Protein AF-A0A5N6PCD6-F1 (afdb_monomer_lite)

Sequence (1051 aa):
MEPTMENTHKPIAQHTCSWLNNNLELLNYQGFWNLEDFHEGALLAQKTFMAQASDVFICSYPKTGTTWLKALAFSIITREKFDESSSPLLTTLPHDCVPFLEKDLKQIEENRNNNKHFPLVSTHLPYTALPRSIVSSNCKIVYIYRNIKDVIVSYYHFIRKLLNIRVEDAPFEEAFNEFYRGISLFGPYWDHILGYWQARHDGREILFLKYEHMKQDTTSNVKRLAEFIGRPFSIEEENAGVIENIIKLCSFENLSNLEVNKSGYHRPDDPYRVENQLYFRKAKDGDWKEYFTDEMIEKIDKLMDEKLSGTGLNIKVNKARSTTIQMDRNNWMYKIGRTNPLFVIGLQSFLKTAKDNCLKKGNESISCPCMECKNFTEFKEIKEIEYHLFKNGFMFNYTCWSKHGESFASRSSTSINIDSNNVENDDSYISDDDNDNLNVDNDSLNDMHNDLETNIGDNDQEELQHMWNQLISSYPELADIQDERSKRYAVSRARLNRITNLYELDANLQSNGVLTGILKELHSKEKEMRASGSYYESAKDVVTEVVGKGRHHGGRTRSVSNVIGATQGLFSRKKRKSNKDQRLQEEIKVVQQNHYHADTEAEASLEIKSIIGCELTWPFDDSCLDLVLARGRVYPTSQRILHGRPISDGFVKVQVDFVNENCTRFPILPQTRTDEVNEMADTQGQFIQWPRKAIKLLNTESLQESIALNQQAPQHSGEYRPLMCDEGYTRNQEEGNVDLSFLGLLNGELLIQSAHTEDVIDNQTSGIKDVPHPQTTHTEDVSDPQTNHAKNIPAPKPTEILPDPKKIAPILTLEKSRPQKIYRLAEKLAHVYAQTNTINFTSPHGMYMVDYHENVDVESMMQLCVNGWVDVGVLHLYTMYLYAFGGFKGFHKTTYFNPRVVELGVCNTDPNFVINYIKAVMEHHKDKQYFMAPYLSGSHWSLIMIHRNPKDNKFYGSIIDSINKGKDAQCYPIVDIFKKAIGKSISWHMVNCYQQSETWECGYYIMKAMYDFVICCKEHLMMHNNRPLFKDEIDEFIEHTLKNFMIIFGQ

Secondary structure (DSSP, 8-state):
----S-S--PPPEEEE-GGGTT--EEEEETTEEE-HHHHHHHHHHHHH----TT-EEEEE-TTSSHHHHHHHHHHHHHTTT--TTT-GGGTS-TTTSS-BTTT-HHHHHHHHHHHT---EEEE---GGGS-HHHHTS--EEEEEE--HHHHHHHHHHHHHHHTT--STTS-HHHHHHHHHTT-STT--HHHHHHHHHHHHHHT--EEEEEHHHHHH-HHHHHHHHHHHHT-PPPHHHHHTTHHHHHHHHTSHHHHTTSHHHHSSEESTTSTT-EEGGGG-S---SSGGGGT--HHHHHHHHHHHHHHHTTSS--------SSS-----HHIIIIIS-TTSHHHHHHHHHHHHHHHHHHHTTT-S-EE--BTTTTTTSEESSHHHHHHHHHHH-BPTT--S-TTTT--S-------------------------------------------S-----HHHHHHHHHHHHHHHHH-GGGGG---HHHHHHHHTT-EEETTTTEEE--TTTEETTEE-HHHHHHHHHHHHHHHTSGGG-TT--HHHHHH--S---TT----GGGTS----SSS-------S-HHHHHHHHHHHHHTTSSSSTTS-------S-EEEEE--TT-TT-TT---EEEEE--TT--EETTEEPPTTEEEEEEEEE-GGGTTPBPPTTT--SS--BSGGGTTSEEEEEGGGEEEPPTTHHHHHHHTT--SPPP-----------------------------------------------------------------------------PPPP-------HHHHHHHHHHHTTS-HHHHHHHHHHHHHHTT-SEEEEEPPTTSSSSPPEEEEEHHHHHHTTTT----HHHHHHHHHHHHHHHHHTT-TTEEE--HHHHSHHHHHH-HHHHHHHHHHHHHH-TT-SEEEEEEE-SS-EEEEEEEE-TTT--EEEEEE-TT-SS--GGG-HHHHHHHHHH-S-EEEEE-EE---SS-TTHHHHHHHHHHHHHTS--TTTTTEE-SPPPHHHHHHHHHHHHHHHHHHS--

Organism: NCBI:txid192012

Radius of gyration: 39.45 Å; chains: 1; bounding box: 88×132×105 Å

Foldseek 3Di:
DDDPPDDDDPDFDKDQQVLQVSPDIWGQDPNWTADPLLVVLLVVLLVDPAADLLAEEAEEAPPQQSQLVLLLLLCLVCVVPDFLVRDCLLVDRSDLSADESSHCVVSVVVCCVPVVCPRHHYYNAFLVSHHVNVLPHLHEYEYEGEDVLSVLVLQQLLVCVLSPHDPVSGASVSSLVCQLVQHGHRTDPLNSVLSLLVSVVVPHRYHYDYLVVCVVCVQVVSQVSSVRSVRHDDPVCVVVCRSVRSCVSSPLVNSLPRPNQQADWDPPVDPSIGGSNSSRDPSDDPPSVVPDDVVSVCSVVVSNCVSCPPSPDDNDDDDPDDDDDLDPCCCLQPVDQCLDVSVVVVLVSQLVLQVVQCVVVVHQWGFQQFCVRNRVDIDNDSLVSVVRCSQGTGHPPPSAPVSRHGDPPDDDDDDDDDDDDDDDDDDDDDDDDDDDDDDDDDDDDDDDDDDPDDDDPPVVVVVLVVLLVLVCVVQVVCVLPPAPVLSLLQSLQWDQDPVVRTTDHDCCQDDPSGGHDLNVQLSVQCVVCVVVVVCPPPVDDSCCVRVVPDDDDDDDPPDPPVVSDDPPPPDDDDDDDDPDVPVVVVVVVVVVVVVPPDPPPPPPDPQCPAKFKKFFWDPRDPVTLVDGQFIWIWGGCPCQDDPNDGADPQKTKTQTAGGDPSNQAAADDPSFDDPQRGGSVSSHRHITIDGPNRIGTDDPVVVVVVVVVPPDDDDDDDDDDDDDDDDDDDDDDDDDDDDDDDDDDDDDDDDDDDDDDDDDDDDDDDDDDDDDDDDDDDDDDDDDDDDDDPPDPDDPDDDPDQQDVVLLVVLLVLLVVAPPLLNVLSVVLSVVSNVPQWAWDWAPPLLAPDIDIAIHGSSLLSCLSNVHARDLSNLQVLQSVLCVVLVVVVVNQEGEDRQVCLEPVNCVVPLPSSLVRVLRSCVSSVSHQKYWHFYHDPPATKIWMWGQDPVPRAIEIEIGGLQPPVDDLVVDSSSVSVCSNSVDDYHYDYAAAHHDPDDSCRSVVSSVLSCCCRVVVCPPCRRPHHDDDDPVNSSVVSSVSSVVCCVVRVD

pLDDT: mean 72.04, std 24.73, range [20.97, 98.56]

Structure (mmCIF, N/CA/C/O backbone):
data_AF-A0A5N6PCD6-F1
#
_entry.id   AF-A0A5N6PCD6-F1
#
loop_
_atom_site.group_PDB
_atom_site.id
_atom_site.type_symbol
_atom_site.label_atom_id
_atom_site.label_alt_id
_atom_site.label_comp_id
_atom_site.label_asym_id
_atom_site.label_entity_id
_atom_site.label_seq_id
_atom_site.pdbx_PDB_ins_code
_atom_site.Cartn_x
_atom_site.Cartn_y
_atom_site.Cartn_z
_atom_site.occupancy
_atom_site.B_iso_or_equiv
_atom_site.auth_seq_id
_atom_site.auth_comp_id
_atom_site.auth_asym_id
_atom_site.auth_atom_id
_atom_site.pdbx_PDB_model_num
ATOM 1 N N . MET A 1 1 ? 27.732 -35.432 5.134 1.00 32.31 1 MET A N 1
ATOM 2 C CA . MET A 1 1 ? 28.715 -34.353 5.363 1.00 32.31 1 MET A CA 1
ATOM 3 C C . MET A 1 1 ? 27.936 -33.087 5.636 1.00 32.31 1 MET A C 1
ATOM 5 O O . MET A 1 1 ? 26.941 -32.868 4.955 1.00 32.31 1 MET A O 1
ATOM 9 N N . GLU A 1 2 ? 28.339 -32.303 6.629 1.00 22.42 2 GLU A N 1
ATOM 10 C CA . GLU A 1 2 ? 27.806 -30.950 6.812 1.00 22.42 2 GLU A CA 1
ATOM 11 C C . GLU A 1 2 ? 28.319 -30.041 5.679 1.00 22.42 2 GLU A C 1
ATOM 13 O O . GLU A 1 2 ? 29.431 -30.270 5.193 1.00 22.42 2 GLU A O 1
ATOM 18 N N . PRO A 1 3 ? 27.559 -29.025 5.232 1.00 31.92 3 PRO A N 1
ATOM 19 C CA . PRO A 1 3 ? 28.078 -28.029 4.304 1.00 31.92 3 PRO A CA 1
ATOM 20 C C . PRO A 1 3 ? 29.111 -27.156 5.026 1.00 31.92 3 PRO A C 1
ATOM 22 O O . PRO A 1 3 ? 28.766 -26.401 5.934 1.00 31.92 3 PRO A O 1
ATOM 25 N N . THR A 1 4 ? 30.380 -27.250 4.629 1.00 31.03 4 THR A N 1
ATOM 26 C CA . THR A 1 4 ? 31.438 -26.363 5.128 1.00 31.03 4 THR A CA 1
ATOM 27 C C . THR A 1 4 ? 31.131 -24.905 4.774 1.00 31.03 4 THR A C 1
ATOM 29 O O . THR A 1 4 ? 30.599 -24.611 3.702 1.00 31.03 4 THR A O 1
ATOM 32 N N . MET A 1 5 ? 31.466 -23.970 5.672 1.00 34.78 5 MET A N 1
ATOM 33 C CA . MET A 1 5 ? 31.217 -22.533 5.478 1.00 34.78 5 MET A CA 1
ATOM 34 C C . MET A 1 5 ? 32.215 -21.885 4.502 1.00 34.78 5 MET A C 1
ATOM 36 O O . MET A 1 5 ? 32.944 -20.968 4.863 1.00 34.78 5 MET A O 1
ATOM 40 N N . GLU A 1 6 ? 32.233 -22.343 3.252 1.00 36.16 6 GLU A N 1
ATOM 41 C CA . GLU A 1 6 ? 33.071 -21.788 2.187 1.00 36.16 6 GLU A CA 1
ATOM 42 C C . GLU A 1 6 ? 32.291 -21.705 0.870 1.00 36.16 6 GLU A C 1
ATOM 44 O O . GLU A 1 6 ? 32.295 -22.616 0.044 1.00 36.16 6 GLU A O 1
ATOM 49 N N . ASN A 1 7 ? 31.595 -20.582 0.659 1.00 33.06 7 ASN A N 1
ATOM 50 C CA . ASN A 1 7 ? 31.096 -20.224 -0.669 1.00 33.06 7 ASN A CA 1
ATOM 51 C C . ASN A 1 7 ? 31.009 -18.699 -0.870 1.00 33.06 7 ASN A C 1
ATOM 53 O O . ASN A 1 7 ? 29.939 -18.098 -0.910 1.00 33.06 7 ASN A O 1
ATOM 57 N N . THR A 1 8 ? 32.194 -18.091 -0.981 1.00 33.19 8 THR A N 1
ATOM 58 C CA . THR A 1 8 ? 32.467 -16.763 -1.564 1.00 33.19 8 THR A CA 1
ATOM 59 C C . THR A 1 8 ? 31.559 -15.603 -1.133 1.00 33.19 8 THR A C 1
ATOM 61 O O . THR A 1 8 ? 30.510 -15.346 -1.730 1.00 33.19 8 THR A O 1
ATOM 64 N N . HIS A 1 9 ? 32.046 -14.783 -0.198 1.00 38.72 9 HIS A N 1
ATOM 65 C CA . HIS A 1 9 ? 31.526 -13.429 -0.012 1.00 38.72 9 HIS A CA 1
ATOM 66 C C . HIS A 1 9 ? 31.645 -12.640 -1.329 1.00 38.72 9 HIS A C 1
ATOM 68 O O . HIS A 1 9 ? 32.746 -12.283 -1.749 1.00 38.72 9 HIS A O 1
ATOM 74 N N . LYS A 1 10 ? 30.514 -12.282 -1.951 1.00 42.31 10 LYS A N 1
ATOM 75 C CA . LYS A 1 10 ? 30.466 -10.981 -2.629 1.00 42.31 10 LYS A CA 1
ATOM 76 C C . LYS A 1 10 ? 30.497 -9.919 -1.524 1.00 42.31 10 LYS A C 1
ATOM 78 O O . LYS A 1 10 ? 29.767 -10.102 -0.548 1.00 42.31 10 LYS A O 1
ATOM 83 N N . PRO A 1 11 ? 31.306 -8.851 -1.638 1.00 52.94 11 PRO A N 1
ATOM 84 C CA . PRO A 1 11 ? 31.286 -7.784 -0.648 1.00 52.94 11 PRO A CA 1
ATOM 85 C C . PRO A 1 11 ? 29.868 -7.215 -0.565 1.00 52.94 11 PRO A C 1
ATOM 87 O O . PRO A 1 11 ? 29.266 -6.869 -1.586 1.00 52.94 11 PRO A O 1
ATOM 90 N N . ILE A 1 12 ? 29.325 -7.173 0.650 1.00 69.62 12 ILE A N 1
ATOM 91 C CA . ILE A 1 12 ? 28.081 -6.463 0.937 1.00 69.62 12 ILE A CA 1
ATOM 92 C C . ILE A 1 12 ? 28.376 -4.983 0.691 1.00 69.62 12 ILE A C 1
ATOM 94 O O . ILE A 1 12 ? 29.401 -4.482 1.146 1.00 69.62 12 ILE A O 1
ATOM 98 N N . ALA A 1 13 ? 27.540 -4.295 -0.089 1.00 83.31 13 ALA A N 1
ATOM 99 C CA . ALA A 1 13 ? 27.838 -2.916 -0.456 1.00 83.31 13 ALA A CA 1
ATOM 100 C C . ALA A 1 13 ? 27.747 -2.022 0.789 1.00 83.31 13 ALA A C 1
ATOM 102 O O . ALA A 1 13 ? 26.671 -1.886 1.371 1.00 83.31 13 ALA A O 1
ATOM 103 N N . GLN A 1 14 ? 28.880 -1.445 1.181 1.00 90.69 14 GLN A N 1
ATOM 104 C CA . GLN A 1 14 ? 29.004 -0.476 2.266 1.00 90.69 14 GLN A CA 1
ATOM 105 C C . GLN A 1 14 ? 28.738 0.940 1.742 1.00 90.69 14 GLN A C 1
ATOM 107 O O . GLN A 1 14 ? 29.128 1.283 0.623 1.00 90.69 14 GLN A O 1
ATOM 112 N N . HIS A 1 15 ? 28.095 1.772 2.560 1.00 92.69 15 HIS A N 1
ATOM 113 C CA . HIS A 1 15 ? 27.988 3.215 2.352 1.00 92.69 15 HIS A CA 1
ATOM 114 C C . HIS A 1 15 ? 28.220 3.946 3.672 1.00 92.69 15 HIS A C 1
ATOM 116 O O . HIS A 1 15 ? 27.451 3.792 4.621 1.00 92.69 15 HIS A O 1
ATOM 122 N N . THR A 1 16 ? 29.257 4.775 3.715 1.00 94.19 16 THR A N 1
ATOM 123 C CA . THR A 1 16 ? 29.564 5.651 4.848 1.00 94.19 16 THR A CA 1
ATOM 124 C C . THR A 1 16 ? 28.811 6.977 4.684 1.00 94.19 16 THR A C 1
ATOM 126 O O . THR A 1 16 ? 28.953 7.643 3.660 1.00 94.19 16 THR A O 1
ATOM 129 N N . CYS A 1 17 ? 27.983 7.350 5.662 1.00 91.56 17 CYS A N 1
ATOM 130 C CA . CYS A 1 17 ? 27.066 8.491 5.556 1.00 91.56 17 CYS A CA 1
ATOM 131 C C . CYS A 1 17 ? 27.805 9.835 5.694 1.00 91.56 17 CYS A C 1
ATOM 133 O O . CYS A 1 17 ? 28.354 10.130 6.764 1.00 91.56 17 CYS A O 1
ATOM 135 N N . SER A 1 18 ? 27.782 10.677 4.654 1.00 90.38 18 SER A N 1
ATOM 136 C CA . SER A 1 18 ? 28.593 11.910 4.619 1.00 90.38 18 SER A CA 1
ATOM 137 C C . SER A 1 18 ? 28.106 12.958 5.626 1.00 90.38 18 SER A C 1
ATOM 139 O O . SER A 1 18 ? 28.887 13.446 6.442 1.00 90.38 18 SER A O 1
ATOM 141 N N . TRP A 1 19 ? 26.788 13.186 5.676 1.00 92.50 19 TRP A N 1
ATOM 142 C CA . TRP A 1 19 ? 26.082 14.105 6.590 1.00 92.50 19 TRP A CA 1
ATOM 143 C C . TRP A 1 19 ? 26.172 13.746 8.084 1.00 92.50 19 TRP A C 1
ATOM 145 O O . TRP A 1 19 ? 25.523 14.380 8.916 1.00 92.50 19 TRP A O 1
ATOM 155 N N . LEU A 1 20 ? 26.930 12.707 8.431 1.00 90.94 20 LEU A N 1
ATOM 156 C CA . LEU A 1 20 ? 27.217 12.278 9.798 1.00 90.94 20 LEU A CA 1
ATOM 157 C C . LEU A 1 20 ? 28.729 12.306 10.076 1.00 90.94 20 LEU A C 1
ATOM 159 O O . LEU A 1 20 ? 29.208 11.567 10.935 1.00 90.94 20 LEU A O 1
ATOM 163 N N . ASN A 1 21 ? 29.502 13.116 9.340 1.00 88.31 21 ASN A N 1
ATOM 164 C CA . ASN A 1 21 ? 30.969 13.165 9.400 1.00 88.31 21 ASN A CA 1
ATOM 165 C C . ASN A 1 21 ? 31.613 11.764 9.310 1.00 88.31 21 ASN A C 1
ATOM 167 O O . ASN A 1 21 ? 32.592 11.472 9.994 1.00 88.31 21 ASN A O 1
ATOM 171 N N . ASN A 1 22 ? 31.033 10.882 8.487 1.00 87.88 22 ASN A N 1
ATOM 172 C CA . ASN A 1 22 ? 31.420 9.478 8.318 1.00 87.88 22 ASN A CA 1
ATOM 173 C C . ASN A 1 22 ? 31.309 8.585 9.580 1.00 87.88 22 ASN A C 1
ATOM 175 O O . ASN A 1 22 ? 31.827 7.472 9.584 1.00 87.88 22 ASN A O 1
ATOM 179 N N . ASN A 1 23 ? 30.597 9.010 10.634 1.00 87.25 23 ASN A N 1
ATOM 180 C CA . ASN A 1 23 ? 30.419 8.240 11.882 1.00 87.25 23 ASN A CA 1
ATOM 181 C C . ASN A 1 23 ? 29.330 7.145 11.803 1.00 87.25 23 ASN A C 1
ATOM 183 O O . ASN A 1 23 ? 28.935 6.589 12.828 1.00 87.25 23 ASN A O 1
ATOM 187 N N . LEU A 1 24 ? 28.807 6.850 10.610 1.00 90.06 24 LEU A N 1
ATOM 188 C CA . LEU A 1 24 ? 27.823 5.792 10.388 1.00 90.06 24 LEU A CA 1
ATOM 189 C C . LEU A 1 24 ? 28.090 5.100 9.052 1.00 90.06 24 LEU A C 1
ATOM 191 O O . LEU A 1 24 ? 28.136 5.758 8.012 1.00 90.06 24 LEU A O 1
ATOM 195 N N . GLU A 1 25 ? 28.208 3.778 9.077 1.00 93.12 25 GLU A N 1
ATOM 196 C CA . GLU A 1 25 ? 28.270 2.938 7.884 1.00 93.12 25 GLU A CA 1
ATOM 197 C C . GLU A 1 25 ? 27.003 2.088 7.779 1.00 93.12 25 GLU A C 1
ATOM 199 O O . GLU A 1 25 ? 26.498 1.587 8.781 1.00 93.12 25 GLU A O 1
ATOM 204 N N . LEU A 1 26 ? 26.474 1.944 6.565 1.00 93.69 26 LEU A N 1
ATOM 205 C CA . LEU A 1 26 ? 25.317 1.112 6.263 1.00 93.69 26 LEU A CA 1
ATOM 206 C C . LEU A 1 26 ? 25.697 0.015 5.265 1.00 93.69 26 LEU A C 1
ATOM 208 O O . LEU A 1 26 ? 26.348 0.273 4.255 1.00 93.69 26 LEU A O 1
ATOM 212 N N . LEU A 1 27 ? 25.224 -1.197 5.527 1.00 91.50 27 LEU A N 1
ATOM 213 C CA . LEU A 1 27 ? 25.355 -2.388 4.700 1.00 91.50 27 LEU A CA 1
ATOM 214 C C . LEU A 1 27 ? 24.088 -2.592 3.860 1.00 91.50 27 LEU A C 1
ATOM 216 O O . LEU A 1 27 ? 22.987 -2.644 4.411 1.00 91.50 27 LEU A O 1
ATOM 220 N N . ASN A 1 28 ? 24.211 -2.757 2.540 1.00 89.88 28 ASN A N 1
ATOM 221 C CA . ASN A 1 28 ? 23.075 -3.112 1.684 1.00 89.88 28 ASN A CA 1
ATOM 222 C C . ASN A 1 28 ? 22.832 -4.632 1.659 1.00 89.88 28 ASN A C 1
ATOM 224 O O . ASN A 1 28 ? 23.468 -5.369 0.900 1.00 89.88 28 ASN A O 1
ATOM 228 N N . TYR A 1 29 ? 21.871 -5.100 2.455 1.00 80.69 29 TYR A N 1
ATOM 229 C CA . TYR A 1 29 ? 21.419 -6.488 2.470 1.00 80.69 29 TYR A CA 1
ATOM 230 C C . TYR A 1 29 ? 20.046 -6.642 1.799 1.00 80.69 29 TYR A C 1
ATOM 232 O O . TYR A 1 29 ? 19.086 -5.949 2.124 1.00 80.69 29 TYR A O 1
ATOM 240 N N . GLN A 1 30 ? 19.937 -7.574 0.844 1.00 79.94 30 GLN A N 1
ATOM 241 C CA . GLN A 1 30 ? 18.715 -7.831 0.053 1.00 79.94 30 GLN A CA 1
ATOM 242 C C . GLN A 1 30 ? 18.119 -6.587 -0.653 1.00 79.94 30 GLN A C 1
ATOM 244 O O . GLN A 1 30 ? 16.935 -6.578 -0.983 1.00 79.94 30 GLN A O 1
ATOM 249 N N . GLY A 1 31 ? 18.929 -5.556 -0.921 1.00 87.50 31 GLY A N 1
ATOM 250 C CA . GLY A 1 31 ? 18.487 -4.281 -1.499 1.00 87.50 31 GLY A CA 1
ATOM 251 C C . GLY A 1 31 ? 18.245 -3.173 -0.470 1.00 87.50 31 GLY A C 1
ATOM 252 O O . GLY A 1 31 ? 18.144 -2.013 -0.866 1.00 87.50 31 GLY A O 1
ATOM 253 N N . PHE A 1 32 ? 18.222 -3.494 0.827 1.00 93.50 32 PHE A N 1
ATOM 254 C CA . PHE A 1 32 ? 17.937 -2.558 1.913 1.00 93.50 32 PHE A CA 1
ATOM 255 C C . PHE A 1 32 ? 19.182 -2.233 2.744 1.00 93.50 32 PHE A C 1
ATOM 257 O O . PHE A 1 32 ? 19.998 -3.106 3.026 1.00 93.50 32 PHE A O 1
ATOM 264 N N . TRP A 1 33 ? 19.319 -0.977 3.154 1.00 94.31 33 TRP A N 1
ATOM 265 C CA . TRP A 1 33 ? 20.455 -0.468 3.921 1.00 94.31 33 TRP A CA 1
ATOM 266 C C . TRP A 1 33 ? 20.225 -0.622 5.425 1.00 94.31 33 TRP A C 1
ATOM 268 O O . TRP A 1 33 ? 19.183 -0.213 5.933 1.00 94.31 33 TRP A O 1
ATOM 278 N N . ASN A 1 34 ? 21.183 -1.183 6.160 1.00 91.44 34 ASN A N 1
ATOM 279 C CA . ASN A 1 34 ? 21.076 -1.337 7.612 1.00 91.44 34 ASN A CA 1
ATOM 280 C C . ASN A 1 34 ? 22.441 -1.321 8.309 1.00 91.44 34 ASN A C 1
ATOM 282 O O . ASN A 1 34 ? 23.466 -1.413 7.643 1.00 91.44 34 ASN A O 1
ATOM 286 N N . LEU A 1 35 ? 22.462 -1.233 9.637 1.00 90.38 35 LEU A N 1
ATOM 287 C CA . LEU A 1 35 ? 23.684 -1.493 10.407 1.00 90.38 35 LEU A CA 1
ATOM 288 C C . LEU A 1 35 ? 23.966 -3.003 10.480 1.00 90.38 35 LEU A C 1
ATOM 290 O O . LEU A 1 35 ? 23.069 -3.827 10.281 1.00 90.38 35 LEU A O 1
ATOM 294 N N . GLU A 1 36 ? 25.221 -3.355 10.755 1.00 87.94 36 GLU A N 1
ATOM 295 C CA . GLU A 1 36 ? 25.694 -4.742 10.839 1.00 87.94 36 GLU A CA 1
ATOM 296 C C . GLU A 1 36 ? 24.953 -5.547 11.918 1.00 87.94 36 GLU A C 1
ATOM 298 O O . GLU A 1 36 ? 24.456 -6.636 11.649 1.00 87.94 36 GLU A O 1
ATOM 303 N N . ASP A 1 37 ? 24.751 -4.961 13.095 1.00 86.69 37 ASP A N 1
ATOM 304 C CA . ASP A 1 37 ? 24.047 -5.564 14.231 1.00 86.69 37 ASP A CA 1
ATOM 305 C C . ASP A 1 37 ? 22.564 -5.882 13.942 1.00 86.69 37 ASP A C 1
ATOM 307 O O . ASP A 1 37 ? 22.061 -6.954 14.286 1.00 86.69 37 ASP A O 1
ATOM 311 N N . PHE A 1 38 ? 21.851 -4.983 13.261 1.00 88.00 38 PHE A N 1
ATOM 312 C CA . PHE A 1 38 ? 20.496 -5.227 12.768 1.00 88.00 38 PHE A CA 1
ATOM 313 C C . PHE A 1 38 ? 20.478 -6.231 11.606 1.00 88.00 38 PHE A C 1
ATOM 315 O O . PHE A 1 38 ? 19.489 -6.950 11.442 1.00 88.00 38 PHE A O 1
ATOM 322 N N . HIS A 1 39 ? 21.541 -6.316 10.799 1.00 85.94 39 HIS A N 1
ATOM 323 C CA . HIS A 1 39 ? 21.663 -7.337 9.759 1.00 85.94 39 HIS A CA 1
ATOM 324 C C . HIS A 1 39 ? 21.864 -8.738 10.362 1.00 85.94 39 HIS A C 1
ATOM 326 O O . HIS A 1 39 ? 21.151 -9.670 9.971 1.00 85.94 39 HIS A O 1
ATOM 332 N N . GLU A 1 40 ? 22.762 -8.888 11.337 1.00 89.94 40 GLU A N 1
ATOM 333 C CA . GLU A 1 40 ? 22.959 -10.133 12.086 1.00 89.94 40 GLU A CA 1
ATOM 334 C C . GLU A 1 40 ? 21.678 -10.561 12.808 1.00 89.94 40 GLU A C 1
ATOM 336 O O . GLU A 1 40 ? 21.247 -11.710 12.676 1.00 89.94 40 GLU A O 1
ATOM 341 N N . GLY A 1 41 ? 21.016 -9.633 13.503 1.00 90.94 41 GLY A N 1
ATOM 342 C CA . GLY A 1 41 ? 19.746 -9.888 14.180 1.00 90.94 41 GLY A CA 1
ATOM 343 C C . GLY A 1 41 ? 18.617 -10.291 13.225 1.00 90.94 41 GLY A C 1
ATOM 344 O O . GLY A 1 41 ? 17.848 -11.206 13.529 1.00 90.94 41 GLY A O 1
ATOM 345 N N . ALA A 1 42 ? 18.560 -9.707 12.022 1.00 90.38 42 ALA A N 1
ATOM 346 C CA . ALA A 1 42 ? 17.647 -10.138 10.963 1.00 90.38 42 ALA A CA 1
ATOM 347 C C . ALA A 1 42 ? 17.950 -11.565 10.474 1.00 90.38 42 ALA A C 1
ATOM 349 O O . ALA A 1 42 ? 17.033 -12.374 10.325 1.00 90.38 42 ALA A O 1
ATOM 350 N N . LEU A 1 43 ? 19.227 -11.900 10.249 1.00 90.94 43 LEU A N 1
ATOM 351 C CA . LEU A 1 43 ? 19.653 -13.250 9.864 1.00 90.94 43 LEU A CA 1
ATOM 352 C C . LEU A 1 43 ? 19.369 -14.280 10.961 1.00 90.94 43 LEU A C 1
ATOM 354 O O . LEU A 1 43 ? 18.998 -15.412 10.648 1.00 90.94 43 LEU A O 1
ATOM 358 N N . LEU A 1 44 ? 19.543 -13.911 12.230 1.00 93.50 44 LEU A N 1
ATOM 359 C CA . LEU A 1 44 ? 19.229 -14.763 13.372 1.00 93.50 44 LEU A CA 1
ATOM 360 C C . LEU A 1 44 ? 17.722 -15.022 13.438 1.00 93.50 44 LEU A C 1
ATOM 362 O O . LEU A 1 44 ? 17.311 -16.181 13.409 1.00 93.50 44 LEU A O 1
ATOM 366 N N . ALA A 1 45 ? 16.898 -13.971 13.394 1.00 93.56 45 ALA A N 1
ATOM 367 C CA . ALA A 1 45 ? 15.443 -14.095 13.360 1.00 93.56 45 ALA A CA 1
ATOM 368 C C . ALA A 1 45 ? 14.964 -14.951 12.173 1.00 93.56 45 ALA A C 1
ATOM 370 O O . ALA A 1 45 ? 14.127 -15.833 12.350 1.00 93.56 45 ALA A O 1
ATOM 371 N N . GLN A 1 46 ? 15.522 -14.765 10.970 1.00 90.38 46 GLN A N 1
ATOM 372 C CA . GLN A 1 46 ? 15.186 -15.582 9.793 1.00 90.38 46 GLN A CA 1
ATOM 373 C C . GLN A 1 46 ? 15.503 -17.078 9.964 1.00 90.38 46 GLN A C 1
ATOM 375 O O . GLN A 1 46 ? 14.867 -17.899 9.300 1.00 90.38 46 GLN A O 1
ATOM 380 N N . LYS A 1 47 ? 16.471 -17.431 10.822 1.00 92.25 47 LYS A N 1
ATOM 381 C CA . LYS A 1 47 ? 16.882 -18.816 11.111 1.00 92.25 47 LYS A CA 1
ATOM 382 C C . LYS A 1 47 ? 16.119 -19.442 12.281 1.00 92.25 47 LYS A C 1
ATOM 384 O O . LYS A 1 47 ? 15.828 -20.632 12.218 1.00 92.25 47 LYS A O 1
ATOM 389 N N . THR A 1 48 ? 15.841 -18.684 13.345 1.00 93.06 48 THR A N 1
ATOM 390 C CA . THR A 1 48 ? 15.361 -19.234 14.630 1.00 93.06 48 THR A CA 1
ATOM 391 C C . THR A 1 48 ? 13.947 -18.810 15.018 1.00 93.06 48 THR A C 1
ATOM 393 O O . THR A 1 48 ? 13.307 -19.506 15.807 1.00 93.06 48 THR A O 1
ATOM 396 N N . PHE A 1 49 ? 13.423 -17.696 14.496 1.00 94.31 49 PHE A N 1
ATOM 397 C CA . PHE A 1 49 ? 12.134 -17.185 14.949 1.00 94.31 49 PHE A CA 1
ATOM 398 C C . PHE A 1 49 ? 10.961 -17.971 14.352 1.00 94.31 49 PHE A C 1
ATOM 400 O O . PHE A 1 49 ? 10.662 -17.898 13.156 1.00 94.31 49 PHE A O 1
ATOM 407 N N . MET A 1 50 ? 10.228 -18.665 15.221 1.00 91.88 50 MET A N 1
ATOM 408 C CA . MET A 1 50 ? 8.956 -19.299 14.886 1.00 91.88 50 MET A CA 1
ATOM 409 C C . MET A 1 50 ? 7.792 -18.384 15.276 1.00 91.88 50 MET A C 1
ATOM 411 O O . MET A 1 50 ? 7.598 -18.060 16.453 1.00 91.88 50 MET A O 1
ATOM 415 N N . ALA A 1 51 ? 7.016 -17.971 14.274 1.00 92.00 51 ALA A N 1
ATOM 416 C CA . ALA A 1 51 ? 5.764 -17.248 14.451 1.00 92.00 51 ALA A CA 1
ATOM 417 C C . ALA A 1 51 ? 4.645 -18.182 14.942 1.00 92.00 51 ALA A C 1
ATOM 419 O O . ALA A 1 51 ? 4.566 -19.344 14.539 1.00 92.00 51 ALA A O 1
ATOM 420 N N . GLN A 1 52 ? 3.763 -17.654 15.782 1.00 89.00 52 GLN A N 1
ATOM 421 C CA . GLN A 1 52 ? 2.535 -18.291 16.251 1.00 89.00 52 GLN A CA 1
ATOM 422 C C . GLN A 1 52 ? 1.331 -17.619 15.577 1.00 89.00 52 GLN A C 1
ATOM 424 O O . GLN A 1 52 ? 1.360 -16.426 15.286 1.00 89.00 52 GLN A O 1
ATOM 429 N N . ALA A 1 53 ? 0.238 -18.354 15.356 1.00 87.44 53 ALA A N 1
ATOM 430 C CA . ALA A 1 53 ? -0.972 -17.787 14.742 1.00 87.44 53 ALA A CA 1
ATOM 431 C C . ALA A 1 53 ? -1.613 -16.661 15.584 1.00 87.44 53 ALA A C 1
ATOM 433 O O . ALA A 1 53 ? -2.328 -15.820 15.048 1.00 87.44 53 ALA A O 1
ATOM 434 N N . SER A 1 54 ? -1.332 -16.634 16.890 1.00 87.69 54 SER A N 1
ATOM 435 C CA . SER A 1 54 ? -1.731 -15.582 17.826 1.00 87.69 54 SER A CA 1
ATOM 436 C C . SER A 1 54 ? -0.866 -14.318 17.775 1.00 87.69 54 SER A C 1
ATOM 438 O O . SER A 1 54 ? -1.270 -13.321 18.367 1.00 87.69 54 SER A O 1
ATOM 440 N N . ASP A 1 55 ? 0.308 -14.340 17.132 1.00 91.88 55 ASP A N 1
ATOM 441 C CA . ASP A 1 55 ? 1.210 -13.183 17.099 1.00 91.88 55 ASP A CA 1
ATOM 442 C C . ASP A 1 55 ? 0.600 -12.003 16.319 1.00 91.88 55 ASP A C 1
ATOM 444 O O . ASP A 1 55 ? -0.069 -12.165 15.289 1.00 91.88 55 ASP A O 1
ATOM 448 N N . VAL A 1 56 ? 0.925 -10.797 16.784 1.00 95.50 56 VAL A N 1
ATOM 449 C CA . VAL A 1 56 ? 0.585 -9.517 16.161 1.00 95.50 56 VAL A CA 1
ATOM 450 C C . VAL A 1 56 ? 1.878 -8.738 15.924 1.00 95.50 56 VAL A C 1
ATOM 452 O O . VAL A 1 56 ? 2.509 -8.260 16.868 1.00 95.50 56 VAL A O 1
ATOM 455 N N . PHE A 1 57 ? 2.253 -8.576 14.656 1.00 97.75 57 PHE A N 1
ATOM 456 C CA . PHE A 1 57 ? 3.467 -7.870 14.252 1.00 97.75 57 PHE A CA 1
ATOM 457 C C . PHE A 1 57 ? 3.197 -6.385 13.996 1.00 97.75 57 PHE A C 1
ATOM 459 O O . PHE A 1 57 ? 2.505 -6.014 13.048 1.00 97.75 57 PHE A O 1
ATOM 466 N N . ILE A 1 58 ? 3.774 -5.528 14.836 1.00 98.44 58 ILE A N 1
ATOM 467 C CA . ILE A 1 58 ? 3.787 -4.069 14.698 1.00 98.44 58 ILE A CA 1
ATOM 468 C C . ILE A 1 58 ? 4.948 -3.678 13.773 1.00 98.44 58 ILE A C 1
ATOM 470 O O . ILE A 1 58 ? 6.064 -3.383 14.211 1.00 98.44 58 ILE A O 1
ATOM 474 N N . CYS A 1 59 ? 4.680 -3.718 12.472 1.00 98.56 59 CYS A N 1
ATOM 475 C CA . CYS A 1 59 ? 5.635 -3.439 11.407 1.00 98.56 59 CYS A CA 1
ATOM 476 C C . CYS A 1 59 ? 5.623 -1.952 11.027 1.00 98.56 59 CYS A C 1
ATOM 478 O O . CYS A 1 59 ? 4.571 -1.315 10.934 1.00 98.56 59 CYS A O 1
ATOM 480 N N . SER A 1 60 ? 6.795 -1.371 10.773 1.00 98.25 60 SER A N 1
ATOM 481 C CA . SER A 1 60 ? 6.880 0.025 10.324 1.00 98.25 60 SER A CA 1
ATOM 482 C C . SER A 1 60 ? 8.241 0.359 9.737 1.00 98.25 60 SER A C 1
ATOM 484 O O . SER A 1 60 ? 9.249 -0.122 10.241 1.00 98.25 60 SER A O 1
ATOM 486 N N . TYR A 1 61 ? 8.304 1.274 8.772 1.00 98.25 61 TYR A N 1
ATOM 487 C CA . TYR A 1 61 ? 9.565 1.976 8.517 1.00 98.25 61 TYR A CA 1
ATOM 488 C C . TYR A 1 61 ? 9.925 2.865 9.728 1.00 98.25 61 TYR A C 1
ATOM 490 O O . TYR A 1 61 ? 9.006 3.433 10.338 1.00 98.25 61 TYR A O 1
ATOM 498 N N . PRO A 1 62 ? 11.209 3.048 10.091 1.00 97.31 62 PRO A N 1
ATOM 499 C CA . PRO A 1 62 ? 11.610 3.931 11.183 1.00 97.31 62 PRO A CA 1
ATOM 500 C C . PRO A 1 62 ? 10.953 5.320 11.164 1.00 97.31 62 PRO A C 1
ATOM 502 O O . PRO A 1 62 ? 10.757 5.952 10.131 1.00 97.31 62 PRO A O 1
ATOM 505 N N . LYS A 1 63 ? 10.634 5.835 12.356 1.00 97.31 63 LYS A N 1
ATOM 506 C CA . LYS A 1 63 ? 10.109 7.202 12.588 1.00 97.31 63 LYS A CA 1
ATOM 507 C C . LYS A 1 63 ? 8.739 7.521 11.945 1.00 97.31 63 LYS A C 1
ATOM 509 O O . LYS A 1 63 ? 8.296 8.668 12.003 1.00 97.31 63 LYS A O 1
ATOM 514 N N . THR A 1 64 ? 8.021 6.523 11.424 1.00 97.44 64 THR A N 1
ATOM 515 C CA . THR A 1 64 ? 6.643 6.668 10.902 1.00 97.44 64 THR A CA 1
ATOM 516 C C . THR A 1 64 ? 5.552 6.712 11.978 1.00 97.44 64 THR A C 1
ATOM 518 O O . THR A 1 64 ? 4.434 7.101 11.671 1.00 97.44 64 THR A O 1
ATOM 521 N N . GLY A 1 65 ? 5.846 6.339 13.230 1.00 96.31 65 GLY A N 1
ATOM 522 C CA . GLY A 1 65 ? 4.859 6.326 14.327 1.00 96.31 65 GLY A CA 1
ATOM 523 C C . GLY A 1 65 ? 5.014 5.197 15.350 1.00 96.31 65 GLY A C 1
ATOM 524 O O . GLY A 1 65 ? 4.244 5.126 16.303 1.00 96.31 65 GLY A O 1
ATOM 525 N N . THR A 1 66 ? 6.016 4.333 15.180 1.00 97.06 66 THR A N 1
ATOM 526 C CA . THR A 1 66 ? 6.219 3.067 15.903 1.00 97.06 66 THR A CA 1
ATOM 527 C C . THR A 1 66 ? 6.055 3.156 17.422 1.00 97.06 66 THR A C 1
ATOM 529 O O . THR A 1 66 ? 5.306 2.366 17.977 1.00 97.06 66 THR A O 1
ATOM 532 N N . THR A 1 67 ? 6.680 4.128 18.101 1.00 97.94 67 THR A N 1
ATOM 533 C CA . THR A 1 67 ? 6.572 4.297 19.569 1.00 97.94 67 THR A CA 1
ATOM 534 C C . THR A 1 67 ? 5.121 4.462 20.035 1.00 97.94 67 THR A C 1
ATOM 536 O O . THR A 1 67 ? 4.723 3.893 21.047 1.00 97.94 67 THR A O 1
ATOM 539 N N . TRP A 1 68 ? 4.325 5.227 19.281 1.00 98.38 68 TRP A N 1
ATOM 540 C CA . TRP A 1 68 ? 2.923 5.502 19.595 1.00 98.38 68 TRP A CA 1
ATOM 541 C C . TRP A 1 68 ? 2.038 4.288 19.308 1.00 98.38 68 TRP A C 1
ATOM 543 O O . TRP A 1 68 ? 1.197 3.930 20.127 1.00 98.38 68 TRP A O 1
ATOM 553 N N . LEU A 1 69 ? 2.282 3.601 18.186 1.00 98.50 69 LEU A N 1
ATOM 554 C CA . LEU A 1 69 ? 1.557 2.379 17.842 1.00 98.50 69 LEU A CA 1
ATOM 555 C C . LEU A 1 69 ? 1.871 1.221 18.805 1.00 98.50 69 LEU A C 1
ATOM 557 O O . LEU A 1 69 ? 0.955 0.490 19.168 1.00 98.50 69 LEU A O 1
ATOM 561 N N . LYS A 1 70 ? 3.125 1.089 19.269 1.00 98.50 70 LYS A N 1
ATOM 562 C CA . LYS A 1 70 ? 3.508 0.151 20.339 1.00 98.50 70 LYS A CA 1
ATOM 563 C C . LYS A 1 70 ? 2.723 0.430 21.622 1.00 98.50 70 LYS A C 1
ATOM 565 O O . LYS A 1 70 ? 2.115 -0.490 22.152 1.00 98.50 70 LYS A O 1
ATOM 570 N N . ALA A 1 71 ? 2.692 1.687 22.079 1.00 98.44 71 ALA A N 1
ATOM 571 C CA . ALA A 1 71 ? 1.951 2.085 23.279 1.00 98.44 71 ALA A CA 1
ATOM 572 C C . ALA A 1 71 ? 0.449 1.764 23.159 1.00 98.44 71 ALA A C 1
ATOM 574 O O . ALA A 1 71 ? -0.098 1.071 24.013 1.00 98.44 71 ALA A O 1
ATOM 575 N N . LEU A 1 72 ? -0.192 2.179 22.059 1.00 98.50 72 LEU A N 1
ATOM 576 C CA . LEU A 1 72 ? -1.611 1.911 21.807 1.00 98.50 72 LEU A CA 1
ATOM 577 C C . LEU A 1 72 ? -1.921 0.408 21.758 1.00 98.50 72 LEU A C 1
ATOM 579 O O . LEU A 1 72 ? -2.839 -0.044 22.437 1.00 98.50 72 LEU A O 1
ATOM 583 N N . ALA A 1 73 ? -1.154 -0.375 20.993 1.00 98.06 73 ALA A N 1
ATOM 584 C CA . ALA A 1 73 ? -1.363 -1.818 20.885 1.00 98.06 73 ALA A CA 1
ATOM 585 C C . ALA A 1 73 ? -1.136 -2.536 22.226 1.00 98.06 73 ALA A C 1
ATOM 587 O O . ALA A 1 73 ? -1.911 -3.426 22.577 1.00 98.06 73 ALA A O 1
ATOM 588 N N . PHE A 1 74 ? -0.124 -2.118 22.997 1.00 97.06 74 PHE A N 1
ATOM 589 C CA . PHE A 1 74 ? 0.131 -2.620 24.346 1.00 97.06 74 PHE A CA 1
ATOM 590 C C . PHE A 1 74 ? -1.076 -2.372 25.257 1.00 97.06 74 PHE A C 1
ATOM 592 O O . PHE A 1 74 ? -1.665 -3.330 25.753 1.00 97.06 74 PHE A O 1
ATOM 599 N N . SER A 1 75 ? -1.514 -1.116 25.394 1.00 97.31 75 SER A N 1
ATOM 600 C CA . SER A 1 75 ? -2.675 -0.760 26.217 1.00 97.31 75 SER A CA 1
ATOM 601 C C . SER A 1 75 ? -3.951 -1.489 25.791 1.00 97.31 75 SER A C 1
ATOM 603 O O . SER A 1 75 ? -4.657 -2.004 26.651 1.00 97.31 75 SER A O 1
ATOM 605 N N . ILE A 1 76 ? -4.222 -1.615 24.486 1.00 96.62 76 ILE A N 1
ATOM 606 C CA . ILE A 1 76 ? -5.375 -2.369 23.957 1.00 96.62 76 ILE A CA 1
ATOM 607 C C . ILE A 1 76 ? -5.392 -3.822 24.456 1.00 96.62 76 ILE A C 1
ATOM 609 O O . ILE A 1 76 ? -6.466 -4.335 24.769 1.00 96.62 76 ILE A O 1
ATOM 613 N N . ILE A 1 77 ? -4.232 -4.483 24.527 1.00 94.00 77 ILE A N 1
ATOM 614 C CA . ILE A 1 77 ? -4.114 -5.892 24.938 1.00 94.00 77 ILE A CA 1
ATOM 615 C C . ILE A 1 77 ? -4.025 -6.052 26.463 1.00 94.00 77 ILE A C 1
ATOM 617 O O . ILE A 1 77 ? -4.415 -7.096 26.986 1.00 94.00 77 ILE A O 1
ATOM 621 N N . THR A 1 78 ? -3.538 -5.046 27.194 1.00 93.19 78 THR A N 1
ATOM 622 C CA . THR A 1 78 ? -3.351 -5.135 28.653 1.00 93.19 78 THR A CA 1
ATOM 623 C C . THR A 1 78 ? -4.410 -4.413 29.490 1.00 93.19 78 THR A C 1
ATOM 625 O O . THR A 1 78 ? -4.334 -4.501 30.712 1.00 93.19 78 THR A O 1
ATOM 628 N N . ARG A 1 79 ? -5.393 -3.730 28.886 1.00 93.31 79 ARG A N 1
ATOM 629 C CA . ARG A 1 79 ? -6.457 -2.979 29.595 1.00 93.31 79 ARG A CA 1
ATOM 630 C C . ARG A 1 79 ? -7.278 -3.806 30.593 1.00 93.31 79 ARG A C 1
ATOM 632 O O . ARG A 1 79 ? -7.693 -3.297 31.621 1.00 93.31 79 ARG A O 1
ATOM 639 N N . GLU A 1 80 ? -7.436 -5.104 30.338 1.00 90.56 80 GLU A N 1
ATOM 640 C CA . GLU A 1 80 ? -8.085 -6.061 31.255 1.00 90.56 80 GLU A CA 1
ATOM 641 C C . GLU A 1 80 ? -7.256 -6.351 32.525 1.00 90.56 80 GLU A C 1
ATOM 643 O O . GLU A 1 80 ? -7.747 -6.989 33.453 1.00 90.56 80 GLU A O 1
ATOM 648 N N . LYS A 1 81 ? -5.982 -5.932 32.554 1.00 90.62 81 LYS A N 1
ATOM 649 C CA . LYS A 1 81 ? -5.026 -6.163 33.651 1.00 90.62 81 LYS A CA 1
ATOM 650 C C . LYS A 1 81 ? -4.560 -4.874 34.335 1.00 90.62 81 LYS A C 1
ATOM 652 O O . LYS A 1 81 ? -4.186 -4.935 35.502 1.00 90.62 81 LYS A O 1
ATOM 657 N N . PHE A 1 82 ? -4.539 -3.749 33.617 1.00 91.56 82 PHE A N 1
ATOM 658 C CA . PHE A 1 82 ? -4.057 -2.456 34.109 1.00 91.56 82 PHE A CA 1
ATOM 659 C C . PHE A 1 82 ? -4.920 -1.306 33.576 1.00 91.56 82 PHE A C 1
ATOM 661 O O . PHE A 1 82 ? -5.163 -1.220 32.371 1.00 91.56 82 PHE A O 1
ATOM 668 N N . ASP A 1 83 ? -5.298 -0.397 34.470 1.00 87.25 83 ASP A N 1
ATOM 669 C CA . ASP A 1 83 ? -5.920 0.891 34.148 1.00 87.25 83 ASP A CA 1
ATOM 670 C C . ASP A 1 83 ? -4.871 1.958 33.759 1.00 87.25 83 ASP A C 1
ATOM 672 O O . ASP A 1 83 ? -3.660 1.703 33.726 1.00 87.25 83 ASP A O 1
ATOM 676 N N . GLU A 1 84 ? -5.310 3.187 33.471 1.00 85.62 84 GLU A N 1
ATOM 677 C CA . GLU A 1 84 ? -4.408 4.294 33.133 1.00 85.62 84 GLU A CA 1
ATOM 678 C C . GLU A 1 84 ? -3.500 4.769 34.285 1.00 85.62 84 GLU A C 1
ATOM 680 O O . GLU A 1 84 ? -2.574 5.540 34.033 1.00 85.62 84 GLU A O 1
ATOM 685 N N . SER A 1 85 ? -3.734 4.320 35.524 1.00 89.19 85 SER A N 1
ATOM 686 C CA . SER A 1 85 ? -2.942 4.668 36.716 1.00 89.19 85 SER A CA 1
ATOM 687 C C . SER A 1 85 ? -1.901 3.606 37.097 1.00 89.19 85 SER A C 1
ATOM 689 O O . SER A 1 85 ? -0.932 3.906 37.794 1.00 89.19 85 SER A O 1
ATOM 691 N N . SER A 1 86 ? -2.093 2.376 36.618 1.00 93.69 86 SER A N 1
ATOM 692 C CA . SER A 1 86 ? -1.290 1.185 36.925 1.00 93.69 86 SER A CA 1
ATOM 693 C C . SER A 1 86 ? -0.560 0.601 35.708 1.00 93.69 86 SER A C 1
ATOM 695 O O . SER A 1 86 ? 0.217 -0.344 35.847 1.00 93.69 86 SER A O 1
ATOM 697 N N . SER A 1 87 ? -0.783 1.155 34.510 1.00 94.94 87 SER A N 1
ATOM 698 C CA . SER A 1 87 ? -0.168 0.679 33.268 1.00 94.94 87 SER A CA 1
ATOM 699 C C . SER A 1 87 ? 1.371 0.684 33.316 1.00 94.94 87 SER A C 1
ATOM 701 O O . SER A 1 87 ? 1.965 1.727 33.605 1.00 94.94 87 SER A O 1
ATOM 703 N N . PRO A 1 88 ? 2.044 -0.412 32.907 1.00 95.12 88 PRO A N 1
ATOM 704 C CA . PRO A 1 88 ? 3.503 -0.465 32.776 1.00 95.12 88 PRO A CA 1
ATOM 705 C C . PRO A 1 88 ? 4.121 0.657 31.927 1.00 95.12 88 PRO A C 1
ATOM 707 O O . PRO A 1 88 ? 5.272 1.019 32.153 1.00 95.12 88 PRO A O 1
ATOM 710 N N . LEU A 1 89 ? 3.365 1.270 31.005 1.00 96.75 89 LEU A N 1
ATOM 711 C CA . LEU A 1 89 ? 3.824 2.420 30.209 1.00 96.75 89 LEU A CA 1
ATOM 712 C C . LEU A 1 89 ? 4.207 3.651 31.054 1.00 96.75 89 LEU A C 1
ATOM 714 O O . LEU A 1 89 ? 4.897 4.533 30.548 1.00 96.75 89 LEU A O 1
ATOM 718 N N . LEU A 1 90 ? 3.778 3.721 32.320 1.00 96.62 90 LEU A N 1
ATOM 719 C CA . LEU A 1 90 ? 4.154 4.774 33.271 1.00 96.62 90 LEU A CA 1
ATOM 720 C C . LEU A 1 90 ? 5.597 4.625 33.790 1.00 96.62 90 LEU A C 1
ATOM 722 O O . LEU A 1 90 ? 6.213 5.614 34.185 1.00 96.62 90 LEU A O 1
ATOM 726 N N . THR A 1 91 ? 6.134 3.400 33.785 1.00 95.62 91 THR A N 1
ATOM 727 C CA . THR A 1 91 ? 7.436 3.030 34.378 1.00 95.62 91 THR A CA 1
ATOM 728 C C . THR A 1 91 ? 8.382 2.319 33.408 1.00 95.62 91 THR A C 1
ATOM 730 O O . THR A 1 91 ? 9.516 2.014 33.770 1.00 95.62 91 THR A O 1
ATOM 733 N N . THR A 1 92 ? 7.933 2.033 32.186 1.00 94.94 92 THR A N 1
ATOM 734 C CA . THR A 1 92 ? 8.653 1.262 31.165 1.00 94.94 92 THR A CA 1
ATOM 735 C C . THR A 1 92 ? 8.408 1.885 29.789 1.00 94.94 92 THR A C 1
ATOM 737 O O . THR A 1 92 ? 7.277 2.239 29.452 1.00 94.94 92 THR A O 1
ATOM 740 N N . LEU A 1 93 ? 9.462 2.047 28.983 1.00 96.19 93 LEU A N 1
ATOM 741 C CA . LEU A 1 93 ? 9.370 2.660 27.654 1.00 96.19 93 LEU A CA 1
ATOM 742 C C . LEU A 1 93 ? 8.506 1.777 26.723 1.00 96.19 93 LEU A C 1
ATOM 744 O O . LEU A 1 93 ? 8.644 0.552 26.745 1.00 96.19 93 LEU A O 1
ATOM 748 N N . PRO A 1 94 ? 7.692 2.347 25.807 1.00 97.00 94 PRO A N 1
ATOM 749 C CA . PRO A 1 94 ? 6.883 1.554 24.877 1.00 97.00 94 PRO A CA 1
ATOM 750 C C . PRO A 1 94 ? 7.677 0.595 23.974 1.00 97.00 94 PRO A C 1
ATOM 752 O O . PRO A 1 94 ? 7.079 -0.295 23.377 1.00 97.00 94 PRO A O 1
ATOM 755 N N . HIS A 1 95 ? 8.999 0.775 23.837 1.00 96.25 95 HIS A N 1
ATOM 756 C CA . HIS A 1 95 ? 9.864 -0.140 23.085 1.00 96.25 95 HIS A CA 1
ATOM 757 C C . HIS A 1 95 ? 10.244 -1.393 23.874 1.00 96.25 95 HIS A C 1
ATOM 759 O O . HIS A 1 95 ? 10.182 -2.466 23.283 1.00 96.25 95 HIS A O 1
ATOM 765 N N . ASP A 1 96 ? 10.505 -1.284 25.179 1.00 94.06 96 ASP A N 1
ATOM 766 C CA . ASP A 1 96 ? 10.719 -2.444 26.057 1.00 94.06 96 ASP A CA 1
ATOM 767 C C . ASP A 1 96 ? 9.408 -3.229 26.265 1.00 94.06 96 ASP A C 1
ATOM 769 O O . ASP A 1 96 ? 9.412 -4.455 26.348 1.00 94.06 96 ASP A O 1
ATOM 773 N N . CYS A 1 97 ? 8.261 -2.536 26.292 1.00 94.12 97 CYS A N 1
ATOM 774 C CA . CYS A 1 97 ? 6.934 -3.158 26.396 1.00 94.12 97 CYS A CA 1
ATOM 775 C C . CYS A 1 97 ? 6.520 -3.982 25.160 1.00 94.12 97 CYS A C 1
ATOM 777 O O . CYS A 1 97 ? 5.652 -4.849 25.266 1.00 94.12 97 CYS A O 1
ATOM 779 N N . VAL A 1 98 ? 7.095 -3.702 23.984 1.00 96.31 98 VAL A N 1
ATOM 780 C CA . VAL A 1 98 ? 6.829 -4.424 22.727 1.00 96.31 98 VAL A CA 1
ATOM 781 C C . VAL A 1 98 ? 8.161 -4.629 21.985 1.00 96.31 98 VAL A C 1
ATOM 783 O O . VAL A 1 98 ? 8.530 -3.772 21.174 1.00 96.31 98 VAL A O 1
ATOM 786 N N . PRO A 1 99 ? 8.896 -5.728 22.249 1.00 94.81 99 PRO A N 1
ATOM 787 C CA . PRO A 1 99 ? 10.232 -5.979 21.693 1.00 94.81 99 PRO A CA 1
ATOM 788 C C . PRO A 1 99 ? 10.320 -5.966 20.158 1.00 94.81 99 PRO A C 1
ATOM 790 O O . PRO A 1 99 ? 9.330 -6.189 19.450 1.00 94.81 99 PRO A O 1
ATOM 793 N N . PHE A 1 100 ? 11.521 -5.722 19.627 1.00 95.88 100 PHE A N 1
ATOM 794 C CA . PHE A 1 100 ? 11.852 -5.823 18.203 1.00 95.88 100 PHE A CA 1
ATOM 795 C C . PHE A 1 100 ? 12.363 -7.217 17.819 1.00 95.88 100 PHE A C 1
ATOM 797 O O . PHE A 1 100 ? 13.289 -7.748 18.427 1.00 95.88 100 PHE A O 1
ATOM 804 N N . LEU A 1 101 ? 11.820 -7.774 16.740 1.00 96.56 101 LEU A N 1
ATOM 805 C CA . LEU A 1 101 ? 12.189 -9.069 16.162 1.00 96.56 101 LEU A CA 1
ATOM 806 C C . LEU A 1 101 ? 13.684 -9.175 15.821 1.00 96.56 101 LEU A C 1
ATOM 808 O O . LEU A 1 101 ? 14.310 -10.198 16.067 1.00 96.56 101 LEU A O 1
ATOM 812 N N . GLU A 1 102 ? 14.253 -8.109 15.269 1.00 93.56 102 GLU A N 1
ATOM 813 C CA . GLU A 1 102 ? 15.631 -8.029 14.781 1.00 93.56 102 GLU A CA 1
ATOM 814 C C . GLU A 1 102 ? 16.685 -7.714 15.861 1.00 93.56 102 GLU A C 1
ATOM 816 O O . GLU A 1 102 ? 17.842 -7.499 15.518 1.00 93.56 102 GLU A O 1
ATOM 821 N N . LYS A 1 103 ? 16.314 -7.662 17.150 1.00 92.19 103 LYS A N 1
ATOM 822 C CA . LYS A 1 103 ? 17.235 -7.349 18.269 1.00 92.19 103 LYS A CA 1
ATOM 823 C C . LYS A 1 103 ? 16.899 -8.080 19.579 1.00 92.19 103 LYS A C 1
ATOM 825 O O . LYS A 1 103 ? 17.804 -8.513 20.282 1.00 92.19 103 LYS A O 1
ATOM 830 N N . ASP A 1 104 ? 15.616 -8.253 19.897 1.00 92.94 104 ASP A N 1
ATOM 831 C CA . ASP A 1 104 ? 15.128 -8.588 21.244 1.00 92.94 104 ASP A CA 1
ATOM 832 C C . ASP A 1 104 ? 14.533 -10.014 21.331 1.00 92.94 104 ASP A C 1
ATOM 834 O O . ASP A 1 104 ? 13.645 -10.285 22.142 1.00 92.94 104 ASP A O 1
ATOM 838 N N . LEU A 1 105 ? 15.007 -10.950 20.494 1.00 92.62 105 LEU A N 1
ATOM 839 C CA . LEU A 1 105 ? 14.469 -12.321 20.363 1.00 92.62 105 LEU A CA 1
ATOM 840 C C . LEU A 1 105 ? 14.281 -13.049 21.705 1.00 92.62 105 LEU A C 1
ATOM 842 O O . LEU A 1 105 ? 13.232 -13.650 21.935 1.00 92.62 105 LEU A O 1
ATOM 846 N N . LYS A 1 106 ? 15.262 -12.942 22.610 1.00 91.00 106 LYS A N 1
ATOM 847 C CA . LYS A 1 106 ? 15.205 -13.533 23.957 1.00 91.00 106 LYS A CA 1
ATOM 848 C C . LYS A 1 106 ? 14.042 -12.971 24.783 1.00 91.00 106 LYS A C 1
ATOM 850 O O . LYS A 1 106 ? 13.343 -13.730 25.445 1.00 91.00 106 LYS A O 1
ATOM 855 N N . GLN A 1 107 ? 13.788 -11.665 24.696 1.00 90.81 107 GLN A N 1
ATOM 856 C CA . GLN A 1 107 ? 12.677 -11.024 25.399 1.00 90.81 107 GLN A CA 1
ATOM 857 C C . GLN A 1 107 ? 11.319 -11.429 24.798 1.00 90.81 107 GLN A C 1
ATOM 859 O O . GLN A 1 107 ? 10.342 -11.572 25.529 1.00 90.81 107 GLN A O 1
ATOM 864 N N . ILE A 1 108 ? 11.239 -11.660 23.481 1.00 92.19 108 ILE A N 1
ATOM 865 C CA . ILE A 1 108 ? 10.021 -12.183 22.832 1.00 92.19 108 ILE A CA 1
ATOM 866 C C . ILE A 1 108 ? 9.694 -13.590 23.357 1.00 92.19 108 ILE A C 1
ATOM 868 O O . ILE A 1 108 ? 8.540 -13.882 23.676 1.00 92.19 108 ILE A O 1
ATOM 872 N N . GLU A 1 109 ? 10.703 -14.451 23.489 1.00 89.00 109 GLU A N 1
ATOM 873 C CA . GLU A 1 109 ? 10.553 -15.800 24.042 1.00 89.00 109 GLU A CA 1
ATOM 874 C C . GLU A 1 109 ? 10.172 -15.777 25.535 1.00 89.00 109 GLU A C 1
ATOM 876 O O . GLU A 1 109 ? 9.205 -16.426 25.939 1.00 89.00 109 GLU A O 1
ATOM 881 N N . GLU A 1 110 ? 10.838 -14.950 26.344 1.00 88.62 110 GLU A N 1
ATOM 882 C CA . GLU A 1 110 ? 10.493 -14.730 27.756 1.00 88.62 110 GLU A CA 1
ATOM 883 C C . GLU A 1 110 ? 9.065 -14.184 27.930 1.00 88.62 110 GLU A C 1
ATOM 885 O O . GLU A 1 110 ? 8.323 -14.659 28.792 1.00 88.62 110 GLU A O 1
ATOM 890 N N . ASN A 1 111 ? 8.630 -13.246 27.082 1.00 86.88 111 ASN A N 1
ATOM 891 C CA . ASN A 1 111 ? 7.268 -12.705 27.101 1.00 86.88 111 ASN A CA 1
ATOM 892 C C . ASN A 1 111 ? 6.212 -13.764 26.750 1.00 86.88 111 ASN A C 1
ATOM 894 O O . ASN A 1 111 ? 5.169 -13.824 27.408 1.00 86.88 111 ASN A O 1
ATOM 898 N N . ARG A 1 112 ? 6.473 -14.623 25.756 1.00 84.44 112 ARG A N 1
ATOM 899 C CA . ARG A 1 112 ? 5.585 -15.748 25.406 1.00 84.44 112 ARG A CA 1
ATOM 900 C C . ARG A 1 112 ? 5.444 -16.733 26.568 1.00 84.44 112 ARG A C 1
ATOM 902 O O . ARG A 1 112 ? 4.314 -17.087 26.919 1.00 84.44 112 ARG A O 1
ATOM 909 N N . ASN A 1 113 ? 6.570 -17.114 27.174 1.00 82.19 113 ASN A N 1
ATOM 910 C CA . ASN A 1 113 ? 6.642 -18.092 28.261 1.00 82.19 113 ASN A CA 1
ATOM 911 C C . ASN A 1 113 ? 5.983 -17.579 29.553 1.00 82.19 113 ASN A C 1
ATOM 913 O O . ASN A 1 113 ? 5.147 -18.269 30.137 1.00 82.19 113 ASN A O 1
ATOM 917 N N . ASN A 1 114 ? 6.306 -16.355 29.981 1.00 75.69 114 ASN A N 1
ATOM 918 C CA . ASN A 1 114 ? 5.884 -15.832 31.284 1.00 75.69 114 ASN A CA 1
ATOM 919 C C . ASN A 1 114 ? 4.427 -15.333 31.305 1.00 75.69 114 ASN A C 1
ATOM 921 O O . ASN A 1 114 ? 3.727 -15.523 32.296 1.00 75.69 114 ASN A O 1
ATOM 925 N N . ASN A 1 115 ? 3.945 -14.698 30.228 1.00 62.50 115 ASN A N 1
ATOM 926 C CA . ASN A 1 115 ? 2.649 -14.000 30.230 1.00 62.50 115 ASN A CA 1
ATOM 927 C C . ASN A 1 115 ? 1.468 -14.798 29.640 1.00 62.50 115 ASN A C 1
ATOM 929 O O . ASN A 1 115 ? 0.379 -14.234 29.507 1.00 62.50 115 ASN A O 1
ATOM 933 N N . LYS A 1 116 ? 1.660 -16.088 29.309 1.00 55.53 116 LYS A N 1
ATOM 934 C CA . LYS A 1 116 ? 0.708 -16.944 28.565 1.00 55.53 116 LYS A CA 1
ATOM 935 C C . LYS A 1 116 ? 0.238 -16.287 27.256 1.00 55.53 116 LYS A C 1
ATOM 937 O O . LYS A 1 116 ? -0.900 -15.839 27.161 1.00 55.53 116 LYS A O 1
ATOM 942 N N . HIS A 1 117 ? 1.100 -16.304 26.237 1.00 59.47 117 HIS A N 1
ATOM 943 C CA . HIS A 1 117 ? 0.837 -15.723 24.908 1.00 59.47 117 HIS A CA 1
ATOM 944 C C . HIS A 1 117 ? 0.611 -14.200 24.936 1.00 59.47 117 HIS A C 1
ATOM 946 O O . HIS A 1 117 ? -0.422 -13.701 24.492 1.00 59.47 117 HIS A O 1
ATOM 952 N N . PHE A 1 118 ? 1.598 -13.435 25.416 1.00 77.94 118 PHE A N 1
ATOM 953 C CA . PHE A 1 118 ? 1.681 -12.019 25.046 1.00 77.94 118 PHE A CA 1
ATOM 954 C C . PHE A 1 118 ? 2.087 -11.922 23.558 1.00 77.94 118 PHE A C 1
ATOM 956 O O . PHE A 1 118 ? 3.175 -12.391 23.222 1.00 77.94 118 PHE A O 1
ATOM 963 N N . PRO A 1 119 ? 1.243 -11.375 22.658 1.00 84.06 119 PRO A N 1
ATOM 964 C CA . PRO A 1 119 ? 1.386 -11.614 21.218 1.00 84.06 119 PRO A CA 1
ATOM 965 C C . PRO A 1 119 ? 2.137 -10.514 20.458 1.00 84.06 119 PRO A C 1
ATOM 967 O O . PRO A 1 119 ? 2.356 -10.654 19.256 1.00 84.06 119 PRO A O 1
ATOM 970 N N . LEU A 1 120 ? 2.463 -9.389 21.102 1.00 95.06 120 LEU A N 1
ATOM 971 C CA . LEU A 1 120 ? 3.004 -8.224 20.405 1.00 95.06 120 LEU A CA 1
ATOM 972 C C . LEU A 1 120 ? 4.507 -8.361 20.180 1.00 95.06 120 LEU A C 1
ATOM 974 O O . LEU A 1 120 ? 5.307 -8.298 21.114 1.00 95.06 120 LEU A O 1
ATOM 978 N N . VAL A 1 121 ? 4.868 -8.451 18.906 1.00 96.44 121 VAL A N 1
ATOM 979 C CA . VAL A 1 121 ? 6.233 -8.304 18.403 1.00 96.44 121 VAL A CA 1
ATOM 980 C C . VAL A 1 121 ? 6.253 -7.084 17.489 1.00 96.44 121 VAL A C 1
ATOM 982 O O . VAL A 1 121 ? 5.256 -6.763 16.849 1.00 96.44 121 VAL A O 1
ATOM 985 N N . SER A 1 122 ? 7.368 -6.373 17.401 1.00 97.94 122 SER A N 1
ATOM 986 C CA . SER A 1 122 ? 7.546 -5.270 16.451 1.00 97.94 122 SER A CA 1
ATOM 987 C C . SER A 1 122 ? 8.724 -5.516 15.527 1.00 97.94 122 SER A C 1
ATOM 989 O O . SER A 1 122 ? 9.581 -6.341 15.826 1.00 97.94 122 SER A O 1
ATOM 991 N N . THR A 1 123 ? 8.774 -4.818 14.395 1.00 98.12 123 THR A N 1
ATOM 992 C CA . THR A 1 123 ? 9.937 -4.887 13.506 1.00 98.12 123 THR A CA 1
ATOM 993 C C . THR A 1 123 ? 10.029 -3.687 12.568 1.00 98.12 123 THR A C 1
ATOM 995 O O . THR A 1 123 ? 9.014 -3.135 12.119 1.00 98.12 123 THR A O 1
ATOM 998 N N . HIS A 1 124 ? 11.263 -3.296 12.268 1.00 97.69 124 HIS A N 1
ATOM 999 C CA . HIS A 1 124 ? 11.623 -2.400 11.176 1.00 97.69 124 HIS A CA 1
ATOM 1000 C C . HIS A 1 124 ? 12.059 -3.140 9.905 1.00 97.69 124 HIS A C 1
ATOM 1002 O O . HIS A 1 124 ? 12.409 -2.491 8.927 1.00 97.69 124 HIS A O 1
ATOM 1008 N N . LEU A 1 125 ? 12.025 -4.478 9.872 1.00 96.94 125 LEU A N 1
ATOM 1009 C CA . LEU A 1 125 ? 12.415 -5.236 8.685 1.00 96.94 125 LEU A CA 1
ATOM 1010 C C . LEU A 1 125 ? 11.445 -5.006 7.507 1.00 96.94 125 LEU A C 1
ATOM 1012 O O . LEU A 1 125 ? 10.221 -5.037 7.696 1.00 96.94 125 LEU A O 1
ATOM 1016 N N . PRO A 1 126 ? 11.959 -4.863 6.269 1.00 96.19 126 PRO A N 1
ATOM 1017 C CA . PRO A 1 126 ? 11.134 -4.869 5.066 1.00 96.19 126 PRO A CA 1
ATOM 1018 C C . PRO A 1 126 ? 10.482 -6.244 4.886 1.00 96.19 126 PRO A C 1
ATOM 1020 O O . PRO A 1 126 ? 11.057 -7.266 5.262 1.00 96.19 126 PRO A O 1
ATOM 1023 N N . TYR A 1 127 ? 9.298 -6.292 4.266 1.00 95.50 127 TYR A N 1
ATOM 1024 C CA . TYR A 1 127 ? 8.496 -7.521 4.166 1.00 95.50 127 TYR A CA 1
ATOM 1025 C C . TYR A 1 127 ? 9.268 -8.722 3.581 1.00 95.50 127 TYR A C 1
ATOM 1027 O O . TYR A 1 127 ? 9.110 -9.854 4.031 1.00 95.50 127 TYR A O 1
ATOM 1035 N N . THR A 1 128 ? 10.155 -8.477 2.612 1.00 90.69 128 THR A N 1
ATOM 1036 C CA . THR A 1 128 ? 10.999 -9.498 1.966 1.00 90.69 128 THR A CA 1
ATOM 1037 C C . THR A 1 128 ? 12.071 -10.103 2.876 1.00 90.69 128 THR A C 1
ATOM 1039 O O . THR A 1 128 ? 12.553 -11.192 2.575 1.00 90.69 128 THR A O 1
ATOM 1042 N N . ALA A 1 129 ? 12.431 -9.422 3.967 1.00 90.69 129 ALA A N 1
ATOM 1043 C CA . ALA A 1 129 ? 13.414 -9.866 4.955 1.00 90.69 129 ALA A CA 1
ATOM 1044 C C . ALA A 1 129 ? 12.771 -10.429 6.238 1.00 90.69 129 ALA A C 1
ATOM 1046 O O . ALA A 1 129 ? 13.491 -10.764 7.182 1.00 90.69 129 ALA A O 1
ATOM 1047 N N . LEU A 1 130 ? 11.441 -10.555 6.299 1.00 94.69 130 LEU A N 1
ATOM 1048 C CA . LEU A 1 130 ? 10.774 -11.221 7.416 1.00 94.69 130 LEU A CA 1
ATOM 1049 C C . LEU A 1 130 ? 11.105 -12.730 7.437 1.00 94.69 130 LEU A C 1
ATOM 1051 O O . LEU A 1 130 ? 11.184 -13.360 6.377 1.00 94.69 130 LEU A O 1
ATOM 1055 N N . PRO A 1 131 ? 11.246 -13.346 8.627 1.00 94.94 131 PRO A N 1
ATOM 1056 C CA . PRO A 1 131 ? 11.276 -14.796 8.786 1.00 94.94 131 PRO A CA 1
ATOM 1057 C C . PRO A 1 131 ? 10.148 -15.488 8.015 1.00 94.94 131 PRO A C 1
ATOM 1059 O O . PRO A 1 131 ? 8.989 -15.067 8.067 1.00 94.94 131 PRO A O 1
ATOM 1062 N N . ARG A 1 132 ? 10.469 -16.596 7.331 1.00 91.31 132 ARG A N 1
ATOM 1063 C CA . ARG A 1 132 ? 9.491 -17.343 6.515 1.00 91.31 132 ARG A CA 1
ATOM 1064 C C . ARG A 1 132 ? 8.262 -17.766 7.319 1.00 91.31 132 ARG A C 1
ATOM 1066 O O . ARG A 1 132 ? 7.167 -17.745 6.775 1.00 91.31 132 ARG A O 1
ATOM 1073 N N . SER A 1 133 ? 8.441 -18.068 8.604 1.00 93.81 133 SER A N 1
ATOM 1074 C CA . SER A 1 133 ? 7.375 -18.398 9.555 1.00 93.81 133 SER A CA 1
ATOM 1075 C C . SER A 1 133 ? 6.303 -17.301 9.680 1.00 93.81 133 SER A C 1
ATOM 1077 O O . SER A 1 133 ? 5.127 -17.627 9.815 1.00 93.81 133 SER A O 1
ATOM 1079 N N . ILE A 1 134 ? 6.662 -16.015 9.579 1.00 94.38 134 ILE A N 1
ATOM 1080 C CA . ILE A 1 134 ? 5.717 -14.879 9.573 1.00 94.38 134 ILE A CA 1
ATOM 1081 C C . ILE A 1 134 ? 5.018 -14.773 8.210 1.00 94.38 134 ILE A C 1
ATOM 1083 O O . ILE A 1 134 ? 3.805 -14.581 8.124 1.00 94.38 134 ILE A O 1
ATOM 1087 N N . VAL A 1 135 ? 5.787 -14.929 7.128 1.00 89.38 135 VAL A N 1
ATOM 1088 C CA . VAL A 1 135 ? 5.290 -14.817 5.746 1.00 89.38 135 VAL A CA 1
ATOM 1089 C C . VAL A 1 135 ? 4.275 -15.921 5.420 1.00 89.38 135 VAL A C 1
ATOM 1091 O O . VAL A 1 135 ? 3.267 -15.640 4.772 1.00 89.38 135 VAL A O 1
ATOM 1094 N N . SER A 1 136 ? 4.516 -17.154 5.883 1.00 85.38 136 SER A N 1
ATOM 1095 C CA . SER A 1 136 ? 3.704 -18.343 5.582 1.00 85.38 136 SER A CA 1
ATOM 1096 C C . SER A 1 136 ? 2.639 -18.692 6.627 1.00 85.38 136 SER A C 1
ATOM 1098 O O . SER A 1 136 ? 1.971 -19.712 6.473 1.00 85.38 136 SER A O 1
ATOM 1100 N N . SER A 1 137 ? 2.497 -17.917 7.705 1.00 84.94 137 SER A N 1
ATOM 1101 C CA . SER A 1 137 ? 1.461 -18.137 8.724 1.00 84.94 137 SER A CA 1
ATOM 1102 C C . SER A 1 137 ? 0.355 -17.090 8.641 1.00 84.94 137 SER A C 1
ATOM 1104 O O . SER A 1 137 ? 0.534 -16.005 8.093 1.00 84.94 137 SER A O 1
ATOM 1106 N N . ASN A 1 138 ? -0.787 -17.396 9.256 1.00 84.19 138 ASN A N 1
ATOM 1107 C CA . ASN A 1 138 ? -1.916 -16.472 9.381 1.00 84.19 138 ASN A CA 1
ATOM 1108 C C . ASN A 1 138 ? -1.774 -15.517 10.584 1.00 84.19 138 ASN A C 1
ATOM 1110 O O . ASN A 1 138 ? -2.774 -15.015 11.085 1.00 84.19 138 ASN A O 1
ATOM 1114 N N . CYS A 1 139 ? -0.548 -15.259 11.054 1.00 91.62 139 CYS A N 1
ATOM 1115 C CA . CYS A 1 139 ? -0.305 -14.202 12.031 1.00 91.62 139 CYS A CA 1
ATOM 1116 C C . CYS A 1 139 ? -0.698 -12.828 11.459 1.00 91.62 139 CYS A C 1
ATOM 1118 O O . CYS A 1 139 ? -0.660 -12.597 10.238 1.00 91.62 139 CYS A O 1
ATOM 1120 N N . LYS A 1 140 ? -1.076 -11.917 12.356 1.00 94.94 140 LYS A N 1
ATOM 1121 C CA . LYS A 1 140 ? -1.608 -10.598 12.005 1.00 94.94 140 LYS A CA 1
ATOM 1122 C C . LYS A 1 140 ? -0.482 -9.585 11.881 1.00 94.94 140 LYS A C 1
ATOM 1124 O O . LYS A 1 140 ? 0.426 -9.558 12.709 1.00 94.94 140 LYS A O 1
ATOM 1129 N N . ILE A 1 141 ? -0.561 -8.706 10.886 1.00 98.12 141 ILE A N 1
ATOM 1130 C CA . ILE A 1 141 ? 0.427 -7.640 10.686 1.00 98.12 141 ILE A CA 1
ATOM 1131 C C . ILE A 1 141 ? -0.279 -6.285 10.722 1.00 98.12 141 ILE A C 1
ATOM 1133 O O . ILE A 1 141 ? -1.223 -6.047 9.973 1.00 98.12 141 ILE A O 1
ATOM 1137 N N . VAL A 1 142 ? 0.193 -5.370 11.563 1.00 98.56 142 VAL A N 1
ATOM 1138 C CA . VAL A 1 142 ? -0.202 -3.958 11.550 1.00 98.56 142 VAL A CA 1
ATOM 1139 C C . VAL A 1 142 ? 0.955 -3.166 10.961 1.00 98.56 142 VAL A C 1
ATOM 1141 O O . VAL A 1 142 ? 2.033 -3.128 11.549 1.00 98.56 142 VAL A O 1
ATOM 1144 N N . TYR A 1 143 ? 0.740 -2.534 9.809 1.00 98.56 143 TYR A N 1
ATOM 1145 C CA . TYR A 1 143 ? 1.745 -1.720 9.135 1.00 98.56 143 TYR A CA 1
ATOM 1146 C C . TYR A 1 143 ? 1.396 -0.231 9.210 1.00 98.56 143 TYR A C 1
ATOM 1148 O O . TYR A 1 143 ? 0.353 0.191 8.701 1.00 98.56 143 TYR A O 1
ATOM 1156 N N . ILE A 1 144 ? 2.279 0.576 9.809 1.00 97.88 144 ILE A N 1
ATOM 1157 C CA . ILE A 1 144 ? 2.144 2.040 9.833 1.00 97.88 144 ILE A CA 1
ATOM 1158 C C . ILE A 1 144 ? 3.138 2.730 8.896 1.00 97.88 144 ILE A C 1
ATOM 1160 O O . ILE A 1 144 ? 4.331 2.423 8.868 1.00 97.88 144 ILE A O 1
ATOM 1164 N N . TYR A 1 145 ? 2.623 3.699 8.138 1.00 95.81 145 TYR A N 1
ATOM 1165 C CA . TYR A 1 145 ? 3.392 4.586 7.267 1.00 95.81 145 TYR A CA 1
ATOM 1166 C C . TYR A 1 145 ? 3.022 6.057 7.492 1.00 95.81 145 TYR A C 1
ATOM 1168 O O . TYR A 1 145 ? 2.054 6.384 8.183 1.00 95.81 145 TYR A O 1
ATOM 1176 N N . ARG A 1 146 ? 3.817 6.956 6.908 1.00 95.25 146 ARG A N 1
ATOM 1177 C CA . ARG A 1 146 ? 3.718 8.408 7.101 1.00 95.25 146 ARG A CA 1
ATOM 1178 C C . ARG A 1 146 ? 4.050 9.166 5.808 1.00 95.25 146 ARG A C 1
ATOM 1180 O O . ARG A 1 146 ? 4.537 8.578 4.837 1.00 95.25 146 ARG A O 1
ATOM 1187 N N . ASN A 1 147 ? 3.823 10.472 5.779 1.00 93.44 147 ASN A N 1
ATOM 1188 C CA . ASN A 1 147 ? 4.450 11.383 4.826 1.00 93.44 147 ASN A CA 1
ATOM 1189 C C . ASN A 1 147 ? 5.982 11.226 4.817 1.00 93.44 147 ASN A C 1
ATOM 1191 O O . ASN A 1 147 ? 6.629 11.471 5.835 1.00 93.44 147 ASN A O 1
ATOM 1195 N N . ILE A 1 148 ? 6.573 10.905 3.659 1.00 95.44 148 ILE A N 1
ATOM 1196 C CA . ILE A 1 148 ? 8.033 10.769 3.509 1.00 95.44 148 ILE A CA 1
ATOM 1197 C C . ILE A 1 148 ? 8.789 12.023 3.976 1.00 95.44 148 ILE A C 1
ATOM 1199 O O . ILE A 1 148 ? 9.838 11.905 4.600 1.00 95.44 148 ILE A O 1
ATOM 1203 N N . LYS A 1 149 ? 8.237 13.226 3.764 1.00 96.56 149 LYS A N 1
ATOM 1204 C CA . LYS A 1 149 ? 8.910 14.478 4.137 1.00 96.56 149 LYS A CA 1
ATOM 1205 C C . LYS A 1 149 ? 9.024 14.646 5.659 1.00 96.56 149 LYS A C 1
ATOM 1207 O O . LYS A 1 149 ? 10.084 15.015 6.159 1.00 96.56 149 LYS A O 1
ATOM 1212 N N . ASP A 1 150 ? 7.977 14.290 6.412 1.00 96.56 150 ASP A N 1
ATOM 1213 C CA . ASP A 1 150 ? 8.036 14.248 7.883 1.00 96.56 150 ASP A CA 1
ATOM 1214 C C . ASP A 1 150 ? 8.919 13.093 8.402 1.00 96.56 150 ASP A C 1
ATOM 1216 O O . ASP A 1 150 ? 9.531 13.226 9.467 1.00 96.56 150 ASP A O 1
ATOM 1220 N N . VAL A 1 151 ? 9.023 11.977 7.663 1.00 97.56 151 VAL A N 1
ATOM 1221 C CA . VAL A 1 151 ? 9.955 10.876 7.983 1.00 97.56 151 VAL A CA 1
ATOM 1222 C C . VAL A 1 151 ? 11.403 11.330 7.828 1.00 97.56 151 VAL A C 1
ATOM 1224 O O . VAL A 1 151 ? 12.162 11.149 8.773 1.00 97.56 151 VAL A O 1
ATOM 1227 N N . ILE A 1 152 ? 11.775 11.976 6.717 1.00 97.81 152 ILE A N 1
ATOM 1228 C CA . ILE A 1 152 ? 13.140 12.478 6.465 1.00 97.81 152 ILE A CA 1
ATOM 1229 C C . ILE A 1 152 ? 13.593 13.412 7.595 1.00 97.81 152 ILE A C 1
ATOM 1231 O O . ILE A 1 152 ? 14.629 13.173 8.214 1.00 97.81 152 ILE A O 1
ATOM 1235 N N . VAL A 1 153 ? 12.782 14.414 7.962 1.00 97.69 153 VAL A N 1
ATOM 1236 C CA . VAL A 1 153 ? 13.104 15.313 9.090 1.00 97.69 153 VAL A CA 1
ATOM 1237 C C . VAL A 1 153 ? 13.173 14.560 10.420 1.00 97.69 153 VAL A C 1
ATOM 1239 O O . VAL A 1 153 ? 14.054 14.820 11.243 1.00 97.69 153 VAL A O 1
ATOM 1242 N N . SER A 1 154 ? 12.267 13.608 10.664 1.00 97.56 154 SER A N 1
ATOM 1243 C CA . SER A 1 154 ? 12.279 12.840 11.913 1.00 97.56 154 SER A CA 1
ATOM 1244 C C . SER A 1 154 ? 13.370 11.762 11.983 1.00 97.56 154 SER A C 1
ATOM 1246 O O . SER A 1 154 ? 13.654 11.294 13.088 1.00 97.56 154 SER A O 1
ATOM 1248 N N . TYR A 1 155 ? 13.954 11.373 10.849 1.00 97.56 155 TYR A N 1
ATOM 1249 C CA . TYR A 1 155 ? 15.117 10.498 10.717 1.00 97.56 155 TYR A CA 1
ATOM 1250 C C . TYR A 1 155 ? 16.404 11.294 10.949 1.00 97.56 155 TYR A C 1
ATOM 1252 O O . TYR A 1 155 ? 17.150 10.968 11.872 1.00 97.56 155 TYR A O 1
ATOM 1260 N N . TYR A 1 156 ? 16.575 12.408 10.226 1.00 97.44 156 TYR A N 1
ATOM 1261 C CA . TYR A 1 156 ? 17.676 13.364 10.386 1.00 97.44 156 TYR A CA 1
ATOM 1262 C C . TYR A 1 156 ? 17.898 13.742 11.858 1.00 97.44 156 TYR A C 1
ATOM 1264 O O . TYR A 1 156 ? 18.963 13.488 12.419 1.00 97.44 156 TYR A O 1
ATOM 1272 N N . HIS A 1 157 ? 16.864 14.264 12.533 1.00 97.19 157 HIS A N 1
ATOM 1273 C CA . HIS A 1 157 ? 16.968 14.665 13.945 1.00 97.19 157 HIS A CA 1
ATOM 1274 C C . HIS A 1 157 ? 17.211 13.506 14.912 1.00 97.19 157 HIS A C 1
ATOM 1276 O O . HIS A 1 157 ? 17.662 13.751 16.028 1.00 97.19 157 HIS A O 1
ATOM 1282 N N . PHE A 1 158 ? 16.867 12.274 14.537 1.00 96.75 158 PHE A N 1
ATOM 1283 C CA . PHE A 1 158 ? 17.045 11.116 15.406 1.00 96.75 158 PHE A CA 1
ATOM 1284 C C . PHE A 1 158 ? 18.467 10.575 15.325 1.00 96.75 158 PHE A C 1
ATOM 1286 O O . PHE A 1 158 ? 19.131 10.510 16.352 1.00 96.75 158 PHE A O 1
ATOM 1293 N N . ILE A 1 159 ? 18.953 10.258 14.121 1.00 95.50 159 ILE A N 1
ATOM 1294 C CA . ILE A 1 159 ? 20.302 9.709 13.931 1.00 95.50 159 ILE A CA 1
ATOM 1295 C C . ILE A 1 159 ? 21.366 10.742 14.318 1.00 95.50 159 ILE A C 1
ATOM 1297 O O . ILE A 1 159 ? 22.292 10.415 15.055 1.00 95.50 159 ILE A O 1
ATOM 1301 N N . ARG A 1 160 ? 21.189 12.017 13.937 1.00 95.50 160 ARG A N 1
ATOM 1302 C CA . ARG A 1 160 ? 22.119 13.090 14.319 1.00 95.50 160 ARG A CA 1
ATOM 1303 C C . ARG A 1 160 ? 22.238 13.244 15.842 1.00 95.50 160 ARG A C 1
ATOM 1305 O O . ARG A 1 160 ? 23.338 13.436 16.344 1.00 95.50 160 ARG A O 1
ATOM 1312 N N . LYS A 1 161 ? 21.127 13.136 16.587 1.00 95.19 161 LYS A N 1
ATOM 1313 C CA . LYS A 1 161 ? 21.163 13.152 18.061 1.00 95.19 161 LYS A CA 1
ATOM 1314 C C . LYS A 1 161 ? 21.728 11.859 18.656 1.00 95.19 161 LYS A C 1
ATOM 1316 O O . LYS A 1 161 ? 22.470 11.944 19.623 1.00 95.19 161 LYS A O 1
ATOM 1321 N N . LEU A 1 162 ? 21.401 10.698 18.086 1.00 93.56 162 LEU A N 1
ATOM 1322 C CA . LEU A 1 162 ? 21.896 9.391 18.536 1.00 93.56 162 LEU A CA 1
ATOM 1323 C C . LEU A 1 162 ? 23.429 9.310 18.485 1.00 93.56 162 LEU A C 1
ATOM 1325 O O . LEU A 1 162 ? 24.047 8.801 19.410 1.00 93.56 162 LEU A O 1
ATOM 1329 N N . LEU A 1 163 ? 24.034 9.875 17.438 1.00 93.06 163 LEU A N 1
ATOM 1330 C CA . LEU A 1 163 ? 25.490 9.969 17.278 1.00 93.06 163 LEU A CA 1
ATOM 1331 C C . LEU A 1 163 ? 26.096 11.233 17.927 1.00 93.06 163 LEU A C 1
ATOM 1333 O O . LEU A 1 163 ? 27.280 11.504 17.755 1.00 93.06 163 LEU A O 1
ATOM 1337 N N . ASN A 1 164 ? 25.293 12.022 18.654 1.00 92.75 164 ASN A N 1
ATOM 1338 C CA . ASN A 1 164 ? 25.675 13.284 19.302 1.00 92.75 164 ASN A CA 1
ATOM 1339 C C . ASN A 1 164 ? 26.368 14.314 18.372 1.00 92.75 164 ASN A C 1
ATOM 1341 O O . ASN A 1 164 ? 27.257 15.059 18.785 1.00 92.75 164 ASN A O 1
ATOM 1345 N N . ILE A 1 165 ? 25.956 14.370 17.103 1.00 93.50 165 ILE A N 1
ATOM 1346 C CA . ILE A 1 165 ? 26.537 15.262 16.092 1.00 93.50 165 ILE A CA 1
ATOM 1347 C C . ILE A 1 165 ? 25.846 16.633 16.148 1.00 93.50 165 ILE A C 1
ATOM 1349 O O . ILE A 1 165 ? 24.619 16.742 16.287 1.00 93.50 165 ILE A O 1
ATOM 1353 N N . ARG A 1 166 ? 26.633 17.710 16.050 1.00 89.62 166 ARG A N 1
ATOM 1354 C CA . ARG A 1 166 ? 26.127 19.094 16.074 1.00 89.62 166 ARG A CA 1
ATOM 1355 C C . ARG A 1 166 ? 25.345 19.409 14.784 1.00 89.62 166 ARG A C 1
ATOM 1357 O O . ARG A 1 166 ? 25.325 18.603 13.860 1.00 89.62 166 ARG A O 1
ATOM 1364 N N . VAL A 1 167 ? 24.619 20.526 14.722 1.00 88.75 167 VAL A N 1
ATOM 1365 C CA . VAL A 1 167 ? 23.781 20.840 13.537 1.00 88.75 167 VAL A CA 1
ATOM 1366 C C . VAL A 1 167 ? 24.656 21.268 12.357 1.00 88.75 167 VAL A C 1
ATOM 1368 O O . VAL A 1 167 ? 24.393 20.918 11.212 1.00 88.75 167 VAL A O 1
ATOM 1371 N N . GLU A 1 168 ? 25.729 21.978 12.676 1.00 88.94 168 GLU A N 1
ATOM 1372 C CA . GLU A 1 168 ? 26.740 22.536 11.783 1.00 88.94 168 GLU A CA 1
ATOM 1373 C C . GLU A 1 168 ? 27.586 21.432 11.124 1.00 88.94 168 GLU A C 1
ATOM 1375 O O . GLU A 1 168 ? 28.042 21.587 9.997 1.00 88.94 168 GLU A O 1
ATOM 1380 N N . ASP A 1 169 ? 27.741 20.303 11.822 1.00 91.81 169 ASP A N 1
ATOM 1381 C CA . ASP A 1 169 ? 28.476 19.104 11.393 1.00 91.81 169 ASP A CA 1
ATOM 1382 C C . ASP A 1 169 ? 27.600 18.098 10.613 1.00 91.81 169 ASP A C 1
ATOM 1384 O O . ASP A 1 169 ? 28.054 16.998 10.300 1.00 91.81 169 ASP A O 1
ATOM 1388 N N . ALA A 1 170 ? 26.326 18.422 10.365 1.00 93.62 170 ALA A N 1
ATOM 1389 C CA . ALA A 1 170 ? 25.368 17.510 9.741 1.00 93.62 170 ALA A CA 1
ATOM 1390 C C . ALA A 1 170 ? 24.373 18.256 8.830 1.00 93.62 170 ALA A C 1
ATOM 1392 O O . ALA A 1 170 ? 23.232 18.521 9.241 1.00 93.62 170 ALA A O 1
ATOM 1393 N N . PRO A 1 171 ? 24.768 18.593 7.587 1.00 94.31 171 PRO A N 1
ATOM 1394 C CA . PRO A 1 171 ? 23.919 19.312 6.641 1.00 94.31 171 PRO A CA 1
ATOM 1395 C C . PRO A 1 171 ? 22.637 18.541 6.301 1.00 94.31 171 PRO A C 1
ATOM 1397 O O . PRO A 1 171 ? 22.673 17.380 5.888 1.00 94.31 171 PRO A O 1
ATOM 1400 N N . PHE A 1 172 ? 21.479 19.198 6.433 1.00 96.62 172 PHE A N 1
ATOM 1401 C CA . PHE A 1 172 ? 20.188 18.575 6.112 1.00 96.62 172 PHE A CA 1
ATOM 1402 C C . PHE A 1 172 ? 20.062 18.200 4.625 1.00 96.62 172 PHE A C 1
ATOM 1404 O O . PHE A 1 172 ? 19.439 17.194 4.298 1.00 96.62 172 PHE A O 1
ATOM 1411 N N . GLU A 1 173 ? 20.678 18.972 3.726 1.00 95.44 173 GLU A N 1
ATOM 1412 C CA . GLU A 1 173 ? 20.663 18.697 2.288 1.00 95.44 173 GLU A CA 1
ATOM 1413 C C . GLU A 1 173 ? 21.376 17.386 1.926 1.00 95.44 173 GLU A C 1
ATOM 1415 O O . GLU A 1 173 ? 20.852 16.603 1.137 1.00 95.44 173 GLU A O 1
ATOM 1420 N N . GLU A 1 174 ? 22.528 17.094 2.529 1.00 95.06 174 GLU A N 1
ATOM 1421 C CA . GLU A 1 174 ? 23.213 15.815 2.317 1.00 95.06 174 GLU A CA 1
ATOM 1422 C C . GLU A 1 174 ? 22.380 14.641 2.855 1.00 95.06 174 GLU A C 1
ATOM 1424 O O . GLU A 1 174 ? 22.204 13.639 2.161 1.00 95.06 174 GLU A O 1
ATOM 1429 N N . ALA A 1 175 ? 21.767 14.804 4.034 1.00 96.12 175 ALA A N 1
ATOM 1430 C CA . ALA A 1 175 ? 20.853 13.817 4.612 1.00 96.12 175 ALA A CA 1
ATOM 1431 C C . ALA A 1 175 ? 19.625 13.556 3.718 1.00 96.12 175 ALA A C 1
ATOM 1433 O O . ALA A 1 175 ? 19.189 12.413 3.558 1.00 96.12 175 ALA A O 1
ATOM 1434 N N . PHE A 1 176 ? 19.073 14.613 3.112 1.00 97.56 176 PHE A N 1
ATOM 1435 C CA . PHE A 1 176 ? 18.016 14.515 2.108 1.00 97.56 176 PHE A CA 1
ATOM 1436 C C . PHE A 1 176 ? 18.506 13.785 0.851 1.00 97.56 176 PHE A C 1
ATOM 1438 O O . PHE A 1 176 ? 17.817 12.889 0.370 1.00 97.56 176 PHE A O 1
ATOM 1445 N N . ASN A 1 177 ? 19.690 14.125 0.336 1.00 96.19 177 ASN A N 1
ATOM 1446 C CA . ASN A 1 177 ? 20.244 13.547 -0.888 1.00 96.19 177 ASN A CA 1
ATOM 1447 C C . ASN A 1 177 ? 20.581 12.050 -0.740 1.00 96.19 177 ASN A C 1
ATOM 1449 O O . ASN A 1 177 ? 20.344 11.284 -1.677 1.00 96.19 177 ASN A O 1
ATOM 1453 N N . GLU A 1 178 ? 21.065 11.595 0.420 1.00 96.31 178 GLU A N 1
ATOM 1454 C CA . GLU A 1 178 ? 21.213 10.160 0.710 1.00 96.31 178 GLU A CA 1
ATOM 1455 C C . GLU A 1 178 ? 19.854 9.451 0.783 1.00 96.31 178 GLU A C 1
ATOM 1457 O O . GLU A 1 178 ? 19.636 8.463 0.074 1.00 96.31 178 GLU A O 1
ATOM 1462 N N . PHE A 1 179 ? 18.896 9.993 1.545 1.00 97.38 179 PHE A N 1
ATOM 1463 C CA . PHE A 1 179 ? 17.562 9.397 1.686 1.00 97.38 179 PHE A CA 1
ATOM 1464 C C . PHE A 1 179 ? 16.810 9.343 0.342 1.00 97.38 179 PHE A C 1
ATOM 1466 O O . PHE A 1 179 ? 16.160 8.345 0.029 1.00 97.38 179 PHE A O 1
ATOM 1473 N N . TYR A 1 180 ? 16.944 10.379 -0.493 1.00 95.44 180 TYR A N 1
ATOM 1474 C CA . TYR A 1 180 ? 16.420 10.447 -1.862 1.00 95.44 180 TYR A CA 1
ATOM 1475 C C . TYR A 1 180 ? 17.033 9.371 -2.776 1.00 95.44 180 TYR A C 1
ATOM 1477 O O . TYR A 1 180 ? 16.337 8.793 -3.607 1.00 95.44 180 TYR A O 1
ATOM 1485 N N . ARG A 1 181 ? 18.311 9.024 -2.577 1.00 94.88 181 ARG A N 1
ATOM 1486 C CA . ARG A 1 181 ? 18.978 7.882 -3.237 1.00 94.88 181 ARG A CA 1
ATOM 1487 C C . ARG A 1 181 ? 18.598 6.522 -2.626 1.00 94.88 181 ARG A C 1
ATOM 1489 O O . ARG A 1 181 ? 19.093 5.494 -3.079 1.00 94.88 181 ARG A O 1
ATOM 1496 N N . GLY A 1 182 ? 17.723 6.504 -1.618 1.00 95.38 182 GLY A N 1
ATOM 1497 C CA . GLY A 1 182 ? 17.268 5.312 -0.899 1.00 95.38 182 GLY A CA 1
ATOM 1498 C C . GLY A 1 182 ? 18.190 4.876 0.243 1.00 95.38 182 GLY A C 1
ATOM 1499 O O . GLY A 1 182 ? 17.911 3.868 0.890 1.00 95.38 182 GLY A O 1
ATOM 1500 N N . ILE A 1 183 ? 19.264 5.624 0.503 1.00 95.88 183 ILE A N 1
ATOM 1501 C CA . ILE A 1 183 ? 20.315 5.299 1.467 1.00 95.88 183 ILE A CA 1
ATOM 1502 C C . ILE A 1 183 ? 19.918 5.871 2.831 1.00 95.88 183 ILE A C 1
ATOM 1504 O O . ILE A 1 183 ? 19.952 7.075 3.061 1.00 95.88 183 ILE A O 1
ATOM 1508 N N . SER A 1 184 ? 19.430 5.004 3.714 1.00 95.94 184 SER A N 1
ATOM 1509 C CA . SER A 1 184 ? 19.038 5.327 5.095 1.00 95.94 184 SER A CA 1
ATOM 1510 C C . SER A 1 184 ? 18.724 4.036 5.856 1.00 95.94 184 SER A C 1
ATOM 1512 O O . SER A 1 184 ? 18.519 3.001 5.231 1.00 95.94 184 SER A O 1
ATOM 1514 N N . LEU A 1 185 ? 18.684 4.065 7.190 1.00 93.69 185 LEU A N 1
ATOM 1515 C CA . LEU A 1 185 ? 18.421 2.870 8.002 1.00 93.69 185 LEU A CA 1
ATOM 1516 C C . LEU A 1 185 ? 17.048 2.241 7.664 1.00 93.69 185 LEU A C 1
ATOM 1518 O O . LEU A 1 185 ? 16.014 2.896 7.804 1.00 93.69 185 LEU A O 1
ATOM 1522 N N . PHE A 1 186 ? 17.061 0.973 7.244 1.00 95.12 186 PHE A N 1
ATOM 1523 C CA . PHE A 1 186 ? 15.958 0.192 6.653 1.00 95.12 186 PHE A CA 1
ATOM 1524 C C . PHE A 1 186 ? 15.419 0.717 5.297 1.00 95.12 186 PHE A C 1
ATOM 1526 O O . PHE A 1 186 ? 14.416 0.212 4.789 1.00 95.12 186 PHE A O 1
ATOM 1533 N N . GLY A 1 187 ? 16.083 1.701 4.680 1.00 94.94 187 GLY A N 1
ATOM 1534 C CA . GLY A 1 187 ? 15.779 2.252 3.352 1.00 94.94 187 GLY A CA 1
ATOM 1535 C C . GLY A 1 187 ? 16.110 1.288 2.205 1.00 94.94 187 GLY A C 1
ATOM 1536 O O . GLY A 1 187 ? 16.982 0.439 2.385 1.00 94.94 187 GLY A O 1
ATOM 1537 N N . PRO A 1 188 ? 15.459 1.402 1.027 1.00 97.06 188 PRO A N 1
ATOM 1538 C CA . PRO A 1 188 ? 14.663 2.554 0.587 1.00 97.06 188 PRO A CA 1
ATOM 1539 C C . PRO A 1 188 ? 13.210 2.596 1.096 1.00 97.06 188 PRO A C 1
ATOM 1541 O O . PRO A 1 188 ? 12.513 1.585 1.144 1.00 97.06 188 PRO A O 1
ATOM 1544 N N . TYR A 1 189 ? 12.720 3.803 1.410 1.00 96.75 189 TYR A N 1
ATOM 1545 C CA . TYR A 1 189 ? 11.399 4.031 2.021 1.00 96.75 189 TYR A CA 1
ATOM 1546 C C . TYR A 1 189 ? 10.216 3.507 1.194 1.00 96.75 189 TYR A C 1
ATOM 1548 O O . TYR A 1 189 ? 9.304 2.870 1.724 1.00 96.75 189 TYR A O 1
ATOM 1556 N N . TRP A 1 190 ? 10.216 3.794 -0.111 1.00 93.88 190 TRP A N 1
ATOM 1557 C CA . TRP A 1 190 ? 9.138 3.396 -1.017 1.00 93.88 190 TRP A CA 1
ATOM 1558 C C . TRP A 1 190 ? 9.104 1.872 -1.186 1.00 93.88 190 TRP A C 1
ATOM 1560 O O . TRP A 1 190 ? 8.043 1.281 -1.011 1.00 93.88 190 TRP A O 1
ATOM 1570 N N . ASP A 1 191 ? 10.253 1.228 -1.418 1.00 94.44 191 ASP A N 1
ATOM 1571 C CA . ASP A 1 191 ? 10.357 -0.229 -1.584 1.00 94.44 191 ASP A CA 1
ATOM 1572 C C . ASP A 1 191 ? 9.952 -0.962 -0.291 1.00 94.44 191 ASP A C 1
ATOM 1574 O O . ASP A 1 191 ? 9.255 -1.978 -0.338 1.00 94.44 191 ASP A O 1
ATOM 1578 N N . HIS A 1 192 ? 10.287 -0.396 0.876 1.00 96.88 192 HIS A N 1
ATOM 1579 C CA . HIS A 1 192 ? 9.870 -0.920 2.177 1.00 96.88 192 HIS A CA 1
ATOM 1580 C C . HIS A 1 192 ? 8.342 -0.928 2.329 1.00 96.88 192 HIS A C 1
ATOM 1582 O O . HIS A 1 192 ? 7.764 -1.942 2.717 1.00 96.88 192 HIS A O 1
ATOM 1588 N N . ILE A 1 193 ? 7.660 0.178 2.007 1.00 95.44 193 ILE A N 1
ATOM 1589 C CA . ILE A 1 193 ? 6.189 0.239 2.069 1.00 95.44 193 ILE A CA 1
ATOM 1590 C C . ILE A 1 193 ? 5.554 -0.658 1.001 1.00 95.44 193 ILE A C 1
ATOM 1592 O O . ILE A 1 193 ? 4.586 -1.363 1.296 1.00 95.44 193 ILE A O 1
ATOM 1596 N N . LEU A 1 194 ? 6.092 -0.653 -0.221 1.00 93.94 194 LEU A N 1
ATOM 1597 C CA . LEU A 1 194 ? 5.566 -1.437 -1.336 1.00 93.94 194 LEU A CA 1
ATOM 1598 C C . LEU A 1 194 ? 5.639 -2.942 -1.075 1.00 93.94 194 LEU A C 1
ATOM 1600 O O . LEU A 1 194 ? 4.697 -3.642 -1.430 1.00 93.94 194 LEU A O 1
ATOM 1604 N N . GLY A 1 195 ? 6.665 -3.437 -0.375 1.00 94.56 195 GLY A N 1
ATOM 1605 C CA . GLY A 1 195 ? 6.729 -4.839 0.054 1.00 94.56 195 GLY A CA 1
ATOM 1606 C C . GLY A 1 195 ? 5.522 -5.261 0.906 1.00 94.56 195 GLY A C 1
ATOM 1607 O O . GLY A 1 195 ? 4.875 -6.265 0.609 1.00 94.56 195 GLY A O 1
ATOM 1608 N N . TYR A 1 196 ? 5.165 -4.467 1.922 1.00 96.00 196 TYR A N 1
ATOM 1609 C CA . TYR A 1 196 ? 3.980 -4.726 2.754 1.00 96.00 196 TYR A CA 1
ATOM 1610 C C . TYR A 1 196 ? 2.660 -4.467 2.003 1.00 96.00 196 TYR A C 1
ATOM 1612 O O . TYR A 1 196 ? 1.664 -5.149 2.245 1.00 96.00 196 TYR A O 1
ATOM 1620 N N . TRP A 1 197 ? 2.625 -3.496 1.086 1.00 93.62 197 TRP A N 1
ATOM 1621 C CA . TRP A 1 197 ? 1.420 -3.167 0.316 1.00 93.62 197 TRP A CA 1
ATOM 1622 C C . TRP A 1 197 ? 1.092 -4.246 -0.721 1.00 93.62 197 TRP A C 1
ATOM 1624 O O . TRP A 1 197 ? -0.054 -4.687 -0.813 1.00 93.62 197 TRP A O 1
ATOM 1634 N N . GLN A 1 198 ? 2.106 -4.736 -1.436 1.00 89.31 198 GLN A N 1
ATOM 1635 C CA . GLN A 1 198 ? 1.977 -5.853 -2.365 1.00 89.31 198 GLN A CA 1
ATOM 1636 C C . GLN A 1 198 ? 1.538 -7.122 -1.629 1.00 89.31 198 GLN A C 1
ATOM 1638 O O . GLN A 1 198 ? 0.604 -7.778 -2.071 1.00 89.31 198 GLN A O 1
ATOM 1643 N N . ALA A 1 199 ? 2.111 -7.420 -0.457 1.00 89.62 199 ALA A N 1
ATOM 1644 C CA . ALA A 1 199 ? 1.681 -8.555 0.362 1.00 89.62 199 ALA A CA 1
ATOM 1645 C C . ALA A 1 199 ? 0.191 -8.483 0.759 1.00 89.62 199 ALA A C 1
ATOM 1647 O O . ALA A 1 199 ? -0.506 -9.500 0.721 1.00 89.62 199 ALA A O 1
ATOM 1648 N N . ARG A 1 200 ? -0.325 -7.283 1.071 1.00 90.19 200 ARG A N 1
ATOM 1649 C CA . ARG A 1 200 ? -1.764 -7.058 1.302 1.00 90.19 200 ARG A CA 1
ATOM 1650 C C . ARG A 1 200 ? -2.589 -7.307 0.034 1.00 90.19 200 ARG A C 1
ATOM 1652 O O . ARG A 1 200 ? -3.623 -7.963 0.112 1.00 90.19 200 ARG A O 1
ATOM 1659 N N . HIS A 1 201 ? -2.141 -6.813 -1.121 1.00 82.69 201 HIS A N 1
ATOM 1660 C CA . HIS A 1 201 ? -2.790 -7.075 -2.413 1.00 82.69 201 HIS A CA 1
ATOM 1661 C C . HIS A 1 201 ? -2.745 -8.551 -2.829 1.00 82.69 201 HIS A C 1
ATOM 1663 O O . HIS A 1 201 ? -3.653 -9.022 -3.516 1.00 82.69 201 HIS A O 1
ATOM 1669 N N . ASP A 1 202 ? -1.728 -9.295 -2.396 1.00 83.50 202 ASP A N 1
ATOM 1670 C CA . ASP A 1 202 ? -1.606 -10.714 -2.702 1.00 83.50 202 ASP A CA 1
ATOM 1671 C C . ASP A 1 202 ? -2.446 -11.636 -1.814 1.00 83.50 202 ASP A C 1
ATOM 1673 O O . ASP A 1 202 ? -2.661 -12.786 -2.201 1.00 83.50 202 ASP A O 1
ATOM 1677 N N . GLY A 1 203 ? -3.000 -11.112 -0.715 1.00 83.44 203 GLY A N 1
ATOM 1678 C CA . GLY A 1 203 ? -3.972 -11.798 0.139 1.00 83.44 203 GLY A CA 1
ATOM 1679 C C . GLY A 1 203 ? -3.565 -11.936 1.608 1.00 83.44 203 GLY A C 1
ATOM 1680 O O . GLY A 1 203 ? -4.290 -12.575 2.367 1.00 83.44 203 GLY A O 1
ATOM 1681 N N . ARG A 1 204 ? -2.434 -11.362 2.048 1.00 89.00 204 ARG A N 1
ATOM 1682 C CA . ARG A 1 204 ? -2.073 -11.373 3.477 1.00 89.00 204 ARG A CA 1
ATOM 1683 C C . ARG A 1 204 ? -2.887 -10.349 4.263 1.00 89.00 204 ARG A C 1
ATOM 1685 O O . ARG A 1 204 ? -3.113 -9.217 3.833 1.00 89.00 204 ARG A O 1
ATOM 1692 N N . GLU A 1 205 ? -3.287 -10.751 5.464 1.00 88.56 205 GLU A N 1
ATOM 1693 C CA . GLU A 1 205 ? -4.044 -9.921 6.391 1.00 88.56 205 GLU A CA 1
ATOM 1694 C C . GLU A 1 205 ? -3.122 -8.881 7.053 1.00 88.56 205 GLU A C 1
ATOM 1696 O O . GLU A 1 205 ? -2.447 -9.146 8.049 1.00 88.56 205 GLU A O 1
ATOM 1701 N N . ILE A 1 206 ? -3.067 -7.687 6.449 1.00 96.06 206 ILE A N 1
ATOM 1702 C CA . ILE A 1 206 ? -2.215 -6.577 6.894 1.00 96.06 206 ILE A CA 1
ATOM 1703 C C . ILE A 1 206 ? -3.058 -5.313 7.104 1.00 96.06 206 ILE A C 1
ATOM 1705 O O . ILE A 1 206 ? -3.560 -4.728 6.136 1.00 96.06 206 ILE A O 1
ATOM 1709 N N . LEU A 1 207 ? -3.204 -4.853 8.348 1.00 97.38 207 LEU A N 1
ATOM 1710 C CA . LEU A 1 207 ? -3.855 -3.583 8.678 1.00 97.38 207 LEU A CA 1
ATOM 1711 C C . LEU A 1 207 ? -2.930 -2.416 8.326 1.00 97.38 207 LEU A C 1
ATOM 1713 O O . LEU A 1 207 ? -1.940 -2.172 9.007 1.00 97.38 207 LEU A O 1
ATOM 1717 N N . PHE A 1 208 ? -3.290 -1.655 7.293 1.00 96.38 208 PHE A N 1
ATOM 1718 C CA . PHE A 1 208 ? -2.612 -0.403 6.963 1.00 96.38 208 PHE A CA 1
ATOM 1719 C C . PHE A 1 208 ? -3.170 0.772 7.781 1.00 96.38 208 PHE A C 1
ATOM 1721 O O . PHE A 1 208 ? -4.375 1.071 7.739 1.00 96.38 208 PHE A O 1
ATOM 1728 N N . LEU A 1 209 ? -2.261 1.457 8.478 1.00 95.56 209 LEU A N 1
ATOM 1729 C CA . LEU A 1 209 ? -2.475 2.700 9.220 1.00 95.56 209 LEU A CA 1
ATOM 1730 C C . LEU A 1 209 ? -1.581 3.806 8.647 1.00 95.56 209 LEU A C 1
ATOM 1732 O O . LEU A 1 209 ? -0.430 3.570 8.285 1.00 95.56 209 LEU A O 1
ATOM 1736 N N . LYS A 1 210 ? -2.099 5.034 8.600 1.00 94.50 210 LYS A N 1
ATOM 1737 C CA . LYS A 1 210 ? -1.348 6.227 8.190 1.00 94.50 210 LYS A CA 1
ATOM 1738 C C . LYS A 1 210 ? -1.253 7.178 9.375 1.00 94.50 210 LYS A C 1
ATOM 1740 O O . LYS A 1 210 ? -2.290 7.509 9.945 1.00 94.50 210 LYS A O 1
ATOM 1745 N N . TYR A 1 211 ? -0.055 7.629 9.736 1.00 95.50 211 TYR A N 1
ATOM 1746 C CA . TYR A 1 211 ? 0.163 8.475 10.917 1.00 95.50 211 TYR A CA 1
ATOM 1747 C C . TYR A 1 211 ? -0.702 9.743 10.912 1.00 95.50 211 TYR A C 1
ATOM 1749 O O . TYR A 1 211 ? -1.334 10.059 11.915 1.00 95.50 211 TYR A O 1
ATOM 1757 N N . GLU A 1 212 ? -0.816 10.421 9.767 1.00 92.62 212 GLU A N 1
ATOM 1758 C CA . GLU A 1 212 ? -1.652 11.621 9.643 1.00 92.62 212 GLU A CA 1
ATOM 1759 C C . GLU A 1 212 ? -3.144 11.310 9.874 1.00 92.62 212 GLU A C 1
ATOM 1761 O O . GLU A 1 212 ? -3.868 12.129 10.430 1.00 92.62 212 GLU A O 1
ATOM 1766 N N . HIS A 1 213 ? -3.615 10.115 9.491 1.00 90.50 213 HIS A N 1
ATOM 1767 C CA . HIS A 1 213 ? -5.001 9.690 9.728 1.00 90.50 213 HIS A CA 1
ATOM 1768 C C . HIS A 1 213 ? -5.217 9.251 11.184 1.00 90.50 213 HIS A C 1
ATOM 1770 O O . HIS A 1 213 ? -6.229 9.621 11.773 1.00 90.50 213 HIS A O 1
ATOM 1776 N N . MET A 1 214 ? -4.244 8.551 11.784 1.00 92.19 214 MET A N 1
ATOM 1777 C CA . MET A 1 214 ? -4.218 8.249 13.224 1.00 92.19 214 MET A CA 1
ATOM 1778 C C . MET A 1 214 ? -4.323 9.533 14.058 1.00 92.19 214 MET A C 1
ATOM 1780 O O . MET A 1 214 ? -5.006 9.543 15.071 1.00 92.19 214 MET A O 1
ATOM 1784 N N . LYS A 1 215 ? -3.658 10.620 13.637 1.00 90.94 215 LYS A N 1
ATOM 1785 C CA . LYS A 1 215 ? -3.728 11.936 14.294 1.00 90.94 215 LYS A CA 1
ATOM 1786 C C . LYS A 1 215 ? -5.004 12.726 13.996 1.00 90.94 215 LYS A C 1
ATOM 1788 O O . LYS A 1 215 ? -5.364 13.588 14.794 1.00 90.94 215 LYS A O 1
ATOM 1793 N N . GLN A 1 216 ? -5.645 12.493 12.851 1.00 90.25 216 GLN A N 1
ATOM 1794 C CA . GLN A 1 216 ? -6.871 13.189 12.453 1.00 90.25 216 GLN A CA 1
ATOM 1795 C C . GLN A 1 216 ? -8.121 12.604 13.128 1.00 90.25 216 GLN A C 1
ATOM 1797 O O . GLN A 1 216 ? -9.037 13.356 13.454 1.00 90.25 216 GLN A O 1
ATOM 1802 N N . ASP A 1 217 ? -8.157 11.285 13.321 1.00 91.88 217 ASP A N 1
ATOM 1803 C CA . ASP A 1 217 ? -9.235 10.559 13.994 1.00 91.88 217 ASP A CA 1
ATOM 1804 C C . ASP A 1 217 ? -8.636 9.400 14.804 1.00 91.88 217 ASP A C 1
ATOM 1806 O O . ASP A 1 217 ? -8.548 8.256 14.343 1.00 91.88 217 ASP A O 1
ATOM 1810 N N . THR A 1 218 ? -8.159 9.720 16.008 1.00 93.25 218 THR A N 1
ATOM 1811 C CA . THR A 1 218 ? -7.521 8.738 16.888 1.00 93.25 218 THR A CA 1
ATOM 1812 C C . THR A 1 218 ? -8.510 7.663 17.328 1.00 93.25 218 THR A C 1
ATOM 1814 O O . THR A 1 218 ? -8.181 6.483 17.265 1.00 93.25 218 THR A O 1
ATOM 1817 N N . THR A 1 219 ? -9.725 8.049 17.729 1.00 95.25 219 THR A N 1
ATOM 1818 C CA . THR A 1 219 ? -10.729 7.139 18.300 1.00 95.25 219 THR A CA 1
ATOM 1819 C C . THR A 1 219 ? -11.144 6.056 17.307 1.00 95.25 219 THR A C 1
ATOM 1821 O O . THR A 1 219 ? -11.028 4.873 17.631 1.00 95.25 219 THR A O 1
ATOM 1824 N N . SER A 1 220 ? -11.516 6.408 16.070 1.00 94.62 220 SER A N 1
ATOM 1825 C CA . SER A 1 220 ? -11.905 5.398 15.071 1.00 94.62 220 SER A CA 1
ATOM 1826 C C . SER A 1 220 ? -10.743 4.483 14.677 1.00 94.62 220 SER A C 1
ATOM 1828 O O . SER A 1 220 ? -10.941 3.290 14.451 1.00 94.62 220 SER A O 1
ATOM 1830 N N . ASN A 1 221 ? -9.510 5.002 14.610 1.00 95.25 221 ASN A N 1
ATOM 1831 C CA . ASN A 1 221 ? -8.350 4.168 14.286 1.00 95.25 221 ASN A CA 1
ATOM 1832 C C . ASN A 1 221 ? -7.905 3.275 15.460 1.00 95.25 221 ASN A C 1
ATOM 1834 O O . ASN A 1 221 ? -7.395 2.184 15.213 1.00 95.25 221 ASN A O 1
ATOM 1838 N N . VAL A 1 222 ? -8.126 3.686 16.713 1.00 97.69 222 VAL A N 1
ATOM 1839 C CA . VAL A 1 222 ? -7.881 2.861 17.909 1.00 97.69 222 VAL A CA 1
ATOM 1840 C C . VAL A 1 222 ? -8.904 1.730 18.022 1.00 97.69 222 VAL A C 1
ATOM 1842 O O . VAL A 1 222 ? -8.494 0.595 18.266 1.00 97.69 222 VAL A O 1
ATOM 1845 N N . LYS A 1 223 ? -10.192 1.981 17.737 1.00 96.50 223 LYS A N 1
ATOM 1846 C CA . LYS A 1 223 ? -11.210 0.920 17.599 1.00 96.50 223 LYS A CA 1
ATOM 1847 C C . LYS A 1 223 ? -10.822 -0.097 16.523 1.00 96.50 223 LYS A C 1
ATOM 1849 O O . LYS A 1 223 ? -10.631 -1.271 16.827 1.00 96.50 223 LYS A O 1
ATOM 1854 N N . ARG A 1 224 ? -10.541 0.383 15.307 1.00 97.50 224 ARG A N 1
ATOM 1855 C CA . ARG A 1 224 ? -10.098 -0.427 14.157 1.00 97.50 224 ARG A CA 1
ATOM 1856 C C . ARG A 1 224 ? -8.818 -1.232 14.423 1.00 97.50 224 ARG A C 1
ATOM 1858 O O . ARG A 1 224 ? -8.659 -2.334 13.901 1.00 97.50 224 ARG A O 1
ATOM 1865 N N . LEU A 1 225 ? -7.892 -0.699 15.223 1.00 98.06 225 LEU A N 1
ATOM 1866 C CA . LEU A 1 225 ? -6.699 -1.418 15.678 1.00 98.06 225 LEU A CA 1
ATOM 1867 C C . LEU A 1 225 ? -7.063 -2.536 16.667 1.00 98.06 225 LEU A C 1
ATOM 1869 O O . LEU A 1 225 ? -6.557 -3.648 16.535 1.00 98.06 225 LEU A O 1
ATOM 1873 N N . ALA A 1 226 ? -7.948 -2.260 17.623 1.00 97.50 226 ALA A N 1
ATOM 1874 C CA . ALA A 1 226 ? -8.397 -3.213 18.634 1.00 97.50 226 ALA A CA 1
ATOM 1875 C C . ALA A 1 226 ? -9.218 -4.370 18.032 1.00 97.50 226 ALA A C 1
ATOM 1877 O O . ALA A 1 226 ? -8.928 -5.538 18.304 1.00 97.50 226 ALA A O 1
ATOM 1878 N N . GLU A 1 227 ? -10.162 -4.058 17.140 1.00 96.88 227 GLU A N 1
ATOM 1879 C CA . GLU A 1 227 ? -10.881 -5.014 16.287 1.00 96.88 227 GLU A CA 1
ATOM 1880 C C . GLU A 1 227 ? -9.907 -5.930 15.541 1.00 96.88 227 GLU A C 1
ATOM 1882 O O . GLU A 1 227 ? -9.950 -7.150 15.700 1.00 96.88 227 GLU A O 1
ATOM 1887 N N . PHE A 1 228 ? -8.977 -5.343 14.777 1.00 96.50 228 PHE A N 1
ATOM 1888 C CA . PHE A 1 228 ? -8.026 -6.097 13.965 1.00 96.50 228 PHE A CA 1
ATOM 1889 C C . PHE A 1 228 ? -7.121 -6.994 14.808 1.00 96.50 228 PHE A C 1
ATOM 1891 O O . PHE A 1 228 ? -6.921 -8.154 14.462 1.00 96.50 228 PHE A O 1
ATOM 1898 N N . ILE A 1 229 ? -6.622 -6.506 15.948 1.00 94.31 229 ILE A N 1
ATOM 1899 C CA . ILE A 1 229 ? -5.858 -7.310 16.913 1.00 94.31 229 ILE A CA 1
ATOM 1900 C C . ILE A 1 229 ? -6.672 -8.529 17.389 1.00 94.31 229 ILE A C 1
ATOM 1902 O O . ILE A 1 229 ? -6.112 -9.609 17.576 1.00 94.31 229 ILE A O 1
ATOM 1906 N N . GLY A 1 230 ? -8.000 -8.422 17.469 1.00 93.31 230 GLY A N 1
ATOM 1907 C CA . GLY A 1 230 ? -8.886 -9.441 18.044 1.00 93.31 230 GLY A CA 1
ATOM 1908 C C . GLY A 1 230 ? -9.226 -9.165 19.509 1.00 93.31 230 GLY A C 1
ATOM 1909 O O . GLY A 1 230 ? -9.495 -10.090 20.269 1.00 93.31 230 GLY A O 1
ATOM 1910 N N . ARG A 1 231 ? -9.176 -7.892 19.911 1.00 94.12 231 ARG A N 1
ATOM 1911 C CA . ARG A 1 231 ? -9.588 -7.374 21.221 1.00 94.12 231 ARG A CA 1
ATOM 1912 C C . ARG A 1 231 ? -10.473 -6.127 21.035 1.00 94.12 231 ARG A C 1
ATOM 1914 O O . ARG A 1 231 ? -10.107 -5.079 21.568 1.00 94.12 231 ARG A O 1
ATOM 1921 N N . PRO A 1 232 ? -11.581 -6.194 20.262 1.00 96.31 232 PRO A N 1
ATOM 1922 C CA . PRO A 1 232 ? -12.493 -5.059 20.077 1.00 96.31 232 PRO A CA 1
ATOM 1923 C C . PRO A 1 232 ? -12.984 -4.518 21.425 1.00 96.31 232 PRO A C 1
ATOM 1925 O O . PRO A 1 232 ? -12.934 -5.229 22.430 1.00 96.31 232 PRO A O 1
ATOM 1928 N N . PHE A 1 233 ? -13.435 -3.266 21.449 1.00 95.38 233 PHE A N 1
ATOM 1929 C CA . PHE A 1 233 ? -14.039 -2.670 22.642 1.00 95.38 233 PHE A CA 1
ATOM 1930 C C . PHE A 1 233 ? -15.509 -3.076 22.767 1.00 95.38 233 PHE A C 1
ATOM 1932 O O . PHE A 1 233 ? -16.206 -3.182 21.756 1.00 95.38 233 PHE A O 1
ATOM 1939 N N . SER A 1 234 ? -15.983 -3.306 23.991 1.00 95.38 234 SER A N 1
ATOM 1940 C CA . SER A 1 234 ? -17.412 -3.508 24.252 1.00 95.38 234 SER A CA 1
ATOM 1941 C C . SER A 1 234 ? -18.156 -2.172 24.379 1.00 95.38 234 SER A C 1
ATOM 1943 O O . SER A 1 234 ? -17.557 -1.130 24.643 1.00 95.38 234 SER A O 1
ATOM 1945 N N . ILE A 1 235 ? -19.484 -2.192 24.235 1.00 92.31 235 ILE A N 1
ATOM 1946 C CA . ILE A 1 235 ? -20.334 -0.995 24.382 1.00 92.31 235 ILE A CA 1
ATOM 1947 C C . ILE A 1 235 ? -20.207 -0.411 25.802 1.00 92.31 235 ILE A C 1
ATOM 1949 O O . ILE A 1 235 ? -20.283 0.801 25.999 1.00 92.31 235 ILE A O 1
ATOM 1953 N N . GLU A 1 236 ? -19.968 -1.257 26.798 1.00 95.00 236 GLU A N 1
ATOM 1954 C CA . GLU A 1 236 ? -19.718 -0.875 28.187 1.00 95.00 236 GLU A CA 1
ATOM 1955 C C . GLU A 1 236 ? -18.355 -0.185 28.343 1.00 95.00 236 GLU A C 1
ATOM 1957 O O . GLU A 1 236 ? -18.274 0.832 29.027 1.00 95.00 236 GLU A O 1
ATOM 1962 N N . GLU A 1 237 ? -17.304 -0.670 27.670 1.00 94.81 237 GLU A N 1
ATOM 1963 C CA . GLU A 1 237 ? -15.986 -0.016 27.648 1.00 94.81 237 GLU A CA 1
ATOM 1964 C C . GLU A 1 237 ? -16.019 1.350 26.950 1.00 94.81 237 GLU A C 1
ATOM 1966 O O . GLU A 1 237 ? -15.360 2.290 27.402 1.00 94.81 237 GLU A O 1
ATOM 1971 N N . GLU A 1 238 ? -16.804 1.484 25.876 1.00 91.94 238 GLU A N 1
ATOM 1972 C CA . GLU A 1 238 ? -17.023 2.773 25.210 1.00 91.94 238 GLU A CA 1
ATOM 1973 C C . GLU A 1 238 ? -17.765 3.757 26.120 1.00 91.94 238 GLU A C 1
ATOM 1975 O O . GLU A 1 238 ? -17.307 4.881 26.320 1.00 91.94 238 GLU A O 1
ATOM 1980 N N . ASN A 1 239 ? -18.872 3.329 26.735 1.00 92.44 239 ASN A N 1
ATOM 1981 C CA . ASN A 1 239 ? -19.641 4.166 27.662 1.00 92.44 239 ASN A CA 1
ATOM 1982 C C . ASN A 1 239 ? -18.860 4.523 28.943 1.00 92.44 239 ASN A C 1
ATOM 1984 O O . ASN A 1 239 ? -19.134 5.554 29.557 1.00 92.44 239 ASN A O 1
ATOM 1988 N N . ALA A 1 240 ? -17.886 3.700 29.340 1.00 93.62 240 ALA A N 1
ATOM 1989 C CA . ALA A 1 240 ? -16.980 3.964 30.456 1.00 93.62 240 ALA A CA 1
ATOM 1990 C C . ALA A 1 240 ? -15.766 4.846 30.086 1.00 93.62 240 ALA A C 1
ATOM 1992 O O . ALA A 1 240 ? -14.997 5.212 30.975 1.00 93.62 240 ALA A O 1
ATOM 1993 N N . GLY A 1 241 ? -15.575 5.203 28.809 1.00 94.94 241 GLY A N 1
ATOM 1994 C CA . GLY A 1 241 ? -14.464 6.052 28.354 1.00 94.94 241 GLY A CA 1
ATOM 1995 C C . GLY A 1 241 ? -13.095 5.360 28.325 1.00 94.94 241 GLY A C 1
ATOM 1996 O O . GLY A 1 241 ? -12.059 6.028 28.371 1.00 94.94 241 GLY A O 1
ATOM 1997 N N . VAL A 1 242 ? -13.056 4.022 28.247 1.00 96.06 242 VAL A N 1
ATOM 1998 C CA . VAL A 1 242 ? -11.802 3.238 28.236 1.00 96.06 242 VAL A CA 1
ATOM 1999 C C . VAL A 1 242 ? -10.918 3.619 27.042 1.00 96.06 242 VAL A C 1
ATOM 2001 O O . VAL A 1 242 ? -9.693 3.680 27.160 1.00 96.06 242 VAL A O 1
ATOM 2004 N N . ILE A 1 243 ? -11.527 3.927 25.894 1.00 96.56 243 ILE A N 1
ATOM 2005 C CA . ILE A 1 243 ? -10.812 4.323 24.675 1.00 96.56 243 ILE A CA 1
ATOM 2006 C C . ILE A 1 243 ? -10.138 5.686 24.869 1.00 96.56 243 ILE A C 1
ATOM 2008 O O . ILE A 1 243 ? -8.956 5.847 24.563 1.00 96.56 243 ILE A O 1
ATOM 2012 N N . GLU A 1 244 ? -10.858 6.650 25.435 1.00 97.00 244 GLU A N 1
ATOM 2013 C CA . GLU A 1 244 ? -10.374 7.992 25.755 1.00 97.00 244 GLU A CA 1
ATOM 2014 C C . GLU A 1 244 ? -9.236 7.938 26.785 1.00 97.00 244 GLU A C 1
ATOM 2016 O O . GLU A 1 244 ? -8.229 8.632 26.619 1.00 97.00 244 GLU A O 1
ATOM 2021 N N . ASN A 1 245 ? -9.335 7.062 27.792 1.00 97.06 245 ASN A N 1
ATOM 2022 C CA . ASN A 1 245 ? -8.263 6.816 28.759 1.00 97.06 245 ASN A CA 1
ATOM 2023 C C . ASN A 1 245 ? -7.009 6.219 28.100 1.00 97.06 245 ASN A C 1
ATOM 2025 O O . ASN A 1 245 ? -5.906 6.721 28.333 1.00 97.06 245 ASN A O 1
ATOM 2029 N N . ILE A 1 246 ? -7.151 5.226 27.213 1.00 97.94 246 ILE A N 1
ATOM 2030 C CA . ILE A 1 246 ? -6.029 4.656 26.442 1.00 97.94 246 ILE A CA 1
ATOM 2031 C C . ILE A 1 246 ? -5.383 5.717 25.538 1.00 97.94 246 ILE A C 1
ATOM 2033 O O . ILE A 1 246 ? -4.154 5.824 25.492 1.00 97.94 246 ILE A O 1
ATOM 2037 N N . ILE A 1 247 ? -6.183 6.536 24.850 1.00 97.81 247 ILE A N 1
ATOM 2038 C CA . ILE A 1 247 ? -5.704 7.621 23.978 1.00 97.81 247 ILE A CA 1
ATOM 2039 C C . ILE A 1 247 ? -4.963 8.693 24.782 1.00 97.81 247 ILE A C 1
ATOM 2041 O O . ILE A 1 247 ? -3.915 9.170 24.345 1.00 97.81 247 ILE A O 1
ATOM 2045 N N . LYS A 1 248 ? -5.468 9.049 25.967 1.00 97.62 248 LYS A N 1
ATOM 2046 C CA . LYS A 1 248 ? -4.843 9.999 26.895 1.00 97.62 248 LYS A CA 1
ATOM 2047 C C . LYS A 1 248 ? -3.516 9.462 27.437 1.00 97.62 248 LYS A C 1
ATOM 2049 O O . LYS A 1 248 ? -2.508 10.165 27.347 1.00 97.62 248 LYS A O 1
ATOM 2054 N N . LEU A 1 249 ? -3.489 8.218 27.921 1.00 97.69 249 LEU A N 1
ATOM 2055 C CA . LEU A 1 249 ? -2.284 7.526 28.396 1.00 97.69 249 LEU A CA 1
ATOM 2056 C C . LEU A 1 249 ? -1.207 7.454 27.302 1.00 97.69 249 LEU A C 1
ATOM 2058 O O . LEU A 1 249 ? -0.045 7.777 27.550 1.00 97.69 249 LEU A O 1
ATOM 2062 N N . CYS A 1 250 ? -1.603 7.089 26.081 1.00 97.88 250 CYS A N 1
ATOM 2063 C CA . CYS A 1 250 ? -0.710 6.943 24.931 1.00 97.88 250 CYS A CA 1
ATOM 2064 C C . CYS A 1 250 ? -0.486 8.247 24.144 1.00 97.88 250 CYS A C 1
ATOM 2066 O O . CYS A 1 250 ? 0.115 8.206 23.069 1.00 97.88 250 CYS A O 1
ATOM 2068 N N . SER A 1 251 ? -0.977 9.395 24.621 1.00 97.31 251 SER A N 1
ATOM 2069 C CA . SER A 1 251 ? -0.774 10.685 23.950 1.00 97.31 251 SER A CA 1
ATOM 2070 C C . SER A 1 251 ? 0.708 11.071 23.926 1.00 97.31 251 SER A C 1
ATOM 2072 O O . SER A 1 251 ? 1.490 10.643 24.778 1.00 97.31 251 SER A O 1
ATOM 2074 N N . PHE A 1 252 ? 1.114 11.900 22.960 1.00 96.62 252 PHE A N 1
ATOM 2075 C CA . PHE A 1 252 ? 2.486 12.413 22.928 1.00 96.62 252 PHE A CA 1
ATOM 2076 C C . PHE A 1 252 ? 2.779 13.226 24.191 1.00 96.62 252 PHE A C 1
ATOM 2078 O O . PHE A 1 252 ? 3.820 13.046 24.811 1.00 96.62 252 PHE A O 1
ATOM 2085 N N . GLU A 1 253 ? 1.819 14.060 24.580 1.00 96.50 253 GLU A N 1
ATOM 2086 C CA . GLU A 1 253 ? 1.865 14.977 25.708 1.00 96.50 253 GLU A CA 1
ATOM 2087 C C . GLU A 1 253 ? 1.969 14.248 27.054 1.00 96.50 253 GLU A C 1
ATOM 2089 O O . GLU A 1 253 ? 2.660 14.738 27.945 1.00 96.50 253 GLU A O 1
ATOM 2094 N N . ASN A 1 254 ? 1.337 13.079 27.212 1.00 97.06 254 ASN A N 1
ATOM 2095 C CA . ASN A 1 254 ? 1.538 12.237 28.391 1.00 97.06 254 ASN A CA 1
ATOM 2096 C C . ASN A 1 254 ? 2.877 11.494 28.307 1.00 97.06 254 ASN A C 1
ATOM 2098 O O . ASN A 1 254 ? 3.733 11.668 29.173 1.00 97.06 254 ASN A O 1
ATOM 2102 N N . LEU A 1 255 ? 3.099 10.717 27.238 1.00 97.50 255 LEU A N 1
ATOM 2103 C CA . LEU A 1 255 ? 4.271 9.846 27.131 1.00 97.50 255 LEU A CA 1
ATOM 2104 C C . LEU A 1 255 ? 5.591 10.625 27.204 1.00 97.50 255 LEU A C 1
ATOM 2106 O O . LEU A 1 255 ? 6.483 10.194 27.927 1.00 97.50 255 LEU A O 1
ATOM 2110 N N . SER A 1 256 ? 5.727 11.781 26.544 1.00 97.00 256 SER A N 1
ATOM 2111 C CA . SER A 1 256 ? 6.966 12.576 26.596 1.00 97.00 256 SER A CA 1
ATOM 2112 C C . SER A 1 256 ? 7.232 13.225 27.959 1.00 97.00 256 SER A C 1
ATOM 2114 O O . SER A 1 256 ? 8.323 13.747 28.177 1.00 97.00 256 SER A O 1
ATOM 2116 N N . ASN A 1 257 ? 6.243 13.248 28.859 1.00 96.94 257 ASN A N 1
ATOM 2117 C CA . ASN A 1 257 ? 6.344 13.867 30.179 1.00 96.94 257 ASN A CA 1
ATOM 2118 C C . ASN A 1 257 ? 6.535 12.867 31.332 1.00 96.94 257 ASN A C 1
ATOM 2120 O O . ASN A 1 257 ? 6.747 13.309 32.461 1.00 96.94 257 ASN A O 1
ATOM 2124 N N . LEU A 1 258 ? 6.540 11.560 31.061 1.00 96.81 258 LEU A N 1
ATOM 2125 C CA . LEU A 1 258 ? 6.895 10.524 32.038 1.00 96.81 258 LEU A CA 1
ATOM 2126 C C . LEU A 1 258 ? 8.415 10.478 32.266 1.00 96.81 258 LEU A C 1
ATOM 2128 O O . LEU A 1 258 ? 9.189 10.549 31.313 1.00 96.81 258 LEU A O 1
ATOM 2132 N N . GLU A 1 259 ? 8.864 10.304 33.512 1.00 96.06 259 GLU A N 1
ATOM 2133 C CA . GLU A 1 259 ? 10.299 10.345 33.855 1.00 96.06 259 GLU A CA 1
ATOM 2134 C C . GLU A 1 259 ? 11.123 9.235 33.178 1.00 96.06 259 GLU A C 1
ATOM 2136 O O . GLU A 1 259 ? 12.241 9.491 32.724 1.00 96.06 259 GLU A O 1
ATOM 2141 N N . VAL A 1 260 ? 10.541 8.040 33.002 1.00 94.94 260 VAL A N 1
ATOM 2142 C CA . VAL A 1 260 ? 11.140 6.935 32.223 1.00 94.94 260 VAL A CA 1
ATOM 2143 C C . VAL A 1 260 ? 11.364 7.299 30.749 1.00 94.94 260 VAL A C 1
ATOM 2145 O O . VAL A 1 260 ? 12.253 6.755 30.104 1.00 94.94 260 VAL A O 1
ATOM 2148 N N . ASN A 1 261 ? 10.599 8.249 30.210 1.00 96.56 261 ASN A N 1
ATOM 2149 C CA . ASN A 1 261 ? 10.699 8.684 28.818 1.00 96.56 261 ASN A CA 1
ATOM 2150 C C . ASN A 1 261 ? 11.556 9.952 28.647 1.00 96.56 261 ASN A C 1
ATOM 2152 O O . ASN A 1 261 ? 11.989 10.239 27.534 1.00 96.56 261 ASN A O 1
ATOM 2156 N N . LYS A 1 262 ? 11.840 10.686 29.733 1.00 95.81 262 LYS A N 1
ATOM 2157 C CA . LYS A 1 262 ? 12.809 11.800 29.764 1.00 95.81 262 LYS A CA 1
ATOM 2158 C C . LYS A 1 262 ? 14.244 11.333 30.006 1.00 95.81 262 LYS A C 1
ATOM 2160 O O . LYS A 1 262 ? 15.179 11.979 29.547 1.00 95.81 262 LYS A O 1
ATOM 2165 N N . SER A 1 263 ? 14.413 10.251 30.764 1.00 92.56 263 SER A N 1
ATOM 2166 C CA . SER A 1 263 ? 15.699 9.810 31.311 1.00 92.56 263 SER A CA 1
ATOM 2167 C C . SER A 1 263 ? 15.958 8.323 31.056 1.00 92.56 263 SER A C 1
ATOM 2169 O O . SER A 1 263 ? 15.044 7.569 30.738 1.00 92.56 263 SER A O 1
ATOM 2171 N N . GLY A 1 264 ? 17.217 7.899 31.191 1.00 94.00 264 GLY A N 1
ATOM 2172 C CA . GLY A 1 264 ? 17.627 6.523 30.911 1.00 94.00 264 GLY A CA 1
ATOM 2173 C C . GLY A 1 264 ? 17.826 6.221 29.421 1.00 94.00 264 GLY A C 1
ATOM 2174 O O . GLY A 1 264 ? 17.681 7.088 28.555 1.00 94.00 264 GLY A O 1
ATOM 2175 N N . TYR A 1 265 ? 18.207 4.972 29.148 1.00 94.50 265 TYR A N 1
ATOM 2176 C CA . TYR A 1 265 ? 18.592 4.482 27.826 1.00 94.50 265 TYR A CA 1
ATOM 2177 C C . TYR A 1 265 ? 17.874 3.172 27.508 1.00 94.50 265 TYR A C 1
ATOM 2179 O O . TYR A 1 265 ? 17.931 2.225 28.293 1.00 94.50 265 TYR A O 1
ATOM 2187 N N . HIS A 1 266 ? 17.286 3.097 26.322 1.00 93.00 266 HIS A N 1
ATOM 2188 C CA . HIS A 1 266 ? 16.824 1.867 25.701 1.00 93.00 266 HIS A CA 1
ATOM 2189 C C . HIS A 1 266 ? 18.041 1.091 25.189 1.00 93.00 266 HIS A C 1
ATOM 2191 O O . HIS A 1 266 ? 18.842 1.630 24.416 1.00 93.00 266 HIS A O 1
ATOM 2197 N N . ARG A 1 267 ? 18.169 -0.160 25.653 1.00 85.88 267 ARG A N 1
ATOM 2198 C CA . ARG A 1 267 ? 19.351 -1.031 25.516 1.00 85.88 267 ARG A CA 1
ATOM 2199 C C . ARG A 1 267 ? 20.665 -0.333 25.927 1.00 85.88 267 ARG A C 1
ATOM 2201 O O . ARG A 1 267 ? 21.459 0.016 25.060 1.00 85.88 267 ARG A O 1
ATOM 2208 N N . PRO A 1 268 ? 20.930 -0.119 27.230 1.00 88.00 268 PRO A N 1
ATOM 2209 C CA . PRO A 1 268 ? 22.109 0.626 27.700 1.00 88.00 268 PRO A CA 1
ATOM 2210 C C . PRO A 1 268 ? 23.461 -0.006 27.314 1.00 88.00 268 PRO A C 1
ATOM 2212 O O . PRO A 1 268 ? 24.470 0.705 27.273 1.00 88.00 268 PRO A O 1
ATOM 2215 N N . ASP A 1 269 ? 23.468 -1.307 27.015 1.00 87.06 269 ASP A N 1
ATOM 2216 C CA . ASP A 1 269 ? 24.641 -2.104 26.632 1.00 87.06 269 ASP A CA 1
ATOM 2217 C C . ASP A 1 269 ? 24.867 -2.184 25.103 1.00 87.06 269 ASP A C 1
ATOM 2219 O O . ASP A 1 269 ? 25.853 -2.761 24.649 1.00 87.06 269 ASP A O 1
ATOM 2223 N N . ASP A 1 270 ? 23.962 -1.617 24.298 1.00 84.88 270 ASP A N 1
ATOM 2224 C CA . ASP A 1 270 ? 24.052 -1.571 22.831 1.00 84.88 270 ASP A CA 1
ATOM 2225 C C . ASP A 1 270 ? 25.030 -0.453 22.389 1.00 84.88 270 ASP A C 1
ATOM 2227 O O . ASP A 1 270 ? 24.954 0.660 22.926 1.00 84.88 270 ASP A O 1
ATOM 2231 N N . PRO A 1 271 ? 25.934 -0.679 21.411 1.00 81.88 271 PRO A N 1
ATOM 2232 C CA . PRO A 1 271 ? 26.793 0.377 20.862 1.00 81.88 271 PRO A CA 1
ATOM 2233 C C . PRO A 1 271 ? 26.016 1.609 20.375 1.00 81.88 271 PRO A C 1
ATOM 2235 O O . PRO A 1 271 ? 26.509 2.731 20.489 1.00 81.88 271 PRO A O 1
ATOM 2238 N N . TYR A 1 272 ? 24.783 1.408 19.900 1.00 83.00 272 TYR A N 1
ATOM 2239 C CA . TYR A 1 272 ? 23.852 2.451 19.473 1.00 83.00 272 TYR A CA 1
ATOM 2240 C C . TYR A 1 272 ? 22.692 2.638 20.470 1.00 83.00 272 TYR A C 1
ATOM 2242 O O . TYR A 1 272 ? 21.552 2.895 20.068 1.00 83.00 272 TYR A O 1
ATOM 2250 N N . ARG A 1 273 ? 22.967 2.512 21.780 1.00 89.94 273 ARG A N 1
ATOM 2251 C CA . ARG A 1 273 ? 21.997 2.772 22.860 1.00 89.94 273 ARG A CA 1
ATOM 2252 C C . ARG A 1 273 ? 21.278 4.105 22.677 1.00 89.94 273 ARG A C 1
ATOM 2254 O O . ARG A 1 273 ? 21.892 5.132 22.389 1.00 89.94 273 ARG A O 1
ATOM 2261 N N . VAL A 1 274 ? 19.968 4.110 22.900 1.00 93.56 274 VAL A N 1
ATOM 2262 C CA . VAL A 1 274 ? 19.124 5.271 22.591 1.00 93.56 274 VAL A CA 1
ATOM 2263 C C . VAL A 1 274 ? 18.635 5.908 23.884 1.00 93.56 274 VAL A C 1
ATOM 2265 O O . VAL A 1 274 ? 17.876 5.284 24.618 1.00 93.56 274 VAL A O 1
ATOM 2268 N N . GLU A 1 275 ? 19.017 7.157 24.161 1.00 96.19 275 GLU A N 1
ATOM 2269 C CA . GLU A 1 275 ? 18.390 7.934 25.240 1.00 96.19 275 GLU A CA 1
ATOM 2270 C C . GLU A 1 275 ? 16.869 8.001 25.031 1.00 96.19 275 GLU A C 1
ATOM 2272 O O . GLU A 1 275 ? 16.399 8.356 23.944 1.00 96.19 275 GLU A O 1
ATOM 2277 N N . ASN A 1 276 ? 16.088 7.714 26.074 1.00 97.00 276 ASN A N 1
ATOM 2278 C CA . ASN A 1 276 ? 14.637 7.531 25.945 1.00 97.00 276 ASN A CA 1
ATOM 2279 C C . ASN A 1 276 ? 13.921 8.775 25.381 1.00 97.00 276 ASN A C 1
ATOM 2281 O O . ASN A 1 276 ? 13.002 8.656 24.563 1.00 97.00 276 ASN A O 1
ATOM 2285 N N . GLN A 1 277 ? 14.429 9.973 25.693 1.00 96.44 277 GLN A N 1
ATOM 2286 C CA . GLN A 1 277 ? 13.924 11.241 25.159 1.00 96.44 277 GLN A CA 1
ATOM 2287 C C . GLN A 1 277 ? 14.026 11.365 23.625 1.00 96.44 277 GLN A C 1
ATOM 2289 O O . GLN A 1 277 ? 13.246 12.094 23.011 1.00 96.44 277 GLN A O 1
ATOM 2294 N N . LEU A 1 278 ? 14.920 10.630 22.951 1.00 96.19 278 LEU A N 1
ATOM 2295 C CA . LEU A 1 278 ? 15.098 10.704 21.490 1.00 96.19 278 LEU A CA 1
ATOM 2296 C C . LEU A 1 278 ? 13.941 10.075 20.698 1.00 96.19 278 LEU A C 1
ATOM 2298 O O . LEU A 1 278 ? 13.794 10.320 19.492 1.00 96.19 278 LEU A O 1
ATOM 2302 N N . TYR A 1 279 ? 13.076 9.304 21.358 1.00 96.69 279 TYR A N 1
ATOM 2303 C CA . TYR A 1 279 ? 11.820 8.847 20.769 1.00 96.69 279 TYR A CA 1
ATOM 2304 C C . TYR A 1 279 ? 10.755 9.959 20.695 1.00 96.69 279 TYR A C 1
ATOM 2306 O O . TYR A 1 279 ? 9.838 9.852 19.875 1.00 96.69 279 TYR A O 1
ATOM 2314 N N . PHE A 1 280 ? 10.901 11.049 21.458 1.00 96.94 280 PHE A N 1
ATOM 2315 C CA . PHE A 1 280 ? 9.896 12.100 21.636 1.00 96.94 280 PHE A CA 1
ATOM 2316 C C . PHE A 1 280 ? 10.422 13.474 21.170 1.00 96.94 280 PHE A C 1
ATOM 2318 O O . PHE A 1 280 ? 11.193 14.132 21.858 1.00 96.94 280 PHE A O 1
ATOM 2325 N N . ARG A 1 281 ? 10.012 13.929 19.970 1.00 94.56 281 ARG A N 1
ATOM 2326 C CA . ARG A 1 281 ? 10.532 15.179 19.352 1.00 94.56 281 ARG A CA 1
ATOM 2327 C C . ARG A 1 281 ? 9.526 16.333 19.260 1.00 94.56 281 ARG A C 1
ATOM 2329 O O . ARG A 1 281 ? 9.790 17.414 19.767 1.00 94.56 281 ARG A O 1
ATOM 2336 N N . LYS A 1 282 ? 8.423 16.134 18.529 1.00 91.38 282 LYS A N 1
ATOM 2337 C CA . LYS A 1 282 ? 7.391 17.165 18.256 1.00 91.38 282 LYS A CA 1
ATOM 2338 C C . LYS A 1 282 ? 5.979 16.601 18.025 1.00 91.38 282 LYS A C 1
ATOM 2340 O O . LYS A 1 282 ? 5.025 17.339 18.212 1.00 91.38 282 LYS A O 1
ATOM 2345 N N . ALA A 1 283 ? 5.853 15.364 17.520 1.00 89.31 283 ALA A N 1
ATOM 2346 C CA . ALA A 1 283 ? 4.587 14.720 17.118 1.00 89.31 283 ALA A CA 1
ATOM 2347 C C . ALA A 1 283 ? 3.634 15.587 16.256 1.00 89.31 283 ALA A C 1
ATOM 2349 O O . ALA A 1 283 ? 2.410 15.475 16.346 1.00 89.31 283 ALA A O 1
ATOM 2350 N N . LYS A 1 284 ? 4.196 16.459 15.409 1.00 86.56 284 LYS A N 1
ATOM 2351 C CA . LYS A 1 284 ? 3.472 17.304 14.446 1.00 86.56 284 LYS A CA 1
ATOM 2352 C C . LYS A 1 284 ? 3.679 16.791 13.024 1.00 86.56 284 LYS A C 1
ATOM 2354 O O . LYS A 1 284 ? 4.747 16.257 12.717 1.00 86.56 284 LYS A O 1
ATOM 2359 N N . ASP A 1 285 ? 2.663 16.983 12.191 1.00 85.25 285 ASP A N 1
ATOM 2360 C CA . ASP A 1 285 ? 2.679 16.733 10.748 1.00 85.25 285 ASP A CA 1
ATOM 2361 C C . ASP A 1 285 ? 2.912 18.045 10.000 1.00 85.25 285 ASP A C 1
ATOM 2363 O O . ASP A 1 285 ? 2.441 19.102 10.430 1.00 85.25 285 ASP A O 1
ATOM 2367 N N . GLY A 1 286 ? 3.630 17.994 8.879 1.00 88.50 286 GLY A N 1
ATOM 2368 C CA . GLY A 1 286 ? 4.026 19.205 8.163 1.00 88.50 286 GLY A CA 1
ATOM 2369 C C . GLY A 1 286 ? 5.232 19.931 8.763 1.00 88.50 286 GLY A C 1
ATOM 2370 O O . GLY A 1 286 ? 5.496 21.055 8.347 1.00 88.50 286 GLY A O 1
ATOM 2371 N N . ASP A 1 287 ? 5.972 19.307 9.689 1.00 90.31 287 ASP A N 1
ATOM 2372 C CA . ASP A 1 287 ? 7.197 19.872 10.287 1.00 90.31 287 ASP A CA 1
ATOM 2373 C C . ASP A 1 287 ? 8.333 19.982 9.256 1.00 90.31 287 ASP A C 1
ATOM 2375 O O . ASP A 1 287 ? 9.284 20.730 9.446 1.00 90.31 287 ASP A O 1
ATOM 2379 N N . TRP A 1 288 ? 8.209 19.260 8.138 1.00 94.75 288 TRP A N 1
ATOM 2380 C CA . TRP A 1 288 ? 9.115 19.318 6.992 1.00 94.75 288 TRP A CA 1
ATOM 2381 C C . TRP A 1 288 ? 9.195 20.676 6.291 1.00 94.75 288 TRP A C 1
ATOM 2383 O O . TRP A 1 288 ? 10.188 20.940 5.618 1.00 94.75 288 TRP A O 1
ATOM 2393 N N . LYS A 1 289 ? 8.184 21.539 6.443 1.00 93.00 289 LYS A N 1
ATOM 2394 C CA . LYS A 1 289 ? 8.162 22.869 5.809 1.00 93.00 289 LYS A CA 1
ATOM 2395 C C . LYS A 1 289 ? 9.305 23.770 6.280 1.00 93.00 289 LYS A C 1
ATOM 2397 O O . LYS A 1 289 ? 9.741 24.622 5.526 1.00 93.00 289 LYS A O 1
ATOM 2402 N N . GLU A 1 290 ? 9.804 23.537 7.492 1.00 93.19 290 GLU A N 1
ATOM 2403 C CA . GLU A 1 290 ? 10.907 24.296 8.095 1.00 93.19 290 GLU A CA 1
ATOM 2404 C C . GLU A 1 290 ? 12.301 23.803 7.638 1.00 93.19 290 GLU A C 1
ATOM 2406 O O . GLU A 1 290 ? 13.313 24.278 8.146 1.00 93.19 290 GLU A O 1
ATOM 2411 N N . TYR A 1 291 ? 12.367 22.803 6.742 1.00 93.62 291 TYR A N 1
ATOM 2412 C CA . TYR A 1 291 ? 13.614 22.128 6.335 1.00 93.62 291 TYR A CA 1
ATOM 2413 C C . TYR A 1 291 ? 13.758 21.915 4.820 1.00 93.62 291 TYR A C 1
ATOM 2415 O O . TYR A 1 291 ? 14.877 21.834 4.324 1.00 93.62 291 TYR A O 1
ATOM 2423 N N . PHE A 1 292 ? 12.653 21.778 4.084 1.00 95.69 292 PHE A N 1
ATOM 2424 C CA . PHE A 1 292 ? 12.667 21.497 2.646 1.00 95.69 292 PHE A CA 1
ATOM 2425 C C . PHE A 1 292 ? 12.636 22.785 1.816 1.00 95.69 292 PHE A C 1
ATOM 2427 O O . PHE A 1 292 ? 11.733 23.602 1.987 1.00 95.69 292 PHE A O 1
ATOM 2434 N N . THR A 1 293 ? 13.541 22.906 0.842 1.00 95.25 293 THR A N 1
ATOM 2435 C CA . THR A 1 293 ? 13.389 23.857 -0.274 1.00 95.25 293 THR A CA 1
ATOM 2436 C C . THR A 1 293 ? 12.340 23.352 -1.271 1.00 95.25 293 THR A C 1
ATOM 2438 O O . THR A 1 293 ? 12.071 22.149 -1.330 1.00 95.25 293 THR A O 1
ATOM 2441 N N . ASP A 1 294 ? 11.774 24.231 -2.104 1.00 93.38 294 ASP A N 1
ATOM 2442 C CA . ASP A 1 294 ? 10.810 23.818 -3.139 1.00 93.38 294 ASP A CA 1
ATOM 2443 C C . ASP A 1 294 ? 11.387 22.768 -4.108 1.00 93.38 294 ASP A C 1
ATOM 2445 O O . ASP A 1 294 ? 10.683 21.836 -4.497 1.00 93.38 294 ASP A O 1
ATOM 2449 N N . GLU A 1 295 ? 12.689 22.826 -4.405 1.00 94.25 295 GLU A N 1
ATOM 2450 C CA . GLU A 1 295 ? 13.378 21.810 -5.209 1.00 94.25 295 GLU A CA 1
ATOM 2451 C C . GLU A 1 295 ? 13.408 20.435 -4.512 1.00 94.25 295 GLU A C 1
ATOM 2453 O O . GLU A 1 295 ? 13.183 19.407 -5.153 1.00 94.25 295 GLU A O 1
ATOM 2458 N N . MET A 1 296 ? 13.631 20.384 -3.191 1.00 94.31 296 MET A N 1
ATOM 2459 C CA . MET A 1 296 ? 13.545 19.134 -2.420 1.00 94.31 296 MET A CA 1
ATOM 2460 C C . MET A 1 296 ? 12.114 18.578 -2.398 1.00 94.31 296 MET A C 1
ATOM 2462 O O . MET A 1 29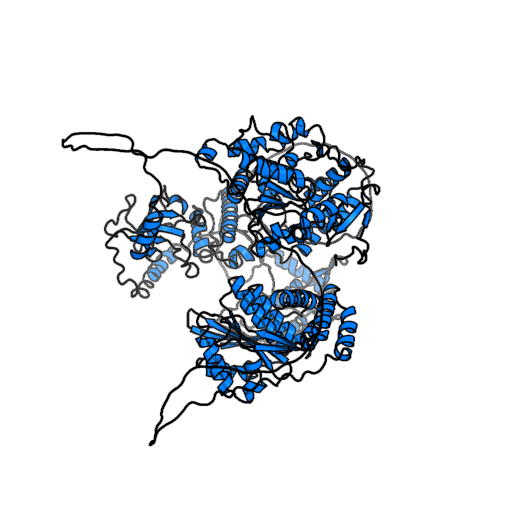6 ? 11.930 17.358 -2.427 1.00 94.31 296 MET A O 1
ATOM 2466 N N . ILE A 1 297 ? 11.098 19.452 -2.360 1.00 93.25 297 ILE A N 1
ATOM 2467 C CA . ILE A 1 297 ? 9.683 19.058 -2.445 1.00 93.25 297 ILE A CA 1
ATOM 2468 C C . ILE A 1 297 ? 9.390 18.451 -3.820 1.00 93.25 297 ILE A C 1
ATOM 2470 O O . ILE A 1 297 ? 8.825 17.359 -3.877 1.00 93.25 297 ILE A O 1
ATOM 2474 N N . GLU A 1 298 ? 9.786 19.116 -4.911 1.00 92.81 298 GLU A N 1
ATOM 2475 C CA . GLU A 1 298 ? 9.554 18.623 -6.273 1.00 92.81 298 GLU A CA 1
ATOM 2476 C C . GLU A 1 298 ? 10.278 17.295 -6.515 1.00 92.81 298 GLU A C 1
ATOM 2478 O O . GLU A 1 298 ? 9.638 16.330 -6.938 1.00 92.81 298 GLU A O 1
ATOM 2483 N N . LYS A 1 299 ? 11.570 17.199 -6.165 1.00 94.50 299 LYS A N 1
ATOM 2484 C CA . LYS A 1 299 ? 12.358 15.957 -6.258 1.00 94.50 299 LYS A CA 1
ATOM 2485 C C . LYS A 1 299 ? 11.655 14.793 -5.556 1.00 94.50 299 LYS A C 1
ATOM 2487 O O . LYS A 1 299 ? 11.443 13.747 -6.168 1.00 94.50 299 LYS A O 1
ATOM 2492 N N . ILE A 1 300 ? 11.279 14.956 -4.284 1.00 93.38 300 ILE A N 1
ATOM 2493 C CA . ILE A 1 300 ? 10.741 13.841 -3.494 1.00 93.38 300 ILE A CA 1
ATOM 2494 C C . ILE A 1 300 ? 9.297 13.482 -3.867 1.00 93.38 300 ILE A C 1
ATOM 2496 O O . ILE A 1 300 ? 8.956 12.301 -3.861 1.00 93.38 300 ILE A O 1
ATOM 2500 N N . ASP A 1 301 ? 8.452 14.456 -4.224 1.00 89.19 301 ASP A N 1
ATOM 2501 C CA . ASP A 1 301 ? 7.077 14.166 -4.649 1.00 89.19 301 ASP A CA 1
ATOM 2502 C C . ASP A 1 301 ? 7.048 13.538 -6.048 1.00 89.19 301 ASP A C 1
ATOM 2504 O O . ASP A 1 301 ? 6.266 12.613 -6.268 1.00 89.19 301 ASP A O 1
ATOM 2508 N N . LYS A 1 302 ? 7.949 13.950 -6.953 1.00 91.56 302 LYS A N 1
ATOM 2509 C CA . LYS A 1 302 ? 8.158 13.287 -8.246 1.00 91.56 302 LYS A CA 1
ATOM 2510 C C . LYS A 1 302 ? 8.640 11.847 -8.068 1.00 91.56 302 LYS A C 1
ATOM 2512 O O . LYS A 1 302 ? 8.036 10.945 -8.638 1.00 91.56 302 LYS A O 1
ATOM 2517 N N . LEU A 1 303 ? 9.665 11.611 -7.242 1.00 91.31 303 LEU A N 1
ATOM 2518 C CA . LEU A 1 303 ? 10.168 10.259 -6.971 1.00 91.31 303 LEU A CA 1
ATOM 2519 C C . LEU A 1 303 ? 9.080 9.359 -6.364 1.00 91.31 303 LEU A C 1
ATOM 2521 O O . LEU A 1 303 ? 8.948 8.200 -6.751 1.00 91.31 303 LEU A O 1
ATOM 2525 N N . MET A 1 304 ? 8.272 9.880 -5.437 1.00 88.06 304 MET A N 1
ATOM 2526 C CA . MET A 1 304 ? 7.162 9.118 -4.859 1.00 88.06 304 MET A CA 1
ATOM 2527 C C . MET A 1 304 ? 6.038 8.858 -5.867 1.00 88.06 304 MET A C 1
ATOM 2529 O O . MET A 1 304 ? 5.453 7.779 -5.829 1.00 88.06 304 MET A O 1
ATOM 2533 N N . ASP A 1 305 ? 5.750 9.780 -6.788 1.00 85.75 305 ASP A N 1
ATOM 2534 C CA . ASP A 1 305 ? 4.819 9.520 -7.893 1.00 85.75 305 ASP A CA 1
ATOM 2535 C C . ASP A 1 305 ? 5.353 8.441 -8.842 1.00 85.75 305 ASP A C 1
ATOM 2537 O O . ASP A 1 305 ? 4.631 7.497 -9.157 1.00 85.75 305 ASP A O 1
ATOM 2541 N N . GLU A 1 306 ? 6.621 8.526 -9.247 1.00 89.44 306 GLU A N 1
ATOM 2542 C CA . GLU A 1 306 ? 7.276 7.538 -10.115 1.00 89.44 306 GLU A CA 1
ATOM 2543 C C . GLU A 1 306 ? 7.309 6.142 -9.475 1.00 89.44 306 GLU A C 1
ATOM 2545 O O . GLU A 1 306 ? 7.047 5.149 -10.152 1.00 89.44 306 GLU A O 1
ATOM 2550 N N . LYS A 1 307 ? 7.569 6.052 -8.163 1.00 87.62 307 LYS A N 1
ATOM 2551 C CA . LYS A 1 307 ? 7.634 4.781 -7.424 1.00 87.62 307 LYS A CA 1
ATOM 2552 C C . LYS A 1 307 ? 6.272 4.183 -7.061 1.00 87.62 307 LYS A C 1
ATOM 2554 O O . LYS A 1 307 ? 6.189 2.972 -6.890 1.00 87.62 307 LYS A O 1
ATOM 2559 N N . LEU A 1 308 ? 5.222 4.994 -6.910 1.00 83.81 308 LEU A N 1
ATOM 2560 C CA . LEU A 1 308 ? 3.894 4.526 -6.482 1.00 83.81 308 LEU A CA 1
ATOM 2561 C C . LEU A 1 308 ? 2.859 4.458 -7.614 1.00 83.81 308 LEU A C 1
ATOM 2563 O O . LEU A 1 308 ? 1.795 3.857 -7.424 1.00 83.81 308 LEU A O 1
ATOM 2567 N N . SER A 1 309 ? 3.128 5.048 -8.781 1.00 80.44 309 SER A N 1
ATOM 2568 C CA . SER A 1 309 ? 2.225 4.989 -9.934 1.00 80.44 309 SER A CA 1
ATOM 2569 C C . SER A 1 309 ? 1.869 3.542 -10.300 1.00 80.44 309 SER A C 1
ATOM 2571 O O . SER A 1 309 ? 2.702 2.643 -10.262 1.00 80.44 309 SER A O 1
ATOM 2573 N N . GLY A 1 310 ? 0.595 3.291 -10.607 1.00 75.25 310 GLY A N 1
ATOM 2574 C CA . GLY A 1 310 ? 0.080 1.953 -10.924 1.00 75.25 310 GLY A CA 1
ATOM 2575 C C . GLY A 1 310 ? -0.106 0.997 -9.733 1.00 75.25 310 GLY A C 1
ATOM 2576 O O . GLY A 1 310 ? -0.883 0.055 -9.858 1.00 75.25 310 GLY A O 1
ATOM 2577 N N . THR A 1 311 ? 0.505 1.248 -8.568 1.00 74.38 311 THR A N 1
ATOM 2578 C CA . THR A 1 311 ? 0.457 0.335 -7.397 1.00 74.38 311 THR A CA 1
ATOM 2579 C C . THR A 1 311 ? -0.856 0.382 -6.603 1.00 74.38 311 THR A C 1
ATOM 2581 O O . THR A 1 311 ? -1.084 -0.433 -5.712 1.00 74.38 311 THR A O 1
ATOM 2584 N N . GLY A 1 312 ? -1.712 1.374 -6.867 1.00 75.00 312 GLY A N 1
ATOM 2585 C CA . GLY A 1 312 ? -2.933 1.643 -6.097 1.00 75.00 312 GLY A CA 1
ATOM 2586 C C . GLY A 1 312 ? -2.708 2.355 -4.754 1.00 75.00 312 GLY A C 1
ATOM 2587 O O . GLY A 1 312 ? -3.671 2.860 -4.175 1.00 75.00 312 GLY A O 1
ATOM 2588 N N . LEU A 1 313 ? -1.465 2.465 -4.270 1.00 74.19 313 LEU A N 1
ATOM 2589 C CA . LEU A 1 313 ? -1.153 3.140 -3.011 1.00 74.19 313 LEU A CA 1
ATOM 2590 C C . LEU A 1 313 ? -1.005 4.656 -3.199 1.00 74.19 313 LEU A C 1
ATOM 2592 O O . LEU A 1 313 ? -0.091 5.128 -3.868 1.00 74.19 313 LEU A O 1
ATOM 2596 N N . ASN A 1 314 ? -1.855 5.442 -2.535 1.00 65.44 314 ASN A N 1
ATOM 2597 C CA . ASN A 1 314 ? -1.763 6.903 -2.551 1.00 65.44 314 ASN A CA 1
ATOM 2598 C C . ASN A 1 314 ? -1.239 7.450 -1.209 1.00 65.44 314 ASN A C 1
ATOM 2600 O O . ASN A 1 314 ? -1.977 7.571 -0.228 1.00 65.44 314 ASN A O 1
ATOM 2604 N N . ILE A 1 315 ? 0.055 7.784 -1.158 1.00 61.69 315 ILE A N 1
ATOM 2605 C CA . ILE A 1 315 ? 0.708 8.309 0.057 1.00 61.69 315 ILE A CA 1
ATOM 2606 C C . ILE A 1 315 ? 0.520 9.827 0.223 1.00 61.69 315 ILE A C 1
ATOM 2608 O O . ILE A 1 315 ? 0.709 10.329 1.336 1.00 61.69 315 ILE A O 1
ATOM 2612 N N . LYS A 1 316 ? 0.077 10.563 -0.810 1.00 53.16 316 LYS A N 1
ATOM 2613 C CA . LYS A 1 316 ? 0.041 12.038 -0.795 1.00 53.16 316 LYS A CA 1
ATOM 2614 C C . LYS A 1 316 ? -0.662 12.607 0.438 1.00 53.16 316 LYS A C 1
ATOM 2616 O O . LYS A 1 316 ? -1.658 12.077 0.938 1.00 53.16 316 LYS A O 1
ATOM 2621 N N . VAL A 1 317 ? -0.101 13.691 0.967 1.00 40.56 317 VAL A N 1
ATOM 2622 C CA . VAL A 1 317 ? -0.662 14.400 2.119 1.00 40.56 317 VAL A CA 1
ATOM 2623 C C . VAL A 1 317 ? -1.740 15.353 1.627 1.00 40.56 317 VAL A C 1
ATOM 2625 O O . VAL A 1 317 ? -1.450 16.313 0.914 1.00 40.56 317 VAL A O 1
ATOM 2628 N N . ASN A 1 318 ? -2.978 15.124 2.058 1.00 31.64 318 ASN A N 1
ATOM 2629 C CA . ASN A 1 318 ? -4.028 16.127 1.947 1.00 31.64 318 ASN A CA 1
ATOM 2630 C C . ASN A 1 318 ? -3.620 17.346 2.794 1.00 31.64 318 ASN A C 1
ATOM 2632 O O . ASN A 1 318 ? -3.581 17.253 4.021 1.00 31.64 318 ASN A O 1
ATOM 2636 N N . LYS A 1 319 ? -3.303 18.485 2.159 1.00 29.45 319 LYS A N 1
ATOM 2637 C CA . LYS A 1 319 ? -3.013 19.750 2.858 1.00 29.45 319 LYS A CA 1
ATOM 2638 C C . LYS A 1 319 ? -4.267 20.243 3.601 1.00 29.45 319 LYS A C 1
ATOM 2640 O O . LYS A 1 319 ? -5.061 21.004 3.057 1.00 29.45 319 LYS A O 1
ATOM 2645 N N . ALA A 1 320 ? -4.426 19.858 4.864 1.00 28.67 320 ALA A N 1
ATOM 2646 C CA . ALA A 1 320 ? -5.278 20.578 5.806 1.00 28.67 320 ALA A CA 1
ATOM 2647 C C . ALA A 1 320 ? -4.486 21.782 6.356 1.00 28.67 320 ALA A C 1
ATOM 2649 O O . ALA A 1 320 ? -3.381 21.602 6.860 1.00 28.67 320 ALA A O 1
ATOM 2650 N N . ARG A 1 321 ? -4.945 23.036 6.295 1.00 30.72 321 ARG A N 1
ATOM 2651 C CA . ARG A 1 321 ? -6.118 23.652 5.632 1.00 30.72 321 ARG A CA 1
ATOM 2652 C C . ARG A 1 321 ? -5.580 24.612 4.536 1.00 30.72 321 ARG A C 1
ATOM 2654 O O . ARG A 1 321 ? -4.396 24.926 4.554 1.00 30.72 321 ARG A O 1
ATOM 2661 N N . SER A 1 322 ? -6.339 25.102 3.557 1.00 26.95 322 SER A N 1
ATOM 2662 C CA . SER A 1 322 ? -7.797 25.255 3.453 1.00 26.95 322 SER A CA 1
ATOM 2663 C C . SER A 1 322 ? -8.353 24.801 2.092 1.00 26.95 322 SER A C 1
ATOM 2665 O O . SER A 1 322 ? -7.601 24.555 1.154 1.00 26.95 322 SER A O 1
ATOM 2667 N N . THR A 1 323 ? -9.686 24.790 1.990 1.00 28.50 323 THR A N 1
ATOM 2668 C CA . THR A 1 323 ? -10.526 24.462 0.817 1.00 28.50 323 THR A CA 1
ATOM 2669 C C . THR A 1 323 ? -10.491 23.018 0.293 1.00 28.50 323 THR A C 1
ATOM 2671 O O . THR A 1 323 ? -9.449 22.429 0.050 1.00 28.50 323 THR A O 1
ATOM 2674 N N . THR A 1 324 ? -11.706 22.488 0.112 1.00 31.66 324 THR A N 1
ATOM 2675 C CA . THR A 1 324 ? -12.172 21.452 -0.830 1.00 31.66 324 THR A CA 1
ATOM 2676 C C . THR A 1 324 ? -11.146 20.470 -1.412 1.00 31.66 324 THR A C 1
ATOM 2678 O O . THR A 1 324 ? -10.334 20.832 -2.259 1.00 31.66 324 THR A O 1
ATOM 2681 N N . ILE A 1 325 ? -11.304 19.178 -1.090 1.00 33.59 325 ILE A N 1
ATOM 2682 C CA . ILE A 1 325 ? -10.627 18.081 -1.800 1.00 33.59 325 ILE A CA 1
ATOM 2683 C C . ILE A 1 325 ? -11.017 18.150 -3.283 1.00 33.59 325 ILE A C 1
ATOM 2685 O O . ILE A 1 325 ? -12.152 17.831 -3.641 1.00 33.59 325 ILE A O 1
ATOM 2689 N N . GLN A 1 326 ? -10.087 18.530 -4.161 1.00 39.09 326 GLN A N 1
ATOM 2690 C CA . GLN A 1 326 ? -10.318 18.505 -5.607 1.00 39.09 326 GLN A CA 1
ATOM 2691 C C . GLN A 1 326 ? -10.152 17.071 -6.141 1.00 39.09 326 GLN A C 1
ATOM 2693 O O . GLN A 1 326 ? -9.231 16.757 -6.891 1.00 39.09 326 GLN A O 1
ATOM 2698 N N . MET A 1 327 ? -11.058 16.184 -5.716 1.00 54.38 327 MET A N 1
ATOM 2699 C CA . MET A 1 327 ? -11.244 14.853 -6.303 1.00 54.38 327 MET A CA 1
ATOM 2700 C C . MET A 1 327 ? -11.417 15.001 -7.819 1.00 54.38 327 MET A C 1
ATOM 2702 O O . MET A 1 327 ? -12.123 15.921 -8.243 1.00 54.38 327 MET A O 1
ATOM 2706 N N . ASP A 1 328 ? -10.840 14.107 -8.636 1.00 62.22 328 ASP A N 1
ATOM 2707 C CA . ASP A 1 328 ? -11.047 14.171 -10.090 1.00 62.22 328 ASP A CA 1
ATOM 2708 C C . ASP A 1 328 ? -12.540 14.038 -10.405 1.00 62.22 328 ASP A C 1
ATOM 2710 O O . ASP A 1 328 ? -13.123 12.954 -10.341 1.00 62.22 328 ASP A O 1
ATOM 2714 N N . ARG A 1 329 ? -13.142 15.176 -10.751 1.00 67.88 329 ARG A N 1
ATOM 2715 C CA . ARG A 1 329 ? -14.548 15.312 -11.117 1.00 67.88 329 ARG A CA 1
ATOM 2716 C C . ARG A 1 329 ? -14.897 14.473 -12.334 1.00 67.88 329 ARG A C 1
ATOM 2718 O O . ARG A 1 329 ? -16.018 13.991 -12.416 1.00 67.88 329 ARG A O 1
ATOM 2725 N N . ASN A 1 330 ? -13.957 14.259 -13.255 1.00 68.62 330 ASN A N 1
ATOM 2726 C CA . ASN A 1 330 ? -14.197 13.381 -14.391 1.00 68.62 330 ASN A CA 1
ATOM 2727 C C . ASN A 1 330 ? -14.381 11.930 -13.915 1.00 68.62 330 ASN A C 1
ATOM 2729 O O . ASN A 1 330 ? -15.339 11.269 -14.304 1.00 68.62 330 ASN A O 1
ATOM 2733 N N . ASN A 1 331 ? -13.513 11.456 -13.016 1.00 72.12 331 ASN A N 1
ATOM 2734 C CA . ASN A 1 331 ? -13.641 10.140 -12.401 1.00 72.12 331 ASN A CA 1
ATOM 2735 C C . ASN A 1 331 ? -14.911 10.004 -11.545 1.00 72.12 331 ASN A C 1
ATOM 2737 O O . ASN A 1 331 ? -15.788 9.207 -11.876 1.00 72.12 331 ASN A O 1
ATOM 2741 N N . TRP A 1 332 ? -15.046 10.787 -10.469 1.00 80.56 332 TRP A N 1
ATOM 2742 C CA . TRP A 1 332 ? -16.085 10.500 -9.476 1.00 80.56 332 TRP A CA 1
ATOM 2743 C C . TRP A 1 332 ? -17.504 10.859 -9.934 1.00 80.56 332 TRP A C 1
ATOM 2745 O O . TRP A 1 332 ? -18.443 10.204 -9.498 1.00 80.56 332 TRP A O 1
ATOM 2755 N N . MET A 1 333 ? -17.686 11.849 -10.819 1.00 78.44 333 MET A N 1
ATOM 2756 C CA . MET A 1 333 ? -19.028 12.271 -11.260 1.00 78.44 333 MET A CA 1
ATOM 2757 C C . MET A 1 333 ? -19.567 11.457 -12.448 1.00 78.44 333 MET A C 1
ATOM 2759 O O . MET A 1 333 ? -20.780 11.466 -12.656 1.00 78.44 333 MET A O 1
ATOM 2763 N N . TYR A 1 334 ? -18.698 10.793 -13.233 1.00 76.12 334 TYR A N 1
ATOM 2764 C CA . TYR A 1 334 ? -19.091 10.160 -14.508 1.00 76.12 334 TYR A CA 1
ATOM 2765 C C . TYR A 1 334 ? -18.496 8.767 -14.798 1.00 76.12 334 TYR A C 1
ATOM 2767 O O . TYR A 1 334 ? -19.046 8.075 -15.651 1.00 76.12 334 TYR A O 1
ATOM 2775 N N . LYS A 1 335 ? -17.393 8.336 -14.158 1.00 67.81 335 LYS A N 1
ATOM 2776 C CA . LYS A 1 335 ? -16.742 7.032 -14.451 1.00 67.81 335 LYS A CA 1
ATOM 2777 C C . LYS A 1 335 ? -17.026 5.931 -13.427 1.00 67.81 335 LYS A C 1
ATOM 2779 O O . LYS A 1 335 ? -16.744 4.771 -13.711 1.00 67.81 335 LYS A O 1
ATOM 2784 N N . ILE A 1 336 ? -17.553 6.273 -12.253 1.00 68.06 336 ILE A N 1
ATOM 2785 C CA . ILE A 1 336 ? -17.886 5.315 -11.188 1.00 68.06 336 ILE A CA 1
ATOM 2786 C C . ILE A 1 336 ? -19.401 5.215 -10.985 1.00 68.06 336 ILE A C 1
ATOM 2788 O O . ILE A 1 336 ? -20.137 6.170 -11.229 1.00 68.06 336 ILE A O 1
ATOM 2792 N N . GLY A 1 337 ? -19.865 4.058 -10.506 1.00 66.50 337 GLY A N 1
ATOM 2793 C CA . GLY A 1 337 ? -21.265 3.858 -10.132 1.00 66.50 337 GLY A CA 1
ATOM 2794 C C . GLY A 1 337 ? -21.688 4.773 -8.977 1.00 66.50 337 GLY A C 1
ATOM 2795 O O . GLY A 1 337 ? -20.904 5.056 -8.073 1.00 66.50 337 GLY A O 1
ATOM 2796 N N . ARG A 1 338 ? -22.949 5.212 -8.984 1.00 75.38 338 ARG A N 1
ATOM 2797 C CA . ARG A 1 338 ? -23.498 6.183 -8.012 1.00 75.38 338 ARG A CA 1
ATOM 2798 C C . ARG A 1 338 ? -23.633 5.625 -6.590 1.00 75.38 338 ARG A C 1
ATOM 2800 O O . ARG A 1 338 ? -23.751 6.376 -5.631 1.00 75.38 338 ARG A O 1
ATOM 2807 N N . THR A 1 339 ? -23.575 4.305 -6.465 1.00 62.88 339 THR A N 1
ATOM 2808 C CA . THR A 1 339 ? -23.516 3.542 -5.213 1.00 62.88 339 THR A CA 1
ATOM 2809 C C . THR A 1 339 ? -22.099 3.433 -4.635 1.00 62.88 339 THR A C 1
ATOM 2811 O O . THR A 1 339 ? -21.932 2.964 -3.513 1.00 62.88 339 THR A O 1
ATOM 2814 N N . ASN A 1 340 ? -21.062 3.858 -5.368 1.00 69.56 340 ASN A N 1
ATOM 2815 C CA . ASN A 1 340 ? -19.679 3.806 -4.901 1.00 69.56 340 ASN A CA 1
ATOM 2816 C C . ASN A 1 340 ? -19.420 4.882 -3.821 1.00 69.56 340 ASN A C 1
ATOM 2818 O O . ASN A 1 340 ? -19.775 6.044 -4.043 1.00 69.56 340 ASN A O 1
ATOM 2822 N N . PRO A 1 341 ? -18.728 4.571 -2.706 1.00 62.62 341 PRO A N 1
ATOM 2823 C CA . PRO A 1 341 ? -18.422 5.552 -1.660 1.00 62.62 341 PRO A CA 1
ATOM 2824 C C . PRO A 1 341 ? -17.731 6.832 -2.157 1.00 62.62 341 PRO A C 1
ATOM 2826 O O . PRO A 1 341 ? -17.982 7.909 -1.620 1.00 62.62 341 PRO A O 1
ATOM 2829 N N . LEU A 1 342 ? -16.913 6.762 -3.215 1.00 65.31 342 LEU A N 1
ATOM 2830 C CA . LEU A 1 342 ? -16.275 7.943 -3.811 1.00 65.31 342 LEU A CA 1
ATOM 2831 C C . LEU A 1 342 ? -17.277 8.869 -4.522 1.00 65.31 342 LEU A C 1
ATOM 2833 O O . LEU A 1 342 ? -17.057 10.080 -4.539 1.00 65.31 342 LEU A O 1
ATOM 2837 N N . PHE A 1 343 ? -18.385 8.341 -5.061 1.00 79.56 343 PHE A N 1
ATOM 2838 C CA . PHE A 1 343 ? -19.469 9.174 -5.592 1.00 79.56 343 PHE A CA 1
ATOM 2839 C C . PHE A 1 343 ? -20.169 9.909 -4.449 1.00 79.56 343 PHE A C 1
ATOM 2841 O O . PHE A 1 343 ? -20.349 11.121 -4.522 1.00 79.56 343 PHE A O 1
ATOM 2848 N N . VAL A 1 344 ? -20.488 9.197 -3.362 1.00 74.25 344 VAL A N 1
ATOM 2849 C CA . VAL A 1 344 ? -21.145 9.772 -2.177 1.00 74.25 344 VAL A CA 1
ATOM 2850 C C . VAL A 1 344 ? -20.281 10.872 -1.549 1.00 74.25 344 VAL A C 1
ATOM 2852 O O . VAL A 1 344 ? -20.762 11.980 -1.325 1.00 74.25 344 VAL A O 1
ATOM 2855 N N . ILE A 1 345 ? -18.985 10.618 -1.332 1.00 70.12 345 ILE A N 1
ATOM 2856 C CA . ILE A 1 345 ? -18.037 11.596 -0.766 1.00 70.12 345 ILE A CA 1
ATOM 2857 C C . ILE A 1 345 ? -17.907 12.837 -1.666 1.00 70.12 345 ILE A C 1
ATOM 2859 O O . ILE A 1 345 ? -17.958 13.970 -1.175 1.00 70.12 345 ILE A O 1
ATOM 2863 N N . GLY A 1 346 ? -17.781 12.643 -2.982 1.00 78.81 346 GLY A N 1
ATOM 2864 C CA . GLY A 1 346 ? -17.727 13.745 -3.943 1.00 78.81 346 GLY A CA 1
ATOM 2865 C C . GLY A 1 346 ? -19.022 14.559 -3.978 1.00 78.81 346 GLY A C 1
ATOM 2866 O O . GLY A 1 346 ? -18.981 15.793 -3.972 1.00 78.81 346 GLY A O 1
ATOM 2867 N N . LEU A 1 347 ? -20.175 13.885 -3.940 1.00 85.00 347 LEU A N 1
ATOM 2868 C CA . LEU A 1 347 ? -21.494 14.511 -3.930 1.00 85.00 347 LEU A CA 1
ATOM 2869 C C . LEU A 1 347 ? -21.702 15.340 -2.658 1.00 85.00 347 LEU A C 1
ATOM 2871 O O . LEU A 1 347 ? -22.103 16.496 -2.769 1.00 85.00 347 LEU A O 1
ATOM 2875 N N . GLN A 1 348 ? -21.329 14.837 -1.478 1.00 81.94 348 GLN A N 1
ATOM 2876 C CA . GLN A 1 348 ? -21.363 15.630 -0.241 1.00 81.94 348 GLN A CA 1
ATOM 2877 C C . GLN A 1 348 ? -20.451 16.865 -0.315 1.00 81.94 348 GLN A C 1
ATOM 2879 O O . GLN A 1 348 ? -20.831 17.952 0.127 1.00 81.94 348 GLN A O 1
ATOM 2884 N N . SER A 1 349 ? -19.267 16.746 -0.929 1.00 79.25 349 SER A N 1
ATOM 2885 C CA . SER A 1 349 ? -18.375 17.893 -1.152 1.00 79.25 349 SER A CA 1
ATOM 2886 C C . SER A 1 349 ? -18.992 18.942 -2.090 1.00 79.25 349 SER A C 1
ATOM 2888 O O . SER A 1 349 ? -18.905 20.144 -1.812 1.00 79.25 349 SER A O 1
ATOM 2890 N N . PHE A 1 350 ? -19.677 18.506 -3.154 1.00 88.88 350 PHE A N 1
ATOM 2891 C CA . PHE A 1 350 ? -20.451 19.389 -4.028 1.00 88.88 350 PHE A CA 1
ATOM 2892 C C . PHE A 1 350 ? -21.599 20.076 -3.270 1.00 88.88 350 PHE A C 1
ATOM 2894 O O . PHE A 1 350 ? -21.689 21.304 -3.290 1.00 88.88 350 PHE A O 1
ATOM 2901 N N . LEU A 1 351 ? -22.451 19.306 -2.583 1.00 86.62 351 LEU A N 1
ATOM 2902 C CA . LEU A 1 351 ? -23.642 19.805 -1.888 1.00 86.62 351 LEU A CA 1
ATOM 2903 C C . LEU A 1 351 ? -23.265 20.827 -0.811 1.00 86.62 351 LEU A C 1
ATOM 2905 O O . LEU A 1 351 ? -23.827 21.923 -0.781 1.00 86.62 351 LEU A O 1
ATOM 2909 N N . LYS A 1 352 ? -22.249 20.536 0.010 1.00 83.12 352 LYS A N 1
ATOM 2910 C CA . LYS A 1 352 ? -21.730 21.498 0.990 1.00 83.12 352 LYS A CA 1
ATOM 2911 C C . LYS A 1 352 ? -21.294 22.804 0.323 1.00 83.12 352 LYS A C 1
ATOM 2913 O O . LYS A 1 352 ? -21.740 23.873 0.728 1.00 83.12 352 LYS A O 1
ATOM 2918 N N . THR A 1 353 ? -20.496 22.719 -0.742 1.00 80.62 353 THR A N 1
ATOM 2919 C CA . THR A 1 353 ? -20.019 23.904 -1.475 1.00 80.62 353 THR A CA 1
ATOM 2920 C C . THR A 1 353 ? -21.188 24.713 -2.055 1.00 80.62 353 THR A C 1
ATOM 2922 O O . THR A 1 353 ? -21.213 25.938 -1.939 1.00 80.62 353 THR A O 1
ATOM 2925 N N . ALA A 1 354 ? -22.203 24.034 -2.600 1.00 83.19 354 ALA A N 1
ATOM 2926 C CA . ALA A 1 354 ? -23.421 24.653 -3.113 1.00 83.19 354 ALA A CA 1
ATOM 2927 C C . ALA A 1 354 ? -24.230 25.375 -2.019 1.00 83.19 354 ALA A C 1
ATOM 2929 O O . ALA A 1 354 ? -24.668 26.506 -2.255 1.00 83.19 354 ALA A O 1
ATOM 2930 N N . LYS A 1 355 ? -24.378 24.773 -0.827 1.00 83.69 355 LYS A N 1
ATOM 2931 C CA . LYS A 1 355 ? -25.055 25.378 0.335 1.00 83.69 355 LYS A CA 1
ATOM 2932 C C . LYS A 1 355 ? -24.301 26.602 0.851 1.00 83.69 355 LYS A C 1
ATOM 2934 O O . LYS A 1 355 ? -24.899 27.667 0.988 1.00 83.69 355 LYS A O 1
ATOM 2939 N N . ASP A 1 356 ? -22.989 26.482 1.041 1.00 80.81 356 ASP A N 1
ATOM 2940 C CA . ASP A 1 356 ? -22.127 27.566 1.525 1.00 80.81 356 ASP A CA 1
ATOM 2941 C C . ASP A 1 356 ? -22.160 28.776 0.568 1.00 80.81 356 ASP A C 1
ATOM 2943 O O . ASP A 1 356 ? -22.249 29.924 1.002 1.00 80.81 356 ASP A O 1
ATOM 2947 N N . ASN A 1 357 ? -22.153 28.537 -0.748 1.00 81.50 357 ASN A N 1
ATOM 2948 C CA . ASN A 1 357 ? -22.316 29.571 -1.777 1.00 81.50 357 ASN A CA 1
ATOM 2949 C C . ASN A 1 357 ? -23.727 30.189 -1.817 1.00 81.50 357 ASN A C 1
ATOM 2951 O O . ASN A 1 357 ? -23.858 31.357 -2.180 1.00 81.50 357 ASN A O 1
ATOM 2955 N N . CYS A 1 358 ? -24.768 29.425 -1.478 1.00 81.69 358 CYS A N 1
ATOM 2956 C CA . CYS A 1 358 ? -26.147 29.910 -1.412 1.00 81.69 358 CYS A CA 1
ATOM 2957 C C . CYS A 1 358 ? -26.318 30.899 -0.254 1.00 81.69 358 CYS A C 1
ATOM 2959 O O . CYS A 1 358 ? -26.751 32.034 -0.460 1.00 81.69 358 CYS A O 1
ATOM 2961 N N . LEU A 1 359 ? -25.860 30.495 0.937 1.00 80.50 359 LEU A N 1
ATOM 2962 C CA . LEU A 1 359 ? -25.852 31.313 2.151 1.00 80.50 359 LEU A CA 1
ATOM 2963 C C . LEU A 1 359 ? -25.037 32.600 1.951 1.00 80.50 359 LEU A C 1
ATOM 2965 O O . LEU A 1 359 ? -25.544 33.691 2.196 1.00 80.50 359 LEU A O 1
ATOM 2969 N N . LYS A 1 360 ? -23.822 32.499 1.388 1.00 79.81 360 LYS A N 1
ATOM 2970 C CA . LYS A 1 360 ? -22.957 33.653 1.056 1.00 79.81 360 LYS A CA 1
ATOM 2971 C C . LYS A 1 360 ? -23.551 34.642 0.043 1.00 79.81 360 LYS A C 1
ATOM 2973 O O . LYS A 1 360 ? -22.961 35.697 -0.170 1.00 79.81 360 LYS A O 1
ATOM 2978 N N . LYS A 1 361 ? -24.664 34.308 -0.616 1.00 77.50 361 LYS A N 1
ATOM 2979 C CA . LYS A 1 361 ? -25.343 35.163 -1.606 1.00 77.50 361 LYS A CA 1
ATOM 2980 C C . LYS A 1 361 ? -26.732 35.629 -1.168 1.00 77.50 361 LYS A C 1
ATOM 2982 O O . LYS A 1 361 ? -27.378 36.331 -1.935 1.00 77.50 361 LYS A O 1
ATOM 2987 N N . GLY A 1 362 ? -27.189 35.247 0.029 1.00 77.62 362 GLY A N 1
ATOM 2988 C CA . GLY A 1 362 ? -28.549 35.542 0.493 1.00 77.62 362 GLY A CA 1
ATOM 2989 C C . GLY A 1 362 ? -29.642 34.825 -0.310 1.00 77.62 362 GLY A C 1
ATOM 2990 O O . GLY A 1 362 ? -30.790 35.256 -0.306 1.00 77.62 362 GLY A O 1
ATOM 2991 N N . ASN A 1 363 ? -29.303 33.746 -1.023 1.00 80.00 363 ASN A N 1
ATOM 2992 C CA . ASN A 1 363 ? -30.264 32.991 -1.822 1.00 80.00 363 ASN A CA 1
ATOM 2993 C C . ASN A 1 363 ? -31.054 32.009 -0.936 1.00 80.00 363 ASN A C 1
ATOM 2995 O O . ASN A 1 363 ? -30.457 31.191 -0.238 1.00 80.00 363 ASN A O 1
ATOM 2999 N N . GLU A 1 364 ? -32.385 31.992 -1.060 1.00 76.69 364 GLU A N 1
ATOM 3000 C CA . GLU A 1 364 ? -33.252 30.984 -0.416 1.00 76.69 364 GLU A CA 1
ATOM 3001 C C . GLU A 1 364 ? -33.263 29.610 -1.117 1.00 76.69 364 GLU A C 1
ATOM 3003 O O . GLU A 1 364 ? -33.921 28.683 -0.648 1.00 76.69 364 GLU A O 1
ATOM 3008 N N . SER A 1 365 ? -32.622 29.471 -2.283 1.00 84.00 365 SER A N 1
ATOM 3009 C CA . SER A 1 365 ? -32.666 28.235 -3.073 1.00 84.00 365 SER A CA 1
ATOM 3010 C C . SER A 1 365 ? -31.420 28.012 -3.931 1.00 84.00 365 SER A C 1
ATOM 3012 O O . SER A 1 365 ? -30.764 28.952 -4.393 1.00 84.00 365 SER A O 1
ATOM 3014 N N . ILE A 1 366 ? -31.110 26.733 -4.135 1.00 88.56 366 ILE A N 1
ATOM 3015 C CA . ILE A 1 366 ? -29.928 26.219 -4.829 1.00 88.56 366 ILE A CA 1
ATOM 3016 C C . ILE A 1 366 ? -30.372 25.625 -6.175 1.00 88.56 366 ILE A C 1
ATOM 3018 O O . ILE A 1 366 ? -31.370 24.907 -6.245 1.00 88.56 366 ILE A O 1
ATOM 3022 N N . SER A 1 367 ? -29.641 25.894 -7.259 1.00 85.88 367 SER A N 1
ATOM 3023 C CA . SER A 1 367 ? -29.934 25.315 -8.578 1.00 85.88 367 SER A CA 1
ATOM 3024 C C . SER A 1 367 ? -29.513 23.837 -8.641 1.00 85.88 367 SER A C 1
ATOM 3026 O O . SER A 1 367 ? -28.402 23.493 -8.262 1.00 85.88 367 SER A O 1
ATOM 3028 N N . CYS A 1 368 ? -30.334 22.936 -9.182 1.00 85.75 368 CYS A N 1
ATOM 3029 C CA . CYS A 1 368 ? -29.945 21.526 -9.323 1.00 85.75 368 CYS A CA 1
ATOM 3030 C C . CYS A 1 368 ? -29.145 21.281 -10.624 1.00 85.75 368 CYS A C 1
ATOM 3032 O O . CYS A 1 368 ? -29.701 21.470 -11.711 1.00 85.75 368 CYS A O 1
ATOM 3034 N N . PRO A 1 369 ? -27.877 20.817 -10.578 1.00 86.50 369 PRO A N 1
ATOM 3035 C CA . PRO A 1 369 ? -27.067 20.563 -11.772 1.00 86.50 369 PRO A CA 1
ATOM 3036 C C . PRO A 1 369 ? -27.264 19.158 -12.372 1.00 86.50 369 PRO A C 1
ATOM 3038 O O . PRO A 1 369 ? -26.397 18.695 -13.111 1.00 86.50 369 PRO A O 1
ATOM 3041 N N . CYS A 1 370 ? -28.351 18.445 -12.052 1.00 84.75 370 CYS A N 1
ATOM 3042 C CA . CYS A 1 370 ? -28.557 17.086 -12.560 1.00 84.75 370 CYS A CA 1
ATOM 3043 C C . CYS A 1 370 ? -28.888 17.050 -14.067 1.00 84.75 370 CYS A C 1
ATOM 3045 O O . CYS A 1 370 ? -29.237 18.076 -14.659 1.00 84.75 370 CYS A O 1
ATOM 3047 N N . MET A 1 371 ? -28.799 15.869 -14.690 1.00 73.62 371 MET A N 1
ATOM 3048 C CA . MET A 1 371 ? -29.067 15.670 -16.127 1.00 73.62 371 MET A CA 1
ATOM 3049 C C . MET A 1 371 ? -30.446 16.167 -16.590 1.00 73.62 371 MET A C 1
ATOM 3051 O O . MET A 1 371 ? -30.567 16.602 -17.734 1.00 73.62 371 MET A O 1
ATOM 3055 N N . GLU A 1 372 ? -31.464 16.137 -15.725 1.00 69.62 372 GLU A N 1
ATOM 3056 C CA . GLU A 1 372 ? -32.802 16.678 -16.010 1.00 69.62 372 GLU A CA 1
ATOM 3057 C C . GLU A 1 372 ? -32.838 18.207 -15.793 1.00 69.62 372 GLU A C 1
ATOM 3059 O O . GLU A 1 372 ? -33.144 18.959 -16.718 1.00 69.62 372 GLU A O 1
ATOM 3064 N N . CYS A 1 373 ? -32.464 18.680 -14.597 1.00 72.88 373 CYS A N 1
ATOM 3065 C CA . CYS A 1 373 ? -32.633 20.076 -14.165 1.00 72.88 373 CYS A CA 1
ATOM 3066 C C . CYS A 1 373 ? -31.630 21.078 -14.765 1.00 72.88 373 CYS A C 1
ATOM 3068 O O . CYS A 1 373 ? -31.960 22.256 -14.892 1.00 72.88 373 CYS A O 1
ATOM 3070 N N . LYS A 1 374 ? -30.404 20.649 -15.098 1.00 73.00 374 LYS A N 1
ATOM 3071 C CA . LYS A 1 374 ? -29.352 21.418 -15.807 1.00 73.00 374 LYS A CA 1
ATOM 3072 C C . LYS A 1 374 ? -29.070 22.843 -15.277 1.00 73.00 374 LYS A C 1
ATOM 3074 O O . LYS A 1 374 ? -28.670 23.721 -16.036 1.00 73.00 374 LYS A O 1
ATOM 3079 N N . ASN A 1 375 ? -29.210 23.073 -13.968 1.00 78.88 375 ASN A N 1
ATOM 3080 C CA . ASN A 1 375 ? -29.138 24.377 -13.278 1.00 78.88 375 ASN A CA 1
ATOM 3081 C C . ASN A 1 375 ? -30.268 25.384 -13.613 1.00 78.88 375 ASN A C 1
ATOM 3083 O O . ASN A 1 375 ? -30.080 26.587 -13.406 1.00 78.88 375 ASN A O 1
ATOM 3087 N N . PHE A 1 376 ? -31.421 24.922 -14.111 1.00 70.12 376 PHE A N 1
ATOM 3088 C CA . PHE A 1 376 ? -32.625 25.741 -14.336 1.00 70.12 376 PHE A CA 1
ATOM 3089 C C . PHE A 1 376 ? -33.698 25.556 -13.251 1.00 70.12 376 PHE A C 1
ATOM 3091 O O . PHE A 1 376 ? -34.405 26.509 -12.935 1.00 70.12 376 PHE A O 1
ATOM 3098 N N . THR A 1 377 ? -33.811 24.359 -12.664 1.00 74.12 377 THR A N 1
ATOM 3099 C CA . THR A 1 377 ? -34.669 24.102 -11.492 1.00 74.12 377 THR A CA 1
ATOM 3100 C C . THR A 1 377 ? -33.934 24.477 -10.206 1.00 74.12 377 THR A C 1
ATOM 3102 O O . THR A 1 377 ? -32.756 24.146 -10.058 1.00 74.12 377 THR A O 1
ATOM 3105 N N . GLU A 1 378 ? -34.624 25.130 -9.273 1.00 82.69 378 GLU A N 1
ATOM 3106 C CA . GLU A 1 378 ? -34.082 25.594 -7.991 1.00 82.69 378 GLU A CA 1
ATOM 3107 C C . GLU A 1 378 ? -34.892 25.000 -6.832 1.00 82.69 378 GLU A C 1
ATOM 3109 O O . GLU A 1 378 ? -36.119 24.952 -6.896 1.00 82.69 378 GLU A O 1
ATOM 3114 N N . PHE A 1 379 ? -34.208 24.543 -5.781 1.00 83.31 379 PHE A N 1
ATOM 3115 C CA . PHE A 1 379 ? -34.807 23.896 -4.609 1.00 83.31 379 PHE A CA 1
ATOM 3116 C C . PHE A 1 379 ? -34.375 24.623 -3.335 1.00 83.31 379 PHE A C 1
ATOM 3118 O O . PHE A 1 379 ? -33.210 25.008 -3.215 1.00 83.31 379 PHE A O 1
ATOM 3125 N N . LYS A 1 380 ? -35.295 24.805 -2.378 1.00 81.19 380 LYS A N 1
ATOM 3126 C CA . LYS A 1 380 ? -34.948 25.323 -1.042 1.00 81.19 380 LYS A CA 1
ATOM 3127 C C . LYS A 1 380 ? -34.188 24.271 -0.231 1.00 81.19 380 LYS A C 1
ATOM 3129 O O . LYS A 1 380 ? -33.130 24.555 0.320 1.00 81.19 380 LYS A O 1
ATOM 3134 N N . GLU A 1 381 ? -34.690 23.035 -0.242 1.00 78.25 381 GLU A N 1
ATOM 3135 C CA . GLU A 1 381 ? -34.067 21.914 0.458 1.00 78.25 381 GLU A CA 1
ATOM 3136 C C . GLU A 1 381 ? -32.967 21.237 -0.353 1.00 78.25 381 GLU A C 1
ATOM 3138 O O . GLU A 1 381 ? -33.158 20.818 -1.496 1.00 78.25 381 GLU A O 1
ATOM 3143 N N . ILE A 1 382 ? -31.803 21.069 0.277 1.00 84.31 382 ILE A N 1
ATOM 3144 C CA . ILE A 1 382 ? -30.631 20.487 -0.382 1.00 84.31 382 ILE A CA 1
ATOM 3145 C C . ILE A 1 382 ? -30.754 18.972 -0.604 1.00 84.31 382 ILE A C 1
ATOM 3147 O O . ILE A 1 382 ? -30.212 18.462 -1.586 1.00 84.31 382 ILE A O 1
ATOM 3151 N N . LYS A 1 383 ? -31.534 18.274 0.236 1.00 78.50 383 LYS A N 1
ATOM 3152 C CA . LYS A 1 383 ? -31.828 16.837 0.082 1.00 78.50 383 LYS A CA 1
ATOM 3153 C C . LYS A 1 383 ? -32.550 16.512 -1.233 1.00 78.50 383 LYS A C 1
ATOM 3155 O O . LYS A 1 383 ? -32.397 15.414 -1.758 1.00 78.50 383 LYS A O 1
ATOM 3160 N N . GLU A 1 384 ? -33.267 17.468 -1.826 1.00 80.19 384 GLU A N 1
ATOM 3161 C CA . GLU A 1 384 ? -33.903 17.270 -3.136 1.00 80.19 384 GLU A CA 1
ATOM 3162 C C . GLU A 1 384 ? -32.881 17.303 -4.279 1.00 80.19 384 GLU A C 1
ATOM 3164 O O . GLU A 1 384 ? -32.986 16.543 -5.239 1.00 80.19 384 GLU A O 1
ATOM 3169 N N . ILE A 1 385 ? -31.834 18.122 -4.152 1.00 84.81 385 ILE A N 1
ATOM 3170 C CA . ILE A 1 385 ? -30.729 18.192 -5.120 1.00 84.81 385 ILE A CA 1
ATOM 3171 C C . ILE A 1 385 ? -29.848 16.950 -5.009 1.00 84.81 385 ILE A C 1
ATOM 3173 O O . ILE A 1 385 ? -29.447 16.394 -6.028 1.00 84.81 385 ILE A O 1
ATOM 3177 N N . GLU A 1 386 ? -29.590 16.497 -3.785 1.00 85.94 386 GLU A N 1
ATOM 3178 C CA . GLU A 1 386 ? -28.940 15.222 -3.487 1.00 85.94 386 GLU A CA 1
ATOM 3179 C C . GLU A 1 386 ? -29.691 14.051 -4.132 1.00 85.94 386 GLU A C 1
ATOM 3181 O O . GLU A 1 386 ? -29.120 13.335 -4.957 1.00 85.94 386 GLU A O 1
ATOM 3186 N N . TYR A 1 387 ? -30.992 13.920 -3.855 1.00 80.00 387 TYR A N 1
ATOM 3187 C CA . TYR A 1 387 ? -31.858 12.910 -4.462 1.00 80.00 387 TYR A CA 1
ATOM 3188 C C . TYR A 1 387 ? -31.869 12.997 -5.997 1.00 80.00 387 TYR A C 1
ATOM 3190 O O . TYR A 1 387 ? -31.701 11.981 -6.671 1.00 80.00 387 TYR A O 1
ATOM 3198 N N . HIS A 1 388 ? -31.969 14.199 -6.575 1.00 78.00 388 HIS A N 1
ATOM 3199 C CA . HIS A 1 388 ? -31.898 14.403 -8.027 1.00 78.00 388 HIS A CA 1
ATOM 3200 C C . HIS A 1 388 ? -30.543 14.004 -8.634 1.00 78.00 388 HIS A C 1
ATOM 3202 O O . HIS A 1 388 ? -30.500 13.558 -9.782 1.00 78.00 388 HIS A O 1
ATOM 3208 N N . LEU A 1 389 ? -29.436 14.149 -7.902 1.00 86.12 389 LEU A N 1
ATOM 3209 C CA . LEU A 1 389 ? -28.099 13.777 -8.373 1.00 86.12 389 LEU A CA 1
ATOM 3210 C C . LEU A 1 389 ? -27.819 12.279 -8.214 1.00 86.12 389 LEU A C 1
ATOM 3212 O O . LEU A 1 389 ? -27.223 11.691 -9.117 1.00 86.12 389 LEU A O 1
ATOM 3216 N N . PHE A 1 390 ? -28.336 11.630 -7.169 1.00 78.94 390 PHE A N 1
ATOM 3217 C CA . PHE A 1 390 ? -28.389 10.167 -7.101 1.00 78.94 390 PHE A CA 1
ATOM 3218 C C . PHE A 1 390 ? -29.289 9.585 -8.205 1.00 78.94 390 PHE A C 1
ATOM 3220 O O . PHE A 1 390 ? -28.845 8.710 -8.946 1.00 78.94 390 PHE A O 1
ATOM 3227 N N . LYS A 1 391 ? -30.518 10.091 -8.391 1.00 73.44 391 LYS A N 1
ATOM 3228 C CA . LYS A 1 391 ? -31.483 9.578 -9.388 1.00 73.44 391 LYS A CA 1
ATOM 3229 C C . LYS A 1 391 ? -31.030 9.799 -10.835 1.00 73.44 391 LYS A C 1
ATOM 3231 O O . LYS A 1 391 ? -31.138 8.878 -11.642 1.00 73.44 391 LYS A O 1
ATOM 3236 N N . ASN A 1 392 ? -30.496 10.979 -11.169 1.00 73.69 392 ASN A N 1
ATOM 3237 C CA . ASN A 1 392 ? -30.270 11.384 -12.567 1.00 73.69 392 ASN A CA 1
ATOM 3238 C C . ASN A 1 392 ? -28.795 11.626 -12.946 1.00 73.69 392 ASN A C 1
ATOM 3240 O O . ASN A 1 392 ? -28.506 11.824 -14.124 1.00 73.69 392 ASN A O 1
ATOM 3244 N N . GLY A 1 393 ? -27.865 11.662 -11.984 1.00 79.12 393 GLY A N 1
ATOM 3245 C CA . GLY A 1 393 ? -26.468 12.046 -12.226 1.00 79.12 393 GLY A CA 1
ATOM 3246 C C . GLY A 1 393 ? -26.283 13.538 -12.545 1.00 79.12 393 GLY A C 1
ATOM 3247 O O . GLY A 1 393 ? -27.245 14.280 -12.757 1.00 79.12 393 GLY A O 1
ATOM 3248 N N . PHE A 1 394 ? -25.030 13.998 -12.577 1.00 84.94 394 PHE A N 1
ATOM 3249 C CA . PHE A 1 394 ? -24.681 15.372 -12.965 1.00 84.94 394 PHE A CA 1
ATOM 3250 C C . PHE A 1 394 ? -24.829 15.589 -14.473 1.00 84.94 394 PHE A C 1
ATOM 3252 O O . PHE A 1 394 ? -24.539 14.694 -15.265 1.00 84.94 394 PHE A O 1
ATOM 3259 N N . MET A 1 395 ? -25.227 16.798 -14.882 1.00 79.44 395 MET A N 1
ATOM 3260 C CA . MET A 1 395 ? -25.255 17.172 -16.297 1.00 79.44 395 MET A CA 1
ATOM 3261 C C . MET A 1 395 ? -23.864 17.040 -16.939 1.00 79.44 395 MET A C 1
ATOM 3263 O O . MET A 1 395 ? -22.847 17.340 -16.315 1.00 79.44 395 MET A O 1
ATOM 3267 N N . PHE A 1 396 ? -23.824 16.604 -18.198 1.00 62.62 396 PHE A N 1
ATOM 3268 C CA . PHE A 1 396 ? -22.579 16.313 -18.912 1.00 62.62 396 PHE A CA 1
ATOM 3269 C C . PHE A 1 396 ? -21.575 17.483 -18.875 1.00 62.62 396 PHE A C 1
ATOM 3271 O O . PHE A 1 396 ? -21.940 18.636 -19.111 1.00 62.62 396 PHE A O 1
ATOM 3278 N N . ASN A 1 397 ? -20.304 17.171 -18.600 1.00 58.66 397 ASN A N 1
ATOM 3279 C CA . ASN A 1 397 ? -19.197 18.125 -18.459 1.00 58.66 397 ASN A CA 1
ATOM 3280 C C . ASN A 1 397 ? -19.395 19.239 -17.402 1.00 58.66 397 ASN A C 1
ATOM 3282 O O . ASN A 1 397 ? -18.786 20.304 -17.510 1.00 58.66 397 ASN A O 1
ATOM 3286 N N . TYR A 1 398 ? -20.155 18.999 -16.325 1.00 71.12 398 TYR A N 1
ATOM 3287 C CA . TYR A 1 398 ? -20.231 19.897 -15.159 1.00 71.12 398 TYR A CA 1
ATOM 3288 C C . TYR A 1 398 ? -18.962 19.845 -14.274 1.00 71.12 398 TYR A C 1
ATOM 3290 O O . TYR A 1 398 ? -19.007 19.582 -13.074 1.00 71.12 398 TYR A O 1
ATOM 3298 N N . THR A 1 399 ? -17.790 20.047 -14.879 1.00 58.16 399 THR A N 1
ATOM 3299 C CA . THR A 1 399 ? -16.468 19.926 -14.235 1.00 58.16 399 THR A CA 1
ATOM 3300 C C . THR A 1 399 ? -16.028 21.183 -13.479 1.00 58.16 399 THR A C 1
ATOM 3302 O O . THR A 1 399 ? -15.063 21.120 -12.716 1.00 58.16 399 THR A O 1
ATOM 3305 N N . CYS A 1 400 ? -16.743 22.302 -13.636 1.00 60.34 400 CYS A N 1
ATOM 3306 C CA . CYS A 1 400 ? -16.554 23.533 -12.871 1.00 60.34 400 CYS A CA 1
ATOM 3307 C C . CYS A 1 400 ? -17.887 24.012 -12.278 1.00 60.34 400 CYS A C 1
ATOM 3309 O O . CYS A 1 400 ? -18.876 24.208 -12.987 1.00 60.34 400 CYS A O 1
ATOM 3311 N N . TRP A 1 401 ? -17.913 24.231 -10.967 1.00 74.19 401 TRP A N 1
ATOM 3312 C CA . TRP A 1 401 ? -19.103 24.551 -10.181 1.00 74.19 401 TRP A CA 1
ATOM 3313 C C . TRP A 1 401 ? -19.411 26.060 -10.176 1.00 74.19 401 TRP A C 1
ATOM 3315 O O . TRP A 1 401 ? -19.698 26.653 -9.137 1.00 74.19 401 TRP A O 1
ATOM 3325 N N . SER A 1 402 ? -19.375 26.718 -11.339 1.00 64.94 402 SER A N 1
ATOM 3326 C CA . SER A 1 402 ? -19.445 28.192 -11.455 1.00 64.94 402 SER A CA 1
ATOM 3327 C C . SER A 1 402 ? -20.807 28.825 -11.109 1.00 64.94 402 SER A C 1
ATOM 3329 O O . SER A 1 402 ? -20.926 30.053 -11.000 1.00 64.94 402 SER A O 1
ATOM 3331 N N . LYS A 1 403 ? -21.852 28.006 -10.927 1.00 67.94 403 LYS A N 1
ATOM 3332 C CA . LYS A 1 403 ? -23.136 28.386 -10.297 1.00 67.94 403 LYS A CA 1
ATOM 3333 C C . LYS A 1 403 ? -23.091 28.259 -8.765 1.00 67.94 403 LYS A C 1
ATOM 3335 O O . LYS A 1 403 ? -23.746 29.027 -8.065 1.00 67.94 403 LYS A O 1
ATOM 3340 N N . HIS A 1 404 ? -22.270 27.337 -8.267 1.00 81.50 404 HIS A N 1
ATOM 3341 C CA . HIS A 1 404 ? -22.194 26.880 -6.879 1.00 81.50 404 HIS A CA 1
ATOM 3342 C C . HIS A 1 404 ? -20.937 27.348 -6.126 1.00 81.50 404 HIS A C 1
ATOM 3344 O O . HIS A 1 404 ? -20.674 26.858 -5.037 1.00 81.50 404 HIS A O 1
ATOM 3350 N N . GLY A 1 405 ? -20.199 28.329 -6.658 1.00 60.59 405 GLY A N 1
ATOM 3351 C CA . GLY A 1 405 ? -19.192 29.096 -5.909 1.00 60.59 405 GLY A CA 1
ATOM 3352 C C . GLY A 1 405 ? -17.762 29.057 -6.446 1.00 60.59 405 GLY A C 1
ATOM 3353 O O . GLY A 1 405 ? -16.912 29.747 -5.896 1.00 60.59 405 GLY A O 1
ATOM 3354 N N . GLU A 1 406 ? -17.483 28.296 -7.504 1.00 62.31 406 GLU A N 1
ATOM 3355 C CA . GLU A 1 406 ? -16.126 28.151 -8.051 1.00 62.31 406 GLU A CA 1
ATOM 3356 C C . GLU A 1 406 ? -15.792 29.197 -9.136 1.00 62.31 406 GLU A C 1
ATOM 3358 O O . GLU A 1 406 ? -16.661 29.583 -9.925 1.00 62.31 406 GLU A O 1
ATOM 3363 N N . SER A 1 407 ? -14.528 29.634 -9.196 1.00 48.97 407 SER A N 1
ATOM 3364 C CA . SER A 1 407 ? -13.990 30.584 -10.183 1.00 48.97 407 SER A CA 1
ATOM 3365 C C . SER A 1 407 ? -12.736 30.041 -10.889 1.00 48.97 407 SER A C 1
ATOM 3367 O O . SER A 1 407 ? -12.081 29.113 -10.416 1.00 48.97 407 SER A O 1
ATOM 3369 N N . PHE A 1 408 ? -12.405 30.610 -12.052 1.00 39.09 408 PHE A N 1
ATOM 3370 C CA . PHE A 1 408 ? -11.297 30.169 -12.908 1.00 39.09 408 PHE A CA 1
ATOM 3371 C C . PHE A 1 408 ? -9.977 30.886 -12.557 1.00 39.09 408 PHE A C 1
ATOM 3373 O O . PHE A 1 408 ? -9.539 31.781 -13.272 1.00 39.09 408 PHE A O 1
ATOM 3380 N N . ALA A 1 409 ? -9.337 30.501 -11.447 1.00 34.47 409 ALA A N 1
ATOM 3381 C CA . ALA A 1 409 ? -8.036 31.052 -11.045 1.00 34.47 409 ALA A CA 1
ATOM 3382 C C . ALA A 1 409 ? -7.195 30.058 -10.215 1.00 34.47 409 ALA A C 1
ATOM 3384 O O . ALA A 1 409 ? -7.162 30.156 -8.991 1.00 34.47 409 ALA A O 1
ATOM 3385 N N . SER A 1 410 ? -6.558 29.070 -10.870 1.00 29.53 410 SER A N 1
ATOM 3386 C CA . SER A 1 410 ? -5.394 28.281 -10.369 1.00 29.53 410 SER A CA 1
ATOM 3387 C C . SER A 1 410 ? -5.076 27.057 -11.258 1.00 29.53 410 SER A C 1
ATOM 3389 O O . SER A 1 410 ? -5.339 25.915 -10.882 1.00 29.53 410 SER A O 1
ATOM 3391 N N . ARG A 1 411 ? -4.496 27.261 -12.455 1.00 30.61 411 ARG A N 1
ATOM 3392 C CA . ARG A 1 411 ? -3.936 26.167 -13.286 1.00 30.61 411 ARG A CA 1
ATOM 3393 C C . ARG A 1 411 ? -2.696 26.582 -14.098 1.00 30.61 411 ARG A C 1
ATOM 3395 O O . ARG A 1 411 ? -2.777 26.735 -15.310 1.00 30.61 411 ARG A O 1
ATOM 3402 N N . SER A 1 412 ? -1.561 26.657 -13.403 1.00 28.89 412 SER A N 1
ATOM 3403 C CA . SER A 1 412 ? -0.193 26.524 -13.941 1.00 28.89 412 SER A CA 1
ATOM 3404 C C . SER A 1 412 ? 0.610 25.729 -12.894 1.00 28.89 412 SER A C 1
ATOM 3406 O O . SER A 1 412 ? 0.362 25.940 -11.710 1.00 28.89 412 SER A O 1
ATOM 3408 N N . SER A 1 413 ? 1.485 24.747 -13.145 1.00 27.39 413 SER A N 1
ATOM 3409 C CA . SER A 1 413 ? 2.286 24.311 -14.308 1.00 27.39 413 SER A CA 1
ATOM 3410 C C . SER A 1 413 ? 3.524 25.162 -14.640 1.00 27.39 413 SER A C 1
ATOM 3412 O O . SER A 1 413 ? 3.470 26.036 -15.499 1.00 27.39 413 SER A O 1
ATOM 3414 N N . THR A 1 414 ? 4.632 24.830 -13.965 1.00 25.70 414 THR A N 1
ATOM 3415 C CA . THR A 1 414 ? 6.001 24.664 -14.515 1.00 25.70 414 THR A CA 1
ATOM 3416 C C . THR A 1 414 ? 6.507 25.604 -15.620 1.00 25.70 414 THR A C 1
ATOM 3418 O O . THR A 1 414 ? 6.268 25.352 -16.800 1.00 25.70 414 THR A O 1
ATOM 3421 N N . SER A 1 415 ? 7.386 26.533 -15.230 1.00 25.61 415 SER A N 1
ATOM 3422 C CA . SER A 1 415 ? 8.726 26.766 -15.822 1.00 25.61 415 SER A CA 1
ATOM 3423 C C . SER A 1 415 ? 9.481 27.751 -14.909 1.00 25.61 415 SER A C 1
ATOM 3425 O O . SER A 1 415 ? 8.914 28.777 -14.553 1.00 25.61 415 SER A O 1
ATOM 3427 N N . ILE A 1 416 ? 10.630 27.384 -14.328 1.00 25.61 416 ILE A N 1
ATOM 3428 C CA . ILE A 1 416 ? 11.988 27.618 -14.871 1.00 25.61 416 ILE A CA 1
ATOM 3429 C C . ILE A 1 416 ? 12.252 29.111 -15.143 1.00 25.61 416 ILE A C 1
ATOM 3431 O O . ILE A 1 416 ? 11.699 29.681 -16.082 1.00 25.61 416 ILE A O 1
ATOM 3435 N N . ASN A 1 417 ? 13.129 29.707 -14.328 1.00 24.69 417 ASN A N 1
ATOM 3436 C CA . ASN A 1 417 ? 13.618 31.081 -14.470 1.00 24.69 417 ASN A CA 1
ATOM 3437 C C . ASN A 1 417 ? 14.646 31.218 -15.605 1.00 24.69 417 ASN A C 1
ATOM 3439 O O . ASN A 1 417 ? 15.347 30.265 -15.944 1.00 24.69 417 ASN A O 1
ATOM 3443 N N . ILE A 1 418 ? 14.803 32.451 -16.090 1.00 26.66 418 ILE A N 1
ATOM 3444 C CA . ILE A 1 418 ? 16.067 32.983 -16.616 1.00 26.66 418 ILE A CA 1
ATOM 3445 C C . ILE A 1 418 ? 16.293 34.321 -15.900 1.00 26.66 418 ILE A C 1
ATOM 3447 O O . ILE A 1 418 ? 15.365 35.125 -15.803 1.00 26.66 418 ILE A O 1
ATOM 3451 N N . ASP A 1 419 ? 17.492 34.532 -15.363 1.00 26.12 419 ASP A N 1
ATOM 3452 C CA . ASP A 1 419 ? 17.836 35.701 -14.545 1.00 26.12 419 ASP A CA 1
ATOM 3453 C C . ASP A 1 419 ? 18.099 36.972 -15.365 1.00 26.12 419 ASP A C 1
ATOM 3455 O O . ASP A 1 419 ? 18.623 36.894 -16.476 1.00 26.12 419 ASP A O 1
ATOM 3459 N N . SER A 1 420 ? 17.898 38.145 -14.742 1.00 26.55 420 SER A N 1
ATOM 3460 C CA . SER A 1 420 ? 18.935 39.195 -14.733 1.00 26.55 420 SER A CA 1
ATOM 3461 C C . SER A 1 420 ? 18.674 40.324 -13.714 1.00 26.55 420 SER A C 1
ATOM 3463 O O . SER A 1 420 ? 17.787 41.144 -13.923 1.00 26.55 420 SER A O 1
ATOM 3465 N N . ASN A 1 421 ? 19.562 40.413 -12.715 1.00 26.95 421 ASN A N 1
ATOM 3466 C CA . ASN A 1 421 ? 20.139 41.629 -12.103 1.00 26.95 421 ASN A CA 1
ATOM 3467 C C . ASN A 1 421 ? 19.257 42.698 -11.402 1.00 26.95 421 ASN A C 1
ATOM 3469 O O . ASN A 1 421 ? 18.504 43.403 -12.058 1.00 26.95 421 ASN A O 1
ATOM 3473 N N . ASN A 1 422 ? 19.586 42.928 -10.116 1.00 25.45 422 ASN A N 1
ATOM 3474 C CA . ASN A 1 422 ? 19.851 44.212 -9.415 1.00 25.45 422 ASN A CA 1
ATOM 3475 C C . ASN A 1 422 ? 18.767 45.327 -9.457 1.00 25.45 422 ASN A C 1
ATOM 3477 O O . ASN A 1 422 ? 18.234 45.663 -10.504 1.00 25.45 422 ASN A O 1
ATOM 3481 N N . VAL A 1 423 ? 18.443 46.034 -8.366 1.00 27.36 423 VAL A N 1
ATOM 3482 C CA . VAL A 1 423 ? 19.325 46.750 -7.408 1.00 27.36 423 VAL A CA 1
ATOM 3483 C C . VAL A 1 423 ? 18.751 46.717 -5.967 1.00 27.36 423 VAL A C 1
ATOM 3485 O O . VAL A 1 423 ? 17.647 46.235 -5.738 1.00 27.36 423 VAL A O 1
ATOM 3488 N N . GLU A 1 424 ? 19.555 47.167 -5.002 1.00 25.16 424 GLU A N 1
ATOM 3489 C CA . GLU A 1 424 ? 19.401 47.109 -3.539 1.00 25.16 424 GLU A CA 1
ATOM 3490 C C . GLU A 1 424 ? 18.458 48.178 -2.912 1.00 25.16 424 GLU A C 1
ATOM 3492 O O . GLU A 1 424 ? 18.010 49.104 -3.587 1.00 25.16 424 GLU A O 1
ATOM 3497 N N . ASN A 1 425 ? 18.322 48.084 -1.576 1.00 26.61 425 ASN A N 1
ATOM 3498 C CA . ASN A 1 425 ? 18.003 49.124 -0.571 1.00 26.61 425 ASN A CA 1
ATOM 3499 C C . ASN A 1 425 ? 16.538 49.390 -0.136 1.00 26.61 425 ASN A C 1
ATOM 3501 O O . ASN A 1 425 ? 15.777 50.099 -0.786 1.00 26.61 425 ASN A O 1
ATOM 3505 N N . ASP A 1 426 ? 16.271 48.888 1.077 1.00 25.59 426 ASP A N 1
ATOM 3506 C CA . ASP A 1 426 ? 15.853 49.615 2.293 1.00 25.59 426 ASP A CA 1
ATOM 3507 C C . ASP A 1 426 ? 14.440 50.199 2.534 1.00 25.59 426 ASP A C 1
ATOM 3509 O O . ASP A 1 426 ? 13.811 50.872 1.726 1.00 25.59 426 ASP A O 1
ATOM 3513 N N . ASP A 1 427 ? 14.049 49.982 3.798 1.00 25.39 427 ASP A N 1
ATOM 3514 C CA . ASP A 1 427 ? 13.341 50.867 4.731 1.00 25.39 427 ASP A CA 1
ATOM 3515 C C . ASP A 1 427 ? 11.891 51.354 4.491 1.00 25.39 427 ASP A C 1
ATOM 3517 O O . ASP A 1 427 ? 11.616 52.441 3.990 1.00 25.39 427 ASP A O 1
ATOM 3521 N N . SER A 1 428 ? 10.995 50.683 5.233 1.00 25.42 428 SER A N 1
ATOM 3522 C CA . SER A 1 428 ? 10.390 51.238 6.472 1.00 25.42 428 SER A CA 1
ATOM 3523 C C . SER A 1 428 ? 8.910 51.689 6.496 1.00 25.42 428 SER A C 1
ATOM 3525 O O . SER A 1 428 ? 8.475 52.551 5.750 1.00 25.42 428 SER A O 1
ATOM 3527 N N . TYR A 1 429 ? 8.202 51.116 7.488 1.00 25.61 429 TYR A N 1
ATOM 3528 C CA . TYR A 1 429 ? 7.232 51.711 8.434 1.00 25.61 429 TYR A CA 1
ATOM 3529 C C . TYR A 1 429 ? 5.983 52.525 8.000 1.00 25.61 429 TYR A C 1
ATOM 3531 O O . TYR A 1 429 ? 6.058 53.435 7.192 1.00 25.61 429 TYR A O 1
ATOM 3539 N N . ILE A 1 430 ? 4.900 52.299 8.780 1.00 26.56 430 ILE A N 1
ATOM 3540 C CA . ILE A 1 430 ? 3.749 53.198 9.076 1.00 26.56 430 ILE A CA 1
ATOM 3541 C C . ILE A 1 430 ? 2.800 53.484 7.886 1.00 26.56 430 ILE A C 1
ATOM 3543 O O . ILE A 1 430 ? 3.248 53.925 6.840 1.00 26.56 430 ILE A O 1
ATOM 3547 N N . SER A 1 431 ? 1.464 53.418 7.942 1.00 27.22 431 SER A N 1
ATOM 3548 C CA . SER A 1 431 ? 0.385 52.788 8.738 1.00 27.22 431 SER A CA 1
ATOM 3549 C C . SER A 1 431 ? -0.887 53.661 8.564 1.00 27.22 431 SER A C 1
ATOM 3551 O O . SER A 1 431 ? -0.787 54.820 8.173 1.00 27.22 431 SER A O 1
ATOM 3553 N N . ASP A 1 432 ? -2.048 53.080 8.884 1.00 28.47 432 ASP A N 1
ATOM 3554 C CA . ASP A 1 432 ? -3.300 53.731 9.335 1.00 28.47 432 ASP A CA 1
ATOM 3555 C C . ASP A 1 432 ? -4.351 54.322 8.341 1.00 28.47 432 ASP A C 1
ATOM 3557 O O . ASP A 1 432 ? -4.058 55.061 7.405 1.00 28.47 432 ASP A O 1
ATOM 3561 N N . ASP A 1 433 ? -5.600 53.950 8.673 1.00 30.81 433 ASP A N 1
ATOM 3562 C CA . ASP A 1 433 ? -6.937 54.583 8.585 1.00 30.81 433 ASP A CA 1
ATOM 3563 C C . ASP A 1 433 ? -7.676 54.943 7.261 1.00 30.81 433 ASP A C 1
ATOM 3565 O O . ASP A 1 433 ? -7.256 55.785 6.474 1.00 30.81 433 ASP A O 1
ATOM 3569 N N . ASP A 1 434 ? -8.864 54.313 7.117 1.00 32.59 434 ASP A N 1
ATOM 3570 C CA . ASP A 1 434 ? -10.243 54.854 6.944 1.00 32.59 434 ASP A CA 1
ATOM 3571 C C . ASP A 1 434 ? -10.533 56.001 5.916 1.00 32.59 434 ASP A C 1
ATOM 3573 O O . ASP A 1 434 ? -9.737 56.901 5.692 1.00 32.59 434 ASP A O 1
ATOM 3577 N N . ASN A 1 435 ? -11.700 56.122 5.249 1.00 32.03 435 ASN A N 1
ATOM 3578 C CA . ASN A 1 435 ? -13.073 55.693 5.577 1.00 32.03 435 ASN A CA 1
ATOM 3579 C C . ASN A 1 435 ? -14.059 55.801 4.357 1.00 32.03 435 ASN A C 1
ATOM 3581 O O . ASN A 1 435 ? -13.688 56.404 3.358 1.00 32.03 435 ASN A O 1
ATOM 3585 N N . ASP A 1 436 ? -15.313 55.310 4.499 1.00 32.41 436 ASP A N 1
ATOM 3586 C CA . ASP A 1 436 ? -16.636 55.845 4.021 1.00 32.41 436 ASP A CA 1
ATOM 3587 C C . ASP A 1 436 ? -16.866 56.430 2.574 1.00 32.41 436 ASP A C 1
ATOM 3589 O O . ASP A 1 436 ? -15.997 57.068 2.000 1.00 32.41 436 ASP A O 1
ATOM 3593 N N . ASN A 1 437 ? -18.053 56.421 1.912 1.00 30.44 437 ASN A N 1
ATOM 3594 C CA . ASN A 1 437 ? -19.358 55.705 2.004 1.00 30.44 437 ASN A CA 1
ATOM 3595 C C . ASN A 1 437 ? -20.290 56.083 0.783 1.00 30.44 437 ASN A C 1
ATOM 3597 O O . ASN A 1 437 ? -19.932 56.939 -0.020 1.00 30.44 437 ASN A O 1
ATOM 3601 N N . LEU A 1 438 ? -21.519 55.527 0.723 1.00 28.67 438 LEU A N 1
ATOM 3602 C CA . LEU A 1 438 ? -22.783 56.008 0.086 1.00 28.67 438 LEU A CA 1
ATOM 3603 C C . LEU A 1 438 ? -23.086 55.869 -1.440 1.00 28.67 438 LEU A C 1
ATOM 3605 O O . LEU A 1 438 ? -22.669 56.669 -2.266 1.00 28.67 438 LEU A O 1
ATOM 3609 N N . ASN A 1 439 ? -23.998 54.924 -1.742 1.00 26.73 439 ASN A N 1
ATOM 3610 C CA . ASN A 1 439 ? -25.323 55.034 -2.419 1.00 26.73 439 ASN A CA 1
ATOM 3611 C C . ASN A 1 439 ? -25.609 55.989 -3.615 1.00 26.73 439 ASN A C 1
ATOM 3613 O O . ASN A 1 439 ? -25.381 57.189 -3.522 1.00 26.73 439 ASN A O 1
ATOM 3617 N N . VAL A 1 440 ? -26.379 55.497 -4.614 1.00 27.34 440 VAL A N 1
ATOM 3618 C CA . VAL A 1 440 ? -27.828 55.805 -4.877 1.00 27.34 440 VAL A CA 1
ATOM 3619 C C . VAL A 1 440 ? -28.314 55.166 -6.209 1.00 27.34 440 VAL A C 1
ATOM 3621 O O . VAL A 1 440 ? -27.574 55.128 -7.187 1.00 27.34 440 VAL A O 1
ATOM 3624 N N . ASP A 1 441 ? -29.566 54.682 -6.259 1.00 26.38 441 ASP A N 1
ATOM 3625 C CA . ASP A 1 441 ? -30.237 54.102 -7.447 1.00 26.38 441 ASP A CA 1
ATOM 3626 C C . ASP A 1 441 ? -31.076 55.112 -8.267 1.00 26.38 441 ASP A C 1
ATOM 3628 O O . ASP A 1 441 ? -31.655 56.037 -7.696 1.00 26.38 441 ASP A O 1
ATOM 3632 N N . ASN A 1 442 ? -31.268 54.849 -9.576 1.00 26.23 442 ASN A N 1
ATOM 3633 C CA . ASN A 1 442 ? -32.606 54.828 -10.214 1.00 26.23 442 ASN A CA 1
ATOM 3634 C C . ASN A 1 442 ? -32.605 54.304 -11.676 1.00 26.23 442 ASN A C 1
ATOM 3636 O O . ASN A 1 442 ? -31.902 54.817 -12.541 1.00 26.23 442 ASN A O 1
ATOM 3640 N N . ASP A 1 443 ? -33.390 53.252 -11.936 1.00 27.28 443 ASP A N 1
ATOM 3641 C CA . ASP A 1 443 ? -34.625 53.240 -12.757 1.00 27.28 443 ASP A CA 1
ATOM 3642 C C . ASP A 1 443 ? -34.916 54.409 -13.756 1.00 27.28 443 ASP A C 1
ATOM 3644 O O . ASP A 1 443 ? -34.602 55.560 -13.482 1.00 27.28 443 ASP A O 1
ATOM 3648 N N . SER A 1 444 ? -35.615 54.240 -14.901 1.00 28.75 444 SER A N 1
ATOM 3649 C CA . SER A 1 444 ? -36.341 53.080 -15.477 1.00 28.75 444 SER A CA 1
ATOM 3650 C C . SER A 1 444 ? -36.926 53.394 -16.880 1.00 28.75 444 SER A C 1
ATOM 3652 O O . SER A 1 444 ? -37.401 54.509 -17.058 1.00 28.75 444 SER A O 1
ATOM 3654 N N . LEU A 1 445 ? -37.022 52.388 -17.783 1.00 27.20 445 LEU A N 1
ATOM 3655 C CA . LEU A 1 445 ? -37.899 52.314 -18.994 1.00 27.20 445 LEU A CA 1
ATOM 3656 C C . LEU A 1 445 ? -37.726 53.436 -20.069 1.00 27.20 445 LEU A C 1
ATOM 3658 O O . LEU A 1 445 ? -37.255 54.523 -19.784 1.00 27.20 445 LEU A O 1
ATOM 3662 N N . ASN A 1 446 ? -38.090 53.296 -21.350 1.00 25.64 446 ASN A N 1
ATOM 3663 C CA . ASN A 1 446 ? -38.394 52.158 -22.233 1.00 25.64 446 ASN A CA 1
ATOM 3664 C C . ASN A 1 446 ? -38.204 52.654 -23.684 1.00 25.64 446 ASN A C 1
ATOM 3666 O O . ASN A 1 446 ? -38.594 53.784 -23.951 1.00 25.64 446 ASN A O 1
ATOM 3670 N N . ASP A 1 447 ? -37.796 51.798 -24.626 1.00 27.09 447 ASP A N 1
ATOM 3671 C CA . ASP A 1 447 ? -38.541 51.700 -25.893 1.00 27.09 447 ASP A CA 1
ATOM 3672 C C . ASP A 1 447 ? -38.328 50.338 -26.579 1.00 27.09 447 ASP A C 1
ATOM 3674 O O . ASP A 1 447 ? -37.509 49.528 -26.134 1.00 27.09 447 ASP A O 1
ATOM 3678 N N . MET A 1 448 ? -39.138 50.038 -27.596 1.00 23.62 448 MET A N 1
ATOM 3679 C CA . MET A 1 448 ? -39.330 48.690 -28.139 1.00 23.62 448 MET A CA 1
ATOM 3680 C C . MET A 1 448 ? -38.789 48.482 -29.560 1.00 23.62 448 MET A C 1
ATOM 3682 O O . MET A 1 448 ? -38.878 49.361 -30.402 1.00 23.62 448 MET A O 1
ATOM 3686 N N . HIS A 1 449 ? -38.365 47.237 -29.812 1.00 25.19 449 HIS A N 1
ATOM 3687 C CA . HIS A 1 449 ? -38.267 46.557 -31.113 1.00 25.19 449 HIS A CA 1
ATOM 3688 C C . HIS A 1 449 ? -37.551 47.270 -32.282 1.00 25.19 449 HIS A C 1
ATOM 3690 O O . HIS A 1 449 ? -38.098 48.160 -32.920 1.00 25.19 449 HIS A O 1
ATOM 3696 N N . ASN A 1 450 ? -36.444 46.670 -32.736 1.00 25.66 450 ASN A N 1
ATOM 3697 C CA . ASN A 1 450 ? -36.508 45.835 -33.944 1.00 25.66 450 ASN A CA 1
ATOM 3698 C C . ASN A 1 450 ? -35.365 44.802 -34.016 1.00 25.66 450 ASN A C 1
ATOM 3700 O O . ASN A 1 450 ? -34.354 44.943 -33.339 1.00 25.66 450 ASN A O 1
ATOM 3704 N N . ASP A 1 451 ? -35.637 43.755 -34.799 1.00 25.72 451 ASP A N 1
ATOM 3705 C CA . ASP A 1 451 ? -34.769 42.779 -35.479 1.00 25.72 451 ASP A CA 1
ATOM 3706 C C . ASP A 1 451 ? -33.590 42.084 -34.764 1.00 25.72 451 ASP A C 1
ATOM 3708 O O . ASP A 1 451 ? -32.676 42.676 -34.199 1.00 25.72 451 ASP A O 1
ATOM 3712 N N . LEU A 1 452 ? -33.585 40.747 -34.875 1.00 31.67 452 LEU A N 1
ATOM 3713 C CA . LEU A 1 452 ? -32.469 39.884 -34.488 1.00 31.67 452 LEU A CA 1
ATOM 3714 C C . LEU A 1 452 ? -31.484 39.728 -35.655 1.00 31.67 452 LEU A C 1
ATOM 3716 O O . LEU A 1 452 ? -31.517 38.708 -36.335 1.00 31.67 452 LEU A O 1
ATOM 3720 N N . GLU A 1 453 ? -30.570 40.676 -35.833 1.00 34.78 453 GLU A N 1
ATOM 3721 C CA . GLU A 1 453 ? -29.233 40.414 -36.385 1.00 34.78 453 GLU A CA 1
ATOM 3722 C C . GLU A 1 453 ? -28.309 41.608 -36.088 1.00 34.78 453 GLU A C 1
ATOM 3724 O O . GLU A 1 453 ? -28.766 42.736 -35.964 1.00 34.78 453 GLU A O 1
ATOM 3729 N N . THR A 1 454 ? -27.009 41.347 -35.913 1.00 37.72 454 THR A N 1
ATOM 3730 C CA . THR A 1 454 ? -25.985 42.299 -35.420 1.00 37.72 454 THR A CA 1
ATOM 3731 C C . THR A 1 454 ? -26.247 42.929 -34.037 1.00 37.72 454 THR A C 1
ATOM 3733 O O . THR A 1 454 ? -26.951 43.919 -33.899 1.00 37.72 454 THR A O 1
ATOM 3736 N N . ASN A 1 455 ? -25.601 42.381 -33.001 1.00 30.73 455 ASN A N 1
ATOM 3737 C CA . ASN A 1 455 ? -24.758 43.182 -32.101 1.00 30.73 455 ASN A CA 1
ATOM 3738 C C . ASN A 1 455 ? -23.900 42.281 -31.202 1.00 30.73 455 ASN A C 1
ATOM 3740 O O . ASN A 1 455 ? -24.381 41.590 -30.303 1.00 30.73 455 ASN A O 1
ATOM 3744 N N . ILE A 1 456 ? -22.601 42.310 -31.479 1.00 37.06 456 ILE A N 1
ATOM 3745 C CA . ILE A 1 456 ? -21.539 42.074 -30.500 1.00 37.06 456 ILE A CA 1
ATOM 3746 C C . ILE A 1 456 ? -21.258 43.448 -29.859 1.00 37.06 456 ILE A C 1
ATOM 3748 O O . ILE A 1 456 ? -21.532 44.461 -30.495 1.00 37.06 456 ILE A O 1
ATOM 3752 N N . GLY A 1 457 ? -20.785 43.510 -28.610 1.00 36.59 457 GLY A N 1
ATOM 3753 C CA . GLY A 1 457 ? -20.456 44.801 -27.991 1.00 36.59 457 GLY A CA 1
ATOM 3754 C C . GLY A 1 457 ? -19.306 45.487 -28.731 1.00 36.59 457 GLY A C 1
ATOM 3755 O O . GLY A 1 457 ? -18.357 44.809 -29.119 1.00 36.59 457 GLY A O 1
ATOM 3756 N N . ASP A 1 458 ? -19.380 46.807 -28.923 1.00 42.91 458 ASP A N 1
ATOM 3757 C CA . ASP A 1 458 ? -18.447 47.543 -29.793 1.00 42.91 458 ASP A CA 1
ATOM 3758 C C . ASP A 1 458 ? -16.967 47.323 -29.405 1.00 42.91 458 ASP A C 1
ATOM 3760 O O . ASP A 1 458 ? -16.132 47.073 -30.277 1.00 42.91 458 ASP A O 1
ATOM 3764 N N . ASN A 1 459 ? -16.665 47.274 -28.097 1.00 45.91 459 ASN A N 1
ATOM 3765 C CA . ASN A 1 459 ? -15.340 46.937 -27.550 1.00 45.91 459 ASN A CA 1
ATOM 3766 C C . ASN A 1 459 ? -14.741 45.642 -28.137 1.00 45.91 459 ASN A C 1
ATOM 3768 O O . ASN A 1 459 ? -13.575 45.622 -28.528 1.00 45.91 459 ASN A O 1
ATOM 3772 N N . ASP A 1 460 ? -15.518 44.555 -28.195 1.00 50.72 460 ASP A N 1
ATOM 3773 C CA . ASP A 1 460 ? -15.045 43.240 -28.650 1.00 50.72 460 ASP A CA 1
ATOM 3774 C C . ASP A 1 460 ? -14.667 43.274 -30.144 1.00 50.72 460 ASP A C 1
ATOM 3776 O O . ASP A 1 460 ? -13.841 42.485 -30.613 1.00 50.72 460 ASP A O 1
ATOM 3780 N N . GLN A 1 461 ? -15.304 44.163 -30.912 1.00 55.03 461 GLN A N 1
ATOM 3781 C CA . GLN A 1 461 ? -15.059 44.326 -32.340 1.00 55.03 461 GLN A CA 1
ATOM 3782 C C . GLN A 1 461 ? -13.852 45.236 -32.609 1.00 55.03 461 GLN A C 1
ATOM 3784 O O . GLN A 1 461 ? -13.079 44.943 -33.524 1.00 55.03 461 GLN A O 1
ATOM 3789 N N . GLU A 1 462 ? -13.626 46.264 -31.785 1.00 63.28 462 GLU A N 1
ATOM 3790 C CA . GLU A 1 462 ? -12.391 47.059 -31.818 1.00 63.28 462 GLU A CA 1
ATOM 3791 C C . GLU A 1 462 ? -11.153 46.221 -31.455 1.00 63.28 462 GLU A C 1
ATOM 3793 O O . GLU A 1 462 ? -10.146 46.289 -32.163 1.00 63.28 462 GLU A O 1
ATOM 3798 N N . GLU A 1 463 ? -11.224 45.374 -30.420 1.00 65.88 463 GLU A N 1
ATOM 3799 C CA . GLU A 1 463 ? -10.101 44.513 -30.012 1.00 65.88 463 GLU A CA 1
ATOM 3800 C C . GLU A 1 463 ? -9.743 43.485 -31.104 1.00 65.88 463 GLU A C 1
ATOM 3802 O O . GLU A 1 463 ? -8.574 43.351 -31.485 1.00 65.88 463 GLU A O 1
ATOM 3807 N N . LEU A 1 464 ? -10.749 42.830 -31.703 1.00 70.12 464 LEU A N 1
ATOM 3808 C CA . LEU A 1 464 ? -10.555 41.936 -32.853 1.00 70.12 464 LEU A CA 1
ATOM 3809 C C . LEU A 1 464 ? -9.943 42.661 -34.063 1.00 70.12 464 LEU A C 1
ATOM 3811 O O . LEU A 1 464 ? -9.026 42.129 -34.696 1.00 70.12 464 LEU A O 1
ATOM 3815 N N . GLN A 1 465 ? -10.419 43.868 -34.381 1.00 76.19 465 GLN A N 1
ATOM 3816 C CA . GLN A 1 465 ? -9.891 44.664 -35.490 1.00 76.19 465 GLN A CA 1
ATOM 3817 C C . GLN A 1 465 ? -8.451 45.127 -35.218 1.00 76.19 465 GLN A C 1
ATOM 3819 O O . GLN A 1 465 ? -7.631 45.140 -36.137 1.00 76.19 465 GLN A O 1
ATOM 3824 N N . HIS A 1 466 ? -8.106 45.446 -33.967 1.00 78.56 466 HIS A N 1
ATOM 3825 C CA . HIS A 1 466 ? -6.745 45.804 -33.570 1.00 78.56 466 HIS A CA 1
ATOM 3826 C C . HIS A 1 466 ? -5.769 44.631 -33.765 1.00 78.56 466 HIS A C 1
ATOM 3828 O O . HIS A 1 466 ? -4.737 44.796 -34.421 1.00 78.56 466 HIS A O 1
ATOM 3834 N N . MET A 1 467 ? -6.116 43.431 -33.280 1.00 75.81 467 MET A N 1
ATOM 3835 C CA . MET A 1 467 ? -5.314 42.215 -33.497 1.00 75.81 467 MET A CA 1
ATOM 3836 C C . MET A 1 467 ? -5.159 41.887 -34.991 1.00 75.81 467 MET A C 1
ATOM 3838 O O . MET A 1 467 ? -4.069 41.538 -35.445 1.00 75.81 467 MET A O 1
ATOM 3842 N N . TRP A 1 468 ? -6.235 42.028 -35.772 1.00 84.75 468 TRP A N 1
ATOM 3843 C CA . TRP A 1 468 ? -6.223 41.785 -37.216 1.00 84.75 468 TRP A CA 1
ATOM 3844 C C . TRP A 1 468 ? -5.340 42.784 -37.982 1.00 84.75 468 TRP A C 1
ATOM 3846 O O . TRP A 1 468 ? -4.586 42.387 -38.870 1.00 84.75 468 TRP A O 1
ATOM 3856 N N . ASN A 1 469 ? -5.355 44.064 -37.596 1.00 83.31 469 ASN A N 1
ATOM 3857 C CA . ASN A 1 469 ? -4.493 45.090 -38.188 1.00 83.31 469 ASN A CA 1
ATOM 3858 C C . ASN A 1 469 ? -3.000 44.833 -37.902 1.00 83.31 469 ASN A C 1
ATOM 3860 O O . ASN A 1 469 ? -2.166 45.021 -38.793 1.00 83.31 469 ASN A O 1
ATOM 3864 N N . GLN A 1 470 ? -2.650 44.362 -36.696 1.00 80.75 470 GLN A N 1
ATOM 3865 C CA . GLN A 1 470 ? -1.278 43.924 -36.402 1.00 80.75 470 GLN A CA 1
ATOM 3866 C C . GLN A 1 470 ? -0.876 42.726 -37.278 1.00 80.75 470 GLN A C 1
ATOM 3868 O O . GLN A 1 470 ? 0.188 42.746 -37.893 1.00 80.75 470 GLN A O 1
ATOM 3873 N N . LEU A 1 471 ? -1.752 41.723 -37.409 1.00 80.38 471 LEU A N 1
ATOM 3874 C CA . LEU A 1 471 ? -1.495 40.541 -38.237 1.00 80.38 471 LEU A CA 1
ATOM 3875 C C . LEU A 1 471 ? -1.299 40.881 -39.720 1.00 80.38 471 LEU A C 1
ATOM 3877 O O . LEU A 1 471 ? -0.372 40.357 -40.328 1.00 80.38 471 LEU A O 1
ATOM 3881 N N . ILE A 1 472 ? -2.094 41.787 -40.298 1.00 83.25 472 ILE A N 1
ATOM 3882 C CA . ILE A 1 472 ? -1.869 42.281 -41.671 1.00 83.25 472 ILE A CA 1
ATOM 3883 C C . ILE A 1 472 ? -0.522 43.011 -41.791 1.00 83.25 472 ILE A C 1
ATOM 3885 O O . ILE A 1 472 ? 0.152 42.885 -42.812 1.00 83.25 472 ILE A O 1
ATOM 3889 N N . SER A 1 473 ? -0.102 43.742 -40.755 1.00 77.56 473 SER A N 1
ATOM 3890 C CA . SER A 1 473 ? 1.173 44.474 -40.760 1.00 77.56 473 SER A CA 1
ATOM 3891 C C . SER A 1 473 ? 2.389 43.535 -40.783 1.00 77.56 473 SER A C 1
ATOM 3893 O O . SER A 1 473 ? 3.398 43.862 -41.406 1.00 77.56 473 SER A O 1
ATOM 3895 N N . SER A 1 474 ? 2.287 42.356 -40.158 1.00 72.12 474 SER A N 1
ATOM 3896 C CA . SER A 1 474 ? 3.301 41.290 -40.224 1.00 72.12 474 SER A CA 1
ATOM 3897 C C . SER A 1 474 ? 3.138 40.358 -41.436 1.00 72.12 474 SER A C 1
ATOM 3899 O O . SER A 1 474 ? 4.125 39.792 -41.907 1.00 72.12 474 SER A O 1
ATOM 3901 N N . TYR A 1 475 ? 1.917 40.199 -41.957 1.00 79.44 475 TYR A N 1
ATOM 3902 C CA . TYR A 1 475 ? 1.571 39.272 -43.040 1.00 79.44 475 TYR A CA 1
ATOM 3903 C C . TYR A 1 475 ? 0.611 39.927 -44.060 1.00 79.44 475 TYR A C 1
ATOM 3905 O O . TYR A 1 475 ? -0.596 39.668 -44.027 1.00 79.44 475 TYR A O 1
ATOM 3913 N N . PRO A 1 476 ? 1.115 40.744 -45.009 1.00 78.62 476 PRO A N 1
ATOM 3914 C CA . PRO A 1 476 ? 0.267 41.519 -45.922 1.00 78.62 476 PRO A CA 1
ATOM 3915 C C . PRO A 1 476 ? -0.708 40.695 -46.778 1.00 78.62 476 PRO A C 1
ATOM 3917 O O . PRO A 1 476 ? -1.771 41.197 -47.133 1.00 78.62 476 PRO A O 1
ATOM 3920 N N . GLU A 1 477 ? -0.405 39.422 -47.062 1.00 73.44 477 GLU A N 1
ATOM 3921 C CA . GLU A 1 477 ? -1.303 38.510 -47.796 1.00 73.44 477 GLU A CA 1
ATOM 3922 C C . GLU A 1 477 ? -2.653 38.264 -47.095 1.00 73.44 477 GLU A C 1
ATOM 3924 O O . GLU A 1 477 ? -3.625 37.883 -47.746 1.00 73.44 477 GLU A O 1
ATOM 3929 N N . LEU A 1 478 ? -2.751 38.514 -45.783 1.00 78.12 478 LEU A N 1
ATOM 3930 C CA . LEU A 1 478 ? -4.017 38.433 -45.048 1.00 78.12 478 LEU A CA 1
ATOM 3931 C C . LEU A 1 478 ? -5.014 39.535 -45.444 1.00 78.12 478 LEU A C 1
ATOM 3933 O O . LEU A 1 478 ? -6.211 39.348 -45.244 1.00 78.12 478 LEU A O 1
ATOM 3937 N N . ALA A 1 479 ? -4.563 40.658 -46.017 1.00 79.81 479 ALA A N 1
ATOM 3938 C CA . ALA A 1 479 ? -5.428 41.794 -46.355 1.00 79.81 479 ALA A CA 1
ATOM 3939 C C . ALA A 1 479 ? -6.508 41.461 -47.404 1.00 79.81 479 ALA A C 1
ATOM 3941 O O . ALA A 1 479 ? -7.562 42.098 -47.437 1.00 79.81 479 ALA A O 1
ATOM 3942 N N . ASP A 1 480 ? -6.275 40.434 -48.223 1.00 75.75 480 ASP A N 1
ATOM 3943 C CA . ASP A 1 480 ? -7.235 39.927 -49.204 1.00 75.75 480 ASP A CA 1
ATOM 3944 C C . ASP A 1 480 ? -8.392 39.111 -48.572 1.00 75.75 480 ASP A C 1
ATOM 3946 O O . ASP A 1 480 ? -9.384 38.832 -49.254 1.00 75.75 480 ASP A O 1
ATOM 3950 N N . ILE A 1 481 ? -8.286 38.699 -47.298 1.00 79.25 481 ILE A N 1
ATOM 3951 C CA . ILE A 1 481 ? -9.333 37.963 -46.566 1.00 79.25 481 ILE A CA 1
ATOM 3952 C C . ILE A 1 481 ? -10.321 38.973 -45.975 1.00 79.25 481 ILE A C 1
ATOM 3954 O O . ILE A 1 481 ? -10.020 39.699 -45.023 1.00 79.25 481 ILE A O 1
ATOM 3958 N N . GLN A 1 482 ? -11.530 39.017 -46.531 1.00 74.75 482 GLN A N 1
ATOM 3959 C CA . GLN A 1 482 ? -12.567 39.978 -46.148 1.00 74.75 482 GLN A CA 1
ATOM 3960 C C . GLN A 1 482 ? -13.682 39.346 -45.306 1.00 74.75 482 GLN A C 1
ATOM 3962 O O . GLN A 1 482 ? -14.338 40.070 -44.553 1.00 74.75 482 GLN A O 1
ATOM 3967 N N . ASP A 1 483 ? -13.861 38.024 -45.376 1.00 76.31 483 ASP A N 1
ATOM 3968 C CA . ASP A 1 483 ? -14.824 37.270 -44.569 1.00 76.31 483 ASP A CA 1
ATOM 3969 C C . ASP A 1 483 ? -14.501 37.332 -43.063 1.00 76.31 483 ASP A C 1
ATOM 3971 O O . ASP A 1 483 ? -13.488 36.816 -42.590 1.00 76.31 483 ASP A O 1
ATOM 3975 N N . GLU A 1 484 ? -15.404 37.935 -42.286 1.00 66.00 484 GLU A N 1
ATOM 3976 C CA . GLU A 1 484 ? -15.265 38.134 -40.836 1.00 66.00 484 GLU A CA 1
ATOM 3977 C C . GLU A 1 484 ? -15.027 36.840 -40.050 1.00 66.00 484 GLU A C 1
ATOM 3979 O O . GLU A 1 484 ? -14.337 36.839 -39.025 1.00 66.00 484 GLU A O 1
ATOM 3984 N N . ARG A 1 485 ? -15.576 35.716 -40.516 1.00 61.62 485 ARG A N 1
ATOM 3985 C CA . ARG A 1 485 ? -15.431 34.424 -39.841 1.00 61.62 485 ARG A CA 1
ATOM 3986 C C . ARG A 1 485 ? -14.035 33.839 -40.053 1.00 61.62 485 ARG A C 1
ATOM 3988 O O . ARG A 1 485 ? -13.459 33.283 -39.117 1.00 61.62 485 ARG A O 1
ATOM 3995 N N . SER A 1 486 ? -13.477 34.033 -41.242 1.00 72.19 486 SER A N 1
ATOM 3996 C CA . SER A 1 486 ? -12.116 33.657 -41.630 1.00 72.19 486 SER A CA 1
ATOM 3997 C C . SER A 1 486 ? -11.065 34.547 -40.957 1.00 72.19 486 SER A C 1
ATOM 3999 O O . SER A 1 486 ? -10.079 34.020 -40.438 1.00 72.19 486 SER A O 1
ATOM 4001 N N . LYS A 1 487 ? -11.317 35.861 -40.824 1.00 79.44 487 LYS A N 1
ATOM 4002 C CA . LYS A 1 487 ? -10.495 36.763 -39.986 1.00 79.44 487 LYS A CA 1
ATOM 4003 C C . LYS A 1 487 ? -10.436 36.274 -38.540 1.00 79.44 487 LYS A C 1
ATOM 4005 O O . LYS A 1 487 ? -9.356 36.060 -37.996 1.00 79.44 487 LYS A O 1
ATOM 4010 N N . ARG A 1 488 ? -11.597 36.010 -37.926 1.00 69.56 488 ARG A N 1
ATOM 4011 C CA . ARG A 1 488 ? -11.692 35.494 -36.546 1.00 69.56 488 ARG A CA 1
ATOM 4012 C C . ARG A 1 488 ? -11.027 34.127 -36.389 1.00 69.56 488 ARG A C 1
ATOM 4014 O O . ARG A 1 488 ? -10.396 33.884 -35.364 1.00 69.56 488 ARG A O 1
ATOM 4021 N N . TYR A 1 489 ? -11.107 33.254 -37.397 1.00 72.06 489 TYR A N 1
ATOM 4022 C CA . TYR A 1 489 ? -10.367 31.990 -37.409 1.00 72.06 489 TYR A CA 1
ATOM 4023 C C . TYR A 1 489 ? -8.851 32.234 -37.341 1.00 72.06 489 TYR A C 1
ATOM 4025 O O . TYR A 1 489 ? -8.197 31.667 -36.466 1.00 72.06 489 TYR A O 1
ATOM 4033 N N . ALA A 1 490 ? -8.306 33.116 -38.185 1.00 72.75 490 ALA A N 1
ATOM 4034 C CA . ALA A 1 490 ? -6.886 33.469 -38.175 1.00 72.75 490 ALA A CA 1
ATOM 4035 C C . ALA A 1 490 ? -6.446 34.117 -36.846 1.00 72.75 490 ALA A C 1
ATOM 4037 O O . ALA A 1 490 ? -5.501 33.632 -36.223 1.00 72.75 490 ALA A O 1
ATOM 4038 N N . VAL A 1 491 ? -7.175 35.129 -36.353 1.00 76.19 491 VAL A N 1
ATOM 4039 C CA . VAL A 1 491 ? -6.904 35.780 -35.053 1.00 76.19 491 VAL A CA 1
ATOM 4040 C C . VAL A 1 491 ? -6.921 34.757 -33.908 1.00 76.19 491 VAL A C 1
ATOM 4042 O O . VAL A 1 491 ? -6.017 34.757 -33.080 1.00 76.19 491 VAL A O 1
ATOM 4045 N N . SER A 1 492 ? -7.868 33.807 -33.903 1.00 68.94 492 SER A N 1
ATOM 4046 C CA . SER A 1 492 ? -7.954 32.751 -32.874 1.00 68.94 492 SER A CA 1
ATOM 4047 C C . SER A 1 492 ? -6.789 31.748 -32.868 1.00 68.94 492 SER A C 1
ATOM 4049 O O . SER A 1 492 ? -6.712 30.908 -31.968 1.00 68.94 492 SER A O 1
ATOM 4051 N N . ARG A 1 493 ? -5.908 31.789 -33.878 1.00 70.88 493 ARG A N 1
ATOM 4052 C CA . ARG A 1 493 ? -4.728 30.916 -34.017 1.00 70.88 493 ARG A CA 1
ATOM 4053 C C . ARG A 1 493 ? -3.400 31.672 -34.006 1.00 70.88 493 ARG A C 1
ATOM 4055 O O . ARG A 1 493 ? -2.358 31.020 -33.946 1.00 70.88 493 ARG A O 1
ATOM 4062 N N . ALA A 1 494 ? -3.429 33.002 -34.013 1.00 71.56 494 ALA A N 1
ATOM 4063 C CA . ALA A 1 494 ? -2.257 33.820 -33.750 1.00 71.56 494 ALA A CA 1
ATOM 4064 C C . ALA A 1 494 ? -1.810 33.695 -32.284 1.00 71.56 494 ALA A C 1
ATOM 4066 O O . ALA A 1 494 ? -2.606 33.397 -31.390 1.00 71.56 494 ALA A O 1
ATOM 4067 N N . ARG A 1 495 ? -0.525 33.935 -32.027 1.00 70.19 495 ARG A N 1
ATOM 4068 C CA . ARG A 1 495 ? 0.058 33.972 -30.679 1.00 70.19 495 ARG A CA 1
ATOM 4069 C C . ARG A 1 495 ? 0.842 35.264 -30.507 1.00 70.19 495 ARG A C 1
ATOM 4071 O O . ARG A 1 495 ? 1.576 35.656 -31.405 1.00 70.19 495 ARG A O 1
ATOM 4078 N N . LEU A 1 496 ? 0.704 35.906 -29.349 1.00 68.56 496 LEU A N 1
ATOM 4079 C CA . LEU A 1 496 ? 1.525 37.062 -28.997 1.00 68.56 496 LEU A CA 1
ATOM 4080 C C . LEU A 1 496 ? 2.959 36.590 -28.722 1.00 68.56 496 LEU A C 1
ATOM 4082 O O . LEU A 1 496 ? 3.201 35.874 -27.744 1.00 68.56 496 LEU A O 1
ATOM 4086 N N . ASN A 1 497 ? 3.903 36.982 -29.573 1.00 66.75 497 ASN A N 1
ATOM 4087 C CA . ASN A 1 497 ? 5.320 36.758 -29.327 1.00 66.75 497 ASN A CA 1
ATOM 4088 C C . ASN A 1 497 ? 5.794 37.758 -28.262 1.00 66.75 497 ASN A C 1
ATOM 4090 O O . ASN A 1 497 ? 5.738 38.970 -28.449 1.00 66.75 497 ASN A O 1
ATOM 4094 N N . ARG A 1 498 ? 6.260 37.246 -27.118 1.00 56.91 498 ARG A N 1
ATOM 4095 C CA . ARG A 1 498 ? 6.639 38.060 -25.948 1.00 56.91 498 ARG A CA 1
ATOM 4096 C C . ARG A 1 498 ? 7.952 38.839 -26.106 1.00 56.91 498 ARG A C 1
ATOM 4098 O O . ARG A 1 498 ? 8.272 39.626 -25.225 1.00 56.91 498 ARG A O 1
ATOM 4105 N N . ILE A 1 499 ? 8.706 38.613 -27.184 1.00 56.94 499 ILE A N 1
ATOM 4106 C CA . ILE A 1 499 ? 9.969 39.310 -27.476 1.00 56.94 499 ILE A CA 1
ATOM 4107 C C . ILE A 1 499 ? 9.720 40.486 -28.431 1.00 56.94 499 ILE A C 1
ATOM 4109 O O . ILE A 1 499 ? 10.257 41.568 -28.222 1.00 56.94 499 ILE A O 1
ATOM 4113 N N . THR A 1 500 ? 8.886 40.296 -29.458 1.00 65.00 500 THR A N 1
ATOM 4114 C CA . THR A 1 500 ? 8.512 41.350 -30.423 1.00 65.00 500 THR A CA 1
ATOM 4115 C C . THR A 1 500 ? 7.287 42.159 -29.982 1.00 65.00 500 THR A C 1
ATOM 4117 O O . THR A 1 500 ? 7.069 43.258 -30.485 1.00 65.00 500 THR A O 1
ATOM 4120 N N . ASN A 1 501 ? 6.498 41.627 -29.042 1.00 62.59 501 ASN A N 1
ATOM 4121 C CA . ASN A 1 501 ? 5.187 42.123 -28.610 1.00 62.59 501 ASN A CA 1
ATOM 4122 C C . ASN A 1 501 ? 4.171 42.290 -29.761 1.00 62.59 501 ASN A C 1
ATOM 4124 O O . ASN A 1 501 ? 3.311 43.168 -29.720 1.00 62.59 501 ASN A O 1
ATOM 4128 N N . LEU A 1 502 ? 4.277 41.431 -30.780 1.00 67.25 502 LEU A N 1
ATOM 4129 C CA . LEU A 1 502 ? 3.394 41.373 -31.948 1.00 67.25 502 LEU A CA 1
ATOM 4130 C C . LEU A 1 502 ? 2.714 40.001 -32.054 1.00 67.25 502 LEU A C 1
ATOM 4132 O O . LEU A 1 502 ? 3.203 38.998 -31.526 1.00 67.25 502 LEU A O 1
ATOM 4136 N N . TYR A 1 503 ? 1.572 39.955 -32.740 1.00 74.81 503 TYR A N 1
ATOM 4137 C CA . TYR A 1 503 ? 0.860 38.708 -33.022 1.00 74.81 503 TYR A CA 1
ATOM 4138 C C . TYR A 1 503 ? 1.438 37.997 -34.250 1.00 74.81 503 TYR A C 1
ATOM 4140 O O . TYR A 1 503 ? 1.434 38.533 -35.355 1.00 74.81 503 TYR A O 1
ATOM 4148 N N . GLU A 1 504 ? 1.884 36.758 -34.056 1.00 76.44 504 GLU A N 1
ATOM 4149 C CA . GLU A 1 504 ? 2.513 35.919 -35.078 1.00 76.44 504 GLU A CA 1
ATOM 4150 C C . GLU A 1 504 ? 1.662 34.664 -35.352 1.00 76.44 504 GLU A C 1
ATOM 4152 O O . GLU A 1 504 ? 0.981 34.142 -34.460 1.00 76.44 504 GLU A O 1
ATOM 4157 N N . LEU A 1 505 ? 1.668 34.182 -36.599 1.00 76.06 505 LEU A N 1
ATOM 4158 C CA . LEU A 1 505 ? 0.963 32.968 -37.022 1.00 76.06 505 LEU A CA 1
ATOM 4159 C C . LEU A 1 505 ? 1.861 31.729 -36.939 1.00 76.06 505 LEU A C 1
ATOM 4161 O O . LEU A 1 505 ? 3.070 31.784 -37.149 1.00 76.06 505 LEU A O 1
ATOM 4165 N N . ASP A 1 506 ? 1.236 30.584 -36.669 1.00 70.31 506 ASP A N 1
ATOM 4166 C CA . ASP A 1 506 ? 1.894 29.276 -36.658 1.00 70.31 506 ASP A CA 1
ATOM 4167 C C . ASP A 1 506 ? 2.398 28.893 -38.068 1.00 70.31 506 ASP A C 1
ATOM 4169 O O . ASP A 1 506 ? 1.682 29.063 -39.057 1.00 70.31 506 ASP A O 1
ATOM 4173 N N . ALA A 1 507 ? 3.606 28.325 -38.166 1.00 61.62 507 ALA A N 1
ATOM 4174 C CA . ALA A 1 507 ? 4.243 27.940 -39.434 1.00 61.62 507 ALA A CA 1
ATOM 4175 C C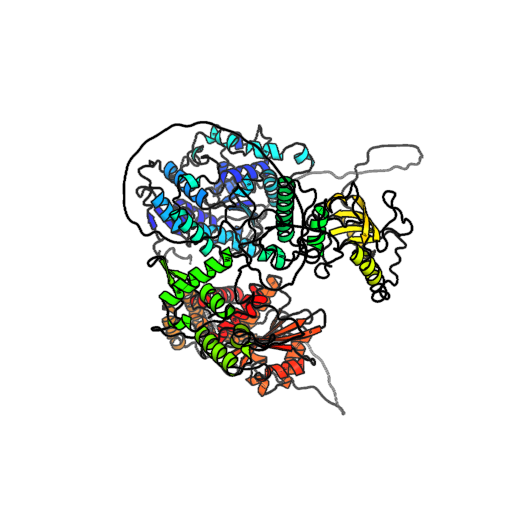 . ALA A 1 507 ? 3.480 26.852 -40.230 1.00 61.62 507 ALA A C 1
ATOM 4177 O O . ALA A 1 507 ? 3.773 26.593 -41.398 1.00 61.62 507 ALA A O 1
ATOM 4178 N N . ASN A 1 508 ? 2.475 26.215 -39.622 1.00 63.06 508 ASN A N 1
ATOM 4179 C CA . ASN A 1 508 ? 1.542 25.314 -40.306 1.00 63.06 508 ASN A CA 1
ATOM 4180 C C . ASN A 1 508 ? 0.396 26.055 -41.039 1.00 63.06 508 ASN A C 1
ATOM 4182 O O . ASN A 1 508 ? -0.411 25.416 -41.718 1.00 63.06 508 ASN A O 1
ATOM 4186 N N . LEU A 1 509 ? 0.304 27.383 -40.888 1.00 62.38 509 LEU A N 1
ATOM 4187 C CA . LEU A 1 509 ? -0.689 28.270 -41.517 1.00 62.38 509 LEU A CA 1
ATOM 4188 C C . LEU A 1 509 ? -0.058 29.327 -42.448 1.00 62.38 509 LEU A C 1
ATOM 4190 O O . LEU A 1 509 ? -0.765 29.934 -43.255 1.00 62.38 509 LEU A O 1
ATOM 4194 N N . GLN A 1 510 ? 1.256 29.554 -42.348 1.00 67.31 510 GLN A N 1
ATOM 4195 C CA . GLN A 1 510 ? 2.026 30.468 -43.195 1.00 67.31 510 GLN A CA 1
ATOM 4196 C C . GLN A 1 510 ? 3.461 29.943 -43.369 1.00 67.31 510 GLN A C 1
ATOM 4198 O O . GLN A 1 510 ? 4.016 29.352 -42.446 1.00 67.31 510 GLN A O 1
ATOM 4203 N N . SER A 1 511 ? 4.075 30.130 -44.541 1.00 62.00 511 SER A N 1
ATOM 4204 C CA . SER A 1 511 ? 5.483 29.786 -44.773 1.00 62.00 511 SER A CA 1
ATOM 4205 C C . SER A 1 511 ? 6.140 30.730 -45.783 1.00 62.00 511 SER A C 1
ATOM 4207 O O . SER A 1 511 ? 5.612 30.949 -46.871 1.00 62.00 511 SER A O 1
ATOM 4209 N N . ASN A 1 512 ? 7.315 31.270 -45.439 1.00 58.34 512 ASN A N 1
ATOM 4210 C CA . ASN A 1 512 ? 8.131 32.153 -46.289 1.00 58.34 512 ASN A CA 1
ATOM 4211 C C . ASN A 1 512 ? 7.373 33.368 -46.869 1.00 58.34 512 ASN A C 1
ATOM 4213 O O . ASN A 1 512 ? 7.598 33.758 -48.012 1.00 58.34 512 ASN A O 1
ATOM 4217 N N . GLY A 1 513 ? 6.459 33.952 -46.089 1.00 58.06 513 GLY A N 1
ATOM 4218 C CA . GLY A 1 513 ? 5.558 35.031 -46.525 1.00 58.06 513 GLY A CA 1
ATOM 4219 C C . GLY A 1 513 ? 4.144 34.526 -46.825 1.00 58.06 513 GLY A C 1
ATOM 4220 O O . GLY A 1 513 ? 3.172 35.148 -46.395 1.00 58.06 513 GLY A O 1
ATOM 4221 N N . VAL A 1 514 ? 4.051 33.347 -47.443 1.00 65.19 514 VAL A N 1
ATOM 4222 C CA . VAL A 1 514 ? 2.867 32.872 -48.164 1.00 65.19 514 VAL A CA 1
ATOM 4223 C C . VAL A 1 514 ? 1.902 32.086 -47.280 1.00 65.19 514 VAL A C 1
ATOM 4225 O O . VAL A 1 514 ? 2.326 31.233 -46.497 1.00 65.19 514 VAL A O 1
ATOM 4228 N N . LEU A 1 515 ? 0.593 32.306 -47.438 1.00 73.62 515 LEU A N 1
ATOM 4229 C CA . LEU A 1 515 ? -0.438 31.520 -46.741 1.00 73.62 515 LEU A CA 1
ATOM 4230 C C . LEU A 1 515 ? -0.360 30.019 -47.085 1.00 73.62 515 LEU A C 1
ATOM 4232 O O . LEU A 1 515 ? -0.272 29.628 -48.256 1.00 73.62 515 LEU A O 1
ATOM 4236 N N . THR A 1 516 ? -0.459 29.157 -46.069 1.00 71.81 516 THR A N 1
ATOM 4237 C CA . THR A 1 516 ? -0.444 27.689 -46.206 1.00 71.81 516 THR A CA 1
ATOM 4238 C C . THR A 1 516 ? -1.627 27.031 -45.485 1.00 71.81 516 THR A C 1
ATOM 4240 O O . THR A 1 516 ? -2.398 27.676 -44.769 1.00 71.81 516 THR A O 1
ATOM 4243 N N . GLY A 1 517 ? -1.825 25.732 -45.740 1.00 78.12 517 GLY A N 1
ATOM 4244 C CA . GLY A 1 517 ? -2.873 24.931 -45.105 1.00 78.12 517 GLY A CA 1
ATOM 4245 C C . GLY A 1 517 ? -4.271 25.554 -45.205 1.00 78.12 517 GLY A C 1
ATOM 4246 O O . GLY A 1 517 ? -4.678 26.060 -46.251 1.00 78.12 517 GLY A O 1
ATOM 4247 N N . ILE A 1 518 ? -4.995 25.536 -44.084 1.00 72.94 518 ILE A N 1
ATOM 4248 C CA . ILE A 1 518 ? -6.406 25.943 -44.011 1.00 72.94 518 ILE A CA 1
ATOM 4249 C C . ILE A 1 518 ? -6.604 27.427 -44.363 1.00 72.94 518 ILE A C 1
ATOM 4251 O O . ILE A 1 518 ? -7.607 27.752 -44.992 1.00 72.94 518 ILE A O 1
ATOM 4255 N N . LEU A 1 519 ? -5.667 28.333 -44.041 1.00 77.00 519 LEU A N 1
ATOM 4256 C CA . LEU A 1 519 ? -5.813 29.750 -44.419 1.00 77.00 519 LEU A CA 1
ATOM 4257 C C . LEU A 1 519 ? -5.786 29.938 -45.941 1.00 77.00 519 LEU A C 1
ATOM 4259 O O . LEU A 1 519 ? -6.558 30.734 -46.473 1.00 77.00 519 LEU A O 1
ATOM 4263 N N . LYS A 1 520 ? -4.965 29.158 -46.654 1.00 80.06 520 LYS A N 1
ATOM 4264 C CA . LYS A 1 520 ? -4.933 29.159 -48.122 1.00 80.06 520 LYS A CA 1
ATOM 4265 C C . LYS A 1 520 ? -6.222 28.594 -48.727 1.00 80.06 520 LYS A C 1
ATOM 4267 O O . LYS A 1 520 ? -6.715 29.128 -49.719 1.00 80.06 520 LYS A O 1
ATOM 4272 N N . GLU A 1 521 ? -6.773 27.536 -48.131 1.00 78.19 521 GLU A N 1
ATOM 4273 C CA . GLU A 1 521 ? -8.041 26.933 -48.566 1.00 78.19 521 GLU A CA 1
ATOM 4274 C C . GLU A 1 521 ? -9.228 27.887 -48.349 1.00 78.19 521 GLU A C 1
ATOM 4276 O O . GLU A 1 521 ? -9.994 28.111 -49.287 1.00 78.19 521 GLU A O 1
ATOM 4281 N N . LEU A 1 522 ? -9.332 28.522 -47.172 1.00 78.31 522 LEU A N 1
ATOM 4282 C CA . LEU A 1 522 ? -10.319 29.574 -46.880 1.00 78.31 522 LEU A CA 1
ATOM 4283 C C . LEU A 1 522 ? -10.216 30.721 -47.888 1.00 78.31 522 LEU A C 1
ATOM 4285 O O . LEU A 1 522 ? -11.200 31.058 -48.543 1.00 78.31 522 LEU A O 1
ATOM 4289 N N . HIS A 1 523 ? -9.010 31.260 -48.073 1.00 80.38 523 HIS A N 1
ATOM 4290 C CA . HIS A 1 523 ? -8.763 32.381 -48.972 1.00 80.38 523 HIS A CA 1
ATOM 4291 C C . HIS A 1 523 ? -9.142 32.067 -50.435 1.00 80.38 523 HIS A C 1
ATOM 4293 O O . HIS A 1 523 ? -9.789 32.871 -51.114 1.00 80.38 523 HIS A O 1
ATOM 4299 N N . SER A 1 524 ? -8.793 30.870 -50.920 1.00 81.94 524 SER A N 1
ATOM 4300 C CA . SER A 1 524 ? -9.173 30.422 -52.264 1.00 81.94 524 SER A CA 1
ATOM 4301 C C . SER A 1 524 ? -10.683 30.211 -52.399 1.00 81.94 524 SER A C 1
ATOM 4303 O O . SER A 1 524 ? -11.257 30.567 -53.431 1.00 81.94 524 SER A O 1
ATOM 4305 N N . LYS A 1 525 ? -11.340 29.648 -51.376 1.00 81.81 525 LYS A N 1
ATOM 4306 C CA . LYS A 1 525 ? -12.781 29.366 -51.403 1.00 81.81 525 LYS A CA 1
ATOM 4307 C C . LYS A 1 525 ? -13.624 30.637 -51.296 1.00 81.81 525 LYS A C 1
ATOM 4309 O O . LYS A 1 525 ? -14.642 30.742 -51.969 1.00 81.81 525 LYS A O 1
ATOM 4314 N N . GLU A 1 526 ? -13.167 31.636 -50.546 1.00 82.00 526 GLU A N 1
ATOM 4315 C CA . GLU A 1 526 ? -13.772 32.970 -50.479 1.00 82.00 526 GLU A CA 1
ATOM 4316 C C . GLU A 1 526 ? -13.795 33.648 -51.863 1.00 82.00 526 GLU A C 1
ATOM 4318 O O . GLU A 1 526 ? -14.842 34.128 -52.311 1.00 82.00 526 GLU A O 1
ATOM 4323 N N . LYS A 1 527 ? -12.665 33.615 -52.588 1.00 81.62 527 LYS A N 1
ATOM 4324 C CA . LYS A 1 527 ? -12.564 34.127 -53.967 1.00 81.62 527 LYS A CA 1
ATOM 4325 C C . LYS A 1 527 ? -13.446 33.337 -54.946 1.00 81.62 527 LYS A C 1
ATOM 4327 O O . LYS A 1 527 ? -14.143 33.951 -55.753 1.00 81.62 527 LYS A O 1
ATOM 4332 N N . GLU A 1 528 ? -13.485 32.007 -54.846 1.00 82.81 528 GLU A N 1
ATOM 4333 C CA . GLU A 1 528 ? -14.363 31.139 -55.654 1.00 82.81 528 GLU A CA 1
ATOM 4334 C C . GLU A 1 528 ? -15.859 31.436 -55.414 1.00 82.81 528 GLU A C 1
ATOM 4336 O O . GLU A 1 528 ? -16.638 31.602 -56.358 1.00 82.81 528 GLU A O 1
ATOM 4341 N N . MET A 1 529 ? -16.273 31.559 -54.150 1.00 77.50 529 MET A N 1
ATOM 4342 C CA . MET A 1 529 ? -17.668 31.813 -53.777 1.00 77.50 529 MET A CA 1
ATOM 4343 C C . MET A 1 529 ? -18.131 33.214 -54.196 1.00 77.50 529 MET A C 1
ATOM 4345 O O . MET A 1 529 ? -19.278 33.367 -54.618 1.00 77.50 529 MET A O 1
ATOM 4349 N N . ARG A 1 530 ? -17.264 34.238 -54.156 1.00 76.31 530 ARG A N 1
ATOM 4350 C CA . ARG A 1 530 ? -17.615 35.573 -54.681 1.00 76.31 530 ARG A CA 1
ATOM 4351 C C . ARG A 1 530 ? -17.657 35.607 -56.207 1.00 76.31 530 ARG A C 1
ATOM 4353 O O . ARG A 1 530 ? -18.605 36.158 -56.757 1.00 76.31 530 ARG A O 1
ATOM 4360 N N . ALA A 1 531 ? -16.709 34.968 -56.895 1.00 76.88 531 ALA A N 1
ATOM 4361 C CA . ALA A 1 531 ? -16.711 34.881 -58.361 1.00 76.88 531 ALA A CA 1
ATOM 4362 C C . ALA A 1 531 ? -17.924 34.109 -58.922 1.00 76.88 531 ALA A C 1
ATOM 4364 O O . ALA A 1 531 ? -18.414 34.426 -60.002 1.00 76.88 531 ALA A O 1
ATOM 4365 N N . SER A 1 532 ? -18.430 33.121 -58.177 1.00 75.75 532 SER A N 1
ATOM 4366 C CA . SER A 1 532 ? -19.646 32.360 -58.514 1.00 75.75 532 SER A CA 1
ATOM 4367 C C . SER A 1 532 ? -20.952 32.991 -58.008 1.00 75.75 532 SER A C 1
ATOM 4369 O O . SER A 1 532 ? -22.020 32.430 -58.237 1.00 75.75 532 SER A O 1
ATOM 4371 N N . GLY A 1 533 ? -20.895 34.115 -57.282 1.00 67.44 533 GLY A N 1
ATOM 4372 C CA . GLY A 1 533 ? -22.048 34.746 -56.623 1.00 67.44 533 GLY A CA 1
ATOM 4373 C C . GLY A 1 533 ? -22.580 34.006 -55.384 1.00 67.44 533 GLY A C 1
ATOM 4374 O O . GLY A 1 533 ? -23.284 34.606 -54.572 1.00 67.44 533 GLY A O 1
ATOM 4375 N N . SER A 1 534 ? -22.203 32.739 -55.187 1.00 68.69 534 SER A N 1
ATOM 4376 C CA . SER A 1 534 ? -22.707 31.876 -54.109 1.00 68.69 534 SER A CA 1
ATOM 4377 C C . SER A 1 534 ? -22.304 32.303 -52.687 1.00 68.69 534 SER A C 1
ATOM 4379 O O . SER A 1 534 ? -22.880 31.811 -51.721 1.00 68.69 534 SER A O 1
ATOM 4381 N N . TYR A 1 535 ? -21.367 33.249 -52.538 1.00 59.72 535 TYR A N 1
ATOM 4382 C CA . TYR A 1 535 ? -20.981 33.854 -51.252 1.00 59.72 535 TYR A CA 1
ATOM 4383 C C . TYR A 1 535 ? -22.148 34.520 -50.500 1.00 59.72 535 TYR A C 1
ATOM 4385 O O . TYR A 1 535 ? -22.097 34.647 -49.281 1.00 59.72 535 TYR A O 1
ATOM 4393 N N . TYR A 1 536 ? -23.198 34.941 -51.210 1.00 60.03 536 TYR A N 1
ATOM 4394 C CA . TYR A 1 536 ? -24.371 35.598 -50.622 1.00 60.03 536 TYR A CA 1
ATOM 4395 C C . TYR A 1 536 ? -25.552 34.636 -50.370 1.00 60.03 536 TYR A C 1
ATOM 4397 O O . TYR A 1 536 ? -26.637 35.074 -49.991 1.00 60.03 536 TYR A O 1
ATOM 4405 N N . GLU A 1 537 ? -25.370 33.324 -50.563 1.00 61.50 537 GLU A N 1
ATOM 4406 C CA . GLU A 1 537 ? -26.382 32.315 -50.232 1.00 61.50 537 GLU A CA 1
ATOM 4407 C C . GLU A 1 537 ? -26.316 31.938 -48.743 1.00 61.50 537 GLU A C 1
ATOM 4409 O O . GLU A 1 537 ? -25.372 31.288 -48.300 1.00 61.50 537 GLU A O 1
ATOM 4414 N N . SER A 1 538 ? -27.362 32.250 -47.970 1.00 48.53 538 SER A N 1
ATOM 4415 C CA . SER A 1 538 ? -27.417 32.079 -46.501 1.00 48.53 538 SER A CA 1
ATOM 4416 C C . SER A 1 538 ? -27.260 30.643 -45.961 1.00 48.53 538 SER A C 1
ATOM 4418 O O . SER A 1 538 ? -27.242 30.438 -44.747 1.00 48.53 538 SER A O 1
ATOM 4420 N N . ALA A 1 539 ? -27.136 29.644 -46.838 1.00 53.09 539 ALA A N 1
ATOM 4421 C CA . ALA A 1 539 ? -26.885 28.244 -46.496 1.00 53.09 539 ALA A CA 1
ATOM 4422 C C . ALA A 1 539 ? -25.416 27.800 -46.679 1.00 53.09 539 ALA A C 1
ATOM 4424 O O . ALA A 1 539 ? -25.089 26.678 -46.288 1.00 53.09 539 ALA A O 1
ATOM 4425 N N . LYS A 1 540 ? -24.544 28.640 -47.259 1.00 56.09 540 LYS A N 1
ATOM 4426 C CA . LYS A 1 540 ? -23.132 28.333 -47.550 1.00 56.09 540 LYS A CA 1
ATOM 4427 C C . LYS A 1 540 ? -22.219 29.361 -46.882 1.00 56.09 540 LYS A C 1
ATOM 4429 O O . LYS A 1 540 ? -22.430 30.560 -46.994 1.00 56.09 540 LYS A O 1
ATOM 4434 N N . ASP A 1 541 ? -21.187 28.887 -46.198 1.00 65.81 541 ASP A N 1
ATOM 4435 C CA . ASP A 1 541 ? -20.280 29.700 -45.379 1.00 65.81 541 ASP A CA 1
ATOM 4436 C C . ASP A 1 541 ? -18.848 29.204 -45.599 1.00 65.81 541 ASP A C 1
ATOM 4438 O O . ASP A 1 541 ? -18.607 27.998 -45.549 1.00 65.81 541 ASP A O 1
ATOM 4442 N N . VAL A 1 542 ? -17.899 30.113 -45.854 1.00 66.19 542 VAL A N 1
ATOM 4443 C CA . VAL A 1 542 ? -16.536 29.761 -46.308 1.00 66.19 542 VAL A CA 1
ATOM 4444 C C . VAL A 1 542 ? -15.827 28.827 -45.318 1.00 66.19 542 VAL A C 1
ATOM 4446 O O . VAL A 1 542 ? -15.219 27.832 -45.718 1.00 66.19 542 VAL A O 1
ATOM 4449 N N . VAL A 1 543 ? -15.954 29.099 -44.015 1.00 62.66 543 VAL A N 1
ATOM 4450 C CA . VAL A 1 543 ? -15.355 28.276 -42.952 1.00 62.66 543 VAL A CA 1
ATOM 4451 C C . VAL A 1 543 ? -16.030 26.904 -42.866 1.00 62.66 543 VAL A C 1
ATOM 4453 O O . VAL A 1 543 ? -15.362 25.891 -42.650 1.00 62.66 543 VAL A O 1
ATOM 4456 N N . THR A 1 544 ? -17.343 26.852 -43.073 1.00 64.88 544 THR A N 1
ATOM 4457 C CA . THR A 1 544 ? -18.141 25.621 -43.061 1.00 64.88 544 THR A CA 1
ATOM 4458 C C . THR A 1 544 ? -17.846 24.739 -44.275 1.00 64.88 544 THR A C 1
ATOM 4460 O O . THR A 1 544 ? -17.695 23.534 -44.099 1.00 64.88 544 THR A O 1
ATOM 4463 N N . GLU A 1 545 ? -17.674 25.305 -45.471 1.00 66.50 545 GLU A N 1
ATOM 4464 C CA . GLU A 1 545 ? -17.330 24.558 -46.692 1.00 66.50 545 GLU A CA 1
ATOM 4465 C C . GLU A 1 545 ? -15.910 23.966 -46.640 1.00 66.50 545 GLU A C 1
ATOM 4467 O O . GLU A 1 545 ? -15.696 22.818 -47.032 1.00 66.50 545 GLU A O 1
ATOM 4472 N N . VAL A 1 546 ? -14.928 24.720 -46.129 1.00 65.69 546 VAL A N 1
ATOM 4473 C CA . VAL A 1 546 ? -13.524 24.270 -46.061 1.00 65.69 546 VAL A CA 1
ATOM 4474 C C . VAL A 1 546 ? -13.290 23.284 -44.912 1.00 65.69 546 VAL A C 1
ATOM 4476 O O . VAL A 1 546 ? -12.681 22.227 -45.097 1.00 65.69 546 VAL A O 1
ATOM 4479 N N . VAL A 1 547 ? -13.779 23.605 -43.709 1.00 59.03 547 VAL A N 1
ATOM 4480 C CA . VAL A 1 547 ? -13.469 22.843 -42.485 1.00 59.03 547 VAL A CA 1
ATOM 4481 C C . VAL A 1 547 ? -14.537 21.781 -42.179 1.00 59.03 547 VAL A C 1
ATOM 4483 O O . VAL A 1 547 ? -14.242 20.744 -41.581 1.00 59.03 547 VAL A O 1
ATOM 4486 N N . GLY A 1 548 ? -15.784 21.997 -42.600 1.00 55.97 548 GLY A N 1
ATOM 4487 C CA . GLY A 1 548 ? -16.933 21.139 -42.306 1.00 55.97 548 GLY A CA 1
ATOM 4488 C C . GLY A 1 548 ? -17.175 20.042 -43.343 1.00 55.97 548 GLY A C 1
ATOM 4489 O O . GLY A 1 548 ? -18.215 20.038 -43.996 1.00 55.97 548 GLY A O 1
ATOM 4490 N N . LYS A 1 549 ? -16.268 19.060 -43.457 1.00 42.50 549 LYS A N 1
ATOM 4491 C CA . LYS A 1 549 ? -16.385 17.934 -44.413 1.00 42.50 549 LYS A CA 1
ATOM 4492 C C . LYS A 1 549 ? -17.558 16.970 -44.121 1.00 42.50 549 LYS A C 1
ATOM 4494 O O . LYS A 1 549 ? -17.374 15.849 -43.652 1.00 42.50 549 LYS A O 1
ATOM 4499 N N . GLY A 1 550 ? -18.770 17.406 -44.472 1.00 42.66 550 GLY A N 1
ATOM 4500 C CA . GLY A 1 550 ? -19.850 16.577 -45.018 1.00 42.66 550 GLY A CA 1
ATOM 4501 C C . GLY A 1 550 ? -20.606 15.629 -44.079 1.00 42.66 550 GLY A C 1
ATOM 4502 O O . GLY A 1 550 ? -20.581 14.421 -44.300 1.00 42.66 550 GLY A O 1
ATOM 4503 N N . ARG A 1 551 ? -21.390 16.151 -43.118 1.00 33.75 551 ARG A N 1
ATOM 4504 C CA . ARG A 1 551 ? -22.549 15.427 -42.530 1.00 33.75 551 ARG A CA 1
ATOM 4505 C C . ARG A 1 551 ? -23.731 16.356 -42.211 1.00 33.75 551 ARG A C 1
ATOM 4507 O O . ARG A 1 551 ? -23.934 16.741 -41.061 1.00 33.75 551 ARG A O 1
ATOM 4514 N N . HIS A 1 552 ? -24.555 16.677 -43.211 1.00 36.75 552 HIS A N 1
ATOM 4515 C CA . HIS A 1 552 ? -25.853 17.322 -42.975 1.00 36.75 552 HIS A CA 1
ATOM 4516 C C . HIS A 1 552 ? -26.866 16.326 -42.398 1.00 36.75 552 HIS A C 1
ATOM 4518 O O . HIS A 1 552 ? -27.144 15.305 -43.023 1.00 36.75 552 HIS A O 1
ATOM 4524 N N . HIS A 1 553 ? -27.471 16.645 -41.252 1.00 28.00 553 HIS A N 1
ATOM 4525 C CA . HIS A 1 553 ? -28.682 15.995 -40.736 1.00 28.00 553 HIS A CA 1
ATOM 4526 C C . HIS A 1 553 ? -29.650 17.083 -40.230 1.00 28.00 553 HIS A C 1
ATOM 4528 O O . HIS A 1 553 ? -29.355 17.759 -39.249 1.00 28.00 553 HIS A O 1
ATOM 4534 N N . GLY A 1 554 ? -30.808 17.233 -40.881 1.00 29.52 554 GLY A N 1
ATOM 4535 C CA . GLY A 1 554 ? -32.005 17.862 -40.301 1.00 29.52 554 GLY A CA 1
ATOM 4536 C C . GLY A 1 554 ? -31.926 19.333 -39.859 1.00 29.52 554 GLY A C 1
ATOM 4537 O O . GLY A 1 554 ? -32.111 19.621 -38.680 1.00 29.52 554 GLY A O 1
ATOM 4538 N N . GLY A 1 555 ? -31.749 20.272 -40.796 1.00 31.20 555 GLY A N 1
ATOM 4539 C CA . GLY A 1 555 ? -32.272 21.650 -40.672 1.00 31.20 555 GLY A CA 1
ATOM 4540 C C . GLY A 1 555 ? -31.723 22.559 -39.559 1.00 31.20 555 GLY A C 1
ATOM 4541 O O . GLY A 1 555 ? -32.217 23.672 -39.397 1.00 31.20 555 GLY A O 1
ATOM 4542 N N . ARG A 1 556 ? -30.716 22.132 -38.790 1.00 27.11 556 ARG A N 1
ATOM 4543 C CA . ARG A 1 556 ? -29.994 22.981 -37.831 1.00 27.11 556 ARG A CA 1
ATOM 4544 C C . ARG A 1 556 ? -28.496 22.802 -37.990 1.00 27.11 556 ARG A C 1
ATOM 4546 O O . ARG A 1 556 ? -27.961 21.729 -37.716 1.00 27.11 556 ARG A O 1
ATOM 4553 N N . THR A 1 557 ? -27.810 23.882 -38.342 1.00 35.06 557 THR A N 1
ATOM 4554 C CA . THR A 1 557 ? -26.352 23.966 -38.260 1.00 35.06 557 THR A CA 1
ATOM 4555 C C . THR A 1 557 ? -25.938 23.789 -36.800 1.00 35.06 557 THR A C 1
ATOM 4557 O O . THR A 1 557 ? -26.088 24.706 -35.992 1.00 35.06 557 THR A O 1
ATOM 4560 N N . ARG A 1 558 ? -25.414 22.608 -36.434 1.00 29.34 558 ARG A N 1
ATOM 4561 C CA . ARG A 1 558 ? -24.602 22.479 -35.213 1.00 29.34 558 ARG A CA 1
ATOM 4562 C C . ARG A 1 558 ? -23.421 23.424 -35.395 1.00 29.34 558 ARG A C 1
ATOM 4564 O O . ARG A 1 558 ? -22.597 23.203 -36.277 1.00 29.34 558 ARG A O 1
ATOM 4571 N N . SER A 1 559 ? -23.405 24.511 -34.634 1.00 33.88 559 SER A N 1
ATOM 4572 C CA . SER A 1 559 ? -22.491 25.622 -34.868 1.00 33.88 559 SER A CA 1
ATOM 4573 C C . SER A 1 559 ? -21.024 25.220 -34.683 1.00 33.88 559 SER A C 1
ATOM 4575 O O . SER A 1 559 ? -20.678 24.296 -33.948 1.00 33.88 559 SER A O 1
ATOM 4577 N N . VAL A 1 560 ? -20.149 25.973 -35.352 1.00 37.44 560 VAL A N 1
ATOM 4578 C CA . VAL A 1 560 ? -18.688 25.779 -35.454 1.00 37.44 560 VAL A CA 1
ATOM 4579 C C . VAL A 1 560 ? -17.946 25.979 -34.104 1.00 37.44 560 VAL A C 1
ATOM 4581 O O . VAL A 1 560 ? -16.720 25.952 -34.037 1.00 37.44 560 VAL A O 1
ATOM 4584 N N . SER A 1 561 ? -18.673 26.111 -32.988 1.00 37.00 561 SER A N 1
ATOM 4585 C CA . SER A 1 561 ? -18.172 26.400 -31.632 1.00 37.00 561 SER A CA 1
ATOM 4586 C C . SER A 1 561 ? -17.321 25.297 -30.984 1.00 37.00 561 SER A C 1
ATOM 4588 O O . SER A 1 561 ? -16.780 25.505 -29.903 1.00 37.00 561 SER A O 1
ATOM 4590 N N . ASN A 1 562 ? -17.192 24.130 -31.625 1.00 35.34 562 ASN A N 1
ATOM 4591 C CA . ASN A 1 562 ? -16.239 23.086 -31.227 1.00 35.34 562 ASN A CA 1
ATOM 4592 C C . ASN A 1 562 ? -14.886 23.182 -31.968 1.00 35.34 562 ASN A C 1
ATOM 4594 O O . ASN A 1 562 ? -13.973 22.430 -31.640 1.00 35.34 562 ASN A O 1
ATOM 4598 N N . VAL A 1 563 ? -14.754 24.061 -32.972 1.00 38.41 563 VAL A N 1
ATOM 4599 C CA . VAL A 1 563 ? -13.538 24.215 -33.804 1.00 38.41 563 VAL A CA 1
ATOM 4600 C C . VAL A 1 563 ? -12.957 25.631 -33.704 1.00 38.41 563 VAL A C 1
ATOM 4602 O O . VAL A 1 563 ? -11.734 25.797 -33.651 1.00 38.41 563 VAL A O 1
ATOM 4605 N N . ILE A 1 564 ? -13.827 26.642 -33.608 1.00 36.53 564 ILE A N 1
ATOM 4606 C CA . ILE A 1 564 ? -13.490 27.963 -33.066 1.00 36.53 564 ILE A CA 1
ATOM 4607 C C . ILE A 1 564 ? -13.746 27.886 -31.558 1.00 36.53 564 ILE A C 1
ATOM 4609 O O . ILE A 1 564 ? -14.895 27.813 -31.122 1.00 36.53 564 ILE A O 1
ATOM 4613 N N . GLY A 1 565 ? -12.674 27.823 -30.770 1.00 32.34 565 GLY A N 1
ATOM 4614 C CA . GLY A 1 565 ? -12.758 27.618 -29.327 1.00 32.34 565 GLY A CA 1
ATOM 4615 C C . GLY A 1 565 ? -13.181 28.873 -28.556 1.00 32.34 565 GLY A C 1
ATOM 4616 O O . GLY A 1 565 ? -12.608 29.938 -28.737 1.00 32.34 565 GLY A O 1
ATOM 4617 N N . ALA A 1 566 ? -14.137 28.698 -27.641 1.00 36.19 566 ALA A N 1
ATOM 4618 C CA . ALA A 1 566 ? -14.288 29.461 -26.396 1.00 36.19 566 ALA A CA 1
ATOM 4619 C C . ALA A 1 566 ? -14.193 31.010 -26.446 1.00 36.19 566 ALA A C 1
ATOM 4621 O O . ALA A 1 566 ? -13.409 31.603 -25.712 1.00 36.19 566 ALA A O 1
ATOM 4622 N N . THR A 1 567 ? -15.094 31.682 -27.172 1.00 35.06 567 THR A N 1
ATOM 4623 C CA . THR A 1 567 ? -15.310 33.148 -27.071 1.00 35.06 567 THR A CA 1
ATOM 4624 C C . THR A 1 567 ? -16.564 33.550 -26.270 1.00 35.06 567 THR A C 1
ATOM 4626 O O . THR A 1 567 ? -17.070 34.655 -26.405 1.00 35.06 567 THR A O 1
ATOM 4629 N N . GLN A 1 568 ? -17.062 32.679 -25.381 1.00 33.16 568 GLN A N 1
ATOM 4630 C CA . GLN A 1 568 ? -18.105 33.012 -24.384 1.00 33.16 568 GLN A CA 1
ATOM 4631 C C . GLN A 1 568 ? -17.579 32.967 -22.937 1.00 33.16 568 GLN A C 1
ATOM 4633 O O . GLN A 1 568 ? -18.286 32.582 -22.008 1.00 33.16 568 GLN A O 1
ATOM 4638 N N . GLY A 1 569 ? -16.310 33.346 -22.752 1.00 31.80 569 GLY A N 1
ATOM 4639 C CA . GLY A 1 569 ? -15.695 33.531 -21.433 1.00 31.80 569 GLY A CA 1
ATOM 4640 C C . GLY A 1 569 ? -15.718 34.972 -20.907 1.00 31.80 569 GLY A C 1
ATOM 4641 O O . GLY A 1 569 ? -15.521 35.158 -19.711 1.00 31.80 569 GLY A O 1
ATOM 4642 N N . LEU A 1 570 ? -15.940 35.971 -21.773 1.00 31.53 570 LEU A N 1
ATOM 4643 C CA . LEU A 1 570 ? -15.618 37.374 -21.473 1.00 31.53 570 LEU A CA 1
ATOM 4644 C C . LEU A 1 570 ? -16.810 38.242 -21.033 1.00 31.53 570 LEU A C 1
ATOM 4646 O O . LEU A 1 570 ? -16.670 38.972 -20.055 1.00 31.53 570 LEU A O 1
ATOM 4650 N N . PHE A 1 571 ? -17.990 38.143 -21.664 1.00 31.86 571 PHE A N 1
ATOM 4651 C CA . PHE A 1 571 ? -19.078 39.109 -21.423 1.00 31.86 571 PHE A CA 1
ATOM 4652 C C . PHE A 1 571 ? -20.442 38.503 -21.030 1.00 31.86 571 PHE A C 1
ATOM 4654 O O . PHE A 1 571 ? -20.866 37.460 -21.523 1.00 31.86 571 PHE A O 1
ATOM 4661 N N . SER A 1 572 ? -21.142 39.240 -20.154 1.00 27.86 572 SER A N 1
ATOM 4662 C CA . SER A 1 572 ? -22.560 39.118 -19.747 1.00 27.86 572 SER A CA 1
ATOM 4663 C C . SER A 1 572 ? -23.011 37.961 -18.822 1.00 27.86 572 SER A C 1
ATOM 4665 O O . SER A 1 572 ? -23.303 36.840 -19.235 1.00 27.86 572 SER A O 1
ATOM 4667 N N . ARG A 1 573 ? -23.270 38.305 -17.545 1.00 27.05 573 ARG A N 1
ATOM 4668 C CA . ARG A 1 573 ? -24.178 37.594 -16.608 1.00 27.05 573 ARG A CA 1
ATOM 4669 C C . ARG A 1 573 ? -25.265 38.565 -16.099 1.00 27.05 573 ARG A C 1
ATOM 4671 O O . ARG A 1 573 ? -24.930 39.684 -15.735 1.00 27.05 573 ARG A O 1
ATOM 4678 N N . LYS A 1 574 ? -26.506 38.067 -15.915 1.00 29.31 574 LYS A N 1
ATOM 4679 C CA . LYS A 1 574 ? -27.767 38.797 -15.564 1.00 29.31 574 LYS A CA 1
ATOM 4680 C C . LYS A 1 574 ? -28.334 39.577 -16.776 1.00 29.31 574 LYS A C 1
ATOM 4682 O O . LYS A 1 574 ? -27.580 40.238 -17.464 1.00 29.31 574 LYS A O 1
ATOM 4687 N N . LYS A 1 575 ? -29.632 39.525 -17.119 1.00 28.58 575 LYS A N 1
ATOM 4688 C CA . LYS A 1 575 ? -30.850 39.681 -16.281 1.00 28.58 575 LYS A CA 1
ATOM 4689 C C . LYS A 1 575 ? -32.049 38.809 -16.758 1.00 28.58 575 LYS A C 1
ATOM 4691 O O . LYS A 1 575 ? -32.025 38.263 -17.849 1.00 28.58 575 LYS A O 1
ATOM 4696 N N . ARG A 1 576 ? -33.111 38.786 -15.930 1.00 27.47 576 ARG A N 1
ATOM 4697 C CA . ARG A 1 576 ? -34.523 38.370 -16.177 1.00 27.47 576 ARG A CA 1
ATOM 4698 C C . ARG A 1 576 ? -34.855 36.896 -16.521 1.00 27.47 576 ARG A C 1
ATOM 4700 O O . ARG A 1 576 ? -34.881 36.486 -17.674 1.00 27.47 576 ARG A O 1
ATOM 4707 N N . LYS A 1 577 ? -35.335 36.174 -15.494 1.00 33.09 577 LYS A N 1
ATOM 4708 C CA . LYS A 1 577 ? -36.553 35.336 -15.596 1.00 33.09 577 LYS A CA 1
ATOM 4709 C C . LYS A 1 577 ? -37.768 36.254 -15.824 1.00 33.09 577 LYS A C 1
ATOM 4711 O O . LYS A 1 577 ? -37.885 37.234 -15.090 1.00 33.09 577 LYS A O 1
ATOM 4716 N N . SER A 1 578 ? -38.688 35.887 -16.718 1.00 33.78 578 SER A N 1
ATOM 4717 C CA . SER A 1 578 ? -40.149 36.044 -16.546 1.00 33.78 578 SER A CA 1
ATOM 4718 C C . SER A 1 578 ? -40.924 35.335 -17.675 1.00 33.78 578 SER A C 1
ATOM 4720 O O . SER A 1 578 ? -40.357 34.980 -18.706 1.00 33.78 578 SER A O 1
ATOM 4722 N N . ASN A 1 579 ? -42.228 35.130 -17.463 1.00 31.45 579 ASN A N 1
ATOM 4723 C CA . ASN A 1 579 ? -43.250 34.848 -18.482 1.00 31.45 579 ASN A CA 1
ATOM 4724 C C . ASN A 1 579 ? -43.040 33.623 -19.401 1.00 31.45 579 ASN A C 1
ATOM 4726 O O . ASN A 1 579 ? -43.222 33.713 -20.616 1.00 31.45 579 ASN A O 1
ATOM 4730 N N . LYS A 1 580 ? -42.791 32.437 -18.821 1.00 29.91 580 LYS A N 1
ATOM 4731 C CA . LYS A 1 580 ? -43.111 31.164 -19.508 1.00 29.91 580 LYS A CA 1
ATOM 4732 C C . LYS A 1 580 ? -43.861 30.108 -18.680 1.00 29.91 580 LYS A C 1
ATOM 4734 O O . LYS A 1 580 ? -44.235 29.075 -19.231 1.00 29.91 580 LYS A O 1
ATOM 4739 N N . ASP A 1 581 ? -44.172 30.387 -17.414 1.00 36.50 581 ASP A N 1
ATOM 4740 C CA . ASP A 1 581 ? -44.836 29.430 -16.513 1.00 36.50 581 ASP A CA 1
ATOM 4741 C C . ASP A 1 581 ? -46.306 29.125 -16.858 1.00 36.50 581 ASP A C 1
ATOM 4743 O O . ASP A 1 581 ? -46.785 28.039 -16.547 1.00 36.50 581 ASP A O 1
ATOM 4747 N N . GLN A 1 582 ? -47.027 30.022 -17.544 1.00 37.03 582 GLN A N 1
ATOM 4748 C CA . GLN A 1 582 ? -48.456 29.810 -17.836 1.00 37.03 582 GLN A CA 1
ATOM 4749 C C . GLN A 1 582 ? -48.748 28.889 -19.031 1.00 37.03 582 GLN A C 1
ATOM 4751 O O . GLN A 1 582 ? -49.784 28.238 -19.024 1.00 37.03 582 GLN A O 1
ATOM 4756 N N . ARG A 1 583 ? -47.853 28.765 -20.025 1.00 34.12 583 ARG A N 1
ATOM 4757 C CA . ARG A 1 583 ? -48.050 27.795 -21.129 1.00 34.12 583 ARG A CA 1
ATOM 4758 C C . ARG A 1 583 ? -47.558 26.390 -20.785 1.00 34.12 583 ARG A C 1
ATOM 4760 O O . ARG A 1 583 ? -48.158 25.409 -21.210 1.00 34.12 583 ARG A O 1
ATOM 4767 N N . LEU A 1 584 ? -46.504 26.283 -19.973 1.00 35.91 584 LEU A N 1
ATOM 4768 C CA . LEU A 1 584 ? -45.916 24.986 -19.640 1.00 35.91 584 LEU A CA 1
ATOM 4769 C C . LEU A 1 584 ? -46.824 24.141 -18.724 1.00 35.91 584 LEU A C 1
ATOM 4771 O O . LEU A 1 584 ? -46.822 22.919 -18.830 1.00 35.91 584 LEU A O 1
ATOM 4775 N N . GLN A 1 585 ? -47.637 24.767 -17.861 1.00 34.59 585 GLN A N 1
ATOM 4776 C CA . GLN A 1 585 ? -48.557 24.041 -16.971 1.00 34.59 585 GLN A CA 1
ATOM 4777 C C . GLN A 1 585 ? -49.760 23.400 -17.686 1.00 34.59 585 GLN A C 1
ATOM 4779 O O . GLN A 1 585 ? -50.345 22.458 -17.150 1.00 34.59 585 GLN A O 1
ATOM 4784 N N . GLU A 1 586 ? -50.116 23.855 -18.890 1.00 34.28 586 GLU A N 1
ATOM 4785 C CA . GLU A 1 586 ? -51.163 23.222 -19.704 1.00 34.28 586 GLU A CA 1
ATOM 4786 C C . GLU A 1 586 ? -50.586 22.092 -20.570 1.00 34.28 586 GLU A C 1
ATOM 4788 O O . GLU A 1 586 ? -51.130 20.987 -20.578 1.00 34.28 586 GLU A O 1
ATOM 4793 N N . GLU A 1 587 ? -49.424 22.304 -21.200 1.00 36.28 587 GLU A N 1
ATOM 4794 C CA . GLU A 1 587 ? -48.728 21.262 -21.974 1.00 36.28 587 GLU A CA 1
ATOM 4795 C C . GLU A 1 587 ? -48.308 20.063 -21.096 1.00 36.28 587 GLU A C 1
ATOM 4797 O O . GLU A 1 587 ? -48.454 18.911 -21.513 1.00 36.28 587 GLU A O 1
ATOM 4802 N N . ILE A 1 588 ? -47.880 20.296 -19.846 1.00 37.22 588 ILE A N 1
ATOM 4803 C CA . ILE A 1 588 ? -47.529 19.220 -18.898 1.00 37.22 588 ILE A CA 1
ATOM 4804 C C . ILE A 1 588 ? -48.732 18.319 -18.572 1.00 37.22 588 ILE A C 1
ATOM 4806 O O . ILE A 1 588 ? -48.559 17.101 -18.493 1.00 37.22 588 ILE A O 1
ATOM 4810 N N . LYS A 1 589 ? -49.954 18.862 -18.450 1.00 34.09 589 LYS A N 1
ATOM 4811 C CA . LYS A 1 589 ? -51.159 18.047 -18.189 1.00 34.09 589 LYS A CA 1
ATOM 4812 C C . LYS A 1 589 ? -51.472 17.084 -19.336 1.00 34.09 589 LYS A C 1
ATOM 4814 O O . LYS A 1 589 ? -51.862 15.949 -19.078 1.00 34.09 589 LYS A O 1
ATOM 4819 N N . VAL A 1 590 ? -51.269 17.511 -20.584 1.00 34.56 590 VAL A N 1
ATOM 4820 C CA . VAL A 1 590 ? -51.528 16.679 -21.774 1.00 34.56 590 VAL A CA 1
ATOM 4821 C C . VAL A 1 590 ? -50.469 15.582 -21.932 1.00 34.56 590 VAL A C 1
ATOM 4823 O O . VAL A 1 590 ? -50.796 14.450 -22.286 1.00 34.56 590 VAL A O 1
ATOM 4826 N N . VAL A 1 591 ? -49.200 15.873 -21.624 1.00 33.56 591 VAL A N 1
ATOM 4827 C CA . VAL A 1 591 ? -48.125 14.865 -21.676 1.00 33.56 591 VAL A CA 1
ATOM 4828 C C . VAL A 1 591 ? -48.275 13.823 -20.560 1.00 33.56 591 VAL A C 1
ATOM 4830 O O . VAL A 1 591 ? -48.074 12.637 -20.813 1.00 33.56 591 VAL A O 1
ATOM 4833 N N . GLN A 1 592 ? -48.694 14.221 -19.354 1.00 32.03 592 GLN A N 1
ATOM 4834 C CA . GLN A 1 592 ? -48.845 13.302 -18.216 1.00 32.03 592 GLN A CA 1
ATOM 4835 C C . GLN A 1 592 ? -49.963 12.256 -18.374 1.00 32.03 592 GLN A C 1
ATOM 4837 O O . GLN A 1 592 ? -49.907 11.225 -17.709 1.00 32.03 592 GLN A O 1
ATOM 4842 N N . GLN A 1 593 ? -50.940 12.457 -19.267 1.00 33.09 593 GLN A N 1
ATOM 4843 C CA . GLN A 1 593 ? -51.945 11.427 -19.576 1.00 33.09 593 GLN A CA 1
ATOM 4844 C C . GLN A 1 593 ? -51.449 10.393 -20.605 1.00 33.09 593 GLN A C 1
ATOM 4846 O O . GLN A 1 593 ? -51.880 9.244 -20.577 1.00 33.09 593 GLN A O 1
ATOM 4851 N N . ASN A 1 594 ? -50.485 10.750 -21.461 1.00 33.31 594 ASN A N 1
ATOM 4852 C CA . ASN A 1 594 ? -50.020 9.915 -22.580 1.00 33.31 594 ASN A CA 1
ATOM 4853 C C . ASN A 1 594 ? -48.766 9.066 -22.268 1.00 33.31 594 ASN A C 1
ATOM 4855 O O . ASN A 1 594 ? -48.025 8.688 -23.175 1.00 33.31 594 ASN A O 1
ATOM 4859 N N . HIS A 1 595 ? -48.521 8.752 -20.993 1.00 31.06 595 HIS A N 1
ATOM 4860 C CA . HIS A 1 595 ? -47.546 7.735 -20.554 1.00 31.06 595 HIS A CA 1
ATOM 4861 C C . HIS A 1 595 ? -48.169 6.635 -19.669 1.00 31.06 595 HIS A C 1
ATOM 4863 O O . HIS A 1 595 ? -47.457 5.772 -19.172 1.00 31.06 595 HIS A O 1
ATOM 4869 N N . TYR A 1 596 ? -49.498 6.610 -19.508 1.00 28.58 596 TYR A N 1
ATOM 4870 C CA . TYR A 1 596 ? -50.202 5.648 -18.641 1.00 28.58 596 TYR A CA 1
ATOM 4871 C C . TYR A 1 596 ? -50.619 4.321 -19.318 1.00 28.58 596 TYR A C 1
ATOM 4873 O O . TYR A 1 596 ? -51.285 3.499 -18.693 1.00 28.58 596 TYR A O 1
ATOM 4881 N N . HIS A 1 597 ? -50.237 4.094 -20.581 1.00 30.36 597 HIS A N 1
ATOM 4882 C CA . HIS A 1 597 ? -50.744 2.993 -21.420 1.00 30.36 597 HIS A CA 1
ATOM 4883 C C . HIS A 1 597 ? -49.648 2.156 -22.115 1.00 30.36 597 HIS A C 1
ATOM 4885 O O . HIS A 1 597 ? -49.849 1.688 -23.233 1.00 30.36 597 HIS A O 1
ATOM 4891 N N . ALA A 1 598 ? -48.485 1.976 -21.477 1.00 30.88 598 ALA A N 1
ATOM 4892 C CA . ALA A 1 598 ? -47.396 1.139 -22.011 1.00 30.88 598 ALA A CA 1
ATOM 4893 C C . ALA A 1 598 ? -46.825 0.099 -21.021 1.00 30.88 598 ALA A C 1
ATOM 4895 O O . ALA A 1 598 ? -46.370 -0.948 -21.465 1.00 30.88 598 ALA A O 1
ATOM 4896 N N . ASP A 1 599 ? -46.899 0.337 -19.705 1.00 29.78 599 ASP A N 1
ATOM 4897 C CA . ASP A 1 599 ? -46.353 -0.566 -18.669 1.00 29.78 599 ASP A CA 1
ATOM 4898 C C . ASP A 1 599 ? -47.424 -1.453 -17.983 1.00 29.78 599 ASP A C 1
ATOM 4900 O O . ASP A 1 599 ? -47.168 -2.107 -16.973 1.00 29.78 599 ASP A O 1
ATOM 4904 N N . THR A 1 600 ? -48.655 -1.478 -18.506 1.00 31.39 600 THR A N 1
ATOM 4905 C CA . THR A 1 600 ? -49.850 -1.974 -17.791 1.00 31.39 600 THR A CA 1
ATOM 4906 C C .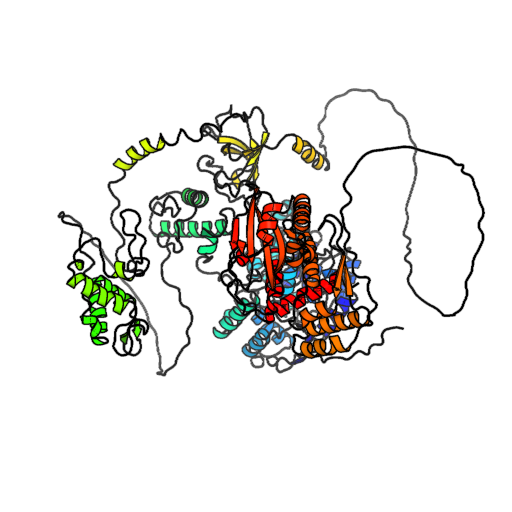 THR A 1 600 ? -50.029 -3.506 -17.765 1.00 31.39 600 THR A C 1
ATOM 4908 O O . THR A 1 600 ? -51.052 -3.983 -17.282 1.00 31.39 600 THR A O 1
ATOM 4911 N N . GLU A 1 601 ? -49.061 -4.296 -18.248 1.00 33.62 601 GLU A N 1
ATOM 4912 C CA . GLU A 1 601 ? -49.146 -5.774 -18.316 1.00 33.62 601 GLU A CA 1
ATOM 4913 C C . GLU A 1 601 ? -48.155 -6.522 -17.392 1.00 33.62 601 GLU A C 1
ATOM 4915 O O . GLU A 1 601 ? -47.993 -7.735 -17.508 1.00 33.62 601 GLU A O 1
ATOM 4920 N N . ALA A 1 602 ? -47.523 -5.832 -16.431 1.00 31.36 602 ALA A N 1
ATOM 4921 C CA . ALA A 1 602 ? -46.609 -6.449 -15.454 1.00 31.36 602 ALA A CA 1
ATOM 4922 C C . ALA A 1 602 ? -47.109 -6.460 -13.988 1.00 31.36 602 ALA A C 1
ATOM 4924 O O . ALA A 1 602 ? -46.523 -7.148 -13.154 1.00 31.36 602 ALA A O 1
ATOM 4925 N N . GLU A 1 603 ? -48.200 -5.764 -13.638 1.00 35.88 603 GLU A N 1
ATOM 4926 C CA . GLU A 1 603 ? -48.706 -5.684 -12.247 1.00 35.88 603 GLU A CA 1
ATOM 4927 C C . GLU A 1 603 ? -49.559 -6.900 -11.798 1.00 35.88 603 GLU A C 1
ATOM 4929 O O . GLU A 1 603 ? -50.412 -6.811 -10.911 1.00 35.88 603 GLU A O 1
ATOM 4934 N N . ALA A 1 604 ? -49.319 -8.078 -12.381 1.00 31.75 604 ALA A N 1
ATOM 4935 C CA . ALA A 1 604 ? -50.075 -9.298 -12.106 1.00 31.75 604 ALA A CA 1
ATOM 4936 C C . ALA A 1 604 ? -49.552 -10.078 -10.876 1.00 31.75 604 ALA A C 1
ATOM 4938 O O . ALA A 1 604 ? -48.728 -10.984 -10.973 1.00 31.75 604 ALA A O 1
ATOM 4939 N N . SER A 1 605 ? -50.137 -9.789 -9.710 1.00 40.53 605 SER A N 1
ATOM 4940 C CA . SER A 1 605 ? -50.203 -10.681 -8.532 1.00 40.53 605 SER A CA 1
ATOM 4941 C C . SER A 1 605 ? -48.890 -11.155 -7.870 1.00 40.53 605 SER A C 1
ATOM 4943 O O . SER A 1 605 ? -48.535 -12.330 -7.912 1.00 40.53 605 SER A O 1
ATOM 4945 N N . LEU A 1 606 ? -48.299 -10.288 -7.038 1.00 44.72 606 LEU A N 1
ATOM 4946 C CA . LEU A 1 606 ? -47.754 -10.715 -5.736 1.00 44.72 606 LEU A CA 1
ATOM 4947 C C . LEU A 1 606 ? -48.574 -10.062 -4.614 1.00 44.72 606 LEU A C 1
ATOM 4949 O O . LEU A 1 606 ? -48.265 -8.982 -4.099 1.00 44.72 606 LEU A O 1
ATOM 4953 N N . GLU A 1 607 ? -49.692 -10.709 -4.290 1.00 58.72 607 GLU A N 1
ATOM 4954 C CA . GLU A 1 607 ? -50.629 -10.273 -3.257 1.00 58.72 607 GLU A CA 1
ATOM 4955 C C . GLU A 1 607 ? -50.089 -10.668 -1.871 1.00 58.72 607 GLU A C 1
ATOM 4957 O O . GLU A 1 607 ? -50.105 -11.837 -1.486 1.00 58.72 607 GLU A O 1
ATOM 4962 N N . ILE A 1 608 ? -49.567 -9.687 -1.129 1.00 68.81 608 ILE A N 1
ATOM 4963 C CA . ILE A 1 608 ? -48.919 -9.883 0.177 1.00 68.81 608 ILE A CA 1
ATOM 4964 C C . ILE A 1 608 ? -50.004 -10.147 1.234 1.00 68.81 608 ILE A C 1
ATOM 4966 O O . ILE A 1 608 ? -50.587 -9.213 1.784 1.00 68.81 608 ILE A O 1
ATOM 4970 N N . LYS A 1 609 ? -50.311 -11.431 1.468 1.00 65.25 609 LYS A N 1
ATOM 4971 C CA . LYS A 1 609 ? -51.390 -11.901 2.368 1.00 65.25 609 LYS A CA 1
ATOM 4972 C C . LYS A 1 609 ? -50.966 -12.048 3.828 1.00 65.25 609 LYS A C 1
ATOM 4974 O O . LYS A 1 609 ? -51.808 -11.988 4.717 1.00 65.25 609 LYS A O 1
ATOM 4979 N N . SER A 1 610 ? -49.672 -12.215 4.073 1.00 73.25 610 SER A N 1
ATOM 4980 C CA . SER A 1 610 ? -49.053 -12.358 5.392 1.00 73.25 610 SER A CA 1
ATOM 4981 C C . SER A 1 610 ? -47.864 -11.402 5.534 1.00 73.25 610 SER A C 1
ATOM 4983 O O . SER A 1 610 ? -47.490 -10.717 4.583 1.00 73.25 610 SER A O 1
ATOM 4985 N N . ILE A 1 611 ? -47.280 -11.336 6.731 1.00 83.31 611 ILE A N 1
ATOM 4986 C CA . ILE A 1 611 ? -45.997 -10.659 6.951 1.00 83.31 611 ILE A CA 1
ATOM 4987 C C . ILE A 1 611 ? -44.891 -11.564 6.391 1.00 83.31 611 ILE A C 1
ATOM 4989 O O . ILE A 1 611 ? -44.870 -12.754 6.704 1.00 83.31 611 ILE A O 1
ATOM 4993 N N . ILE A 1 612 ? -43.996 -11.019 5.564 1.00 85.00 612 ILE A N 1
ATOM 4994 C CA . ILE A 1 612 ? -42.928 -11.774 4.879 1.00 85.00 612 ILE A CA 1
ATOM 4995 C C . ILE A 1 612 ? -41.599 -11.027 5.054 1.00 85.00 612 ILE A C 1
ATOM 4997 O O . ILE A 1 612 ? -41.573 -9.798 5.002 1.00 85.00 612 ILE A O 1
ATOM 5001 N N . GLY A 1 613 ? -40.495 -11.749 5.270 1.00 86.12 613 GLY A N 1
ATOM 5002 C CA . GLY A 1 613 ? -39.153 -11.155 5.308 1.00 86.12 613 GLY A CA 1
ATOM 5003 C C . GLY A 1 613 ? -38.741 -10.604 3.939 1.00 86.12 613 GLY A C 1
ATOM 5004 O O . GLY A 1 613 ? -39.095 -11.171 2.906 1.00 86.12 613 GLY A O 1
ATOM 5005 N N . CYS A 1 614 ? -38.009 -9.494 3.903 1.00 90.62 614 CYS A N 1
ATOM 5006 C CA . CYS A 1 614 ? -37.621 -8.856 2.649 1.00 90.62 614 CYS A CA 1
ATOM 5007 C C . CYS A 1 614 ? -36.304 -8.076 2.716 1.00 90.62 614 CYS A C 1
ATOM 5009 O O . CYS A 1 614 ? -35.926 -7.528 3.753 1.00 90.62 614 CYS A O 1
ATOM 5011 N N . GLU A 1 615 ? -35.655 -7.958 1.561 1.00 92.12 615 GLU A N 1
ATOM 5012 C CA . GLU A 1 615 ? -34.520 -7.071 1.313 1.00 92.12 615 GLU A CA 1
ATOM 5013 C C . GLU A 1 615 ? -34.999 -5.829 0.546 1.00 92.12 615 GLU A C 1
ATOM 5015 O O . GLU A 1 615 ? -35.758 -5.947 -0.420 1.00 92.12 615 GLU A O 1
ATOM 5020 N N . LEU A 1 616 ? -34.558 -4.642 0.964 1.00 90.25 616 LEU A N 1
ATOM 5021 C CA . LEU A 1 616 ? -34.819 -3.378 0.274 1.00 90.25 616 LEU A CA 1
ATOM 5022 C C . LEU A 1 616 ? -33.664 -3.060 -0.672 1.00 90.25 616 LEU A C 1
ATOM 5024 O O . LEU A 1 616 ? -32.509 -3.000 -0.245 1.00 90.25 616 LEU A O 1
ATOM 5028 N N . THR A 1 617 ? -33.977 -2.831 -1.945 1.00 86.81 617 THR A N 1
ATOM 5029 C CA . THR A 1 617 ? -33.005 -2.499 -2.998 1.00 86.81 617 THR A CA 1
ATOM 5030 C C . THR A 1 617 ? -33.242 -1.086 -3.538 1.00 86.81 617 THR A C 1
ATOM 5032 O O . THR A 1 617 ? -34.207 -0.411 -3.161 1.00 86.81 617 THR A O 1
ATOM 5035 N N . TRP A 1 618 ? -32.342 -0.585 -4.392 1.00 83.00 618 TRP A N 1
ATOM 5036 C CA . TRP A 1 618 ? -32.442 0.777 -4.927 1.00 83.00 618 TRP A CA 1
ATOM 5037 C C . TRP A 1 618 ? -33.406 0.865 -6.137 1.00 83.00 618 TRP A C 1
ATOM 5039 O O . TRP A 1 618 ? -33.152 0.238 -7.163 1.00 83.00 618 TRP A O 1
ATOM 5049 N N . PRO A 1 619 ? -34.489 1.672 -6.086 1.00 68.94 619 PRO A N 1
ATOM 5050 C CA . PRO A 1 619 ? -35.594 1.621 -7.063 1.00 68.94 619 PRO A CA 1
ATOM 5051 C C . PRO A 1 619 ? -35.334 2.234 -8.457 1.00 68.94 619 PRO A C 1
ATOM 5053 O O . PRO A 1 619 ? -36.270 2.281 -9.269 1.00 68.94 619 PRO A O 1
ATOM 5056 N N . PHE A 1 620 ? -34.129 2.748 -8.737 1.00 61.62 620 PHE A N 1
ATOM 5057 C CA . PHE A 1 620 ? -33.842 3.583 -9.922 1.00 61.62 620 PHE A CA 1
ATOM 5058 C C . PHE A 1 620 ? -32.518 3.279 -10.650 1.00 61.62 620 PHE A C 1
ATOM 5060 O O . PHE A 1 620 ? -32.054 4.115 -11.428 1.00 61.62 620 PHE A O 1
ATOM 5067 N N . ASP A 1 621 ? -31.871 2.139 -10.395 1.00 59.44 621 ASP A N 1
ATOM 5068 C CA . ASP A 1 621 ? -30.654 1.765 -11.125 1.00 59.44 621 ASP A CA 1
ATOM 5069 C C . ASP A 1 621 ? -30.569 0.246 -11.333 1.00 59.44 621 ASP A C 1
ATOM 5071 O O . ASP A 1 621 ? -30.199 -0.499 -10.425 1.00 59.44 621 ASP A O 1
ATOM 5075 N N . ASP A 1 622 ? -30.890 -0.212 -12.545 1.00 51.56 622 ASP A N 1
ATOM 5076 C CA . ASP A 1 622 ? -30.918 -1.637 -12.907 1.00 51.56 622 ASP A CA 1
ATOM 5077 C C . ASP A 1 622 ? -29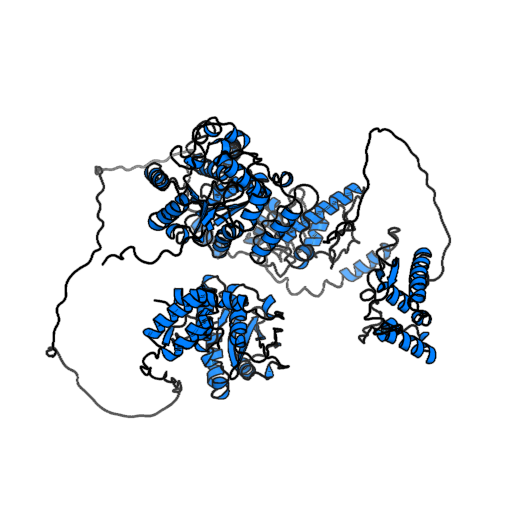.516 -2.284 -12.945 1.00 51.56 622 ASP A C 1
ATOM 5079 O O . ASP A 1 622 ? -29.389 -3.503 -13.085 1.00 51.56 622 ASP A O 1
ATOM 5083 N N . SER A 1 623 ? -28.445 -1.490 -12.797 1.00 46.97 623 SER A N 1
ATOM 5084 C CA . SER A 1 623 ? -27.088 -2.005 -12.550 1.00 46.97 623 SER A CA 1
ATOM 5085 C C . SER A 1 623 ? -26.838 -2.376 -11.081 1.00 46.97 623 SER A C 1
ATOM 5087 O O . SER A 1 623 ? -25.829 -3.009 -10.779 1.00 46.97 623 SER A O 1
ATOM 5089 N N . CYS A 1 624 ? -27.745 -1.998 -10.173 1.00 50.62 624 CYS A N 1
ATOM 5090 C CA . CYS A 1 624 ? -27.591 -2.098 -8.719 1.00 50.62 624 CYS A CA 1
ATOM 5091 C C . CYS A 1 624 ? -28.669 -2.973 -8.043 1.00 50.62 624 CYS A C 1
ATOM 5093 O O . CYS A 1 624 ? -28.876 -2.853 -6.836 1.00 50.62 624 CYS A O 1
ATOM 5095 N N . LEU A 1 625 ? -29.348 -3.853 -8.791 1.00 51.50 625 LEU A N 1
ATOM 5096 C CA . LEU A 1 625 ? -30.423 -4.722 -8.274 1.00 51.50 625 LEU A CA 1
ATOM 5097 C C . LEU A 1 625 ? -29.980 -5.648 -7.125 1.00 51.50 625 LEU A C 1
ATOM 5099 O O . LEU A 1 625 ? -30.801 -6.000 -6.282 1.00 51.50 625 LEU A O 1
ATOM 5103 N N . ASP A 1 626 ? -28.692 -5.993 -7.062 1.00 56.59 626 ASP A N 1
ATOM 5104 C CA . ASP A 1 626 ? -28.105 -6.829 -6.007 1.00 56.59 626 ASP A CA 1
ATOM 5105 C C . ASP A 1 626 ? -27.686 -6.041 -4.745 1.00 56.59 626 ASP A C 1
ATOM 5107 O O . ASP A 1 626 ? -27.280 -6.642 -3.748 1.00 56.59 626 ASP A O 1
ATOM 5111 N N . LEU A 1 627 ? -27.780 -4.701 -4.743 1.00 69.38 627 LEU A N 1
ATOM 5112 C CA . LEU A 1 627 ? -27.430 -3.888 -3.574 1.00 69.38 627 LEU A CA 1
ATOM 5113 C C . LEU A 1 627 ? -28.575 -3.864 -2.552 1.00 69.38 627 LEU A C 1
ATOM 5115 O O . LEU A 1 627 ? -29.532 -3.096 -2.672 1.00 69.38 627 LEU A O 1
ATOM 5119 N N . VAL A 1 628 ? -28.425 -4.672 -1.505 1.00 83.00 628 VAL A N 1
ATOM 5120 C CA . VAL A 1 628 ? -29.297 -4.671 -0.325 1.00 83.00 628 VAL A CA 1
ATOM 5121 C C . VAL A 1 628 ? -28.958 -3.477 0.570 1.00 83.00 628 VAL A C 1
ATOM 5123 O O . VAL A 1 628 ? -27.911 -3.451 1.219 1.00 83.00 628 VAL A O 1
ATOM 5126 N N . LEU A 1 629 ? -29.860 -2.497 0.611 1.00 85.38 629 LEU A N 1
ATOM 5127 C CA . LEU A 1 629 ? -29.759 -1.285 1.432 1.00 85.38 629 LEU A CA 1
ATOM 5128 C C . LEU A 1 629 ? -30.133 -1.562 2.892 1.00 85.38 629 LEU A C 1
ATOM 5130 O O . LEU A 1 629 ? -29.515 -1.037 3.815 1.00 85.38 629 LEU A O 1
ATOM 5134 N N . ALA A 1 630 ? -31.158 -2.390 3.093 1.00 87.56 630 ALA A N 1
ATOM 5135 C CA . ALA A 1 630 ? -31.678 -2.780 4.396 1.00 87.56 630 ALA A CA 1
ATOM 5136 C C . ALA A 1 630 ? -32.432 -4.117 4.301 1.00 87.56 630 ALA A C 1
ATOM 5138 O O . ALA A 1 630 ? -32.849 -4.534 3.217 1.00 87.56 630 ALA A O 1
ATOM 5139 N N . ARG A 1 631 ? -32.637 -4.776 5.440 1.00 91.00 631 ARG A N 1
ATOM 5140 C CA . ARG A 1 631 ? -33.472 -5.971 5.599 1.00 91.00 631 ARG A CA 1
ATOM 5141 C C . ARG A 1 631 ? -34.578 -5.704 6.613 1.00 91.00 631 ARG A C 1
ATOM 5143 O O . ARG A 1 631 ? -34.417 -4.907 7.536 1.00 91.00 631 ARG A O 1
ATOM 5150 N N . GLY A 1 632 ? -35.712 -6.360 6.426 1.00 92.06 632 GLY A N 1
ATOM 5151 C CA . GLY A 1 632 ? -36.900 -6.112 7.226 1.00 92.06 632 GLY A CA 1
ATOM 5152 C C . GLY A 1 632 ? -38.038 -7.071 6.915 1.00 92.06 632 GLY A C 1
ATOM 5153 O O . GLY A 1 632 ? -37.829 -8.157 6.370 1.00 92.06 632 GLY A O 1
ATOM 5154 N N . ARG A 1 633 ? -39.259 -6.643 7.229 1.00 91.06 633 ARG A N 1
ATOM 5155 C CA . ARG A 1 633 ? -40.500 -7.396 7.032 1.00 91.06 633 ARG A CA 1
ATOM 5156 C C . ARG A 1 633 ? -41.552 -6.529 6.348 1.00 91.06 633 ARG A C 1
ATOM 5158 O O . ARG A 1 633 ? -41.896 -5.455 6.841 1.00 91.06 633 ARG A O 1
ATOM 5165 N N . VAL A 1 634 ? -42.083 -6.996 5.221 1.00 89.88 634 VAL A N 1
ATOM 5166 C CA . VAL A 1 634 ? -43.166 -6.332 4.480 1.00 89.88 634 VAL A CA 1
ATOM 5167 C C . VAL A 1 634 ? -44.531 -6.798 4.988 1.00 89.88 634 VAL A C 1
ATOM 5169 O O . VAL A 1 634 ? -44.719 -7.971 5.314 1.00 89.88 634 VAL A O 1
ATOM 5172 N N . TYR A 1 635 ? -45.483 -5.867 5.073 1.00 85.75 635 TYR A N 1
ATOM 5173 C CA . TYR A 1 635 ? -46.801 -6.077 5.673 1.00 85.75 635 TYR A CA 1
ATOM 5174 C C . TYR A 1 635 ? -47.929 -6.046 4.624 1.00 85.75 635 TYR A C 1
ATOM 5176 O O . TYR A 1 635 ? -47.848 -5.282 3.653 1.00 85.75 635 TYR A O 1
ATOM 5184 N N . PRO A 1 636 ? -49.025 -6.806 4.831 1.00 77.06 636 PRO A N 1
ATOM 5185 C CA . PRO A 1 636 ? -50.216 -6.741 3.989 1.00 77.06 636 PRO A CA 1
ATOM 5186 C C . PRO A 1 636 ? -50.765 -5.318 3.844 1.00 77.06 636 PRO A C 1
ATOM 5188 O O . PRO A 1 636 ? -50.968 -4.599 4.824 1.00 77.06 636 PRO A O 1
ATOM 5191 N N . THR A 1 637 ? -51.046 -4.909 2.606 1.00 62.31 637 THR A N 1
ATOM 5192 C CA . THR A 1 637 ? -51.378 -3.513 2.251 1.00 62.31 637 THR A CA 1
ATOM 5193 C C . THR A 1 637 ? -52.809 -3.090 2.642 1.00 62.31 637 THR A C 1
ATOM 5195 O O . THR A 1 637 ? -53.274 -2.026 2.241 1.00 62.31 637 THR A O 1
ATOM 5198 N N . SER A 1 638 ? -53.522 -3.896 3.438 1.00 56.50 638 SER A N 1
ATOM 5199 C CA . SER A 1 638 ? -54.844 -3.564 3.989 1.00 56.50 638 SER A CA 1
ATOM 5200 C C . SER A 1 638 ? -54.781 -2.411 4.998 1.00 56.50 638 SER A C 1
ATOM 5202 O O . SER A 1 638 ? -55.683 -1.575 5.039 1.00 56.50 638 SER A O 1
ATOM 5204 N N . GLN A 1 639 ? -53.683 -2.289 5.752 1.00 55.41 639 GLN A N 1
ATOM 5205 C CA . GLN A 1 639 ? -53.373 -1.086 6.527 1.00 55.41 639 GLN A CA 1
ATOM 5206 C C . GLN A 1 639 ? -52.754 -0.009 5.620 1.00 55.41 639 GLN A C 1
ATOM 5208 O O . GLN A 1 639 ? -51.548 0.225 5.657 1.00 55.41 639 GLN A O 1
ATOM 5213 N N . ARG A 1 640 ? -53.581 0.681 4.821 1.00 64.12 640 ARG A N 1
ATOM 5214 C CA . ARG A 1 640 ? -53.145 1.801 3.956 1.00 64.12 640 ARG A CA 1
ATOM 5215 C C . ARG A 1 640 ? -52.691 3.069 4.709 1.00 64.12 640 ARG A C 1
ATOM 5217 O O . ARG A 1 640 ? -52.426 4.069 4.052 1.00 64.12 640 ARG A O 1
ATOM 5224 N N . ILE A 1 641 ? -52.591 3.061 6.043 1.00 69.00 641 ILE A N 1
ATOM 5225 C CA . ILE A 1 641 ? -52.174 4.218 6.855 1.00 69.00 641 ILE A CA 1
ATOM 5226 C C . ILE A 1 641 ? -50.845 3.925 7.562 1.00 69.00 641 ILE A C 1
ATOM 5228 O O . ILE A 1 641 ? -50.692 2.899 8.232 1.00 69.00 641 ILE A O 1
ATOM 5232 N N . LEU A 1 642 ? -49.908 4.866 7.446 1.00 75.44 642 LEU A N 1
ATOM 5233 C CA . LEU A 1 642 ? -48.621 4.894 8.135 1.00 75.44 642 LEU A CA 1
ATOM 5234 C C . LEU A 1 642 ? -48.379 6.314 8.665 1.00 75.44 642 LEU A C 1
ATOM 5236 O O . LEU A 1 642 ? -48.578 7.277 7.929 1.00 75.44 642 LEU A O 1
ATOM 5240 N N . HIS A 1 643 ? -47.992 6.457 9.938 1.00 72.50 643 HIS A N 1
ATOM 5241 C CA . HIS A 1 643 ? -47.733 7.760 10.583 1.00 72.50 643 HIS A CA 1
ATOM 5242 C C . HIS A 1 643 ? -48.850 8.802 10.350 1.00 72.50 643 HIS A C 1
ATOM 5244 O O . HIS A 1 643 ? -48.606 9.968 10.050 1.00 72.50 643 HIS A O 1
ATOM 5250 N N . GLY A 1 644 ? -50.109 8.350 10.419 1.00 65.06 644 GLY A N 1
ATOM 5251 C CA . GLY A 1 644 ? -51.306 9.174 10.203 1.00 65.06 644 GLY A CA 1
ATOM 5252 C C . GLY A 1 644 ? -51.597 9.577 8.748 1.00 65.06 644 GLY A C 1
ATOM 5253 O O . GLY A 1 644 ? -52.594 10.254 8.506 1.00 65.06 644 GLY A O 1
ATOM 5254 N N . ARG A 1 645 ? -50.777 9.164 7.772 1.00 73.88 645 ARG A N 1
ATOM 5255 C CA . ARG A 1 645 ? -50.917 9.507 6.344 1.00 73.88 645 ARG A CA 1
ATOM 5256 C C . ARG A 1 645 ? -51.213 8.263 5.490 1.00 73.88 645 ARG A C 1
ATOM 5258 O O . ARG A 1 645 ? -50.820 7.158 5.872 1.00 73.88 645 ARG A O 1
ATOM 5265 N N . PRO A 1 646 ? -51.902 8.402 4.341 1.00 79.69 646 PRO A N 1
ATOM 5266 C CA . PRO A 1 646 ? -52.072 7.298 3.404 1.00 79.69 646 PRO A CA 1
ATOM 5267 C C . PRO A 1 646 ? -50.737 6.908 2.749 1.00 79.69 646 PRO A C 1
ATOM 5269 O O . PRO A 1 646 ? -49.916 7.768 2.427 1.00 79.69 646 PRO A O 1
ATOM 5272 N N . ILE A 1 647 ? -50.537 5.608 2.530 1.00 83.56 647 ILE A N 1
ATOM 5273 C CA . ILE A 1 647 ? -49.406 5.063 1.766 1.00 83.56 647 ILE A CA 1
ATOM 5274 C C . ILE A 1 647 ? -49.567 5.437 0.284 1.00 83.56 647 ILE A C 1
ATOM 5276 O O . ILE A 1 647 ? -50.672 5.380 -0.257 1.00 83.56 647 ILE A O 1
ATOM 5280 N N . SER A 1 648 ? -48.462 5.816 -0.359 1.00 82.94 648 SER A N 1
ATOM 5281 C CA . SER A 1 648 ? -48.409 6.203 -1.776 1.00 82.94 648 SER A CA 1
ATOM 5282 C C . SER A 1 648 ? -48.704 5.019 -2.698 1.00 82.94 648 SER A C 1
ATOM 5284 O O . SER A 1 648 ? -48.280 3.894 -2.427 1.00 82.94 648 SER A O 1
ATOM 5286 N N . ASP A 1 649 ? -49.388 5.251 -3.818 1.00 79.56 649 ASP A N 1
ATOM 5287 C CA . ASP A 1 649 ? -49.643 4.176 -4.781 1.00 79.56 649 ASP A CA 1
ATOM 5288 C C . ASP A 1 649 ? -48.325 3.636 -5.374 1.00 79.56 649 ASP A C 1
ATOM 5290 O O . ASP A 1 649 ? -47.352 4.366 -5.575 1.00 79.56 649 ASP A O 1
ATOM 5294 N N . GLY A 1 650 ? -48.261 2.314 -5.556 1.00 78.50 650 GLY A N 1
ATOM 5295 C CA . GLY A 1 650 ? -47.029 1.580 -5.873 1.00 78.50 650 GLY A CA 1
ATOM 5296 C C . GLY A 1 650 ? -46.109 1.278 -4.674 1.00 78.50 650 GLY A C 1
ATOM 5297 O O . GLY A 1 650 ? -45.172 0.491 -4.823 1.00 78.50 650 GLY A O 1
ATOM 5298 N N . PHE A 1 651 ? -46.362 1.833 -3.481 1.00 87.75 651 PHE A N 1
ATOM 5299 C CA . PHE A 1 651 ? -45.588 1.563 -2.259 1.00 87.75 651 PHE A CA 1
ATOM 5300 C C . PHE A 1 651 ? -46.299 0.552 -1.337 1.00 87.75 651 PHE A C 1
ATOM 5302 O O . PHE A 1 651 ? -47.498 0.291 -1.451 1.00 87.75 651 PHE A O 1
ATOM 5309 N N . VAL A 1 652 ? -45.547 -0.031 -0.399 1.00 87.31 652 VAL A N 1
ATOM 5310 C CA . VAL A 1 652 ? -46.055 -0.914 0.666 1.00 87.31 652 VAL A CA 1
ATOM 5311 C C . VAL A 1 652 ? -45.387 -0.614 2.009 1.00 87.31 652 VAL A C 1
ATOM 5313 O O . VAL A 1 652 ? -44.291 -0.058 2.056 1.00 87.31 652 VAL A O 1
ATOM 5316 N N . LYS A 1 653 ? -46.056 -0.997 3.104 1.00 89.94 653 LYS A N 1
ATOM 5317 C CA . LYS A 1 653 ? -45.570 -0.857 4.484 1.00 89.94 653 LYS A CA 1
ATOM 5318 C C . LYS A 1 653 ? -44.491 -1.899 4.783 1.00 89.94 653 LYS A C 1
ATOM 5320 O O . LYS A 1 653 ? -44.735 -3.096 4.627 1.00 89.94 653 LYS A O 1
ATOM 5325 N N . VAL A 1 654 ? -43.336 -1.446 5.260 1.00 90.75 654 VAL A N 1
ATOM 5326 C CA . VAL A 1 654 ? -42.199 -2.282 5.669 1.00 90.75 654 VAL A CA 1
ATOM 5327 C C . VAL A 1 654 ? -41.767 -1.874 7.076 1.00 90.75 654 VAL A C 1
ATOM 5329 O O . VAL A 1 654 ? -41.639 -0.684 7.348 1.00 90.75 654 VAL A O 1
ATOM 5332 N N . GLN A 1 655 ? -41.534 -2.843 7.959 1.00 91.81 655 GLN A N 1
ATOM 5333 C CA . GLN A 1 655 ? -40.704 -2.653 9.150 1.00 91.81 655 GLN A CA 1
ATOM 5334 C C . GLN A 1 655 ? -39.257 -2.939 8.753 1.00 91.81 655 GLN A C 1
ATOM 5336 O O . GLN A 1 655 ? -39.000 -4.015 8.215 1.00 91.81 655 GLN A O 1
ATOM 5341 N N . VAL A 1 656 ? -38.325 -2.016 8.979 1.00 91.81 656 VAL A N 1
ATOM 5342 C CA . VAL A 1 656 ? -36.897 -2.285 8.744 1.00 91.81 656 VAL A CA 1
ATOM 5343 C C . VAL A 1 656 ? -36.273 -2.800 10.035 1.00 91.81 656 VAL A C 1
ATOM 5345 O O . VAL A 1 656 ? -36.337 -2.145 11.070 1.00 91.81 656 VAL A O 1
ATOM 5348 N N . ASP A 1 657 ? -35.669 -3.982 9.963 1.00 86.69 657 ASP A N 1
ATOM 5349 C CA . ASP A 1 657 ? -35.052 -4.656 11.106 1.00 86.69 657 ASP A CA 1
ATOM 5350 C C . ASP A 1 657 ? -33.554 -4.325 11.211 1.00 86.69 657 ASP A C 1
ATOM 5352 O O . ASP A 1 657 ? -33.030 -4.176 12.311 1.00 86.69 657 ASP A O 1
ATOM 5356 N N . PHE A 1 658 ? -32.873 -4.168 10.070 1.00 84.12 658 PHE A N 1
ATOM 5357 C CA . PHE A 1 658 ? -31.443 -3.857 9.994 1.00 84.12 658 PHE A CA 1
ATOM 5358 C C . PHE A 1 658 ? -31.108 -3.071 8.721 1.00 84.12 658 PHE A C 1
ATOM 5360 O O . PHE A 1 658 ? -31.543 -3.439 7.628 1.00 84.12 658 PHE A O 1
ATOM 5367 N N . VAL A 1 659 ? -30.295 -2.024 8.838 1.00 86.38 659 VAL A N 1
ATOM 5368 C CA . VAL A 1 659 ? -29.765 -1.240 7.713 1.00 86.38 659 VAL A CA 1
ATOM 5369 C C . VAL A 1 659 ? -28.332 -1.685 7.441 1.00 86.38 659 VAL A C 1
ATOM 5371 O O . VAL A 1 659 ? -27.527 -1.785 8.360 1.00 86.38 659 VAL A O 1
ATOM 5374 N N . ASN A 1 660 ? -27.991 -1.944 6.176 1.00 78.75 660 ASN A N 1
ATOM 5375 C CA . ASN A 1 660 ? -26.627 -2.315 5.801 1.00 78.75 660 ASN A CA 1
ATOM 5376 C C . ASN A 1 660 ? -25.675 -1.163 6.161 1.00 78.75 660 ASN A C 1
ATOM 5378 O O . ASN A 1 660 ? -25.897 -0.025 5.750 1.00 78.75 660 ASN A O 1
ATOM 5382 N N . GLU A 1 661 ? -24.611 -1.451 6.911 1.00 68.88 661 GLU A N 1
ATOM 5383 C CA . GLU A 1 661 ? -23.662 -0.459 7.439 1.00 68.88 661 GLU A CA 1
ATOM 5384 C C . GLU A 1 661 ? -23.104 0.458 6.338 1.00 68.88 661 GLU A C 1
ATOM 5386 O O . GLU A 1 661 ? -23.064 1.683 6.487 1.00 68.88 661 GLU A O 1
ATOM 5391 N N . ASN A 1 662 ? -22.787 -0.125 5.176 1.00 62.59 662 ASN A N 1
ATOM 5392 C CA . ASN A 1 662 ? -22.291 0.580 3.988 1.00 62.59 662 ASN A CA 1
ATOM 5393 C C . ASN A 1 662 ? -23.360 1.450 3.293 1.00 62.59 662 ASN A C 1
ATOM 5395 O O . ASN A 1 662 ? -23.035 2.255 2.418 1.00 62.59 662 ASN A O 1
ATOM 5399 N N . CYS A 1 663 ? -24.630 1.289 3.665 1.00 70.62 663 CYS A N 1
ATOM 5400 C CA . CYS A 1 663 ? -25.788 1.982 3.105 1.00 70.62 663 CYS A CA 1
ATOM 5401 C C . CYS A 1 663 ? -26.466 2.946 4.094 1.00 70.62 663 CYS A C 1
ATOM 5403 O O . CYS A 1 663 ? -27.393 3.644 3.694 1.00 70.62 663 CYS A O 1
ATOM 5405 N N . THR A 1 664 ? -25.994 3.047 5.341 1.00 71.31 664 THR A N 1
ATOM 5406 C CA . THR A 1 664 ? -26.505 3.965 6.385 1.00 71.31 664 THR A CA 1
ATOM 5407 C C . THR A 1 664 ? -26.767 5.390 5.881 1.00 71.31 664 THR A C 1
ATOM 5409 O O . THR A 1 664 ? -27.840 5.941 6.110 1.00 71.31 664 THR A O 1
ATOM 5412 N N . ARG A 1 665 ? -25.831 5.960 5.114 1.00 65.06 665 ARG A N 1
ATOM 5413 C CA . ARG A 1 665 ? -25.913 7.328 4.560 1.00 65.06 665 ARG A CA 1
ATOM 5414 C C . ARG A 1 665 ? -26.527 7.421 3.155 1.00 65.06 665 ARG A C 1
ATOM 5416 O O . ARG A 1 665 ? -26.258 8.381 2.433 1.00 65.06 665 ARG A O 1
ATOM 5423 N N . PHE A 1 666 ? -27.302 6.429 2.713 1.00 72.44 666 PHE A N 1
ATOM 5424 C CA . PHE A 1 666 ? -28.060 6.551 1.461 1.00 72.44 666 PHE A CA 1
ATOM 5425 C C . PHE A 1 666 ? -29.268 7.494 1.632 1.00 72.44 666 PHE A C 1
ATOM 5427 O O . PHE A 1 666 ? -29.878 7.536 2.706 1.00 72.44 666 PHE A O 1
ATOM 5434 N N . PRO A 1 667 ? -29.651 8.238 0.578 1.00 74.62 667 PRO A N 1
ATOM 5435 C CA . PRO A 1 667 ? -30.768 9.172 0.636 1.00 74.62 667 PRO A CA 1
ATOM 5436 C C . PRO A 1 667 ? -32.118 8.447 0.683 1.00 74.62 667 PRO A C 1
ATOM 5438 O O . PRO A 1 667 ? -32.387 7.532 -0.098 1.00 74.62 667 PRO A O 1
ATOM 5441 N N . ILE A 1 668 ? -33.010 8.928 1.549 1.00 78.94 668 ILE A N 1
ATOM 5442 C CA . ILE A 1 668 ? -34.399 8.468 1.624 1.00 78.94 668 ILE A CA 1
ATOM 5443 C C . ILE A 1 668 ? -35.259 9.129 0.540 1.00 78.94 668 ILE A C 1
ATOM 5445 O O . ILE A 1 668 ? -35.188 10.342 0.307 1.00 78.94 668 ILE A O 1
ATOM 5449 N N . LEU A 1 669 ? -36.105 8.310 -0.095 1.00 80.25 669 LEU A N 1
ATOM 5450 C CA . LEU A 1 669 ? -37.088 8.730 -1.096 1.00 80.25 669 LEU A CA 1
ATOM 5451 C C . LEU A 1 669 ? -38.005 9.831 -0.526 1.00 80.25 669 LEU A C 1
ATOM 5453 O O . LEU A 1 669 ? -38.475 9.678 0.604 1.00 80.25 669 LEU A O 1
ATOM 5457 N N . PRO A 1 670 ? -38.340 10.898 -1.278 1.00 79.44 670 PRO A N 1
ATOM 5458 C CA . PRO A 1 670 ? -39.197 11.976 -0.774 1.00 79.44 670 PRO A CA 1
ATOM 5459 C C . PRO A 1 670 ? -40.562 11.513 -0.236 1.00 79.44 670 PRO A C 1
ATOM 5461 O O . PRO A 1 670 ? -41.074 12.100 0.710 1.00 79.44 670 PRO A O 1
ATOM 5464 N N . GLN A 1 671 ? -41.131 10.434 -0.787 1.00 81.56 671 GLN A N 1
ATOM 5465 C CA . GLN A 1 671 ? -42.374 9.810 -0.309 1.00 81.56 671 GLN A CA 1
ATOM 5466 C C . GLN A 1 671 ? -42.204 9.098 1.043 1.00 81.56 671 GLN A C 1
ATOM 5468 O O . GLN A 1 671 ? -43.142 9.012 1.831 1.00 81.56 671 GLN A O 1
ATOM 5473 N N . THR A 1 672 ? -41.018 8.554 1.305 1.00 84.69 672 THR A N 1
ATOM 5474 C CA . THR A 1 672 ? -40.699 7.750 2.493 1.00 84.69 672 THR A CA 1
ATOM 5475 C C . THR A 1 672 ? -40.267 8.611 3.683 1.00 84.69 672 THR A C 1
ATOM 5477 O O . THR A 1 672 ? -40.356 8.159 4.822 1.00 84.69 672 THR A O 1
ATOM 5480 N N . ARG A 1 673 ? -39.816 9.845 3.428 1.00 82.12 673 ARG A N 1
ATOM 5481 C CA . ARG A 1 673 ? -39.291 10.771 4.438 1.00 82.12 673 ARG A CA 1
ATOM 5482 C C . ARG A 1 673 ? -40.367 11.206 5.440 1.00 82.12 673 ARG A C 1
ATOM 5484 O O . ARG A 1 673 ? -41.485 11.553 5.055 1.00 82.12 673 ARG A O 1
ATOM 5491 N N . THR A 1 674 ? -40.002 11.255 6.716 1.00 81.31 674 THR A N 1
ATOM 5492 C CA . THR A 1 674 ? -40.808 11.838 7.802 1.00 81.31 674 THR A CA 1
ATOM 5493 C C . THR A 1 674 ? -39.939 12.785 8.631 1.00 81.31 674 THR A C 1
ATOM 5495 O O . THR A 1 674 ? -38.767 12.990 8.315 1.00 81.31 674 THR A O 1
ATOM 5498 N N . ASP A 1 675 ? -40.496 13.375 9.687 1.00 75.25 675 ASP A N 1
ATOM 5499 C CA . ASP A 1 675 ? -39.717 14.188 10.626 1.00 75.25 675 ASP A CA 1
ATOM 5500 C C . ASP A 1 675 ? -38.687 13.326 11.395 1.00 75.25 675 ASP A C 1
ATOM 5502 O O . ASP A 1 675 ? -37.596 13.797 11.709 1.00 75.25 675 ASP A O 1
ATOM 5506 N N . GLU A 1 676 ? -38.996 12.039 11.608 1.00 77.12 676 GLU A N 1
ATOM 5507 C CA . GLU A 1 676 ? -38.123 11.037 12.241 1.00 77.12 676 GLU A CA 1
ATOM 5508 C C . GLU A 1 676 ? -37.186 10.325 11.247 1.00 77.12 676 GLU A C 1
ATOM 5510 O O . GLU A 1 676 ? -36.064 9.990 11.609 1.00 77.12 676 GLU A O 1
ATOM 5515 N N . VAL A 1 677 ? -37.617 10.094 9.998 1.00 82.38 677 VAL A N 1
ATOM 5516 C CA . VAL A 1 677 ? -36.879 9.300 8.996 1.00 82.38 677 VAL A CA 1
ATOM 5517 C C . VAL A 1 677 ? -36.318 10.204 7.901 1.00 82.38 677 VAL A C 1
ATOM 5519 O O . VAL A 1 677 ? -37.048 10.656 7.014 1.00 82.38 677 VAL A O 1
ATOM 5522 N N . ASN A 1 678 ? -35.008 10.449 7.949 1.00 75.19 678 ASN A N 1
ATOM 5523 C CA . ASN A 1 678 ? -34.317 11.498 7.203 1.00 75.19 678 ASN A CA 1
ATOM 5524 C C . ASN A 1 678 ? -33.195 10.977 6.275 1.00 75.19 678 ASN A C 1
ATOM 5526 O O . ASN A 1 678 ? -32.979 11.568 5.209 1.00 75.19 678 ASN A O 1
ATOM 5530 N N . GLU A 1 679 ? -32.508 9.901 6.649 1.00 81.06 679 GLU A N 1
ATOM 5531 C CA . GLU A 1 679 ? -31.557 9.098 5.861 1.00 81.06 679 GLU A CA 1
ATOM 5532 C C . GLU A 1 679 ? -31.769 7.589 6.112 1.00 81.06 679 GLU A C 1
ATOM 5534 O O . GLU A 1 679 ? -32.620 7.205 6.915 1.00 81.06 679 GLU A O 1
ATOM 5539 N N . MET A 1 680 ? -31.075 6.706 5.380 1.00 83.19 680 MET A N 1
ATOM 5540 C CA . MET A 1 680 ? -31.323 5.257 5.477 1.00 83.19 680 MET A CA 1
ATOM 5541 C C . MET A 1 680 ? -31.096 4.694 6.887 1.00 83.19 680 MET A C 1
ATOM 5543 O O . MET A 1 680 ? -31.844 3.804 7.287 1.00 83.19 680 MET A O 1
ATOM 5547 N N . ALA A 1 681 ? -30.128 5.212 7.651 1.00 83.50 681 ALA A N 1
ATOM 5548 C CA . ALA A 1 681 ? -29.873 4.810 9.037 1.00 83.50 681 ALA A CA 1
ATOM 5549 C C . ALA A 1 681 ? -31.113 4.968 9.936 1.00 83.50 681 ALA A C 1
ATOM 5551 O O . ALA A 1 681 ? -31.457 4.041 10.668 1.00 83.50 681 ALA A O 1
ATOM 5552 N N . ASP A 1 682 ? -31.841 6.081 9.798 1.00 86.19 682 ASP A N 1
ATOM 5553 C CA . ASP A 1 682 ? -33.041 6.396 10.589 1.00 86.19 682 ASP A CA 1
ATOM 5554 C C . ASP A 1 682 ? -34.199 5.411 10.356 1.00 86.19 682 ASP A C 1
ATOM 5556 O O . ASP A 1 682 ? -35.174 5.396 11.106 1.00 86.19 682 ASP A O 1
ATOM 5560 N N . THR A 1 683 ? -34.129 4.584 9.306 1.00 88.75 683 THR A N 1
ATOM 5561 C CA . THR A 1 683 ? -35.142 3.549 9.067 1.00 88.75 683 THR A CA 1
ATOM 5562 C C . THR A 1 683 ? -35.031 2.373 10.036 1.00 88.75 683 THR A C 1
ATOM 5564 O O . THR A 1 683 ? -36.008 1.646 10.194 1.00 88.75 683 THR A O 1
ATOM 5567 N N . GLN A 1 684 ? -33.890 2.157 10.700 1.00 88.81 684 GLN A N 1
ATOM 5568 C CA . GLN A 1 684 ? -33.691 0.967 11.529 1.00 88.81 684 GLN A CA 1
ATOM 5569 C C . GLN A 1 684 ? -34.644 0.935 12.736 1.00 88.81 684 GLN A C 1
ATOM 5571 O O . GLN A 1 684 ? -34.685 1.857 13.545 1.00 88.81 684 GLN A O 1
ATOM 5576 N N . GLY A 1 685 ? -35.423 -0.143 12.855 1.00 83.25 685 GLY A N 1
ATOM 5577 C CA . GLY A 1 685 ? -36.482 -0.304 13.856 1.00 83.25 685 GLY A CA 1
ATOM 5578 C C . GLY A 1 685 ? -37.807 0.389 13.504 1.00 83.25 685 GLY A C 1
ATOM 5579 O O . GLY A 1 685 ? -38.827 0.095 14.129 1.00 83.25 685 GLY A O 1
ATOM 5580 N N . GLN A 1 686 ? -37.826 1.265 12.494 1.00 86.88 686 GLN A N 1
ATOM 5581 C CA . GLN A 1 686 ? -38.995 2.050 12.097 1.00 86.88 686 GLN A CA 1
ATOM 5582 C C . GLN A 1 686 ? -39.905 1.321 11.100 1.00 86.88 686 GLN A C 1
ATOM 5584 O O . GLN A 1 686 ? -39.499 0.426 10.351 1.00 86.88 686 GLN A O 1
ATOM 5589 N N . PHE A 1 687 ? -41.162 1.771 11.046 1.00 89.31 687 PHE A N 1
ATOM 5590 C CA . PHE A 1 687 ? -42.070 1.461 9.942 1.00 89.31 687 PHE A CA 1
ATOM 5591 C C . PHE A 1 687 ? -41.989 2.550 8.870 1.00 89.31 687 PHE A C 1
ATOM 5593 O O . PHE A 1 687 ? -42.229 3.727 9.144 1.00 89.31 687 PHE A O 1
ATOM 5600 N N . ILE A 1 688 ? -41.718 2.139 7.634 1.00 91.12 688 ILE A N 1
ATOM 5601 C CA . ILE A 1 688 ? -41.578 3.002 6.458 1.00 91.12 688 ILE A CA 1
ATOM 5602 C C . ILE A 1 688 ? -42.493 2.540 5.313 1.00 91.12 688 ILE A C 1
ATOM 5604 O O . ILE A 1 688 ? -43.051 1.440 5.340 1.00 91.12 688 ILE A O 1
ATOM 5608 N N . GLN A 1 689 ? -42.635 3.376 4.282 1.00 90.31 689 GLN A N 1
ATOM 5609 C CA . GLN A 1 689 ? -43.180 2.959 2.987 1.00 90.31 689 GLN A CA 1
ATOM 5610 C C . GLN A 1 689 ? -42.052 2.812 1.960 1.00 90.31 689 GLN A C 1
ATOM 5612 O O . GLN A 1 689 ? -41.216 3.707 1.851 1.00 90.31 689 GLN A O 1
ATOM 5617 N N . TRP A 1 690 ? -42.030 1.722 1.188 1.00 91.44 690 TRP A N 1
ATOM 5618 C CA . TRP A 1 690 ? -41.030 1.490 0.129 1.00 91.44 690 TRP A CA 1
ATOM 5619 C C . TRP A 1 690 ? -41.695 1.029 -1.184 1.00 91.44 690 TRP A C 1
ATOM 5621 O O . TRP A 1 690 ? -42.744 0.377 -1.117 1.00 91.44 690 TRP A O 1
ATOM 5631 N N . PRO A 1 691 ? -41.149 1.349 -2.378 1.00 88.25 691 PRO A N 1
ATOM 5632 C CA . PRO A 1 691 ? -41.734 0.936 -3.654 1.00 88.25 691 PRO A CA 1
ATOM 5633 C C . PRO A 1 691 ? -41.774 -0.586 -3.799 1.00 88.25 691 PRO A C 1
ATOM 5635 O O . PRO A 1 691 ? -40.741 -1.241 -3.674 1.00 88.25 691 PRO A O 1
ATOM 5638 N N . ARG A 1 692 ? -42.936 -1.153 -4.153 1.00 82.44 692 ARG A N 1
ATOM 5639 C CA . ARG A 1 692 ? -43.145 -2.609 -4.298 1.00 82.44 692 ARG A CA 1
ATOM 5640 C C . ARG A 1 692 ? -42.122 -3.267 -5.232 1.00 82.44 692 ARG A C 1
ATOM 5642 O O . ARG A 1 692 ? -41.665 -4.366 -4.949 1.00 82.44 692 ARG A O 1
ATOM 5649 N N . LYS A 1 693 ? -41.730 -2.574 -6.308 1.00 81.88 693 LYS A N 1
ATOM 5650 C CA . LYS A 1 693 ? -40.737 -3.039 -7.295 1.00 81.88 693 LYS A CA 1
ATOM 5651 C C . LYS A 1 693 ? -39.285 -3.108 -6.786 1.00 81.88 693 LYS A C 1
ATOM 5653 O O . LYS A 1 693 ? -38.426 -3.606 -7.501 1.00 81.88 693 LYS A O 1
ATOM 5658 N N . ALA A 1 694 ? -39.001 -2.569 -5.600 1.00 85.50 694 ALA A N 1
ATOM 5659 C CA . ALA A 1 694 ? -37.667 -2.497 -4.993 1.00 85.50 694 ALA A CA 1
ATOM 5660 C C . ALA A 1 694 ? -37.613 -3.240 -3.645 1.00 85.50 694 ALA A C 1
ATOM 5662 O O . ALA A 1 694 ? -36.904 -2.850 -2.715 1.00 85.50 694 ALA A O 1
ATOM 5663 N N . ILE A 1 695 ? -38.428 -4.294 -3.543 1.00 86.69 695 ILE A N 1
ATOM 5664 C CA . ILE A 1 695 ? -38.533 -5.196 -2.400 1.00 86.69 695 ILE A CA 1
ATOM 5665 C C . ILE A 1 695 ? -38.361 -6.614 -2.927 1.00 86.69 695 ILE A C 1
ATOM 5667 O O . ILE A 1 695 ? -39.162 -7.095 -3.729 1.00 86.69 695 ILE A O 1
ATOM 5671 N N . LYS A 1 696 ? -37.326 -7.295 -2.450 1.00 87.25 696 LYS A N 1
ATOM 5672 C CA . LYS A 1 696 ? -37.042 -8.695 -2.758 1.00 87.25 696 LYS A CA 1
ATOM 5673 C C . LYS A 1 696 ? -37.531 -9.543 -1.588 1.00 87.25 696 LYS A C 1
ATOM 5675 O O . LYS A 1 696 ? -37.036 -9.396 -0.474 1.00 87.25 696 LYS A O 1
ATOM 5680 N N . LEU A 1 697 ? -38.542 -10.379 -1.817 1.00 86.06 697 LEU A N 1
ATOM 5681 C CA . LEU A 1 697 ? -39.094 -11.257 -0.781 1.00 86.06 697 LEU A CA 1
ATOM 5682 C C . LEU A 1 697 ? -38.121 -12.403 -0.469 1.00 86.06 697 LEU A C 1
ATOM 5684 O O . LEU A 1 697 ? -37.473 -12.937 -1.369 1.00 86.06 697 LEU A O 1
ATOM 5688 N N . LEU A 1 698 ? -38.042 -12.780 0.805 1.00 80.69 698 LEU A N 1
ATOM 5689 C CA . LEU A 1 698 ? -37.279 -13.925 1.294 1.00 80.69 698 LEU A CA 1
ATOM 5690 C C . LEU A 1 698 ? -38.242 -15.096 1.530 1.00 80.69 698 LEU A C 1
ATOM 5692 O O . LEU A 1 698 ? -39.193 -14.974 2.305 1.00 80.69 698 LEU A O 1
ATOM 5696 N N . ASN A 1 699 ? -38.008 -16.221 0.851 1.00 64.31 699 ASN A N 1
ATOM 5697 C CA . ASN A 1 699 ? -38.838 -17.419 0.991 1.00 64.31 699 ASN A CA 1
ATOM 5698 C C . ASN A 1 699 ? -38.616 -18.099 2.352 1.00 64.31 699 ASN A C 1
ATOM 5700 O O . ASN A 1 699 ? -37.514 -18.109 2.893 1.00 64.31 699 ASN A O 1
ATOM 5704 N N . THR A 1 700 ? -39.671 -18.712 2.888 1.00 50.06 700 THR A N 1
ATOM 5705 C CA . THR A 1 700 ? -39.723 -19.253 4.257 1.00 50.06 700 THR A CA 1
ATOM 5706 C C . THR A 1 700 ? -38.738 -20.386 4.558 1.00 50.06 700 THR A C 1
ATOM 5708 O O . THR A 1 700 ? -38.482 -20.652 5.729 1.00 50.06 700 THR A O 1
ATOM 5711 N N . GLU A 1 701 ? -38.164 -21.034 3.545 1.00 44.59 701 GLU A N 1
ATOM 5712 C CA . GLU A 1 701 ? -37.193 -22.125 3.718 1.00 44.59 701 GLU A CA 1
ATOM 5713 C C . GLU A 1 701 ? -35.868 -21.625 4.326 1.00 44.59 701 GLU A C 1
ATOM 5715 O O . GLU A 1 701 ? -35.346 -22.253 5.246 1.00 44.59 701 GLU A O 1
ATOM 5720 N N . SER A 1 702 ? -35.385 -20.428 3.955 1.00 39.78 702 SER A N 1
ATOM 5721 C CA . SER A 1 702 ? -34.151 -19.852 4.531 1.00 39.78 702 SER A CA 1
ATOM 5722 C C . SER A 1 702 ? -34.313 -19.341 5.975 1.00 39.78 702 SER A C 1
ATOM 5724 O O . SER A 1 702 ? -33.373 -18.801 6.567 1.00 39.78 702 SER A O 1
ATOM 5726 N N . LEU A 1 703 ? -35.511 -19.467 6.557 1.00 39.75 703 LEU A N 1
ATOM 5727 C CA . LEU A 1 703 ? -35.780 -19.077 7.940 1.00 39.75 703 LEU A CA 1
ATOM 5728 C C . LEU A 1 703 ? -35.395 -20.180 8.942 1.00 39.75 703 LEU A C 1
ATOM 5730 O O . LEU A 1 703 ? -35.122 -19.880 10.100 1.00 39.75 703 LEU A O 1
ATOM 5734 N N . GLN A 1 704 ? -35.341 -21.449 8.521 1.00 36.00 704 GLN A N 1
ATOM 5735 C CA . GLN A 1 704 ? -35.009 -22.554 9.431 1.00 36.00 704 GLN A CA 1
ATOM 5736 C C . GLN A 1 704 ? -33.508 -22.605 9.761 1.00 36.00 704 GLN A C 1
ATOM 5738 O O . GLN A 1 704 ? -33.149 -22.764 10.926 1.00 36.00 704 GLN A O 1
ATOM 5743 N N . GLU A 1 705 ? -32.632 -22.364 8.782 1.00 37.41 705 GLU A N 1
ATOM 5744 C CA . GLU A 1 705 ? -31.174 -22.321 8.995 1.00 37.41 705 GLU A CA 1
ATOM 5745 C C . GLU A 1 705 ? -30.745 -21.144 9.893 1.00 37.41 705 GLU A C 1
ATOM 5747 O O . GLU A 1 705 ? -29.892 -21.292 10.768 1.00 37.41 705 GLU A O 1
ATOM 5752 N N . SER A 1 706 ? -31.385 -19.979 9.741 1.00 37.66 706 SER A N 1
ATOM 5753 C CA . SER A 1 706 ? -31.080 -18.778 10.536 1.00 37.66 706 SER A CA 1
ATOM 5754 C C . SER A 1 706 ? -31.621 -18.828 11.974 1.00 37.66 706 SER A C 1
ATOM 5756 O O . SER A 1 706 ? -31.064 -18.176 12.862 1.00 37.66 706 SER A O 1
ATOM 5758 N N . ILE A 1 707 ? -32.652 -19.639 12.238 1.00 40.50 707 ILE A N 1
ATOM 5759 C CA . ILE A 1 707 ? -33.110 -19.956 13.601 1.00 40.50 707 ILE A CA 1
ATOM 5760 C C . ILE A 1 707 ? -32.187 -20.997 14.256 1.00 40.50 707 ILE A C 1
ATOM 5762 O O . ILE A 1 707 ? -31.875 -20.864 15.440 1.00 40.50 707 ILE A O 1
ATOM 5766 N N . ALA A 1 708 ? -31.692 -21.982 13.498 1.00 34.44 708 ALA A N 1
ATOM 5767 C CA . ALA A 1 708 ? -30.795 -23.021 14.013 1.00 34.44 708 ALA A CA 1
ATOM 5768 C C . ALA A 1 708 ? -29.455 -22.471 14.543 1.00 34.44 708 ALA A C 1
ATOM 5770 O O . ALA A 1 708 ? -28.959 -22.963 15.554 1.00 34.44 708 ALA A O 1
ATOM 5771 N N . LEU A 1 709 ? -28.892 -21.425 13.922 1.00 35.06 709 LEU A N 1
ATOM 5772 C CA . LEU A 1 709 ? -27.634 -20.810 14.384 1.00 35.06 709 LEU A CA 1
ATOM 5773 C C . LEU A 1 709 ? -27.762 -19.943 15.654 1.00 35.06 709 LEU A C 1
ATOM 5775 O O . LEU A 1 709 ? -26.741 -19.598 16.242 1.00 35.06 709 LEU A O 1
ATOM 5779 N N . ASN A 1 710 ? -28.974 -19.582 16.092 1.00 35.22 710 ASN A N 1
ATOM 5780 C CA . ASN A 1 710 ? -29.186 -18.623 17.190 1.00 35.22 710 ASN A CA 1
ATOM 5781 C C . ASN A 1 710 ? -29.612 -19.257 18.533 1.00 35.22 710 ASN A C 1
ATOM 5783 O O . ASN A 1 710 ? -29.932 -18.536 19.477 1.00 35.22 710 ASN A O 1
ATOM 5787 N N . GLN A 1 711 ? -29.605 -20.589 18.662 1.00 36.53 711 GLN A N 1
ATOM 5788 C CA . GLN A 1 711 ? -29.977 -21.291 19.903 1.00 36.53 711 GLN A CA 1
ATOM 5789 C C . GLN A 1 711 ? -28.771 -21.881 20.653 1.00 36.53 711 GLN A C 1
ATOM 5791 O O . GLN A 1 711 ? -28.725 -23.081 20.924 1.00 36.53 711 GLN A O 1
ATOM 5796 N N . GLN A 1 712 ? -27.785 -21.047 21.015 1.00 31.03 712 GLN A N 1
ATOM 5797 C CA . GLN A 1 712 ? -26.673 -21.490 21.875 1.00 31.03 712 GLN A CA 1
ATOM 5798 C C . GLN A 1 712 ? -26.025 -20.383 22.741 1.00 31.03 712 GLN A C 1
ATOM 5800 O O . GLN A 1 712 ? -24.815 -20.178 22.729 1.00 31.03 712 GLN A O 1
ATOM 5805 N N . ALA A 1 713 ? -26.838 -19.694 23.552 1.00 27.97 713 ALA A N 1
ATOM 5806 C CA . ALA A 1 713 ? -26.389 -18.898 24.705 1.00 27.97 713 ALA A CA 1
ATOM 5807 C C . ALA A 1 713 ? -27.437 -18.968 25.846 1.00 27.97 713 ALA A C 1
ATOM 5809 O O . ALA A 1 713 ? -28.626 -19.121 25.552 1.00 27.97 713 ALA A O 1
ATOM 5810 N N . PRO A 1 714 ? -27.044 -18.923 27.137 1.00 31.38 714 PRO A N 1
ATOM 5811 C CA . PRO A 1 714 ? -27.919 -19.327 28.242 1.00 31.38 714 PRO A CA 1
ATOM 5812 C C . PRO A 1 714 ? -28.856 -18.222 28.755 1.00 31.38 714 PRO A C 1
ATOM 5814 O O . PRO A 1 714 ? -28.474 -17.060 28.875 1.00 31.38 714 PRO A O 1
ATOM 5817 N N . GLN A 1 715 ? -30.064 -18.613 29.174 1.00 28.17 715 GLN A N 1
ATOM 5818 C CA . GLN A 1 715 ? -30.950 -17.767 29.979 1.00 28.17 715 GLN A CA 1
ATOM 5819 C C . GLN A 1 715 ? -30.664 -17.960 31.475 1.00 28.17 715 GLN A C 1
ATOM 5821 O O . GLN A 1 715 ? -30.825 -19.059 32.001 1.00 28.17 715 GLN A O 1
ATOM 5826 N N . HIS A 1 716 ? -30.316 -16.881 32.181 1.00 30.20 716 HIS A N 1
ATOM 5827 C CA . HIS A 1 716 ? -30.423 -16.830 33.642 1.00 30.20 716 HIS A CA 1
ATOM 5828 C C . HIS A 1 716 ? -31.848 -16.423 34.036 1.00 30.20 716 HIS A C 1
ATOM 5830 O O . HIS A 1 716 ? -32.282 -15.308 33.748 1.00 30.20 716 HIS A O 1
ATOM 5836 N N . SER A 1 717 ? -32.575 -17.309 34.716 1.00 29.75 717 SER A N 1
ATOM 5837 C CA . SER A 1 717 ? -33.916 -17.027 35.236 1.00 29.75 717 SER A CA 1
ATOM 5838 C C . SER A 1 717 ? -33.861 -16.390 36.628 1.00 29.75 717 SER A C 1
ATOM 5840 O O . SER A 1 717 ? -33.488 -17.055 37.596 1.00 29.75 717 SER A O 1
ATOM 5842 N N . GLY A 1 718 ? -34.280 -15.128 36.739 1.00 27.02 718 GLY A N 1
ATOM 5843 C CA . GLY A 1 718 ? -34.695 -14.535 38.015 1.00 27.02 718 GLY A CA 1
ATOM 5844 C C . GLY A 1 718 ? -36.079 -15.044 38.440 1.00 27.02 718 GLY A C 1
ATOM 5845 O O . GLY A 1 718 ? -36.891 -15.428 37.599 1.00 27.02 718 GLY A O 1
ATOM 5846 N N . GLU A 1 719 ? -36.345 -15.079 39.744 1.00 25.88 719 GLU A N 1
ATOM 5847 C CA . GLU A 1 719 ? -37.555 -15.685 40.311 1.00 25.88 719 GLU A CA 1
ATOM 5848 C C . GLU A 1 719 ? -38.842 -14.897 40.012 1.00 25.88 719 GLU A C 1
ATOM 5850 O O . GLU A 1 719 ? -38.869 -13.679 40.163 1.00 25.88 719 GLU A O 1
ATOM 5855 N N . TYR A 1 720 ? -39.951 -15.606 39.762 1.00 24.34 720 TYR A N 1
ATOM 5856 C CA . TYR A 1 720 ? -41.226 -15.316 40.435 1.00 24.34 720 TYR A CA 1
ATOM 5857 C C . TYR A 1 720 ? -42.107 -16.579 40.504 1.00 24.34 720 TYR A C 1
ATOM 5859 O O . TYR A 1 720 ? -42.221 -17.335 39.542 1.00 24.34 720 TYR A O 1
ATOM 5867 N N . ARG A 1 721 ? -42.719 -16.821 41.669 1.00 25.47 721 ARG A N 1
ATOM 5868 C CA . ARG A 1 721 ? -43.615 -17.961 41.973 1.00 25.47 721 ARG A CA 1
ATOM 5869 C C . ARG A 1 721 ? -45.087 -17.546 41.756 1.00 25.47 721 ARG A C 1
ATOM 5871 O O . ARG A 1 721 ? -45.350 -16.344 41.844 1.00 25.47 721 ARG A O 1
ATOM 5878 N N . PRO A 1 722 ? -46.059 -18.472 41.552 1.00 28.30 722 PRO A N 1
ATOM 5879 C CA . PRO A 1 722 ? -46.580 -19.243 42.700 1.00 28.30 722 PRO A CA 1
ATOM 5880 C C . PRO A 1 722 ? -47.218 -20.641 42.438 1.00 28.30 722 PRO A C 1
ATOM 5882 O O . PRO A 1 722 ? -47.531 -21.007 41.315 1.00 28.30 722 PRO A O 1
ATOM 5885 N N . LEU A 1 723 ? -47.512 -21.329 43.560 1.00 23.36 723 LEU A N 1
ATOM 5886 C CA . LEU A 1 723 ? -48.524 -22.392 43.795 1.00 23.36 723 LEU A CA 1
ATOM 5887 C C . LEU A 1 723 ? -48.331 -23.834 43.245 1.00 23.36 723 LEU A C 1
ATOM 5889 O O . LEU A 1 723 ? -48.528 -24.095 42.069 1.00 23.36 723 LEU A O 1
ATOM 5893 N N . MET A 1 724 ? -48.054 -24.748 44.198 1.00 22.41 724 MET A N 1
ATOM 5894 C CA . MET A 1 724 ? -48.610 -26.109 44.449 1.00 22.41 724 MET A CA 1
ATOM 5895 C C . MET A 1 724 ? -49.100 -26.970 43.256 1.00 22.41 724 MET A C 1
ATOM 5897 O O . MET A 1 724 ? -49.927 -26.533 42.467 1.00 22.41 724 MET A O 1
ATOM 5901 N N . CYS A 1 725 ? -48.727 -28.254 43.149 1.00 23.39 725 CYS A N 1
ATOM 5902 C CA . CYS A 1 725 ? -49.128 -29.320 44.091 1.00 23.39 725 CYS A CA 1
ATOM 5903 C C . CYS A 1 725 ? -48.168 -30.536 44.151 1.00 23.39 725 CYS A C 1
ATOM 5905 O O . CYS A 1 725 ? -47.229 -30.638 43.371 1.00 23.39 725 CYS A O 1
ATOM 5907 N N . ASP A 1 726 ? -48.450 -31.404 45.130 1.00 23.69 726 ASP A N 1
ATOM 5908 C CA . ASP A 1 726 ? -47.681 -32.523 45.708 1.00 23.69 726 ASP A CA 1
ATOM 5909 C C . ASP A 1 726 ? -47.249 -33.706 44.799 1.00 23.69 726 ASP A C 1
ATOM 5911 O O . ASP A 1 726 ? -47.527 -33.748 43.607 1.00 23.69 726 ASP A O 1
ATOM 5915 N N . GLU A 1 727 ? -46.612 -34.698 45.449 1.00 27.69 727 GLU A N 1
ATOM 5916 C CA . GLU A 1 727 ? -46.190 -36.032 44.965 1.00 27.69 727 GLU A CA 1
ATOM 5917 C C . GLU A 1 727 ? -45.009 -36.044 43.958 1.00 27.69 727 GLU A C 1
ATOM 5919 O O . GLU A 1 727 ? -45.119 -35.623 42.816 1.00 27.69 727 GLU A O 1
ATOM 5924 N N . GLY A 1 728 ? -43.805 -36.547 44.266 1.00 23.83 728 GLY A N 1
ATOM 5925 C CA . GLY A 1 728 ? -43.277 -37.109 45.514 1.00 23.83 728 GLY A CA 1
ATOM 5926 C C . GLY A 1 728 ? -42.958 -38.604 45.429 1.00 23.83 728 GLY A C 1
ATOM 5927 O O . GLY A 1 728 ? -43.783 -39.428 45.799 1.00 23.83 728 GLY A O 1
ATOM 5928 N N . TYR A 1 729 ? -41.724 -38.950 45.046 1.00 26.11 729 TYR A N 1
ATOM 5929 C CA . TYR A 1 729 ? -41.090 -40.227 45.404 1.00 26.11 729 TYR A CA 1
ATOM 5930 C C . TYR A 1 729 ? -39.566 -40.068 45.493 1.00 26.11 729 TYR A C 1
ATOM 5932 O O . TYR A 1 729 ? -38.955 -39.322 44.731 1.00 26.11 729 TYR A O 1
ATOM 5940 N N . THR A 1 730 ? -38.948 -40.759 46.448 1.00 23.75 730 THR A N 1
ATOM 5941 C CA . THR A 1 730 ? -37.490 -40.816 46.626 1.00 23.75 730 THR A CA 1
ATOM 5942 C C . THR A 1 730 ? -36.889 -41.990 45.844 1.00 23.75 730 THR A C 1
ATOM 5944 O O . THR A 1 730 ? -37.601 -42.952 45.553 1.00 23.75 730 THR A O 1
ATOM 5947 N N . ARG A 1 731 ? -35.562 -41.981 45.608 1.00 24.89 731 ARG A N 1
ATOM 5948 C CA . ARG A 1 731 ? -34.605 -42.818 46.381 1.00 24.89 731 ARG A CA 1
ATOM 5949 C C . ARG A 1 731 ? -33.248 -43.054 45.669 1.00 24.89 731 ARG A C 1
ATOM 5951 O O . ARG A 1 731 ? -33.220 -43.736 44.657 1.00 24.89 731 ARG A O 1
ATOM 5958 N N . ASN A 1 732 ? -32.156 -42.651 46.343 1.00 24.22 732 ASN A N 1
ATOM 5959 C CA . ASN A 1 732 ? -30.778 -43.201 46.281 1.00 24.22 732 ASN A CA 1
ATOM 5960 C C . ASN A 1 732 ? -29.964 -43.116 44.964 1.00 24.22 732 ASN A C 1
ATOM 5962 O O . ASN A 1 732 ? -30.534 -43.006 43.889 1.00 24.22 732 ASN A O 1
ATOM 5966 N N . GLN A 1 733 ? -28.631 -43.291 44.969 1.00 24.39 733 GLN A N 1
ATOM 5967 C CA . GLN A 1 733 ? -27.507 -42.868 45.854 1.00 24.39 733 GLN A CA 1
ATOM 5968 C C . GLN A 1 733 ? -26.185 -43.397 45.227 1.00 24.39 733 GLN A C 1
ATOM 5970 O O . GLN A 1 733 ? -26.253 -44.076 44.209 1.00 24.39 733 GLN A O 1
ATOM 5975 N N . GLU A 1 734 ? -25.036 -43.136 45.875 1.00 24.69 734 GLU A N 1
ATOM 5976 C CA . GLU A 1 734 ? -23.691 -43.702 45.602 1.00 24.69 734 GLU A CA 1
ATOM 5977 C C . GLU A 1 734 ? -23.047 -43.202 44.281 1.00 24.69 734 GLU A C 1
ATOM 5979 O O . GLU A 1 734 ? -23.540 -43.471 43.193 1.00 24.69 734 GLU A O 1
ATOM 5984 N N . GLU A 1 735 ? -22.065 -42.286 44.262 1.00 23.52 735 GLU A N 1
ATOM 5985 C CA . GLU A 1 735 ? -20.735 -42.161 44.924 1.00 23.52 735 GLU A CA 1
ATOM 5986 C C . GLU A 1 735 ? -19.574 -42.782 44.112 1.00 23.52 735 GLU A C 1
ATOM 5988 O O . GLU A 1 735 ? -19.658 -43.910 43.638 1.00 23.52 735 GLU A O 1
ATOM 5993 N N . GLY A 1 736 ? -18.482 -42.017 43.926 1.00 24.88 736 GLY A N 1
ATOM 5994 C CA . GLY A 1 736 ? -17.393 -42.355 42.989 1.00 24.88 736 GLY A CA 1
ATOM 5995 C C . GLY A 1 736 ? -16.229 -41.345 42.944 1.00 24.88 736 GLY A C 1
ATOM 5996 O O . GLY A 1 736 ? -16.008 -40.684 41.935 1.00 24.88 736 GLY A O 1
ATOM 5997 N N . ASN A 1 737 ? -15.506 -41.224 44.059 1.00 23.20 737 ASN A N 1
ATOM 5998 C CA . ASN A 1 737 ? -14.239 -40.484 44.267 1.00 23.20 737 ASN A CA 1
ATOM 5999 C C . ASN A 1 737 ? -13.063 -40.970 43.360 1.00 23.20 737 ASN A C 1
ATOM 6001 O O . ASN A 1 737 ? -13.111 -42.117 42.929 1.00 23.20 737 ASN A O 1
ATOM 6005 N N . VAL A 1 738 ? -11.927 -40.274 43.115 1.00 22.39 738 VAL A N 1
ATOM 6006 C CA . VAL A 1 738 ? -11.463 -38.857 43.250 1.00 22.39 738 VAL A CA 1
ATOM 6007 C C . VAL A 1 738 ? -10.075 -38.689 42.544 1.00 22.39 738 VAL A C 1
ATOM 6009 O O . VAL A 1 738 ? -9.395 -39.685 42.327 1.00 22.39 738 VAL A O 1
ATOM 6012 N N . ASP A 1 739 ? -9.666 -37.444 42.242 1.00 21.97 739 ASP A N 1
ATOM 6013 C CA . ASP A 1 739 ? -8.306 -36.898 41.944 1.00 21.97 739 ASP A CA 1
ATOM 6014 C C . ASP A 1 739 ? -7.386 -37.340 40.765 1.00 21.97 739 ASP A C 1
ATOM 6016 O O . ASP A 1 739 ? -6.966 -38.481 40.614 1.00 21.97 739 ASP A O 1
ATOM 6020 N N . LEU A 1 740 ? -6.968 -36.309 40.002 1.00 24.23 740 LEU A N 1
ATOM 6021 C CA . LEU A 1 740 ? -5.584 -35.833 39.726 1.00 24.23 740 LEU A CA 1
ATOM 6022 C C . LEU A 1 740 ? -4.423 -36.874 39.697 1.00 24.23 740 LEU A C 1
ATOM 6024 O O . LEU A 1 740 ? -4.119 -37.515 40.694 1.00 24.23 740 LEU A O 1
ATOM 6028 N N . SER A 1 741 ? -3.551 -36.931 38.673 1.00 22.97 741 SER A N 1
ATOM 6029 C CA . SER A 1 741 ? -2.651 -35.817 38.290 1.00 22.97 741 SER A CA 1
ATOM 6030 C C . SER A 1 741 ? -1.681 -36.124 37.108 1.00 22.97 741 SER A C 1
ATOM 6032 O O . SER A 1 741 ? -1.360 -37.272 36.836 1.00 22.97 741 SER A O 1
ATOM 6034 N N . PHE A 1 742 ? -1.166 -35.047 36.485 1.00 20.97 742 PHE A N 1
ATOM 6035 C CA . PHE A 1 742 ? 0.157 -34.856 35.826 1.00 20.97 742 PHE A CA 1
ATOM 6036 C C . PHE A 1 742 ? 0.647 -35.661 34.580 1.00 20.97 742 PHE A C 1
ATOM 6038 O O . PHE A 1 742 ? 1.042 -36.814 34.656 1.00 20.97 742 PHE A O 1
ATOM 6045 N N . LEU A 1 743 ? 0.785 -34.913 33.465 1.00 23.02 743 LEU A N 1
ATOM 6046 C CA . LEU A 1 743 ? 1.936 -34.779 32.528 1.00 23.02 743 LEU A CA 1
ATOM 6047 C C . LEU A 1 743 ? 2.892 -35.963 32.219 1.00 23.02 743 LEU A C 1
ATOM 6049 O O . LEU A 1 743 ? 3.602 -36.440 33.098 1.00 23.02 743 LEU A O 1
ATOM 6053 N N . GLY A 1 744 ? 3.124 -36.233 30.918 1.00 22.66 744 GLY A N 1
ATOM 6054 C CA . GLY A 1 744 ? 4.299 -37.003 30.458 1.00 22.66 744 GLY A CA 1
ATOM 6055 C C . GLY A 1 744 ? 4.433 -37.257 28.941 1.00 22.66 744 GLY A C 1
ATOM 6056 O O . GLY A 1 744 ? 3.941 -38.260 28.449 1.00 22.66 744 GLY A O 1
ATOM 6057 N N . LEU A 1 745 ? 5.124 -36.346 28.239 1.00 22.70 745 LEU A N 1
ATOM 6058 C CA . LEU A 1 745 ? 5.928 -36.485 26.996 1.00 22.70 745 LEU A CA 1
ATOM 6059 C C . LEU A 1 745 ? 5.978 -37.824 26.211 1.00 22.70 745 LEU A C 1
ATOM 6061 O O . LEU A 1 745 ? 6.252 -38.869 26.789 1.00 22.70 745 LEU A O 1
ATOM 6065 N N . LEU A 1 746 ? 6.053 -37.721 24.870 1.00 23.64 746 LEU A N 1
ATOM 6066 C CA . LEU A 1 746 ? 7.287 -38.075 24.129 1.00 23.64 746 LEU A CA 1
ATOM 6067 C C . LEU A 1 746 ? 7.330 -37.502 22.693 1.00 23.64 746 LEU A C 1
ATOM 6069 O O . LEU A 1 746 ? 6.322 -37.471 21.994 1.00 23.64 746 LEU A O 1
ATOM 6073 N N . ASN A 1 747 ? 8.527 -37.083 22.267 1.00 26.20 747 ASN A N 1
ATOM 6074 C CA . ASN A 1 747 ? 8.909 -36.756 20.885 1.00 26.20 747 ASN A CA 1
ATOM 6075 C C . ASN A 1 747 ? 9.929 -37.802 20.397 1.00 26.20 747 ASN A C 1
ATOM 6077 O O . ASN A 1 747 ? 10.672 -38.342 21.214 1.00 26.20 747 ASN A O 1
ATOM 6081 N N . GLY A 1 748 ? 10.042 -37.998 19.081 1.00 24.42 748 GLY A N 1
ATOM 6082 C CA . GLY A 1 748 ? 11.139 -38.741 18.445 1.00 24.42 748 GLY A CA 1
ATOM 6083 C C . GLY A 1 748 ? 10.754 -39.270 17.058 1.00 24.42 748 GLY A C 1
ATOM 6084 O O . GLY A 1 748 ? 9.582 -39.542 16.822 1.00 24.42 748 GLY A O 1
ATOM 6085 N N . GLU A 1 749 ? 11.656 -39.417 16.088 1.00 25.03 749 GLU A N 1
ATOM 6086 C CA . GLU A 1 749 ? 13.083 -39.051 16.028 1.00 25.03 749 GLU A CA 1
ATOM 6087 C C . GLU A 1 749 ? 13.506 -38.860 14.554 1.00 25.03 749 GLU A C 1
ATOM 6089 O O . GLU A 1 749 ? 12.763 -39.208 13.635 1.00 25.03 749 GLU A O 1
ATOM 6094 N N . LEU A 1 750 ? 14.706 -38.319 14.315 1.00 23.03 750 LEU A N 1
ATOM 6095 C CA . LEU A 1 750 ? 15.338 -38.256 12.992 1.00 23.03 750 LEU A CA 1
ATOM 6096 C C . LEU A 1 750 ? 16.858 -38.330 13.157 1.00 23.03 750 LEU A C 1
ATOM 6098 O O . LEU A 1 750 ? 17.406 -37.473 13.844 1.00 23.03 750 LEU A O 1
ATOM 6102 N N . LEU A 1 751 ? 17.528 -39.295 12.506 1.00 21.12 751 LEU A N 1
ATOM 6103 C CA . LEU A 1 751 ? 18.933 -39.218 12.055 1.00 21.12 751 LEU A CA 1
ATOM 6104 C C . LEU A 1 751 ? 19.331 -40.423 11.164 1.00 21.12 751 LEU A C 1
ATOM 6106 O O . LEU A 1 751 ? 18.473 -41.197 10.749 1.00 21.12 751 LEU A O 1
ATOM 6110 N N . ILE A 1 752 ? 20.604 -40.487 10.746 1.00 23.80 752 ILE A N 1
ATOM 6111 C CA . ILE A 1 752 ? 21.075 -41.120 9.492 1.00 23.80 752 ILE A CA 1
ATOM 6112 C C . ILE A 1 752 ? 22.276 -42.068 9.752 1.00 23.80 752 ILE A C 1
ATOM 6114 O O . ILE A 1 752 ? 22.955 -41.921 10.765 1.00 23.80 752 ILE A O 1
ATOM 6118 N N . GLN A 1 753 ? 22.623 -42.892 8.743 1.00 21.67 753 GLN A N 1
ATOM 6119 C CA . GLN A 1 753 ? 23.876 -43.662 8.515 1.00 21.67 753 GLN A CA 1
ATOM 6120 C C . GLN A 1 753 ? 23.819 -45.153 8.956 1.00 21.67 753 GLN A C 1
ATOM 6122 O O . GLN A 1 753 ? 23.053 -45.492 9.846 1.00 21.67 753 GLN A O 1
ATOM 6127 N N . SER A 1 754 ? 24.563 -46.103 8.356 1.00 23.09 754 SER A N 1
ATOM 6128 C CA . SER A 1 754 ? 25.710 -46.001 7.423 1.00 23.09 754 SER A CA 1
ATOM 6129 C C . SER A 1 754 ? 25.864 -47.210 6.454 1.00 23.09 754 SER A C 1
ATOM 6131 O O . SER A 1 754 ? 25.127 -48.185 6.554 1.00 23.09 754 SER A O 1
ATOM 6133 N N . ALA A 1 755 ? 26.909 -47.140 5.607 1.00 24.39 755 ALA A N 1
ATOM 6134 C CA . ALA A 1 755 ? 27.649 -48.237 4.945 1.00 24.39 755 ALA A CA 1
ATOM 6135 C C . ALA A 1 755 ? 27.144 -48.853 3.613 1.00 24.39 755 ALA A C 1
ATOM 6137 O O . ALA A 1 755 ? 25.955 -48.951 3.332 1.00 24.39 755 ALA A O 1
ATOM 6138 N N . HIS A 1 756 ? 28.126 -49.266 2.794 1.00 25.56 756 HIS A N 1
ATOM 6139 C CA . HIS A 1 756 ? 27.992 -49.950 1.500 1.00 25.56 756 HIS A CA 1
ATOM 6140 C C . HIS A 1 756 ? 28.309 -51.449 1.627 1.00 25.56 756 HIS A C 1
ATOM 6142 O O . HIS A 1 756 ? 29.220 -51.794 2.379 1.00 25.56 756 HIS A O 1
ATOM 6148 N N . THR A 1 757 ? 27.724 -52.269 0.747 1.00 24.86 757 THR A N 1
ATOM 6149 C CA . THR A 1 757 ? 28.448 -53.302 -0.030 1.00 24.86 757 THR A CA 1
ATOM 6150 C C . THR A 1 757 ? 27.661 -53.670 -1.298 1.00 24.86 757 THR A C 1
ATOM 6152 O O . THR A 1 757 ? 26.520 -53.241 -1.465 1.00 24.86 757 THR A O 1
ATOM 6155 N N . GLU A 1 758 ? 28.303 -54.389 -2.219 1.00 24.47 758 GLU A N 1
ATOM 6156 C CA . GLU A 1 758 ? 27.824 -54.677 -3.581 1.00 24.47 758 GLU A CA 1
ATOM 6157 C C . GLU A 1 758 ? 27.199 -56.091 -3.723 1.00 24.47 758 GLU A C 1
ATOM 6159 O O . GLU A 1 758 ? 27.106 -56.845 -2.755 1.00 24.47 758 GLU A O 1
ATOM 6164 N N . ASP A 1 759 ? 26.847 -56.433 -4.971 1.00 23.86 759 ASP A N 1
ATOM 6165 C CA . ASP A 1 759 ? 26.833 -57.781 -5.575 1.00 23.86 759 ASP A CA 1
ATOM 6166 C C . ASP A 1 759 ? 25.574 -58.707 -5.599 1.00 23.86 759 ASP A C 1
ATOM 6168 O O . ASP A 1 759 ? 25.251 -59.429 -4.663 1.00 23.86 759 ASP A O 1
ATOM 6172 N N . VAL A 1 760 ? 25.008 -58.807 -6.824 1.00 25.06 760 VAL A N 1
ATOM 6173 C CA . VAL A 1 760 ? 24.987 -60.028 -7.689 1.00 25.06 760 VAL A CA 1
ATOM 6174 C C . VAL A 1 760 ? 23.847 -61.090 -7.597 1.00 25.06 760 VAL A C 1
ATOM 6176 O O . VAL A 1 760 ? 23.735 -61.861 -6.656 1.00 25.06 760 VAL A O 1
ATOM 6179 N N . ILE A 1 761 ? 23.135 -61.217 -8.739 1.00 26.36 761 ILE A N 1
ATOM 6180 C CA . ILE A 1 761 ? 22.492 -62.412 -9.370 1.00 26.36 761 ILE A CA 1
ATOM 6181 C C . ILE A 1 761 ? 21.228 -63.066 -8.736 1.00 26.36 761 ILE A C 1
ATOM 6183 O O . ILE A 1 761 ? 21.295 -63.923 -7.867 1.00 26.36 761 ILE A O 1
ATOM 6187 N N . ASP A 1 762 ? 20.067 -62.685 -9.296 1.00 24.69 762 ASP A N 1
ATOM 6188 C CA . ASP A 1 762 ? 19.210 -63.452 -10.246 1.00 24.69 762 ASP A CA 1
ATOM 6189 C C . ASP A 1 762 ? 18.536 -64.823 -9.898 1.00 24.69 762 ASP A C 1
ATOM 6191 O O . ASP A 1 762 ? 19.077 -65.691 -9.226 1.00 24.69 762 ASP A O 1
ATOM 6195 N N . ASN A 1 763 ? 17.374 -65.036 -10.543 1.00 25.19 763 ASN A N 1
ATOM 6196 C CA . ASN A 1 763 ? 16.600 -66.274 -10.802 1.00 25.19 763 ASN A CA 1
ATOM 6197 C C . ASN A 1 763 ? 15.822 -67.057 -9.699 1.00 25.19 763 ASN A C 1
ATOM 6199 O O . ASN A 1 763 ? 16.305 -68.021 -9.117 1.00 25.19 763 ASN A O 1
ATOM 6203 N N . GLN A 1 764 ? 14.496 -66.821 -9.712 1.00 24.91 764 GLN A N 1
ATOM 6204 C CA . GLN A 1 764 ? 13.418 -67.805 -10.011 1.00 24.91 764 GLN A CA 1
ATOM 6205 C C . GLN A 1 764 ? 12.841 -68.835 -8.991 1.00 24.91 764 GLN A C 1
ATOM 6207 O O . GLN A 1 764 ? 13.520 -69.549 -8.264 1.00 24.91 764 GLN A O 1
ATOM 6212 N N . THR A 1 765 ? 11.530 -69.066 -9.213 1.00 24.27 765 THR A N 1
ATOM 6213 C CA . THR A 1 765 ? 10.705 -70.303 -9.082 1.00 24.27 765 THR A CA 1
ATOM 6214 C C . THR A 1 765 ? 9.963 -70.706 -7.788 1.00 24.27 765 THR A C 1
ATOM 6216 O O . THR A 1 765 ? 10.466 -70.632 -6.677 1.00 24.27 765 THR A O 1
ATOM 6219 N N . SER A 1 766 ? 8.756 -71.266 -8.021 1.00 25.59 766 SER A N 1
ATOM 6220 C CA . SER A 1 766 ? 7.749 -71.865 -7.106 1.00 25.59 766 SER A CA 1
ATOM 6221 C C . SER A 1 766 ? 7.059 -70.917 -6.097 1.00 25.59 766 SER A C 1
ATOM 6223 O O . SER A 1 766 ? 7.732 -70.221 -5.354 1.00 25.59 766 SER A O 1
ATOM 6225 N N . GLY A 1 767 ? 5.721 -70.812 -6.000 1.00 25.47 767 GLY A N 1
ATOM 6226 C CA . GLY A 1 767 ? 4.599 -71.468 -6.719 1.00 25.47 767 GLY A CA 1
ATOM 6227 C C . GLY A 1 767 ? 3.898 -72.574 -5.905 1.00 25.47 767 GLY A C 1
ATOM 6228 O O . GLY A 1 767 ? 4.585 -73.173 -5.087 1.00 25.47 767 GLY A O 1
ATOM 6229 N N . ILE A 1 768 ? 2.599 -72.865 -6.193 1.00 25.97 768 ILE A N 1
ATOM 6230 C CA . ILE A 1 768 ? 1.560 -73.648 -5.424 1.00 25.97 768 ILE A CA 1
ATOM 6231 C C . ILE A 1 768 ? 0.559 -72.677 -4.741 1.00 25.97 768 ILE A C 1
ATOM 6233 O O . ILE A 1 768 ? 1.021 -71.778 -4.052 1.00 25.97 768 ILE A O 1
ATOM 6237 N N . LYS A 1 769 ? -0.791 -72.732 -4.846 1.00 27.03 769 LYS A N 1
ATOM 6238 C CA . LYS A 1 769 ? -1.832 -73.603 -5.485 1.00 27.03 769 LYS A CA 1
ATOM 6239 C C . LYS A 1 769 ? -3.190 -72.820 -5.533 1.00 27.03 769 LYS A C 1
ATOM 6241 O O . LYS A 1 769 ? -3.260 -71.782 -4.888 1.00 27.03 769 LYS A O 1
ATOM 6246 N N . ASP A 1 770 ? -4.301 -73.202 -6.190 1.00 25.70 770 ASP A N 1
ATOM 6247 C CA . ASP A 1 770 ? -4.646 -74.359 -7.049 1.00 25.70 770 ASP A CA 1
ATOM 6248 C C . ASP A 1 770 ? -5.740 -74.023 -8.117 1.00 25.70 770 ASP A C 1
ATOM 6250 O O . ASP A 1 770 ? -6.330 -72.944 -8.117 1.00 25.70 770 ASP A O 1
ATOM 6254 N N . VAL A 1 771 ? -5.986 -74.983 -9.018 1.00 23.67 771 VAL A N 1
ATOM 6255 C CA . VAL A 1 771 ? -6.898 -75.054 -10.207 1.00 23.67 771 VAL A CA 1
ATOM 6256 C C . VAL A 1 771 ? -8.307 -75.624 -9.810 1.00 23.67 771 VAL A C 1
ATOM 6258 O O . VAL A 1 771 ? -8.363 -76.129 -8.687 1.00 23.67 771 VAL A O 1
ATOM 6261 N N . PRO A 1 772 ? -9.450 -75.613 -10.588 1.00 34.59 772 PRO A N 1
ATOM 6262 C CA . PRO A 1 772 ? -9.639 -75.563 -12.066 1.00 34.59 772 PRO A CA 1
ATOM 6263 C C . PRO A 1 772 ? -10.774 -74.696 -12.703 1.00 34.59 772 PRO A C 1
ATOM 6265 O O . PRO A 1 772 ? -11.716 -74.243 -12.060 1.00 34.59 772 PRO A O 1
ATOM 6268 N N . HIS A 1 773 ? -10.743 -74.638 -14.049 1.00 33.84 773 HIS A N 1
ATOM 6269 C CA . HIS A 1 773 ? -11.868 -74.388 -14.982 1.00 33.84 773 HIS A CA 1
ATOM 6270 C C . HIS A 1 773 ? -12.088 -75.612 -15.912 1.00 33.84 773 HIS A C 1
ATOM 6272 O O . HIS A 1 773 ? -11.139 -76.362 -16.151 1.00 33.84 773 HIS A O 1
ATOM 6278 N N . PRO A 1 774 ? -13.297 -75.790 -16.484 1.00 32.78 774 PRO A N 1
ATOM 6279 C CA . PRO A 1 774 ? -13.491 -76.048 -17.936 1.00 32.78 774 PRO A CA 1
ATOM 6280 C C . PRO A 1 774 ? -14.508 -75.040 -18.551 1.00 32.78 774 PRO A C 1
ATOM 6282 O O . PRO A 1 774 ? -15.361 -74.541 -17.825 1.00 32.78 774 PRO A O 1
ATOM 6285 N N . GLN A 1 775 ? -14.425 -74.542 -19.801 1.00 25.80 775 GLN A N 1
ATOM 6286 C CA . GLN A 1 775 ? -14.465 -75.192 -21.141 1.00 25.80 775 GLN A CA 1
ATOM 6287 C C . GLN A 1 775 ? -15.809 -75.889 -21.474 1.00 25.80 775 GLN A C 1
ATOM 6289 O O . GLN A 1 775 ? -16.271 -76.658 -20.640 1.00 25.80 775 GLN A O 1
ATOM 6294 N N . THR A 1 776 ? -16.485 -75.759 -22.639 1.00 26.05 776 THR A N 1
ATOM 6295 C CA . THR A 1 776 ? -16.526 -74.829 -23.826 1.00 26.05 776 THR A CA 1
ATOM 6296 C C . THR A 1 776 ? -17.938 -75.005 -24.511 1.00 26.05 776 THR A C 1
ATOM 6298 O O . THR A 1 776 ? -18.803 -75.558 -23.840 1.00 26.05 776 THR A O 1
ATOM 6301 N N . THR A 1 777 ? -18.372 -74.624 -25.741 1.00 23.92 777 THR A N 1
ATOM 6302 C CA . THR A 1 777 ? -17.806 -74.105 -27.030 1.00 23.92 777 THR A CA 1
ATOM 6303 C C . THR A 1 777 ? -18.942 -73.605 -27.977 1.00 23.92 777 THR A C 1
ATOM 6305 O O . THR A 1 777 ? -20.004 -74.213 -27.926 1.00 23.92 777 THR A O 1
ATOM 6308 N N . HIS A 1 778 ? -18.668 -72.673 -28.924 1.00 26.50 778 HIS A N 1
ATOM 6309 C CA . HIS A 1 778 ? -19.431 -72.371 -30.186 1.00 26.50 778 HIS A CA 1
ATOM 6310 C C . HIS A 1 778 ? -20.893 -71.816 -30.076 1.00 26.50 778 HIS A C 1
ATOM 6312 O O . HIS A 1 778 ? -21.538 -72.068 -29.068 1.00 26.50 778 HIS A O 1
ATOM 6318 N N . THR A 1 779 ? -21.525 -71.074 -31.019 1.00 25.30 779 THR A N 1
ATOM 6319 C CA . THR A 1 779 ? -21.174 -70.236 -32.220 1.00 25.30 779 THR A CA 1
ATOM 6320 C C . THR A 1 779 ? -22.371 -69.298 -32.578 1.00 25.30 779 THR A C 1
ATOM 6322 O O . THR A 1 779 ? -23.449 -69.516 -32.039 1.00 25.30 779 THR A O 1
ATOM 6325 N N . GLU A 1 780 ? -22.195 -68.346 -33.526 1.00 25.28 780 GLU A N 1
ATOM 6326 C CA . GLU A 1 780 ? -23.244 -67.591 -34.293 1.00 25.28 780 GLU A CA 1
ATOM 6327 C C . GLU A 1 780 ? -24.108 -66.519 -33.548 1.00 25.28 780 GLU A C 1
ATOM 6329 O O . GLU A 1 780 ? -24.443 -66.702 -32.384 1.00 25.28 780 GLU A O 1
ATOM 6334 N N . ASP A 1 781 ? -24.550 -65.382 -34.136 1.00 24.48 781 ASP A N 1
ATOM 6335 C CA . ASP A 1 781 ? -24.046 -64.568 -35.279 1.00 24.48 781 ASP A CA 1
ATOM 6336 C C . ASP A 1 781 ? -24.694 -63.133 -35.345 1.00 24.48 781 ASP A C 1
ATOM 6338 O O . ASP A 1 781 ? -25.716 -62.892 -34.706 1.00 24.48 781 ASP A O 1
ATOM 6342 N N . VAL A 1 782 ? -24.147 -62.234 -36.193 1.00 27.69 782 VAL A N 1
ATOM 6343 C CA . VAL A 1 782 ? -24.751 -61.029 -36.859 1.00 27.69 782 VAL A CA 1
ATOM 6344 C C . VAL A 1 782 ? -25.121 -59.717 -36.087 1.00 27.69 782 VAL A C 1
ATOM 6346 O O . VAL A 1 782 ? -25.925 -59.699 -35.162 1.00 27.69 782 VAL A O 1
ATOM 6349 N N . SER A 1 783 ? -24.698 -58.575 -36.684 1.00 25.83 783 SER A N 1
ATOM 6350 C CA . SER A 1 783 ? -25.213 -57.165 -36.615 1.00 25.83 783 SER A CA 1
ATOM 6351 C C . SER A 1 783 ? -24.993 -56.292 -35.354 1.00 25.83 783 SER A C 1
ATOM 6353 O O . SER A 1 783 ? -25.088 -56.786 -34.240 1.00 25.83 783 SER A O 1
ATOM 6355 N N . ASP A 1 784 ? -24.783 -54.960 -35.422 1.00 27.36 784 ASP A N 1
ATOM 6356 C CA . ASP A 1 784 ? -24.173 -54.066 -36.451 1.00 27.36 784 ASP A CA 1
ATOM 6357 C C . ASP A 1 784 ? -23.581 -52.795 -35.721 1.00 27.36 784 ASP A C 1
ATOM 6359 O O . ASP A 1 784 ? -23.193 -52.969 -34.562 1.00 27.36 784 ASP A O 1
ATOM 6363 N N . PRO A 1 785 ? -23.353 -51.564 -36.258 1.00 40.09 785 PRO A N 1
ATOM 6364 C CA . PRO A 1 785 ? -22.001 -50.992 -36.184 1.00 40.09 785 PRO A CA 1
ATOM 6365 C C . PRO A 1 785 ? -21.866 -49.600 -35.513 1.00 40.09 785 PRO A C 1
ATOM 6367 O O . PRO A 1 785 ? -22.839 -48.920 -35.205 1.00 40.09 785 PRO A O 1
ATOM 6370 N N . GLN A 1 786 ? -20.611 -49.117 -35.460 1.00 26.78 786 GLN A N 1
ATOM 6371 C CA . GLN A 1 786 ? -20.170 -47.763 -35.050 1.00 26.78 786 GLN A CA 1
ATOM 6372 C C . GLN A 1 786 ? -20.235 -47.497 -33.525 1.00 26.78 786 GLN A C 1
ATOM 6374 O O . GLN A 1 786 ? -21.081 -48.026 -32.824 1.00 26.78 786 GLN A O 1
ATOM 6379 N N . THR A 1 787 ? -19.342 -46.705 -32.917 1.00 26.06 787 THR A N 1
ATOM 6380 C CA . THR A 1 787 ? -18.307 -45.799 -33.462 1.00 26.06 787 THR A CA 1
ATOM 6381 C C . THR A 1 787 ? -16.898 -46.157 -32.973 1.00 26.06 787 THR A C 1
ATOM 6383 O O . THR A 1 787 ? -16.681 -46.251 -31.769 1.00 26.06 787 THR A O 1
ATOM 6386 N N . ASN A 1 788 ? -15.910 -46.258 -33.872 1.00 29.44 788 ASN A N 1
ATOM 6387 C CA . ASN A 1 788 ? -14.517 -46.556 -33.496 1.00 29.44 788 ASN A CA 1
ATOM 6388 C C . ASN A 1 788 ? -13.495 -45.663 -34.233 1.00 29.44 788 ASN A C 1
ATOM 6390 O O . ASN A 1 788 ? -12.692 -46.146 -35.030 1.00 29.44 788 ASN A O 1
ATOM 6394 N N . HIS A 1 789 ? -13.549 -44.344 -34.000 1.00 31.53 789 HIS A N 1
ATOM 6395 C CA . HIS A 1 789 ? -12.614 -43.355 -34.563 1.00 31.53 789 HIS A CA 1
ATOM 6396 C C . HIS A 1 789 ? -12.225 -42.262 -33.549 1.00 31.53 789 HIS A C 1
ATOM 6398 O O . HIS A 1 789 ? -12.486 -41.079 -33.742 1.00 31.53 789 HIS A O 1
ATOM 6404 N N . ALA A 1 790 ? -11.512 -42.665 -32.497 1.00 28.81 790 ALA A N 1
ATOM 6405 C CA . ALA A 1 790 ? -10.551 -41.796 -31.822 1.00 28.81 790 ALA A CA 1
ATOM 6406 C C . ALA A 1 790 ? -9.144 -42.310 -32.161 1.00 28.81 790 ALA A C 1
ATOM 6408 O O . ALA A 1 790 ? -8.616 -43.204 -31.500 1.00 28.81 790 ALA A O 1
ATOM 6409 N N . LYS A 1 791 ? -8.544 -41.797 -33.244 1.00 30.27 791 LYS A N 1
ATOM 6410 C CA . LYS A 1 791 ? -7.127 -42.059 -33.521 1.00 30.27 791 LYS A CA 1
ATOM 6411 C C . LYS A 1 791 ? -6.301 -41.265 -32.515 1.00 30.27 791 LYS A C 1
ATOM 6413 O O . LYS A 1 791 ? -6.036 -40.089 -32.741 1.00 30.27 791 LYS A O 1
ATOM 6418 N N . ASN A 1 792 ? -5.866 -41.923 -31.443 1.00 30.41 792 ASN A N 1
ATOM 6419 C CA . ASN A 1 792 ? -4.737 -41.434 -30.660 1.00 30.41 792 ASN A CA 1
ATOM 6420 C C . ASN A 1 792 ? -3.565 -41.230 -31.624 1.00 30.41 792 ASN A C 1
ATOM 6422 O O . ASN A 1 792 ? -3.022 -42.205 -32.144 1.00 30.41 792 ASN A O 1
ATOM 6426 N N . ILE A 1 793 ? -3.193 -39.973 -31.872 1.00 30.80 793 ILE A N 1
ATOM 6427 C CA . ILE A 1 793 ? -1.890 -39.644 -32.443 1.00 30.80 793 ILE A CA 1
ATOM 6428 C C . ILE A 1 793 ? -0.886 -40.087 -31.376 1.00 30.80 793 ILE A C 1
ATOM 6430 O O . ILE A 1 793 ? -0.914 -39.527 -30.277 1.00 30.80 793 ILE A O 1
ATOM 6434 N N . PRO A 1 794 ? -0.050 -41.113 -31.617 1.00 29.91 794 PRO A N 1
ATOM 6435 C CA . PRO A 1 794 ? 0.924 -41.515 -30.620 1.00 29.91 794 PRO A CA 1
ATOM 6436 C C . PRO A 1 794 ? 1.903 -40.359 -30.448 1.00 29.91 794 PRO A C 1
ATOM 6438 O O . PRO A 1 794 ? 2.453 -39.877 -31.441 1.00 29.91 794 PRO A O 1
ATOM 6441 N N . ALA A 1 795 ? 2.135 -39.927 -29.207 1.00 30.69 795 ALA A N 1
ATOM 6442 C CA . ALA A 1 795 ? 3.259 -39.046 -28.929 1.00 30.69 795 ALA A CA 1
ATOM 6443 C C . ALA A 1 795 ? 4.532 -39.692 -29.513 1.00 30.69 795 ALA A C 1
ATOM 6445 O O . ALA A 1 795 ? 4.694 -40.916 -29.388 1.00 30.69 795 ALA A O 1
ATOM 6446 N N . PRO A 1 796 ? 5.413 -38.927 -30.186 1.00 31.72 796 PRO A N 1
ATOM 6447 C CA . PRO A 1 796 ? 6.658 -39.483 -30.691 1.00 31.72 796 PRO A CA 1
ATOM 6448 C C . PRO A 1 796 ? 7.399 -40.119 -29.515 1.00 31.72 796 PRO A C 1
ATOM 6450 O O . PRO A 1 796 ? 7.582 -39.478 -28.479 1.00 31.72 796 PRO A O 1
ATOM 6453 N N . LYS A 1 797 ? 7.779 -41.398 -29.650 1.00 30.33 797 LYS A N 1
ATOM 6454 C CA . LYS A 1 797 ? 8.524 -42.093 -28.593 1.00 30.33 797 LYS A CA 1
ATOM 6455 C C . LYS A 1 797 ? 9.743 -41.240 -28.228 1.00 30.33 797 LYS A C 1
ATOM 6457 O O . LYS A 1 797 ? 10.462 -40.857 -29.158 1.00 30.33 797 LYS A O 1
ATOM 6462 N N . PRO A 1 798 ? 9.995 -40.960 -26.935 1.00 35.94 798 PRO A N 1
ATOM 6463 C CA . PRO A 1 798 ? 11.171 -40.207 -26.538 1.00 35.94 798 PRO A CA 1
ATOM 6464 C C . PRO A 1 798 ? 12.400 -40.981 -27.005 1.00 35.94 798 PRO A C 1
ATOM 6466 O O . PRO A 1 798 ? 12.704 -42.070 -26.524 1.00 35.94 798 PRO A O 1
ATOM 6469 N N . THR A 1 799 ? 13.064 -40.436 -28.018 1.00 40.28 799 THR A N 1
ATOM 6470 C CA . THR A 1 799 ? 14.398 -40.881 -28.396 1.00 40.28 799 THR A CA 1
ATOM 6471 C C . THR A 1 799 ? 15.323 -40.261 -27.366 1.00 40.28 799 THR A C 1
ATOM 6473 O O . THR A 1 799 ? 15.323 -39.038 -27.236 1.00 40.28 799 THR A O 1
ATOM 6476 N N . GLU A 1 800 ? 16.078 -41.074 -26.626 1.00 47.19 800 GLU A N 1
ATOM 6477 C CA . GLU A 1 800 ? 17.070 -40.599 -25.653 1.00 47.19 800 GLU A CA 1
ATOM 6478 C C . GLU A 1 800 ? 18.261 -39.958 -26.379 1.00 47.19 800 GLU A C 1
ATOM 6480 O O . GLU A 1 800 ? 19.357 -40.506 -26.497 1.00 47.19 800 GLU A O 1
ATOM 6485 N N . ILE A 1 801 ? 18.017 -38.769 -26.924 1.00 56.12 801 ILE A N 1
ATOM 6486 C CA . ILE A 1 801 ? 19.039 -37.869 -27.427 1.00 56.12 801 ILE A CA 1
ATOM 6487 C C . ILE A 1 801 ? 19.741 -37.318 -26.189 1.00 56.12 801 ILE A C 1
ATOM 6489 O O . ILE A 1 801 ? 19.152 -36.541 -25.441 1.00 56.12 801 ILE A O 1
ATOM 6493 N N . LEU A 1 802 ? 20.993 -37.717 -25.967 1.00 60.69 802 LEU A N 1
ATOM 6494 C CA . LEU A 1 802 ? 21.817 -37.136 -24.908 1.00 60.69 802 LEU A CA 1
ATOM 6495 C C . LEU A 1 802 ? 21.863 -35.600 -25.054 1.00 60.69 802 LEU A C 1
ATOM 6497 O O . LEU A 1 802 ? 22.027 -35.118 -26.181 1.00 60.69 802 LEU A O 1
ATOM 6501 N N . PRO A 1 803 ? 21.739 -34.826 -23.960 1.00 69.25 803 PRO A N 1
ATOM 6502 C CA . PRO A 1 803 ? 21.777 -33.370 -24.032 1.00 69.25 803 PRO A CA 1
ATOM 6503 C C . PRO A 1 803 ? 23.107 -32.866 -24.601 1.00 69.25 803 PRO A C 1
ATOM 6505 O O . PRO A 1 803 ? 24.151 -33.023 -23.972 1.00 69.25 803 PRO A O 1
ATOM 6508 N N . ASP A 1 804 ? 23.092 -32.250 -25.790 1.00 75.69 804 ASP A N 1
ATOM 6509 C CA . ASP A 1 804 ? 24.294 -31.646 -26.382 1.00 75.69 804 ASP A CA 1
ATOM 6510 C C . ASP A 1 804 ? 24.533 -30.258 -25.762 1.00 75.69 804 ASP A C 1
ATOM 6512 O O . ASP A 1 804 ? 23.755 -29.334 -26.044 1.00 75.69 804 ASP A O 1
ATOM 6516 N N . PRO A 1 805 ? 25.601 -30.047 -24.963 1.00 68.81 805 PRO A N 1
ATOM 6517 C CA . PRO A 1 805 ? 25.866 -28.754 -24.335 1.00 68.81 805 PRO A CA 1
ATOM 6518 C C . PRO A 1 805 ? 26.147 -27.640 -25.354 1.00 68.81 805 PRO A C 1
ATOM 6520 O O . PRO A 1 805 ? 25.999 -26.457 -25.035 1.00 68.81 805 PRO A O 1
ATOM 6523 N N . LYS A 1 806 ? 26.518 -27.989 -26.596 1.00 75.75 806 LYS A N 1
ATOM 6524 C CA . LYS A 1 806 ? 26.791 -27.025 -27.675 1.00 75.75 806 LYS A CA 1
ATOM 6525 C C . LYS A 1 806 ? 25.542 -26.278 -28.140 1.00 75.75 806 LYS A C 1
ATOM 6527 O O . LYS A 1 806 ? 25.691 -25.192 -28.691 1.00 75.75 806 LYS A O 1
ATOM 6532 N N . LYS A 1 807 ? 24.335 -26.811 -27.904 1.00 77.38 807 LYS A N 1
ATOM 6533 C CA . LYS A 1 807 ? 23.069 -26.113 -28.197 1.00 77.38 807 LYS A CA 1
ATOM 6534 C C . LYS A 1 807 ? 22.829 -24.928 -27.259 1.00 77.38 807 LYS A C 1
ATOM 6536 O O . LYS A 1 807 ? 22.429 -23.857 -27.702 1.00 77.38 807 LYS A O 1
ATOM 6541 N N . ILE A 1 808 ? 23.120 -25.102 -25.968 1.00 80.94 808 ILE A N 1
ATOM 6542 C CA . ILE A 1 808 ? 22.784 -24.124 -24.920 1.00 80.94 808 ILE A CA 1
ATOM 6543 C C . ILE A 1 808 ? 23.948 -23.193 -24.564 1.00 80.94 808 ILE A C 1
ATOM 6545 O O . ILE A 1 808 ? 23.707 -22.060 -24.151 1.00 80.94 808 ILE A O 1
ATOM 6549 N N . ALA A 1 809 ? 25.206 -23.583 -24.792 1.00 79.50 809 ALA A N 1
ATOM 6550 C CA . ALA A 1 809 ? 26.350 -22.688 -24.583 1.00 79.50 809 ALA A CA 1
ATOM 6551 C C . ALA A 1 809 ? 26.259 -21.336 -25.350 1.00 79.50 809 ALA A C 1
ATOM 6553 O O . ALA A 1 809 ? 26.607 -20.309 -24.756 1.00 79.50 809 ALA A O 1
ATOM 6554 N N . PRO A 1 810 ? 25.748 -21.265 -26.601 1.00 82.12 810 PRO A N 1
ATOM 6555 C CA . PRO A 1 810 ? 25.440 -19.999 -27.273 1.00 82.12 810 PRO A CA 1
ATOM 6556 C C . PRO A 1 810 ? 24.346 -19.194 -26.561 1.00 82.12 810 PRO A C 1
ATOM 6558 O O . PRO A 1 810 ? 24.520 -17.995 -26.348 1.00 82.12 810 PRO A O 1
ATOM 6561 N N . ILE A 1 811 ? 23.260 -19.848 -26.132 1.00 81.12 811 ILE A N 1
ATOM 6562 C CA . ILE A 1 811 ? 22.126 -19.215 -25.439 1.00 81.12 811 ILE A CA 1
ATOM 6563 C C . ILE A 1 811 ? 22.601 -18.596 -24.115 1.00 81.12 811 ILE A C 1
ATOM 6565 O O . ILE A 1 811 ? 22.435 -17.399 -23.904 1.00 81.12 811 ILE A O 1
ATOM 6569 N N . LEU A 1 812 ? 23.321 -19.355 -23.280 1.00 81.69 812 LEU A N 1
ATOM 6570 C CA . LEU A 1 812 ? 23.948 -18.856 -22.045 1.00 81.69 812 LEU A CA 1
ATOM 6571 C C . LEU A 1 812 ? 24.981 -17.742 -22.278 1.00 81.69 812 LEU A C 1
ATOM 6573 O O . LEU A 1 812 ? 25.267 -16.967 -21.367 1.00 81.69 812 LEU A O 1
ATOM 6577 N N . THR A 1 813 ? 25.582 -17.666 -23.467 1.00 84.50 813 THR A N 1
ATOM 6578 C CA . THR A 1 813 ? 26.534 -16.600 -23.812 1.00 84.50 813 THR A CA 1
ATOM 6579 C C . THR A 1 813 ? 25.807 -15.312 -24.192 1.00 84.50 813 THR A C 1
ATOM 6581 O O . THR A 1 813 ? 26.190 -14.248 -23.709 1.00 84.50 813 THR A O 1
ATOM 6584 N N . LEU A 1 814 ? 24.729 -15.401 -24.978 1.00 78.75 814 LEU A N 1
ATOM 6585 C CA . LEU A 1 814 ? 23.838 -14.271 -25.272 1.00 78.75 814 LEU A CA 1
ATOM 6586 C C . LEU A 1 814 ? 23.168 -13.743 -23.994 1.00 78.75 814 LEU A C 1
ATOM 6588 O O . LEU A 1 814 ? 23.097 -12.532 -23.776 1.00 78.75 814 LEU A O 1
ATOM 6592 N N . GLU A 1 815 ? 22.758 -14.650 -23.109 1.00 81.44 815 GLU A N 1
ATOM 6593 C CA . GLU A 1 815 ? 22.072 -14.336 -21.857 1.00 81.44 815 GLU A CA 1
ATOM 6594 C C . GLU A 1 815 ? 22.909 -13.481 -20.888 1.00 81.44 815 GLU A C 1
ATOM 6596 O O . GLU A 1 815 ? 22.364 -12.722 -20.093 1.00 81.44 815 GLU A O 1
ATOM 6601 N N . LYS A 1 816 ? 24.244 -13.497 -20.985 1.00 80.25 816 LYS A N 1
ATOM 6602 C CA . LYS A 1 816 ? 25.114 -12.626 -20.164 1.00 80.25 816 LYS A CA 1
ATOM 6603 C C . LYS A 1 816 ? 24.913 -11.127 -20.429 1.00 80.25 816 LYS A C 1
ATOM 6605 O O . LYS A 1 816 ? 25.399 -10.311 -19.652 1.00 80.25 816 LYS A O 1
ATOM 6610 N N . SER A 1 817 ? 24.200 -10.762 -21.498 1.00 78.19 817 SER A N 1
ATOM 6611 C CA . SER A 1 817 ? 23.792 -9.381 -21.810 1.00 78.19 817 SER A CA 1
ATOM 6612 C C . SER A 1 817 ? 22.456 -8.952 -21.175 1.00 78.19 817 SER A C 1
ATOM 6614 O O . SER A 1 817 ? 21.983 -7.840 -21.422 1.00 78.19 817 SER A O 1
ATOM 6616 N N . ARG A 1 818 ? 21.820 -9.835 -20.398 1.00 82.50 818 ARG A N 1
ATOM 6617 C CA . ARG A 1 818 ? 20.452 -9.702 -19.873 1.00 82.50 818 ARG A CA 1
ATOM 6618 C C . ARG A 1 818 ? 20.470 -9.432 -18.360 1.00 82.50 818 ARG A C 1
ATOM 6620 O O . ARG A 1 818 ? 21.509 -9.612 -17.718 1.00 82.50 818 ARG A O 1
ATOM 6627 N N . PRO A 1 819 ? 19.351 -9.002 -17.746 1.00 85.50 819 PRO A N 1
ATOM 6628 C CA . PRO A 1 819 ? 19.289 -8.790 -16.304 1.00 85.50 819 PRO A CA 1
ATOM 6629 C C . PRO A 1 819 ? 19.737 -10.028 -15.514 1.00 85.50 819 PRO A C 1
ATOM 6631 O O . PRO A 1 819 ? 19.265 -11.139 -15.743 1.00 85.50 819 PRO A O 1
ATOM 6634 N N . GLN A 1 820 ? 20.612 -9.822 -14.523 1.00 82.94 820 GLN A N 1
ATOM 6635 C CA . GLN A 1 820 ? 21.304 -10.868 -13.747 1.00 82.94 820 GLN A CA 1
ATOM 6636 C C . GLN A 1 820 ? 20.390 -11.972 -13.172 1.00 82.94 820 GLN A C 1
ATOM 6638 O O . GLN A 1 820 ? 20.859 -13.076 -12.886 1.00 82.94 820 GLN A O 1
ATOM 6643 N N . LYS A 1 821 ? 19.099 -11.685 -12.972 1.00 81.31 821 LYS A N 1
ATOM 6644 C CA . LYS A 1 821 ? 18.092 -12.647 -12.510 1.00 81.31 821 LYS A CA 1
ATOM 6645 C C . LYS A 1 821 ? 17.614 -13.604 -13.612 1.00 81.31 821 LYS A C 1
ATOM 6647 O O . LYS A 1 821 ? 17.425 -14.778 -13.312 1.00 81.31 821 LYS A O 1
ATOM 6652 N N . ILE A 1 822 ? 17.451 -13.133 -14.852 1.00 85.00 822 ILE A N 1
ATOM 6653 C CA . ILE A 1 822 ? 17.072 -13.974 -16.000 1.00 85.00 822 ILE A CA 1
ATOM 6654 C C . ILE A 1 822 ? 18.246 -14.891 -16.354 1.00 85.00 822 ILE A C 1
ATOM 6656 O O . ILE A 1 822 ? 18.057 -16.100 -16.451 1.00 85.00 822 ILE A O 1
ATOM 6660 N N . TYR A 1 823 ? 19.477 -14.369 -16.315 1.00 83.81 823 TYR A N 1
ATOM 6661 C CA . TYR A 1 823 ? 20.689 -15.185 -16.422 1.00 83.81 823 TYR A CA 1
ATOM 6662 C C . TYR A 1 823 ? 20.753 -16.304 -15.364 1.00 83.81 823 TYR A C 1
ATOM 6664 O O . TYR A 1 823 ? 21.025 -17.451 -15.701 1.00 83.81 823 TYR A O 1
ATOM 6672 N N . ARG A 1 824 ? 20.384 -16.032 -14.103 1.00 82.88 824 ARG A N 1
ATOM 6673 C CA . ARG A 1 824 ? 20.271 -17.073 -13.056 1.00 82.88 824 ARG A CA 1
ATOM 6674 C C . ARG A 1 824 ? 19.151 -18.094 -13.301 1.00 82.88 824 ARG A C 1
ATOM 6676 O O . ARG A 1 824 ? 19.236 -19.211 -12.795 1.00 82.88 824 ARG A O 1
ATOM 6683 N N . LEU A 1 825 ? 18.087 -17.729 -14.017 1.00 83.44 825 LEU A N 1
ATOM 6684 C CA . LEU A 1 825 ? 17.038 -18.666 -14.437 1.00 83.44 825 LEU A CA 1
ATOM 6685 C C . LEU A 1 825 ? 17.533 -19.531 -15.607 1.00 83.44 825 LEU A C 1
ATOM 6687 O O . LEU A 1 825 ? 17.318 -20.739 -15.597 1.00 83.44 825 LEU A O 1
ATOM 6691 N N . ALA A 1 826 ? 18.281 -18.950 -16.545 1.00 86.44 826 ALA A N 1
ATOM 6692 C CA . ALA A 1 826 ? 18.937 -19.669 -17.633 1.00 86.44 826 ALA A CA 1
ATOM 6693 C C . ALA A 1 826 ? 20.016 -20.649 -17.133 1.00 86.44 826 ALA A C 1
ATOM 6695 O O . ALA A 1 826 ? 20.074 -21.775 -17.615 1.00 86.44 826 ALA A O 1
ATOM 6696 N N . GLU A 1 827 ? 20.823 -20.277 -16.131 1.00 86.06 827 GLU A N 1
ATOM 6697 C CA . GLU A 1 827 ? 21.769 -21.192 -15.466 1.00 86.06 827 GLU A CA 1
ATOM 6698 C C . GLU A 1 827 ? 21.044 -22.407 -14.864 1.00 86.06 827 GLU A C 1
ATOM 6700 O O . GLU A 1 827 ? 21.467 -23.546 -15.059 1.00 86.06 827 GLU A O 1
ATOM 6705 N N . LYS A 1 828 ? 19.900 -22.192 -14.199 1.00 85.31 828 LYS A N 1
ATOM 6706 C CA . LYS A 1 828 ? 19.066 -23.288 -13.683 1.00 85.31 828 LYS A CA 1
ATOM 6707 C C . LYS A 1 828 ? 18.482 -24.163 -14.791 1.00 85.31 828 LYS A C 1
ATOM 6709 O O . LYS A 1 828 ? 18.543 -25.382 -14.675 1.00 85.31 828 LYS A O 1
ATOM 6714 N N . LEU A 1 829 ? 17.940 -23.572 -15.856 1.00 85.69 829 LEU A N 1
ATOM 6715 C CA . LEU A 1 829 ? 17.419 -24.332 -16.996 1.00 85.69 829 LEU A CA 1
ATOM 6716 C C . LEU A 1 829 ? 18.532 -25.134 -17.690 1.00 85.69 829 LEU A C 1
ATOM 6718 O O . LEU A 1 829 ? 18.304 -26.278 -18.061 1.00 85.69 829 LEU A O 1
ATOM 6722 N N . ALA A 1 830 ? 19.758 -24.613 -17.768 1.00 85.44 830 ALA A N 1
ATOM 6723 C CA . ALA A 1 830 ? 20.906 -25.361 -18.275 1.00 85.44 830 ALA A CA 1
ATOM 6724 C C . ALA A 1 830 ? 21.310 -26.540 -17.366 1.00 85.44 830 ALA A C 1
ATOM 6726 O O . ALA A 1 830 ? 21.701 -27.591 -17.875 1.00 85.44 830 ALA A O 1
ATOM 6727 N N . HIS A 1 831 ? 21.176 -26.408 -16.040 1.00 83.94 831 HIS A N 1
ATOM 6728 C CA . HIS A 1 831 ? 21.340 -27.539 -15.118 1.00 83.94 831 HIS A CA 1
ATOM 6729 C C . HIS A 1 831 ? 20.256 -28.613 -15.306 1.00 83.94 831 HIS A C 1
ATOM 6731 O O . HIS A 1 831 ? 20.583 -29.795 -15.250 1.00 83.94 831 HIS A O 1
ATOM 6737 N N . VAL A 1 832 ? 19.003 -28.226 -15.581 1.00 82.56 832 VAL A N 1
ATOM 6738 C CA . VAL A 1 832 ? 17.930 -29.182 -15.922 1.00 82.56 832 VAL A CA 1
ATOM 6739 C C . VAL A 1 832 ? 18.193 -29.836 -17.282 1.00 82.56 832 VAL A C 1
ATOM 6741 O O . VAL A 1 832 ? 18.082 -31.053 -17.394 1.00 82.56 832 VAL A O 1
ATOM 6744 N N . TYR A 1 833 ? 18.631 -29.077 -18.292 1.00 84.50 833 TYR A N 1
ATOM 6745 C CA . TYR A 1 833 ? 18.986 -29.633 -19.603 1.00 84.50 833 TYR A CA 1
ATOM 6746 C C . TYR A 1 833 ? 20.100 -30.678 -19.513 1.00 84.50 833 TYR A C 1
ATOM 6748 O O . TYR A 1 833 ? 20.026 -31.704 -20.175 1.00 84.50 833 TYR A O 1
ATOM 6756 N N . ALA A 1 834 ? 21.096 -30.477 -18.644 1.00 81.19 834 ALA A N 1
ATOM 6757 C CA . ALA A 1 834 ? 22.147 -31.467 -18.393 1.00 81.19 834 ALA A CA 1
ATOM 6758 C C . ALA A 1 834 ? 21.632 -32.806 -17.810 1.00 81.19 834 ALA A C 1
ATOM 6760 O O . ALA A 1 834 ? 22.404 -33.759 -17.722 1.00 81.19 834 ALA A O 1
ATOM 6761 N N . GLN A 1 835 ? 20.355 -32.879 -17.417 1.00 82.25 835 GLN A N 1
ATOM 6762 C CA . GLN A 1 835 ? 19.669 -34.074 -16.917 1.00 82.25 835 GLN A CA 1
ATOM 6763 C C . GLN A 1 835 ? 18.587 -34.578 -17.893 1.00 82.25 835 GLN A C 1
ATOM 6765 O O . GLN A 1 835 ? 18.430 -35.786 -18.046 1.00 82.25 835 GLN A O 1
ATOM 6770 N N . THR A 1 836 ? 17.856 -33.682 -18.569 1.00 83.56 836 THR A N 1
ATOM 6771 C CA . THR A 1 836 ? 16.814 -34.023 -19.555 1.00 83.56 836 THR A CA 1
ATOM 6772 C C . THR A 1 836 ? 16.613 -32.920 -20.600 1.00 83.56 836 THR A C 1
ATOM 6774 O O . THR A 1 836 ? 16.533 -31.742 -20.265 1.00 83.56 836 THR A O 1
ATOM 6777 N N . ASN A 1 837 ? 16.433 -33.290 -21.873 1.00 84.50 837 ASN A N 1
ATOM 6778 C CA . ASN A 1 837 ? 16.102 -32.324 -22.930 1.00 84.50 837 ASN A CA 1
ATOM 6779 C C . ASN A 1 837 ? 14.678 -31.757 -22.812 1.00 84.50 837 ASN A C 1
ATOM 6781 O O . ASN A 1 837 ? 14.430 -30.657 -23.302 1.00 84.50 837 ASN A O 1
ATOM 6785 N N . THR A 1 838 ? 13.754 -32.494 -22.189 1.00 86.88 838 THR A N 1
ATOM 6786 C CA . THR A 1 838 ? 12.323 -32.162 -22.108 1.00 86.88 838 THR A CA 1
ATOM 6787 C C . THR A 1 838 ? 11.810 -32.239 -20.676 1.00 86.88 838 THR A C 1
ATOM 6789 O O . THR A 1 838 ? 12.180 -33.151 -19.934 1.00 86.88 838 THR A O 1
ATOM 6792 N N . ILE A 1 839 ? 10.897 -31.339 -20.314 1.00 84.75 839 ILE A N 1
ATOM 6793 C CA . ILE A 1 839 ? 10.115 -31.417 -19.072 1.00 84.75 839 ILE A CA 1
ATOM 6794 C C . ILE A 1 839 ? 8.672 -31.771 -19.441 1.00 84.75 839 ILE A C 1
ATOM 6796 O O . ILE A 1 839 ? 8.102 -31.188 -20.366 1.00 84.75 839 ILE A O 1
ATOM 6800 N N . ASN A 1 840 ? 8.088 -32.728 -18.719 1.00 86.50 840 ASN A N 1
ATOM 6801 C CA . ASN A 1 840 ? 6.734 -33.218 -18.963 1.00 86.50 840 ASN A CA 1
ATOM 6802 C C . ASN A 1 840 ? 5.773 -32.569 -17.960 1.00 86.50 840 ASN A C 1
ATOM 6804 O O . ASN A 1 840 ? 5.895 -32.775 -16.753 1.00 86.50 840 ASN A O 1
ATOM 6808 N N . PHE A 1 841 ? 4.804 -31.811 -18.458 1.00 85.19 841 PHE A N 1
ATOM 6809 C CA . PHE A 1 841 ? 3.792 -31.119 -17.664 1.00 85.19 841 PHE A CA 1
ATOM 6810 C C . PHE A 1 841 ? 2.437 -31.806 -17.822 1.00 85.19 841 PHE A C 1
ATOM 6812 O O . PHE A 1 841 ? 2.164 -32.424 -18.848 1.00 85.19 841 PHE A O 1
ATOM 6819 N N . THR A 1 842 ? 1.569 -31.675 -16.820 1.00 88.19 842 THR A N 1
ATOM 6820 C CA . THR A 1 842 ? 0.183 -32.165 -16.870 1.00 88.19 842 THR A CA 1
ATOM 6821 C C . THR A 1 842 ? -0.765 -30.999 -16.617 1.00 88.19 842 THR A C 1
ATOM 6823 O O . THR A 1 842 ? -0.521 -30.196 -15.714 1.00 88.19 842 THR A O 1
ATOM 6826 N N . SER A 1 843 ? -1.830 -30.882 -17.413 1.00 90.19 843 SER A N 1
ATOM 6827 C CA . SER A 1 843 ? -2.815 -29.808 -17.266 1.00 90.19 843 SER A CA 1
ATOM 6828 C C . SER A 1 843 ? -3.465 -29.821 -15.876 1.00 90.19 843 SER A C 1
ATOM 6830 O O . SER A 1 843 ? -3.820 -30.901 -15.403 1.00 90.19 843 SER A O 1
ATOM 6832 N N . PRO A 1 844 ? -3.698 -28.658 -15.239 1.00 89.06 844 PRO A N 1
ATOM 6833 C CA . PRO A 1 844 ? -4.426 -28.583 -13.979 1.00 89.06 844 PRO A CA 1
ATOM 6834 C C . PRO A 1 844 ? -5.800 -29.254 -14.053 1.00 89.06 844 PRO A C 1
ATOM 6836 O O . PRO A 1 844 ? -6.517 -29.119 -15.048 1.00 89.06 844 PRO A O 1
ATOM 6839 N N . HIS A 1 845 ? -6.185 -29.923 -12.968 1.00 85.75 845 HIS A N 1
ATOM 6840 C CA . HIS A 1 845 ? -7.420 -30.697 -12.910 1.00 85.75 845 HIS A CA 1
ATOM 6841 C C . HIS A 1 845 ? -8.655 -29.870 -13.316 1.00 85.75 845 HIS A C 1
ATOM 6843 O O . HIS A 1 845 ? -8.844 -28.727 -12.888 1.00 85.75 845 HIS A O 1
ATOM 6849 N N . GLY A 1 846 ? -9.496 -30.454 -14.171 1.00 86.38 846 GLY A N 1
ATOM 6850 C CA . GLY A 1 846 ? -10.710 -29.825 -14.693 1.00 86.38 846 GLY A CA 1
ATOM 6851 C C . GLY A 1 846 ? -10.493 -28.764 -15.781 1.00 86.38 846 GLY A C 1
ATOM 6852 O O . GLY A 1 846 ? -11.484 -28.295 -16.343 1.00 86.38 846 GLY A O 1
ATOM 6853 N N . MET A 1 847 ? -9.246 -28.404 -16.130 1.00 90.38 847 MET A N 1
ATOM 6854 C CA . MET A 1 847 ? -8.951 -27.526 -17.277 1.00 90.38 847 MET A CA 1
ATOM 6855 C C . MET A 1 847 ? -9.477 -28.123 -18.589 1.00 90.38 847 MET A C 1
ATOM 6857 O O . MET A 1 847 ? -9.995 -27.397 -19.437 1.00 90.38 847 MET A O 1
ATOM 6861 N N . TYR A 1 848 ? -9.419 -29.448 -18.721 1.00 90.62 848 TYR A N 1
ATOM 6862 C CA . TYR A 1 848 ? -9.922 -30.210 -19.861 1.00 90.62 848 TYR A CA 1
ATOM 6863 C C . TYR A 1 848 ? -10.749 -31.428 -19.399 1.00 90.62 848 TYR A C 1
ATOM 6865 O O . TYR A 1 848 ? -10.882 -31.690 -18.206 1.00 90.62 848 TYR A O 1
ATOM 6873 N N . MET A 1 849 ? -11.312 -32.165 -20.364 1.00 85.06 849 MET A N 1
ATOM 6874 C CA . MET A 1 849 ? -12.126 -33.382 -20.161 1.00 85.06 849 MET A CA 1
ATOM 6875 C C . MET A 1 849 ? -11.329 -34.560 -19.591 1.00 85.06 849 MET A C 1
ATOM 6877 O O . MET A 1 849 ? -11.864 -35.422 -18.903 1.00 85.06 849 MET A O 1
ATOM 6881 N N . VAL A 1 850 ? -10.059 -34.608 -19.977 1.00 84.50 850 VAL A N 1
ATOM 6882 C CA . VAL A 1 850 ? -9.036 -35.589 -19.633 1.00 84.50 850 VAL A CA 1
ATOM 6883 C C . VAL A 1 850 ? -7.759 -34.774 -19.493 1.00 84.50 850 VAL A C 1
ATOM 6885 O O . VAL A 1 850 ? -7.567 -33.822 -20.259 1.00 84.50 850 VAL A O 1
ATOM 6888 N N . ASP A 1 851 ? -6.911 -35.111 -18.529 1.00 85.25 851 ASP A N 1
ATOM 6889 C CA . ASP A 1 851 ? -5.679 -34.365 -18.304 1.00 85.25 851 ASP A CA 1
ATOM 6890 C C . ASP A 1 851 ? -4.748 -34.485 -19.527 1.00 85.25 851 ASP A C 1
ATOM 6892 O O . ASP A 1 851 ? -4.476 -35.575 -20.032 1.00 85.25 851 ASP A O 1
ATOM 6896 N N . TYR A 1 852 ? -4.286 -33.342 -20.037 1.00 88.25 852 TYR A N 1
ATOM 6897 C CA . TYR A 1 852 ? -3.348 -33.274 -21.154 1.00 88.25 852 TYR A CA 1
ATOM 6898 C C . TYR A 1 852 ? -1.919 -33.266 -20.625 1.00 88.25 852 TYR A C 1
ATOM 6900 O O . TYR A 1 852 ? -1.555 -32.391 -19.837 1.00 88.25 852 TYR A O 1
ATOM 6908 N N . HIS A 1 853 ? -1.097 -34.186 -21.124 1.00 88.56 853 HIS A N 1
ATOM 6909 C CA . HIS A 1 853 ? 0.348 -34.143 -20.937 1.00 88.56 853 HIS A CA 1
ATOM 6910 C C . HIS A 1 853 ? 1.003 -33.354 -22.081 1.00 88.56 853 HIS A C 1
ATOM 6912 O O . HIS A 1 853 ? 0.679 -33.569 -23.250 1.00 88.56 853 HIS A O 1
ATOM 6918 N N . GLU A 1 854 ? 1.911 -32.441 -21.748 1.00 88.88 854 GLU A N 1
ATOM 6919 C CA . GLU A 1 854 ? 2.665 -31.611 -22.693 1.00 88.88 854 GLU A CA 1
ATOM 6920 C C . GLU A 1 854 ? 4.158 -31.743 -22.382 1.00 88.88 854 GLU A C 1
ATOM 6922 O O . GLU A 1 854 ? 4.581 -31.483 -21.256 1.00 88.88 854 GLU A O 1
ATOM 6927 N N . ASN A 1 855 ? 4.958 -32.126 -23.376 1.00 89.25 855 ASN A N 1
ATOM 6928 C CA . ASN A 1 855 ? 6.405 -32.260 -23.230 1.00 89.25 855 ASN A CA 1
ATOM 6929 C C . ASN A 1 855 ? 7.053 -31.032 -23.876 1.00 89.25 855 ASN A C 1
ATOM 6931 O O . ASN A 1 855 ? 6.951 -30.851 -25.091 1.00 89.25 855 ASN A O 1
ATOM 6935 N N . VAL A 1 856 ? 7.693 -30.182 -23.073 1.00 89.25 856 VAL A N 1
ATOM 6936 C CA . VAL A 1 856 ? 8.312 -28.932 -23.541 1.00 89.25 856 VAL A CA 1
ATOM 6937 C C . VAL A 1 856 ? 9.827 -29.082 -23.524 1.00 89.25 856 VAL A C 1
ATOM 6939 O O . VAL A 1 856 ? 10.404 -29.445 -22.496 1.00 89.25 856 VAL A O 1
ATOM 6942 N N . ASP A 1 857 ? 10.480 -28.780 -24.646 1.00 89.06 857 ASP A N 1
ATOM 6943 C CA . ASP A 1 857 ? 11.939 -28.739 -24.722 1.00 89.06 857 ASP A CA 1
ATOM 6944 C C . ASP A 1 857 ? 12.501 -27.649 -23.797 1.00 89.06 857 ASP A C 1
ATOM 6946 O O . ASP A 1 857 ? 12.086 -26.485 -23.841 1.00 89.06 857 ASP A O 1
ATOM 6950 N N . VAL A 1 858 ? 13.512 -27.994 -22.999 1.00 87.31 858 VAL A N 1
ATOM 6951 C CA . VAL A 1 858 ? 14.213 -27.037 -22.127 1.00 87.31 858 VAL A CA 1
ATOM 6952 C C . VAL A 1 858 ? 14.921 -25.965 -22.965 1.00 87.31 858 VAL A C 1
ATOM 6954 O O . VAL A 1 858 ? 14.969 -24.803 -22.567 1.00 87.31 858 VAL A O 1
ATOM 6957 N N . GLU A 1 859 ? 15.381 -26.313 -24.172 1.00 88.25 859 GLU A N 1
ATOM 6958 C CA . GLU A 1 859 ? 15.904 -25.357 -25.156 1.00 88.25 859 GLU A CA 1
ATOM 6959 C C . GLU A 1 859 ? 14.862 -24.280 -25.512 1.00 88.25 859 GLU A C 1
ATOM 6961 O O . GLU A 1 859 ? 15.190 -23.093 -25.515 1.00 88.25 859 GLU A O 1
ATOM 6966 N N . SER A 1 860 ? 13.595 -24.666 -25.711 1.00 89.06 860 SER A N 1
ATOM 6967 C CA . SER A 1 860 ? 12.477 -23.749 -25.977 1.00 89.06 860 SER A CA 1
ATOM 6968 C C . SER A 1 860 ? 12.120 -22.891 -24.760 1.00 89.06 860 SER A C 1
ATOM 6970 O O . SER A 1 860 ? 11.807 -21.712 -24.914 1.00 89.06 860 SER A O 1
ATOM 6972 N N . MET A 1 861 ? 12.233 -23.422 -23.536 1.00 87.31 861 MET A N 1
ATOM 6973 C CA . MET A 1 861 ? 12.106 -22.601 -22.322 1.00 87.31 861 MET A CA 1
ATOM 6974 C C . MET A 1 861 ? 13.247 -21.582 -22.194 1.00 87.31 861 MET A C 1
ATOM 6976 O O . MET A 1 861 ? 13.012 -20.452 -21.769 1.00 87.31 861 MET A O 1
ATOM 6980 N N . MET A 1 862 ? 14.470 -21.938 -22.600 1.00 87.25 862 MET A N 1
ATOM 6981 C CA . MET A 1 862 ? 15.619 -21.026 -22.580 1.00 87.25 862 MET A CA 1
ATOM 6982 C C . MET A 1 862 ? 15.587 -19.959 -23.684 1.00 87.25 862 MET A C 1
ATOM 6984 O O . MET A 1 862 ? 16.222 -18.916 -23.518 1.00 87.25 862 MET A O 1
ATOM 6988 N N . GLN A 1 863 ? 14.804 -20.139 -24.756 1.00 88.19 863 GLN A N 1
ATOM 6989 C CA . GLN A 1 863 ? 14.532 -19.055 -25.712 1.00 88.19 863 GLN A CA 1
ATOM 6990 C C . GLN A 1 863 ? 13.853 -17.852 -25.039 1.00 88.19 863 GLN A C 1
ATOM 6992 O O . GLN A 1 863 ? 14.145 -16.718 -25.414 1.00 88.19 863 GLN A O 1
ATOM 6997 N N . LEU A 1 864 ? 13.016 -18.063 -24.011 1.00 88.25 864 LEU A N 1
ATOM 6998 C CA . LEU A 1 864 ? 12.391 -16.960 -23.266 1.00 88.25 864 LEU A CA 1
ATOM 6999 C C . LEU A 1 864 ? 13.423 -16.044 -22.601 1.00 88.25 864 LEU A C 1
ATOM 7001 O O . LEU A 1 864 ? 13.228 -14.832 -22.546 1.00 88.25 864 LEU A O 1
ATOM 7005 N N . CYS A 1 865 ? 14.527 -16.610 -22.108 1.00 87.00 865 CYS A N 1
ATOM 7006 C CA . CYS A 1 865 ? 15.587 -15.846 -21.463 1.00 87.00 865 CYS A CA 1
ATOM 7007 C C . CYS A 1 865 ? 16.212 -14.847 -22.451 1.00 87.00 865 CYS A C 1
ATOM 7009 O O . CYS A 1 865 ? 16.220 -13.643 -22.192 1.00 87.00 865 CYS A O 1
ATOM 7011 N N . VAL A 1 866 ? 16.615 -15.320 -23.635 1.00 85.94 866 VAL A N 1
ATOM 7012 C CA . VAL A 1 866 ? 17.370 -14.539 -24.634 1.00 85.94 866 VAL A CA 1
ATOM 7013 C C . VAL A 1 866 ? 16.516 -13.680 -25.579 1.00 85.94 866 VAL A C 1
ATOM 7015 O O . VAL A 1 866 ? 17.055 -13.144 -26.546 1.00 85.94 866 VAL A O 1
ATOM 7018 N N . ASN A 1 867 ? 15.211 -13.520 -25.321 1.00 84.31 867 ASN A N 1
ATOM 7019 C CA . ASN A 1 867 ? 14.255 -12.904 -26.257 1.00 84.31 867 ASN A CA 1
ATOM 7020 C C . ASN A 1 867 ? 14.220 -13.620 -27.630 1.00 84.31 867 ASN A C 1
ATOM 7022 O O . ASN A 1 867 ? 14.250 -13.001 -28.693 1.00 84.31 867 ASN A O 1
ATOM 7026 N N . GLY A 1 868 ? 14.191 -14.954 -27.594 1.00 86.19 868 GLY A N 1
ATOM 7027 C CA . GLY A 1 868 ? 13.973 -15.826 -28.747 1.00 86.19 868 GLY A CA 1
ATOM 7028 C C . GLY A 1 868 ? 12.488 -16.077 -29.031 1.00 86.19 868 GLY A C 1
ATOM 7029 O O . GLY A 1 868 ? 11.606 -15.404 -28.495 1.00 86.19 868 GLY A O 1
ATOM 7030 N N . TRP A 1 869 ? 12.197 -17.070 -29.873 1.00 86.69 869 TRP A N 1
ATOM 7031 C CA . TRP A 1 869 ? 10.824 -17.437 -30.242 1.00 86.69 869 TRP A CA 1
ATOM 7032 C C . TRP A 1 869 ? 10.086 -18.171 -29.113 1.00 86.69 869 TRP A C 1
ATOM 7034 O O . TRP A 1 869 ? 10.643 -19.057 -28.471 1.00 86.69 869 TRP A O 1
ATOM 7044 N N . VAL A 1 870 ? 8.805 -17.837 -28.914 1.00 90.44 870 VAL A N 1
ATOM 7045 C CA . VAL A 1 870 ? 7.911 -18.568 -27.999 1.00 90.44 870 VAL A CA 1
ATOM 7046 C C . VAL A 1 870 ? 7.341 -19.790 -28.717 1.00 90.44 870 VAL A C 1
ATOM 7048 O O . VAL A 1 870 ? 6.540 -19.647 -29.645 1.00 90.44 870 VAL A O 1
ATOM 7051 N N . ASP A 1 871 ? 7.740 -20.981 -28.275 1.00 90.94 871 ASP A N 1
ATOM 7052 C CA . ASP A 1 871 ? 7.187 -22.251 -28.751 1.00 90.94 871 ASP A CA 1
ATOM 7053 C C . ASP A 1 871 ? 5.743 -22.494 -28.258 1.00 90.94 871 ASP A C 1
ATOM 7055 O O . ASP A 1 871 ? 5.308 -21.986 -27.221 1.00 90.94 871 ASP A O 1
ATOM 7059 N N . VAL A 1 872 ? 4.996 -23.320 -28.993 1.00 91.31 872 VAL A N 1
ATOM 7060 C CA . VAL A 1 872 ? 3.619 -23.716 -28.668 1.00 91.31 872 VAL A CA 1
ATOM 7061 C C . VAL A 1 872 ? 3.510 -24.501 -27.354 1.00 91.31 872 VAL A C 1
ATOM 7063 O O . VAL A 1 872 ? 2.548 -24.283 -26.617 1.00 91.31 872 VAL A O 1
ATOM 7066 N N . GLY A 1 873 ? 4.485 -25.345 -27.000 1.00 90.44 873 GLY A N 1
ATOM 7067 C CA . GLY A 1 873 ? 4.515 -26.045 -25.711 1.00 90.44 873 GLY A CA 1
ATOM 7068 C C . GLY A 1 873 ? 4.740 -25.083 -24.541 1.00 90.44 873 GLY A C 1
ATOM 7069 O O . GLY A 1 873 ? 4.039 -25.151 -23.531 1.00 90.44 873 GLY A O 1
ATOM 7070 N N . VAL A 1 874 ? 5.639 -24.107 -24.715 1.00 90.50 874 VAL A N 1
ATOM 7071 C CA . VAL A 1 874 ? 5.866 -23.013 -23.750 1.00 90.50 874 VAL A CA 1
ATOM 7072 C C . VAL A 1 874 ? 4.595 -22.173 -23.558 1.00 90.50 874 VAL A C 1
ATOM 7074 O O . VAL A 1 874 ? 4.244 -21.817 -22.431 1.00 90.50 874 VAL A O 1
ATOM 7077 N N . LEU A 1 875 ? 3.861 -21.893 -24.639 1.00 91.81 875 LEU A N 1
ATOM 7078 C CA . LEU A 1 875 ? 2.607 -21.143 -24.572 1.00 91.81 875 LEU A CA 1
ATOM 7079 C C . LEU A 1 875 ? 1.454 -21.964 -23.964 1.00 91.81 875 LEU A C 1
ATOM 7081 O O . LEU A 1 875 ? 0.637 -21.408 -23.228 1.00 91.81 875 LEU A O 1
ATOM 7085 N N . HIS A 1 876 ? 1.406 -23.281 -24.193 1.00 92.88 876 HIS A N 1
ATOM 7086 C CA . HIS A 1 876 ? 0.438 -24.171 -23.544 1.00 92.88 876 HIS A CA 1
ATOM 7087 C C . HIS A 1 876 ? 0.683 -24.238 -22.029 1.00 92.88 876 HIS A C 1
ATOM 7089 O O . HIS A 1 876 ? -0.245 -23.980 -21.258 1.00 92.88 876 HIS A O 1
ATOM 7095 N N . LEU A 1 877 ? 1.932 -24.451 -21.598 1.00 90.06 877 LEU A N 1
ATOM 7096 C CA . LEU A 1 877 ? 2.353 -24.364 -20.194 1.00 90.06 877 LEU A CA 1
ATOM 7097 C C . LEU A 1 877 ? 1.946 -23.025 -19.555 1.00 90.06 877 LEU A C 1
ATOM 7099 O O . LEU A 1 877 ? 1.444 -22.981 -18.430 1.00 90.06 877 LEU A O 1
ATOM 7103 N N . TYR A 1 878 ? 2.080 -21.924 -20.294 1.00 90.88 878 TYR A N 1
ATOM 7104 C CA . TYR A 1 878 ? 1.637 -20.617 -19.823 1.00 90.88 878 TYR A CA 1
ATOM 7105 C C . TYR A 1 878 ? 0.108 -20.522 -19.641 1.00 90.88 878 TYR A C 1
ATOM 7107 O O . TYR A 1 878 ? -0.350 -19.982 -18.632 1.00 90.88 878 TYR A O 1
ATOM 7115 N N . THR A 1 879 ? -0.702 -21.106 -20.534 1.00 92.75 879 THR A N 1
ATOM 7116 C CA . THR A 1 879 ? -2.164 -21.191 -20.316 1.00 92.75 879 THR A CA 1
ATOM 7117 C C . THR A 1 879 ? -2.548 -22.095 -19.138 1.00 92.75 879 THR A C 1
ATOM 7119 O O . THR A 1 879 ? -3.479 -21.759 -18.407 1.00 92.75 879 THR A O 1
ATOM 7122 N N . MET A 1 880 ? -1.807 -23.184 -18.886 1.00 90.69 880 MET A N 1
ATOM 7123 C CA . MET A 1 880 ? -1.990 -24.024 -17.692 1.00 90.69 880 MET A CA 1
ATOM 7124 C C . MET A 1 880 ? -1.748 -23.220 -16.407 1.00 90.69 880 MET A C 1
ATOM 7126 O O . MET A 1 880 ? -2.579 -23.233 -15.496 1.00 90.69 880 MET A O 1
ATOM 7130 N N . TYR A 1 881 ? -0.647 -22.462 -16.356 1.00 88.06 881 TYR A N 1
ATOM 7131 C CA . TYR A 1 881 ? -0.337 -21.553 -15.249 1.00 88.06 881 TYR A CA 1
ATOM 7132 C C . TYR A 1 881 ? -1.449 -20.518 -15.022 1.00 88.06 881 TYR A C 1
ATOM 7134 O O . TYR A 1 881 ? -1.928 -20.374 -13.896 1.00 88.06 881 TYR A O 1
ATOM 7142 N N . LEU A 1 882 ? -1.907 -19.834 -16.078 1.00 88.50 882 LEU A N 1
ATOM 7143 C CA . LEU A 1 882 ? -2.964 -18.827 -15.953 1.00 88.50 882 LEU A CA 1
ATOM 7144 C C . LEU A 1 882 ? -4.322 -19.421 -15.546 1.00 88.50 882 LEU A C 1
ATOM 7146 O O . LEU A 1 882 ? -5.086 -18.748 -14.854 1.00 88.50 882 LEU A O 1
ATOM 7150 N N . TYR A 1 883 ? -4.635 -20.661 -15.936 1.00 88.94 883 TYR A N 1
ATOM 7151 C CA . TYR A 1 883 ? -5.839 -21.361 -15.475 1.00 88.94 883 TYR A CA 1
ATOM 7152 C C . TYR A 1 883 ? -5.783 -21.643 -13.968 1.00 88.94 883 TYR A C 1
ATOM 7154 O O . TYR A 1 883 ? -6.697 -21.260 -13.235 1.00 88.94 883 TYR A O 1
ATOM 7162 N N . ALA A 1 884 ? -4.685 -22.236 -13.488 1.00 83.88 884 ALA A N 1
ATOM 7163 C CA . ALA A 1 884 ? -4.492 -22.505 -12.063 1.00 83.88 884 ALA A CA 1
ATOM 7164 C C . ALA A 1 884 ? -4.503 -21.208 -11.230 1.00 83.88 884 ALA A C 1
ATOM 7166 O O . ALA A 1 884 ? -5.233 -21.100 -10.244 1.00 83.88 884 ALA A O 1
ATOM 7167 N N . PHE A 1 885 ? -3.747 -20.191 -11.655 1.00 76.69 885 PHE A N 1
ATOM 7168 C CA . PHE A 1 885 ? -3.645 -18.909 -10.953 1.00 76.69 885 PHE A CA 1
ATOM 7169 C C . PHE A 1 885 ? -4.967 -18.122 -10.954 1.00 76.69 885 PHE A C 1
ATOM 7171 O O . PHE A 1 885 ? -5.355 -17.566 -9.924 1.00 76.69 885 PHE A O 1
ATOM 7178 N N . GLY A 1 886 ? -5.696 -18.121 -12.076 1.00 69.81 886 GLY A N 1
ATOM 7179 C CA . GLY A 1 886 ? -7.040 -17.545 -12.166 1.00 69.81 886 GLY A CA 1
ATOM 7180 C C . GLY A 1 886 ? -8.025 -18.213 -11.202 1.00 69.81 886 GLY A C 1
ATOM 7181 O O . GLY A 1 886 ? -8.850 -17.526 -10.601 1.00 69.81 886 GLY A O 1
ATOM 7182 N N . GLY A 1 887 ? -7.882 -19.524 -10.978 1.00 64.94 887 GLY A N 1
ATOM 7183 C CA . GLY A 1 887 ? -8.577 -20.250 -9.915 1.00 64.94 887 GLY A CA 1
ATOM 7184 C C . GLY A 1 887 ? -8.254 -19.714 -8.517 1.00 64.94 887 GLY A C 1
ATOM 7185 O O . GLY A 1 887 ? -9.167 -19.343 -7.784 1.00 64.94 887 GLY A O 1
ATOM 7186 N N . PHE A 1 888 ? -6.972 -19.602 -8.156 1.00 56.38 888 PHE A N 1
ATOM 7187 C CA . PHE A 1 888 ? -6.557 -19.128 -6.825 1.00 56.38 888 PHE A CA 1
ATOM 7188 C C . PHE A 1 888 ? -6.946 -17.671 -6.517 1.00 56.38 888 PHE A C 1
ATOM 7190 O O . PHE A 1 888 ? -7.212 -17.349 -5.361 1.00 56.38 888 PHE A O 1
ATOM 7197 N N . LYS A 1 889 ? -6.999 -16.783 -7.520 1.00 54.16 889 LYS A N 1
ATOM 7198 C CA . LYS A 1 889 ? -7.414 -15.373 -7.347 1.00 54.16 889 LYS A CA 1
ATOM 7199 C C . LYS A 1 889 ? -8.929 -15.140 -7.510 1.00 54.16 889 LYS A C 1
ATOM 7201 O O . LYS A 1 889 ? -9.361 -13.991 -7.547 1.00 54.16 889 LYS A O 1
ATOM 7206 N N . GLY A 1 890 ? -9.744 -16.192 -7.627 1.00 51.66 890 GLY A N 1
ATOM 7207 C CA . GLY A 1 890 ? -11.205 -16.079 -7.757 1.00 51.66 890 GLY A CA 1
ATOM 7208 C C . GLY A 1 890 ? -11.713 -15.671 -9.149 1.00 51.66 890 GLY A C 1
ATOM 7209 O O . GLY A 1 890 ? -12.919 -15.515 -9.351 1.00 51.66 890 GLY A O 1
ATOM 7210 N N . PHE A 1 891 ? -10.833 -15.533 -10.145 1.00 63.12 891 PHE A N 1
ATOM 7211 C CA . PHE A 1 891 ? -11.176 -15.172 -11.526 1.00 63.12 891 PHE A CA 1
ATOM 7212 C C . PHE A 1 891 ? -11.652 -16.396 -12.334 1.00 63.12 891 PHE A C 1
ATOM 7214 O O . PHE A 1 891 ? -11.248 -16.629 -13.474 1.00 63.12 891 PHE A O 1
ATOM 7221 N N . HIS A 1 892 ? -12.564 -17.182 -11.752 1.00 71.50 892 HIS A N 1
ATOM 7222 C CA . HIS A 1 892 ? -13.052 -18.469 -12.270 1.00 71.50 892 HIS A CA 1
ATOM 7223 C C . HIS A 1 892 ? -13.796 -18.400 -13.619 1.00 71.50 892 HIS A C 1
ATOM 7225 O O . HIS A 1 892 ? -14.274 -19.426 -14.097 1.00 71.50 892 HIS A O 1
ATOM 7231 N N . LYS A 1 893 ? -13.921 -17.215 -14.227 1.00 85.25 893 LYS A N 1
ATOM 7232 C CA . LYS A 1 893 ? -14.713 -16.927 -15.433 1.00 85.25 893 LYS A CA 1
ATOM 7233 C C . LYS A 1 893 ? -14.016 -17.235 -16.762 1.00 85.25 893 LYS A C 1
ATOM 7235 O O . LYS A 1 893 ? -14.673 -17.140 -17.799 1.00 85.25 893 LYS A O 1
ATOM 7240 N N . THR A 1 894 ? -12.725 -17.562 -16.747 1.00 90.38 894 THR A N 1
ATOM 7241 C CA . THR A 1 894 ? -11.910 -17.745 -17.961 1.00 90.38 894 THR A CA 1
ATOM 7242 C C . THR A 1 894 ? -11.416 -19.184 -18.095 1.00 90.38 894 THR A C 1
ATOM 7244 O O . THR A 1 894 ? -11.078 -19.818 -17.098 1.00 90.38 894 THR A O 1
ATOM 7247 N N . THR A 1 895 ? -11.352 -19.688 -19.326 1.00 93.00 895 THR A N 1
ATOM 7248 C CA . THR A 1 895 ? -10.706 -20.960 -19.682 1.00 93.00 895 THR A CA 1
ATOM 7249 C C . THR A 1 895 ? -9.959 -20.845 -21.017 1.00 93.00 895 THR A C 1
ATOM 7251 O O . THR A 1 895 ? -10.050 -19.818 -21.698 1.00 93.00 895 THR A O 1
ATOM 7254 N N . TYR A 1 896 ? -9.221 -21.888 -21.397 1.00 94.81 896 TYR A N 1
ATOM 7255 C CA . TYR A 1 896 ? -8.293 -21.889 -22.529 1.00 94.81 896 TYR A CA 1
ATOM 7256 C C . TYR A 1 896 ? -8.517 -23.101 -23.430 1.00 94.81 896 TYR A C 1
ATOM 7258 O O . TYR A 1 896 ? -8.873 -24.181 -22.962 1.00 94.81 896 TYR A O 1
ATOM 7266 N N . PHE A 1 897 ? -8.264 -22.929 -24.723 1.00 95.56 897 PHE A N 1
ATOM 7267 C CA . PHE A 1 897 ? -8.107 -24.032 -25.665 1.00 95.56 897 PHE A CA 1
ATOM 7268 C C . PHE A 1 897 ? -6.622 -24.393 -25.787 1.00 95.56 897 PHE A C 1
ATOM 7270 O O . PHE A 1 897 ? -5.772 -23.503 -25.840 1.00 95.56 897 PHE A O 1
ATOM 7277 N N . ASN A 1 898 ? -6.314 -25.688 -25.885 1.00 94.62 898 ASN A N 1
ATOM 7278 C CA . ASN A 1 898 ? -4.951 -26.173 -26.094 1.00 94.62 898 ASN A CA 1
ATOM 7279 C C . ASN A 1 898 ? -4.430 -25.677 -27.463 1.00 94.62 898 ASN A C 1
ATOM 7281 O O . ASN A 1 898 ? -5.012 -26.051 -28.489 1.00 94.62 898 ASN A O 1
ATOM 7285 N N . PRO A 1 899 ? -3.340 -24.882 -27.520 1.00 94.31 899 PRO A N 1
ATOM 7286 C CA . PRO A 1 899 ? -2.847 -24.305 -28.769 1.00 94.31 899 PRO A CA 1
ATOM 7287 C C . PRO A 1 899 ? -2.380 -25.367 -29.781 1.00 94.31 899 PRO A C 1
ATOM 7289 O O . PRO A 1 899 ? -2.546 -25.148 -30.979 1.00 94.31 899 PRO A O 1
ATOM 7292 N N . ARG A 1 900 ? -1.925 -26.553 -29.331 1.00 91.62 900 ARG A N 1
ATOM 7293 C CA . ARG A 1 900 ? -1.598 -27.712 -30.196 1.00 91.62 900 ARG A CA 1
ATOM 7294 C C . ARG A 1 900 ? -2.807 -28.248 -30.976 1.00 91.62 900 ARG A C 1
ATOM 7296 O O . ARG A 1 900 ? -2.634 -28.945 -31.968 1.00 91.62 900 ARG A O 1
ATOM 7303 N N . VAL A 1 901 ? -4.031 -27.993 -30.502 1.00 92.31 901 VAL A N 1
ATOM 7304 C CA . VAL A 1 901 ? -5.275 -28.501 -31.112 1.00 92.31 901 VAL A CA 1
ATOM 7305 C C . VAL A 1 901 ? -5.936 -27.452 -32.005 1.00 92.31 901 VAL A C 1
ATOM 7307 O O . VAL A 1 901 ? -6.584 -27.804 -32.987 1.00 92.31 901 VAL A O 1
ATOM 7310 N N . VAL A 1 902 ? -5.779 -26.166 -31.681 1.00 92.44 902 VAL A N 1
ATOM 7311 C CA . VAL A 1 902 ? -6.428 -25.063 -32.410 1.00 92.44 902 VAL A CA 1
ATOM 7312 C C . VAL A 1 902 ? -5.524 -24.359 -33.424 1.00 92.44 902 VAL A C 1
ATOM 7314 O O . VAL A 1 902 ? -5.985 -23.440 -34.089 1.00 92.44 902 VAL A O 1
ATOM 7317 N N . GLU A 1 903 ? -4.263 -24.763 -33.583 1.00 92.69 903 GLU A N 1
ATOM 7318 C CA . GLU A 1 903 ? -3.345 -24.209 -34.590 1.00 92.69 903 GLU A CA 1
ATOM 7319 C C . GLU A 1 903 ? -3.826 -24.368 -36.049 1.00 92.69 903 GLU A C 1
ATOM 7321 O O . GLU A 1 903 ? -4.644 -25.231 -36.386 1.00 92.69 903 GLU A O 1
ATOM 7326 N N . LEU A 1 904 ? -3.291 -23.532 -36.949 1.00 90.88 904 LEU A N 1
ATOM 7327 C CA . LEU A 1 904 ? -3.644 -23.514 -38.375 1.00 90.88 904 LEU A CA 1
ATOM 7328 C C .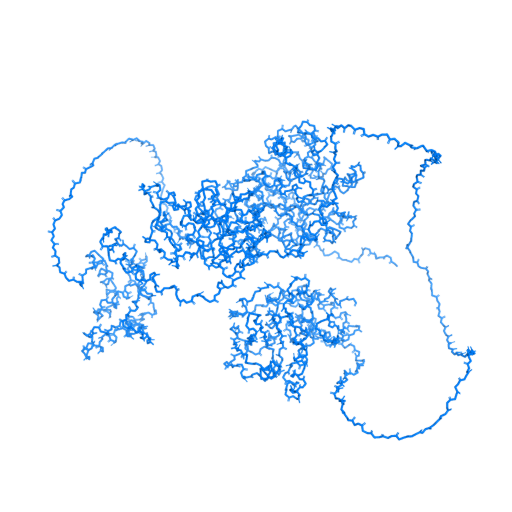 LEU A 1 904 ? -3.409 -24.861 -39.082 1.00 90.88 904 LEU A C 1
ATOM 7330 O O . LEU A 1 904 ? -4.194 -25.216 -39.961 1.00 90.88 904 LEU A O 1
ATOM 7334 N N . GLY A 1 905 ? -2.365 -25.608 -38.706 1.00 89.00 905 GLY A N 1
ATOM 7335 C CA . GLY A 1 905 ? -2.063 -26.923 -39.279 1.00 89.00 905 GLY A CA 1
ATOM 7336 C C . GLY A 1 905 ? -3.218 -27.900 -39.071 1.00 89.00 905 GLY A C 1
ATOM 7337 O O . GLY A 1 905 ? -3.830 -28.362 -40.035 1.00 89.00 905 GLY A O 1
ATOM 7338 N N . VAL A 1 906 ? -3.590 -28.125 -37.810 1.00 91.50 906 VAL A N 1
ATOM 7339 C CA . VAL A 1 906 ? -4.700 -29.017 -37.440 1.00 91.50 906 VAL A CA 1
ATOM 7340 C C . VAL A 1 906 ? -6.046 -28.496 -37.962 1.00 91.50 906 VAL A C 1
ATOM 7342 O O . VAL A 1 906 ? -6.821 -29.280 -38.511 1.00 91.50 906 VAL A O 1
ATOM 7345 N N . CYS A 1 907 ? -6.297 -27.180 -37.911 1.00 92.06 907 CYS A N 1
ATOM 7346 C CA . CYS A 1 907 ? -7.507 -26.565 -38.479 1.00 92.06 907 CYS A CA 1
ATOM 7347 C C . CYS A 1 907 ? -7.692 -26.838 -39.981 1.00 92.06 907 CYS A C 1
ATOM 7349 O O . CYS A 1 907 ? -8.826 -26.979 -40.439 1.00 92.06 907 CYS A O 1
ATOM 7351 N N . ASN A 1 908 ? -6.601 -26.897 -40.750 1.00 91.38 908 ASN A N 1
ATOM 7352 C CA . ASN A 1 908 ? -6.643 -27.180 -42.185 1.00 91.38 908 ASN A CA 1
ATOM 7353 C C . ASN A 1 908 ? -6.711 -28.686 -42.488 1.00 91.38 908 ASN A C 1
ATOM 7355 O O . ASN A 1 908 ? -7.304 -29.073 -43.494 1.00 91.38 908 ASN A O 1
ATOM 7359 N N . THR A 1 909 ? -6.095 -29.533 -41.656 1.00 93.81 909 THR A N 1
ATOM 7360 C CA . THR A 1 909 ? -6.008 -30.986 -41.885 1.00 93.81 909 THR A CA 1
ATOM 7361 C C . THR A 1 909 ? -7.241 -31.753 -41.399 1.00 93.81 909 THR A C 1
ATOM 7363 O O . THR A 1 909 ? -7.731 -32.614 -42.127 1.00 93.81 909 THR A O 1
ATOM 7366 N N . ASP A 1 910 ? -7.769 -31.441 -40.212 1.00 93.88 910 ASP A N 1
ATOM 7367 C CA . ASP A 1 910 ? -9.029 -32.004 -39.707 1.00 93.88 910 ASP A CA 1
ATOM 7368 C C . ASP A 1 910 ? -9.862 -30.936 -38.965 1.00 93.88 910 ASP A C 1
ATOM 7370 O O . ASP A 1 910 ? -9.913 -30.900 -37.730 1.00 93.88 910 ASP A O 1
ATOM 7374 N N . PRO A 1 911 ? -10.569 -30.058 -39.702 1.00 93.88 911 PRO A N 1
ATOM 7375 C CA . PRO A 1 911 ? -11.453 -29.069 -39.093 1.00 93.88 911 PRO A CA 1
ATOM 7376 C C . PRO A 1 911 ? -12.597 -29.698 -38.284 1.00 93.88 911 PRO A C 1
ATOM 7378 O O . PRO A 1 911 ? -13.131 -29.039 -37.394 1.00 93.88 911 PRO A O 1
ATOM 7381 N N . ASN A 1 912 ? -12.994 -30.948 -38.555 1.00 95.00 912 ASN A N 1
ATOM 7382 C CA . ASN A 1 912 ? -14.090 -31.604 -37.836 1.00 95.00 912 ASN A CA 1
ATOM 7383 C C . ASN A 1 912 ? -13.650 -32.045 -36.435 1.00 95.00 912 ASN A C 1
ATOM 7385 O O . ASN A 1 912 ? -14.403 -31.861 -35.476 1.00 95.00 912 ASN A O 1
ATOM 7389 N N . PHE A 1 913 ? -12.422 -32.549 -36.299 1.00 95.62 913 PHE A N 1
ATOM 7390 C CA . PHE A 1 913 ? -11.784 -32.790 -35.006 1.00 95.62 913 PHE A CA 1
ATOM 7391 C C . PHE A 1 913 ? -11.718 -31.504 -34.168 1.00 95.62 913 PHE A C 1
ATOM 7393 O O . PHE A 1 913 ? -12.191 -31.502 -33.030 1.00 95.62 913 PHE A O 1
ATOM 7400 N N . VAL A 1 914 ? -11.252 -30.385 -34.741 1.00 95.25 914 VAL A N 1
ATOM 7401 C CA . VAL A 1 914 ? -11.176 -29.096 -34.019 1.00 95.25 914 VAL A CA 1
ATOM 7402 C C . VAL A 1 914 ? -12.566 -28.569 -33.632 1.00 95.25 914 VAL A C 1
ATOM 7404 O O . VAL A 1 914 ? -12.761 -28.127 -32.500 1.00 95.25 914 VAL A O 1
ATOM 7407 N N . ILE A 1 915 ? -13.565 -28.674 -34.519 1.00 96.69 915 ILE A N 1
ATOM 7408 C CA . ILE A 1 915 ? -14.968 -28.326 -34.216 1.00 96.69 915 ILE A CA 1
ATOM 7409 C C . ILE A 1 915 ? -15.494 -29.137 -33.023 1.00 96.69 915 ILE A C 1
ATOM 7411 O O . ILE A 1 915 ? -16.146 -28.577 -32.139 1.00 96.69 915 ILE A O 1
ATOM 7415 N N . ASN A 1 916 ? -15.220 -30.442 -32.980 1.00 95.06 916 ASN A N 1
ATOM 7416 C CA . ASN A 1 916 ? -15.684 -31.320 -31.906 1.00 95.06 916 ASN A CA 1
ATOM 7417 C C . ASN A 1 916 ? -14.930 -31.078 -30.588 1.00 95.06 916 ASN A C 1
ATOM 7419 O O . ASN A 1 916 ? -15.561 -31.064 -29.531 1.00 95.06 916 ASN A O 1
ATOM 7423 N N . TYR A 1 917 ? -13.624 -30.800 -30.642 1.00 95.50 917 TYR A N 1
ATOM 7424 C CA . TYR A 1 917 ? -12.835 -30.385 -29.480 1.00 95.50 917 TYR A CA 1
ATOM 7425 C C . TYR A 1 917 ? -13.362 -29.079 -28.868 1.00 95.50 917 TYR A C 1
ATOM 7427 O O . TYR A 1 917 ? -13.636 -29.030 -27.669 1.00 95.50 917 TYR A O 1
ATOM 7435 N N . ILE A 1 918 ? -13.586 -28.042 -29.685 1.00 95.81 918 ILE A N 1
ATOM 7436 C CA . ILE A 1 918 ? -14.116 -26.754 -29.210 1.00 95.81 918 ILE A CA 1
ATOM 7437 C C . ILE A 1 918 ? -15.499 -26.938 -28.575 1.00 95.81 918 ILE A C 1
ATOM 7439 O O . ILE A 1 918 ? -15.742 -26.398 -27.496 1.00 95.81 918 ILE A O 1
ATOM 7443 N N . LYS A 1 919 ? -16.383 -27.741 -29.187 1.00 94.75 919 LYS A N 1
ATOM 7444 C CA . LYS A 1 919 ? -17.682 -28.098 -28.590 1.00 94.75 919 LYS A CA 1
ATOM 7445 C C . LYS A 1 919 ? -17.515 -28.742 -27.215 1.00 94.75 919 LYS A C 1
ATOM 7447 O O . LYS A 1 919 ? -18.145 -28.280 -26.273 1.00 94.75 919 LYS A O 1
ATOM 7452 N N . ALA A 1 920 ? -16.662 -29.759 -27.085 1.00 93.00 920 ALA A N 1
ATOM 7453 C CA . ALA A 1 920 ? -16.446 -30.455 -25.817 1.00 93.00 920 ALA A CA 1
ATOM 7454 C C . ALA A 1 920 ? -15.920 -29.509 -24.722 1.00 93.00 920 ALA A C 1
ATOM 7456 O O . ALA A 1 920 ? -16.479 -29.466 -23.628 1.00 93.00 920 ALA A O 1
ATOM 7457 N N . VAL A 1 921 ? -14.902 -28.694 -25.028 1.00 92.75 921 VAL A N 1
ATOM 7458 C CA . VAL A 1 921 ? -14.346 -27.708 -24.084 1.00 92.75 921 VAL A CA 1
ATOM 7459 C C . VAL A 1 921 ? -15.412 -26.701 -23.640 1.00 92.75 921 VAL A C 1
ATOM 7461 O O . VAL A 1 921 ? -15.529 -26.442 -22.445 1.00 92.75 921 VAL A O 1
ATOM 7464 N N . MET A 1 922 ? -16.228 -26.171 -24.558 1.00 92.25 922 MET A N 1
ATOM 7465 C CA . MET A 1 922 ? -17.281 -25.197 -24.227 1.00 92.25 922 MET A CA 1
ATOM 7466 C C . MET A 1 922 ? -18.499 -25.806 -23.506 1.00 92.25 922 MET A C 1
ATOM 7468 O O . MET A 1 922 ? -19.173 -25.100 -22.758 1.00 92.25 922 MET A O 1
ATOM 7472 N N . GLU A 1 923 ? -18.780 -27.094 -23.712 1.00 91.56 923 GLU A N 1
ATOM 7473 C CA . GLU A 1 923 ? -19.888 -27.832 -23.083 1.00 91.56 923 GLU A CA 1
ATOM 7474 C C . GLU A 1 923 ? -19.578 -28.249 -21.631 1.00 91.56 923 GLU A C 1
ATOM 7476 O O . GLU A 1 923 ? -20.489 -28.367 -20.809 1.00 91.56 923 GLU A O 1
ATOM 7481 N N . HIS A 1 924 ? -18.295 -28.420 -21.304 1.00 92.50 924 HIS A N 1
ATOM 7482 C CA . HIS A 1 924 ? -17.776 -28.625 -19.944 1.00 92.50 924 HIS A CA 1
ATOM 7483 C C . HIS A 1 924 ? -17.689 -27.304 -19.177 1.00 92.50 924 HIS A C 1
ATOM 7485 O O . HIS A 1 924 ? -18.285 -27.147 -18.114 1.00 92.50 924 HIS A O 1
ATOM 7491 N N . HIS A 1 925 ? -17.044 -26.302 -19.777 1.00 92.25 925 HIS A N 1
ATOM 7492 C CA . HIS A 1 925 ? -16.845 -24.956 -19.222 1.00 92.25 925 HIS A CA 1
ATOM 7493 C C . HIS A 1 925 ? -18.083 -24.046 -19.381 1.00 92.25 925 HIS A C 1
ATOM 7495 O O . HIS A 1 925 ? -17.983 -22.875 -19.750 1.00 92.25 925 HIS A O 1
ATOM 7501 N N . LYS A 1 926 ? -19.282 -24.576 -19.102 1.00 88.00 926 LYS A N 1
ATOM 7502 C CA . LYS A 1 926 ? -20.574 -23.861 -19.209 1.00 88.00 926 LYS A CA 1
ATOM 7503 C C . LYS A 1 926 ? -20.710 -22.659 -18.279 1.00 88.00 926 LYS A C 1
ATOM 7505 O O . LYS A 1 926 ? -21.529 -21.780 -18.557 1.00 88.00 926 LYS A O 1
ATOM 7510 N N . ASP A 1 927 ? -19.960 -22.651 -17.185 1.00 86.06 927 ASP A N 1
ATOM 7511 C CA . ASP A 1 927 ? -19.875 -21.579 -16.194 1.00 86.06 927 ASP A CA 1
ATOM 7512 C C . ASP A 1 927 ? -18.937 -20.439 -16.631 1.00 86.06 927 ASP A C 1
ATOM 7514 O O . ASP A 1 927 ? -19.011 -19.330 -16.096 1.00 86.06 927 ASP A O 1
ATOM 7518 N N . LYS A 1 928 ? -18.067 -20.683 -17.621 1.00 89.25 928 LYS A N 1
ATOM 7519 C CA . LYS A 1 928 ? -17.089 -19.703 -18.096 1.00 89.25 928 LYS A CA 1
ATOM 7520 C C . LYS A 1 928 ? -17.734 -18.667 -19.013 1.00 89.25 928 LYS A C 1
ATOM 7522 O O . LYS A 1 928 ? -18.567 -18.957 -19.876 1.00 89.25 928 LYS A O 1
ATOM 7527 N N . GLN A 1 929 ? -17.303 -17.426 -18.819 1.00 89.88 929 GLN A N 1
ATOM 7528 C CA . GLN A 1 929 ? -17.708 -16.255 -19.592 1.00 89.88 929 GLN A CA 1
ATOM 7529 C C . GLN A 1 929 ? -16.740 -16.005 -20.764 1.00 89.88 929 GLN A C 1
ATOM 7531 O O . GLN A 1 929 ? -17.159 -15.517 -21.816 1.00 89.88 929 GLN A O 1
ATOM 7536 N N . TYR A 1 930 ? -15.463 -16.365 -20.596 1.00 91.50 930 TYR A N 1
ATOM 7537 C CA . TYR A 1 930 ? -14.382 -16.089 -21.540 1.00 91.50 930 TYR A CA 1
ATOM 7538 C C . TYR A 1 930 ? -13.595 -17.353 -21.899 1.00 91.50 930 TYR A C 1
ATOM 7540 O O . TYR A 1 930 ? -13.207 -18.126 -21.023 1.00 91.50 930 TYR A O 1
ATOM 7548 N N . PHE A 1 931 ? -13.314 -17.529 -23.189 1.00 93.75 931 PHE A N 1
ATOM 7549 C CA . PHE A 1 931 ? -12.546 -18.653 -23.719 1.00 93.75 931 PHE A CA 1
ATOM 7550 C C . PHE A 1 931 ? -11.405 -18.114 -24.588 1.00 93.75 931 PHE A C 1
ATOM 7552 O O . PHE A 1 931 ? -11.655 -17.394 -25.558 1.00 93.75 931 PHE A O 1
ATOM 7559 N N . MET A 1 932 ? -10.162 -18.439 -24.239 1.00 94.44 932 MET A N 1
ATOM 7560 C CA . MET A 1 932 ? -8.955 -17.952 -24.915 1.00 94.44 932 MET A CA 1
ATOM 7561 C C . MET A 1 932 ? -8.321 -19.041 -25.785 1.00 94.44 932 MET A C 1
ATOM 7563 O O . MET A 1 932 ? -8.020 -20.128 -25.302 1.00 94.44 932 MET A O 1
ATOM 7567 N N . ALA A 1 933 ? -8.078 -18.741 -27.059 1.00 95.69 933 ALA A N 1
ATOM 7568 C CA . ALA A 1 933 ? -7.364 -19.604 -27.994 1.00 95.69 933 ALA A CA 1
ATOM 7569 C C . ALA A 1 933 ? -6.096 -18.877 -28.484 1.00 95.69 933 ALA A C 1
ATOM 7571 O O . ALA A 1 933 ? -6.190 -18.008 -29.362 1.00 95.69 933 ALA A O 1
ATOM 7572 N N . PRO A 1 934 ? -4.910 -19.185 -27.927 1.00 95.25 934 PRO A N 1
ATOM 7573 C CA . PRO A 1 934 ? -3.648 -18.779 -28.529 1.00 95.25 934 PRO A CA 1
ATOM 7574 C C . PRO A 1 934 ? -3.511 -19.519 -29.864 1.00 95.25 934 PRO A C 1
ATOM 7576 O O . PRO A 1 934 ? -3.483 -20.748 -29.905 1.00 95.25 934 PRO A O 1
ATOM 7579 N N . TYR A 1 935 ? -3.497 -18.773 -30.963 1.00 93.94 935 TYR A N 1
ATOM 7580 C CA . TYR A 1 935 ? -3.617 -19.300 -32.317 1.00 93.94 935 TYR A CA 1
ATOM 7581 C C . TYR A 1 935 ? -2.309 -19.140 -33.084 1.00 93.94 935 TYR A C 1
ATOM 7583 O O . TYR A 1 935 ? -1.868 -18.016 -33.340 1.00 93.94 935 TYR A O 1
ATOM 7591 N N . LEU A 1 936 ? -1.710 -20.267 -33.476 1.00 89.62 936 LEU A N 1
ATOM 7592 C CA . LEU A 1 936 ? -0.539 -20.287 -34.345 1.00 89.62 936 LEU A CA 1
ATOM 7593 C C . LEU A 1 936 ? -0.983 -20.260 -35.812 1.00 89.62 936 LEU A C 1
ATOM 7595 O O . LEU A 1 936 ? -1.451 -21.260 -36.362 1.00 89.62 936 LEU A O 1
ATOM 7599 N N . SER A 1 937 ? -0.829 -19.101 -36.448 1.00 84.50 937 SER A N 1
ATOM 7600 C CA . SER A 1 937 ? -1.120 -18.871 -37.862 1.00 84.50 937 SER A CA 1
ATOM 7601 C C . SER A 1 937 ? 0.154 -19.039 -38.695 1.00 84.50 937 SER A C 1
ATOM 7603 O O . SER A 1 937 ? 0.755 -18.063 -39.149 1.00 84.50 937 SER A O 1
ATOM 7605 N N . GLY A 1 938 ? 0.590 -20.286 -38.881 1.00 82.00 938 GLY A N 1
ATOM 7606 C CA . GLY A 1 938 ? 1.852 -20.606 -39.554 1.00 82.00 938 GLY A CA 1
ATOM 7607 C C . GLY A 1 938 ? 3.030 -20.430 -38.600 1.00 82.00 938 GLY A C 1
ATOM 7608 O O . GLY A 1 938 ? 3.243 -21.276 -37.743 1.00 82.00 938 GLY A O 1
ATOM 7609 N N . SER A 1 939 ? 3.774 -19.330 -38.725 1.00 82.06 939 SER A N 1
ATOM 7610 C CA . SER A 1 939 ? 4.895 -18.977 -37.835 1.00 82.06 939 SER A CA 1
ATOM 7611 C C . SER A 1 939 ? 4.610 -17.750 -36.959 1.00 82.06 939 SER A C 1
ATOM 7613 O O . SER A 1 939 ? 5.541 -17.096 -36.497 1.00 82.06 939 SER A O 1
ATOM 7615 N N . HIS A 1 940 ? 3.339 -17.376 -36.788 1.00 89.25 940 HIS A N 1
ATOM 7616 C CA . HIS A 1 940 ? 2.939 -16.143 -36.106 1.00 89.25 940 HIS A CA 1
ATOM 7617 C C . HIS A 1 940 ? 1.815 -16.375 -35.095 1.00 89.25 940 HIS A C 1
ATOM 7619 O O . HIS A 1 940 ? 0.841 -17.069 -35.393 1.00 89.25 940 HIS A O 1
ATOM 7625 N N . TRP A 1 941 ? 1.938 -15.757 -33.921 1.00 92.25 941 TRP A N 1
ATOM 7626 C CA . TRP A 1 941 ? 0.971 -15.859 -32.831 1.00 92.25 941 TRP A CA 1
ATOM 7627 C C . TRP A 1 941 ? -0.096 -14.761 -32.890 1.00 92.25 941 TRP A C 1
ATOM 7629 O O . TRP A 1 941 ? 0.204 -13.570 -32.949 1.00 92.25 941 TRP A O 1
ATOM 7639 N N . SER A 1 942 ? -1.360 -15.164 -32.790 1.00 93.19 942 SER A N 1
ATOM 7640 C CA . SER A 1 942 ? -2.512 -14.282 -32.565 1.00 93.19 942 SER A CA 1
ATOM 7641 C C . SER A 1 942 ? -3.330 -14.796 -31.375 1.00 93.19 942 SER A C 1
ATOM 7643 O O . SER A 1 942 ? -3.280 -15.985 -31.066 1.00 93.19 942 SER A O 1
ATOM 7645 N N . LEU A 1 943 ? -4.101 -13.939 -30.701 1.00 93.94 943 LEU A N 1
ATOM 7646 C CA . LEU A 1 943 ? -5.050 -14.376 -29.666 1.00 93.94 943 LEU A CA 1
ATOM 7647 C C . LEU A 1 943 ? -6.479 -14.248 -30.181 1.00 93.94 943 LEU A C 1
ATOM 7649 O O . LEU A 1 943 ? -6.932 -13.147 -30.495 1.00 93.94 943 LEU A O 1
ATOM 7653 N N . ILE A 1 944 ? -7.192 -15.370 -30.216 1.00 94.56 944 ILE A N 1
ATOM 7654 C CA . ILE A 1 944 ? -8.629 -15.419 -30.477 1.00 94.56 944 ILE A CA 1
ATOM 7655 C C . ILE A 1 944 ? -9.334 -15.542 -29.125 1.00 94.56 944 ILE A C 1
ATOM 7657 O O . ILE A 1 944 ? -9.075 -16.475 -28.367 1.00 94.56 944 ILE A O 1
ATOM 7661 N N . MET A 1 945 ? -10.225 -14.610 -28.801 1.00 93.19 945 MET A N 1
ATOM 7662 C CA . MET A 1 945 ? -11.015 -14.636 -27.568 1.00 93.19 945 MET A CA 1
ATOM 7663 C C . MET A 1 945 ? -12.497 -14.735 -27.898 1.00 93.19 945 MET A C 1
ATOM 7665 O O . MET A 1 945 ? -13.015 -13.910 -28.648 1.00 93.19 945 MET A O 1
ATOM 7669 N N . ILE A 1 946 ? -13.192 -15.695 -27.294 1.00 93.69 946 ILE A N 1
ATOM 7670 C CA . ILE A 1 946 ? -14.652 -15.796 -27.338 1.00 93.69 946 ILE A CA 1
ATOM 7671 C C . ILE A 1 946 ? -15.218 -15.320 -25.998 1.00 93.69 946 ILE A C 1
ATOM 7673 O O . ILE A 1 946 ? -14.898 -15.872 -24.946 1.00 93.69 946 ILE A O 1
ATOM 7677 N N . HIS A 1 947 ? -16.093 -14.318 -26.040 1.00 90.56 947 HIS A N 1
ATOM 7678 C CA . HIS A 1 947 ? -16.887 -13.848 -24.909 1.00 90.56 947 HIS A CA 1
ATOM 7679 C C . HIS A 1 947 ? -18.345 -14.288 -25.077 1.00 90.56 947 HIS A C 1
ATOM 7681 O O . HIS A 1 947 ? -18.987 -13.986 -26.086 1.00 90.56 947 HIS A O 1
ATOM 7687 N N . ARG A 1 948 ? -18.883 -14.969 -24.065 1.00 87.69 948 ARG A N 1
ATOM 7688 C CA . ARG A 1 948 ? -20.298 -15.329 -23.953 1.00 87.69 948 ARG A CA 1
ATOM 7689 C C . ARG A 1 948 ? -21.001 -14.361 -23.005 1.00 87.69 948 ARG A C 1
ATOM 7691 O O . ARG A 1 948 ? -20.741 -14.385 -21.806 1.00 87.69 948 ARG A O 1
ATOM 7698 N N . ASN A 1 949 ? -21.925 -13.549 -23.515 1.00 81.81 949 ASN A N 1
ATOM 7699 C CA . ASN A 1 949 ? -22.732 -12.671 -22.665 1.00 81.81 949 ASN A CA 1
ATOM 7700 C C . ASN A 1 949 ? -23.794 -13.505 -21.915 1.00 81.81 949 ASN A C 1
ATOM 7702 O O . ASN A 1 949 ? -24.655 -14.099 -22.572 1.00 81.81 949 ASN A O 1
ATOM 7706 N N . PRO A 1 950 ? -23.799 -13.552 -20.569 1.00 73.94 950 PRO A N 1
ATOM 7707 C CA . PRO A 1 950 ? -24.768 -14.353 -19.824 1.00 73.94 950 PRO A CA 1
ATOM 7708 C C . PRO A 1 950 ? -26.206 -13.815 -19.913 1.00 73.94 950 PRO A C 1
ATOM 7710 O O . PRO A 1 950 ? -27.138 -14.593 -19.735 1.00 73.94 950 PRO A O 1
ATOM 7713 N N . LYS A 1 951 ? -26.412 -12.519 -20.210 1.00 74.38 951 LYS A N 1
ATOM 7714 C CA . LYS A 1 951 ? -27.754 -11.900 -20.215 1.00 74.38 951 LYS A CA 1
ATOM 7715 C C . LYS A 1 951 ? -28.585 -12.209 -21.464 1.00 74.38 951 LYS A C 1
ATOM 7717 O O . LYS A 1 951 ? -29.805 -12.251 -21.372 1.00 74.38 951 LYS A O 1
ATOM 7722 N N . ASP A 1 952 ? -27.952 -12.411 -22.621 1.00 78.75 952 ASP A N 1
ATOM 7723 C CA . ASP A 1 952 ? -28.644 -12.710 -23.889 1.00 78.75 952 ASP A CA 1
ATOM 7724 C C . ASP A 1 952 ? -28.116 -13.962 -24.613 1.00 78.75 952 ASP A C 1
ATOM 7726 O O . ASP A 1 952 ? -28.594 -14.308 -25.695 1.00 78.75 952 ASP A O 1
ATOM 7730 N N . ASN A 1 953 ? -27.140 -14.659 -24.016 1.00 73.75 953 ASN A N 1
ATOM 7731 C CA . ASN A 1 953 ? -26.518 -15.879 -24.533 1.00 73.75 953 ASN A CA 1
ATOM 7732 C C . ASN A 1 953 ? -25.966 -15.724 -25.973 1.00 73.75 953 ASN A C 1
ATOM 7734 O O . ASN A 1 953 ? -25.904 -16.708 -26.728 1.00 73.75 953 ASN A O 1
ATOM 7738 N N . LYS A 1 954 ? -25.583 -14.495 -26.360 1.00 86.25 954 LYS A N 1
ATOM 7739 C CA . LYS A 1 954 ? -24.838 -14.188 -27.590 1.00 86.25 954 LYS A CA 1
ATOM 7740 C C . LYS A 1 954 ? -23.338 -14.380 -27.387 1.00 86.25 954 LYS A C 1
ATOM 7742 O O . LYS A 1 954 ? -22.824 -14.336 -26.267 1.00 86.25 954 LYS A O 1
ATOM 7747 N N . PHE A 1 955 ? -22.645 -14.550 -28.508 1.00 90.56 955 PHE A N 1
ATOM 7748 C CA . PHE A 1 955 ? -21.200 -14.701 -28.564 1.00 90.56 955 PHE A CA 1
ATOM 7749 C C . PHE A 1 955 ? -20.561 -13.528 -29.307 1.00 90.56 955 PHE A C 1
ATOM 7751 O O . PHE A 1 955 ? -21.013 -13.118 -30.379 1.00 90.56 955 PHE A O 1
ATOM 7758 N N . TYR A 1 956 ? -19.489 -13.012 -28.724 1.00 91.56 956 TYR A N 1
ATOM 7759 C CA . TYR A 1 956 ? -18.638 -11.965 -29.267 1.00 91.56 956 TYR A CA 1
ATOM 7760 C C . TYR A 1 956 ? -17.234 -12.542 -29.427 1.00 91.56 956 TYR A C 1
ATOM 7762 O O . TYR A 1 956 ? -16.796 -13.332 -28.590 1.00 91.56 956 TYR A O 1
ATOM 7770 N N . GLY A 1 957 ? -16.547 -12.172 -30.499 1.00 92.31 957 GLY A N 1
ATOM 7771 C CA . GLY A 1 957 ? -15.197 -12.632 -30.792 1.00 92.31 957 GLY A CA 1
ATOM 7772 C C . GLY A 1 957 ? -14.236 -11.454 -30.888 1.00 92.31 957 GLY A C 1
ATOM 7773 O O . GLY A 1 957 ? -14.510 -10.507 -31.618 1.00 92.31 957 GLY A O 1
ATOM 7774 N N . SER A 1 958 ? -13.109 -11.512 -30.191 1.00 91.88 958 SER A N 1
ATOM 7775 C CA . SER A 1 958 ? -12.034 -10.520 -30.296 1.00 91.88 958 SER A CA 1
ATOM 7776 C C . SER A 1 958 ? -10.778 -11.180 -30.850 1.00 91.88 958 SER A C 1
ATOM 7778 O O . SER A 1 958 ? -10.434 -12.287 -30.438 1.00 91.88 958 SER A O 1
ATOM 7780 N N . ILE A 1 959 ? -10.095 -10.506 -31.776 1.00 92.06 959 ILE A N 1
ATOM 7781 C CA . ILE A 1 959 ? -8.846 -10.986 -32.383 1.00 92.06 959 ILE A CA 1
ATOM 7782 C C . ILE A 1 959 ? -7.740 -9.973 -32.113 1.00 92.06 959 ILE A C 1
ATOM 7784 O O . ILE A 1 959 ? -7.852 -8.821 -32.534 1.00 92.06 959 ILE A O 1
ATOM 7788 N N . ILE A 1 960 ? -6.680 -10.411 -31.432 1.00 90.50 960 ILE A N 1
ATOM 7789 C CA . ILE A 1 960 ? -5.454 -9.637 -31.207 1.00 90.50 960 ILE A CA 1
ATOM 7790 C C . ILE A 1 960 ? -4.372 -10.177 -32.138 1.00 90.50 960 ILE A C 1
ATOM 7792 O O . ILE A 1 960 ? -3.990 -11.344 -32.038 1.00 90.50 960 ILE A O 1
ATOM 7796 N N . ASP A 1 961 ? -3.882 -9.320 -33.028 1.00 89.56 961 ASP A N 1
ATOM 7797 C CA . ASP A 1 961 ? -2.836 -9.633 -33.997 1.00 89.56 961 ASP A CA 1
ATOM 7798 C C . ASP A 1 961 ? -1.925 -8.408 -34.194 1.00 89.56 961 ASP A C 1
ATOM 7800 O O . ASP A 1 961 ? -2.368 -7.358 -34.667 1.00 89.56 961 ASP A O 1
ATOM 7804 N N . SER A 1 962 ? -0.643 -8.547 -33.846 1.00 86.19 962 SER A N 1
ATOM 7805 C CA . SER A 1 962 ? 0.381 -7.512 -34.046 1.00 86.19 962 SER A CA 1
ATOM 7806 C C . SER A 1 962 ? 0.912 -7.437 -35.487 1.00 86.19 962 SER A C 1
ATOM 7808 O O . SER A 1 962 ? 1.774 -6.614 -35.777 1.00 86.19 962 SER A O 1
ATOM 7810 N N . ILE A 1 963 ? 0.400 -8.260 -36.409 1.00 84.56 963 ILE A N 1
ATOM 7811 C CA . ILE A 1 963 ? 0.645 -8.195 -37.861 1.00 84.56 963 ILE A CA 1
ATOM 7812 C C . ILE A 1 963 ? -0.708 -8.111 -38.604 1.00 84.56 963 ILE A C 1
ATOM 7814 O O . ILE A 1 963 ? -0.928 -8.698 -39.670 1.00 84.56 963 ILE A O 1
ATOM 7818 N N . ASN A 1 964 ? -1.641 -7.341 -38.046 1.00 75.81 964 ASN A N 1
ATOM 7819 C CA . ASN A 1 964 ? -2.927 -6.996 -38.639 1.00 75.81 964 ASN A CA 1
ATOM 7820 C C . ASN A 1 964 ? -2.760 -5.932 -39.745 1.00 75.81 964 ASN A C 1
ATOM 7822 O O . ASN A 1 964 ? -3.221 -4.793 -39.645 1.00 75.81 964 ASN A O 1
ATOM 7826 N N . LYS A 1 965 ? -2.106 -6.323 -40.845 1.00 75.25 965 LYS A N 1
ATOM 7827 C CA . LYS A 1 965 ? -1.904 -5.514 -42.061 1.00 75.25 965 LYS A CA 1
ATOM 7828 C C . LYS A 1 965 ? -3.201 -5.369 -42.884 1.00 75.25 965 LYS A C 1
ATOM 7830 O O . LYS A 1 965 ? -3.236 -5.711 -44.062 1.00 75.25 965 LYS A O 1
ATOM 7835 N N . GLY A 1 966 ? -4.277 -4.892 -42.254 1.00 75.00 966 GLY A N 1
ATOM 7836 C CA . GLY A 1 966 ? -5.604 -4.751 -42.865 1.00 75.00 966 GLY A CA 1
ATOM 7837 C C . GLY A 1 966 ? -6.398 -6.059 -42.963 1.00 75.00 966 GLY A C 1
ATOM 7838 O O . GLY A 1 966 ? -7.194 -6.210 -43.887 1.00 75.00 966 GLY A O 1
ATOM 7839 N N . LYS A 1 967 ? -6.179 -7.005 -42.041 1.00 84.62 967 LYS A N 1
ATOM 7840 C CA . LYS A 1 967 ? -6.953 -8.252 -41.958 1.00 84.62 967 LYS A CA 1
ATOM 7841 C C . LYS A 1 967 ? -8.312 -7.983 -41.305 1.00 84.62 967 LYS A C 1
ATOM 7843 O O . LYS A 1 967 ? -8.429 -7.153 -40.402 1.00 84.62 967 LYS A O 1
ATOM 7848 N N . ASP A 1 968 ? -9.321 -8.750 -41.699 1.00 89.81 968 ASP A N 1
ATOM 7849 C CA . ASP A 1 968 ? -10.572 -8.878 -40.953 1.00 89.81 968 ASP A CA 1
ATOM 7850 C C . ASP A 1 968 ? -10.671 -10.266 -40.293 1.00 89.81 968 ASP A C 1
ATOM 7852 O O . ASP A 1 968 ? -9.757 -11.087 -40.387 1.00 89.81 968 ASP A O 1
ATOM 7856 N N . ALA A 1 969 ? -11.781 -10.548 -39.610 1.00 89.38 969 ALA A N 1
ATOM 7857 C CA . ALA A 1 969 ? -11.975 -11.838 -38.952 1.00 89.38 969 ALA A CA 1
ATOM 7858 C C . ALA A 1 969 ? -12.124 -13.025 -39.929 1.00 89.38 969 ALA A C 1
ATOM 7860 O O . ALA A 1 969 ? -11.916 -14.166 -39.528 1.00 89.38 969 ALA A O 1
ATOM 7861 N N . GLN A 1 970 ? -12.450 -12.794 -41.205 1.00 88.81 970 GLN A N 1
ATOM 7862 C CA . GLN A 1 970 ? -12.561 -13.856 -42.213 1.00 88.81 970 GLN A CA 1
ATOM 7863 C C . GLN A 1 970 ? -11.181 -14.317 -42.710 1.00 88.81 970 GLN A C 1
ATOM 7865 O O . GLN A 1 970 ? -11.060 -15.423 -43.231 1.00 88.81 970 GLN A O 1
ATOM 7870 N N . CYS A 1 971 ? -10.120 -13.535 -42.473 1.00 88.56 971 CYS A N 1
ATOM 7871 C CA . CYS A 1 971 ? -8.736 -13.931 -42.751 1.00 88.56 971 CYS A CA 1
ATOM 7872 C C . CYS A 1 971 ? -8.209 -15.093 -41.878 1.00 88.56 971 CYS A C 1
ATOM 7874 O O . CYS A 1 971 ? -7.102 -15.568 -42.124 1.00 88.56 971 CYS A O 1
ATOM 7876 N N . TYR A 1 972 ? -8.957 -15.548 -40.864 1.00 91.00 972 TYR A N 1
ATOM 7877 C CA . TYR A 1 972 ? -8.518 -16.552 -39.888 1.00 91.00 972 TYR A CA 1
ATOM 7878 C C . TYR A 1 972 ? -9.386 -17.823 -39.986 1.00 91.00 972 TYR A C 1
ATOM 7880 O O . TYR A 1 972 ? -10.526 -17.804 -39.522 1.00 91.00 972 TYR A O 1
ATOM 7888 N N . PRO A 1 973 ? -8.887 -18.961 -40.513 1.00 90.19 973 PRO A N 1
ATOM 7889 C CA . PRO A 1 973 ? -9.690 -20.184 -40.687 1.00 90.19 973 PRO A CA 1
ATOM 7890 C C . PRO A 1 973 ? -10.378 -20.701 -39.410 1.00 90.19 973 PRO A C 1
ATOM 7892 O O . PRO A 1 973 ? -11.482 -21.251 -39.466 1.00 90.19 973 PRO A O 1
ATOM 7895 N N . ILE A 1 974 ? -9.771 -20.459 -38.244 1.00 93.25 974 ILE A N 1
ATOM 7896 C CA . ILE A 1 974 ? -10.341 -20.791 -36.931 1.00 93.25 974 ILE A CA 1
ATOM 7897 C C . ILE A 1 974 ? -11.673 -20.063 -36.634 1.00 93.25 974 ILE A C 1
ATOM 7899 O O . ILE A 1 974 ? -12.501 -20.578 -35.886 1.00 93.25 974 ILE A O 1
ATOM 7903 N N . VAL A 1 975 ? -11.945 -18.905 -37.247 1.00 94.12 975 VAL A N 1
ATOM 7904 C CA . VAL A 1 975 ? -13.187 -18.135 -37.033 1.00 94.12 975 VAL A CA 1
ATOM 7905 C C . VAL A 1 975 ? -14.419 -18.871 -37.567 1.00 94.12 975 VAL A C 1
ATOM 7907 O O . VAL A 1 975 ? -15.440 -18.957 -36.876 1.00 94.12 975 VAL A O 1
ATOM 7910 N N . ASP A 1 976 ? -14.328 -19.468 -38.757 1.00 92.50 976 ASP A N 1
ATOM 7911 C CA . ASP A 1 976 ? -15.411 -20.294 -39.304 1.00 92.50 976 ASP A CA 1
ATOM 7912 C C . ASP A 1 976 ? -15.532 -21.638 -38.562 1.00 92.50 976 ASP A C 1
ATOM 7914 O O . ASP A 1 976 ? -16.633 -22.180 -38.447 1.00 92.50 976 ASP A O 1
ATOM 7918 N N . ILE A 1 977 ? -14.434 -22.159 -38.003 1.00 95.25 977 ILE A N 1
ATOM 7919 C CA . ILE A 1 977 ? -14.441 -23.320 -37.098 1.00 95.25 977 ILE A CA 1
ATOM 7920 C C . ILE A 1 977 ? -15.197 -22.993 -35.797 1.00 95.25 977 ILE A C 1
ATOM 7922 O O . ILE A 1 977 ? -16.116 -23.731 -35.444 1.00 95.25 977 ILE A O 1
ATOM 7926 N N . PHE A 1 978 ? -14.923 -21.860 -35.139 1.00 95.94 978 PHE A N 1
ATOM 7927 C CA . PHE A 1 978 ? -15.672 -21.406 -33.957 1.00 95.94 978 PHE A CA 1
ATOM 7928 C C . PHE A 1 978 ? -17.164 -21.225 -34.248 1.00 95.94 978 PHE A C 1
ATOM 7930 O O . PHE A 1 978 ? -18.011 -21.683 -33.483 1.00 95.94 978 PHE A O 1
ATOM 7937 N N . LYS A 1 979 ? -17.504 -20.612 -35.384 1.00 93.81 979 LYS A N 1
ATOM 7938 C CA . LYS A 1 979 ? -18.887 -20.424 -35.851 1.00 93.81 979 LYS A CA 1
ATOM 7939 C C . LYS A 1 979 ? -19.614 -21.759 -36.076 1.00 93.81 979 LYS A C 1
ATOM 7941 O O . LYS A 1 979 ? -20.762 -21.901 -35.655 1.00 93.81 979 LYS A O 1
ATOM 7946 N N . LYS A 1 980 ? -18.943 -22.761 -36.663 1.00 95.00 980 LYS A N 1
ATOM 7947 C CA . LYS A 1 980 ? -19.459 -24.140 -36.824 1.00 95.00 980 LYS A CA 1
ATOM 7948 C C . LYS A 1 980 ? -19.541 -24.914 -35.501 1.00 95.00 980 LYS A C 1
ATOM 7950 O O . LYS A 1 980 ? -20.419 -25.763 -35.351 1.00 95.00 980 LYS A O 1
ATOM 7955 N N . ALA A 1 981 ? -18.651 -24.636 -34.549 1.00 94.94 981 ALA A N 1
ATOM 7956 C CA . ALA A 1 981 ? -18.654 -25.255 -33.227 1.00 94.94 981 ALA A CA 1
ATOM 7957 C C . ALA A 1 981 ? -19.800 -24.729 -32.347 1.00 94.94 981 ALA A C 1
ATOM 7959 O O . ALA A 1 981 ? -20.579 -25.519 -31.820 1.00 94.94 981 ALA A O 1
ATOM 7960 N N . ILE A 1 982 ? -19.935 -23.404 -32.254 1.00 93.19 982 ILE A N 1
ATOM 7961 C CA . ILE A 1 982 ? -20.909 -22.702 -31.402 1.00 93.19 982 ILE A CA 1
ATOM 7962 C C . ILE A 1 982 ? -22.330 -22.730 -31.998 1.00 93.19 982 ILE A C 1
ATOM 7964 O O . ILE A 1 982 ? -23.310 -22.616 -31.262 1.00 93.19 982 ILE A O 1
ATOM 7968 N N . GLY A 1 983 ? -22.471 -22.867 -33.323 1.00 89.44 983 GLY A N 1
ATOM 7969 C CA . GLY A 1 983 ? -23.776 -22.969 -33.994 1.00 89.44 983 GLY A CA 1
ATOM 7970 C C . GLY A 1 983 ? -24.610 -21.679 -33.978 1.00 89.44 983 GLY A C 1
ATOM 7971 O O . GLY A 1 983 ? -25.807 -21.715 -34.255 1.00 89.44 983 GLY A O 1
ATOM 7972 N N . LYS A 1 984 ? -23.995 -20.535 -33.653 1.00 86.12 984 LYS A N 1
ATOM 7973 C CA . LYS A 1 984 ? -24.621 -19.203 -33.609 1.00 86.12 984 LYS A CA 1
ATOM 7974 C C . LYS A 1 984 ? -23.772 -18.185 -34.371 1.00 86.12 984 LYS A C 1
ATOM 7976 O O . LYS A 1 984 ? -22.584 -18.397 -34.608 1.00 86.12 984 LYS A O 1
ATOM 7981 N N . SER A 1 985 ? -24.366 -17.040 -34.698 1.00 85.69 985 SER A N 1
ATOM 7982 C CA . SER A 1 985 ? -23.619 -15.853 -35.123 1.00 85.69 985 SER A CA 1
ATOM 7983 C C . SER A 1 985 ? -22.694 -15.361 -34.004 1.00 85.69 985 SER A C 1
ATOM 7985 O O . SER A 1 985 ? -23.131 -15.225 -32.859 1.00 85.69 985 SER A O 1
ATOM 7987 N N . ILE A 1 986 ? -21.449 -15.046 -34.360 1.00 92.94 986 ILE A N 1
ATOM 7988 C CA . ILE A 1 986 ? -20.448 -14.438 -33.478 1.00 92.94 986 ILE A CA 1
ATOM 7989 C C . ILE A 1 986 ? -20.138 -13.046 -34.032 1.00 92.94 986 ILE A C 1
ATOM 7991 O O . ILE A 1 986 ? -19.803 -12.919 -35.212 1.00 92.94 986 ILE A O 1
ATOM 7995 N N . SER A 1 987 ? -20.260 -12.009 -33.204 1.00 90.56 987 SER A N 1
ATOM 7996 C CA . SER A 1 987 ? -19.904 -10.637 -33.591 1.00 90.56 987 SER A CA 1
ATOM 7997 C C . SER A 1 987 ? -18.412 -10.407 -33.372 1.00 90.56 987 SER A C 1
ATOM 7999 O O . SER A 1 987 ? -17.967 -10.383 -32.225 1.00 90.56 987 SER A O 1
ATOM 8001 N N . TRP A 1 988 ? -17.647 -10.250 -34.454 1.00 92.19 988 TRP A N 1
ATOM 8002 C CA . TRP A 1 988 ? -16.185 -10.153 -34.403 1.00 92.19 988 TRP A CA 1
ATOM 8003 C C . TRP A 1 988 ? -15.660 -8.714 -34.339 1.00 92.19 988 TRP A C 1
ATOM 8005 O O . TRP A 1 988 ? -16.177 -7.822 -35.010 1.00 92.19 988 TRP A O 1
ATOM 8015 N N . HIS A 1 989 ? -14.592 -8.512 -33.566 1.00 89.44 989 HIS A N 1
ATOM 8016 C CA . HIS A 1 989 ? -13.892 -7.245 -33.378 1.00 89.44 989 HIS A CA 1
ATOM 8017 C C . HIS A 1 989 ? -12.374 -7.437 -33.531 1.00 89.44 989 HIS A C 1
ATOM 8019 O O . HIS A 1 989 ? -11.742 -8.152 -32.750 1.00 89.44 989 HIS A O 1
ATOM 8025 N N . MET A 1 990 ? -11.771 -6.752 -34.506 1.00 88.62 990 MET A N 1
ATOM 8026 C CA . MET A 1 990 ? -10.312 -6.659 -34.620 1.00 88.62 990 MET A CA 1
ATOM 8027 C C . MET A 1 990 ? -9.793 -5.689 -33.555 1.00 88.62 990 MET A C 1
ATOM 8029 O O . MET A 1 990 ? -10.149 -4.511 -33.555 1.00 88.62 990 MET A O 1
ATOM 8033 N N . VAL A 1 991 ? -8.988 -6.183 -32.618 1.00 86.19 991 VAL A N 1
ATOM 8034 C CA . VAL A 1 991 ? -8.462 -5.390 -31.501 1.00 86.19 991 VAL A CA 1
ATOM 8035 C C . VAL A 1 991 ? -7.365 -4.445 -31.986 1.00 86.19 991 VAL A C 1
ATOM 8037 O O . VAL A 1 991 ? -6.471 -4.846 -32.732 1.00 86.19 991 VAL A O 1
ATOM 8040 N N . ASN A 1 992 ? -7.417 -3.185 -31.542 1.00 79.00 992 ASN A N 1
ATOM 8041 C CA . ASN A 1 992 ? -6.372 -2.214 -31.843 1.00 79.00 992 ASN A CA 1
ATOM 8042 C C . ASN A 1 992 ? -5.190 -2.430 -30.888 1.00 79.00 992 ASN A C 1
ATOM 8044 O O . ASN A 1 992 ? -5.315 -2.265 -29.673 1.00 79.00 992 ASN A O 1
ATOM 8048 N N . CYS A 1 993 ? -4.064 -2.853 -31.452 1.00 78.50 993 CYS A N 1
ATOM 8049 C CA . CYS A 1 993 ? -2.823 -3.129 -30.743 1.00 78.50 993 CYS A CA 1
ATOM 8050 C C . CYS A 1 993 ? -1.628 -2.705 -31.604 1.00 78.50 993 CYS A C 1
ATOM 8052 O O . CYS A 1 993 ? -1.759 -2.545 -32.822 1.00 78.50 993 CYS A O 1
ATOM 8054 N N . TYR A 1 994 ? -0.466 -2.508 -30.981 1.00 79.44 994 TYR A N 1
ATOM 8055 C CA . TYR A 1 994 ? 0.752 -2.135 -31.699 1.00 79.44 994 TYR A CA 1
ATOM 8056 C C . TYR A 1 994 ? 1.114 -3.136 -32.808 1.00 79.44 994 TYR A C 1
ATOM 8058 O O . TYR A 1 994 ? 1.035 -4.350 -32.624 1.00 79.44 994 TYR A O 1
ATOM 8066 N N . GLN A 1 995 ? 1.505 -2.601 -33.966 1.00 82.56 995 GLN A N 1
ATOM 8067 C CA . GLN A 1 995 ? 1.777 -3.370 -35.177 1.00 82.56 995 GLN A CA 1
ATOM 8068 C C . GLN A 1 995 ? 3.290 -3.491 -35.397 1.00 82.56 995 GLN A C 1
ATOM 8070 O O . GLN A 1 995 ? 3.973 -2.483 -35.577 1.00 82.56 995 GLN A O 1
ATOM 8075 N N . GLN A 1 996 ? 3.805 -4.720 -35.365 1.00 76.31 996 GLN A N 1
ATOM 8076 C CA . GLN A 1 996 ? 5.232 -5.046 -35.420 1.00 76.31 996 GLN A CA 1
ATOM 8077 C C . GLN A 1 996 ? 5.690 -5.426 -36.837 1.00 76.31 996 GLN A C 1
ATOM 8079 O O . GLN A 1 996 ? 4.915 -5.914 -37.662 1.00 76.31 996 GLN A O 1
ATOM 8084 N N . SER A 1 997 ? 6.985 -5.274 -37.116 1.00 66.38 997 SER A N 1
ATOM 8085 C CA . SER A 1 997 ? 7.598 -5.618 -38.407 1.00 66.38 997 SER A CA 1
ATOM 8086 C C . SER A 1 997 ? 7.983 -7.104 -38.521 1.00 66.38 997 SER A C 1
ATOM 8088 O O . SER A 1 997 ? 9.100 -7.424 -38.913 1.00 66.38 997 SER A O 1
ATOM 8090 N N . GLU A 1 998 ? 7.052 -8.000 -38.180 1.00 62.81 998 GLU A N 1
ATOM 8091 C CA . GLU A 1 998 ? 7.143 -9.462 -38.393 1.00 62.81 998 GLU A CA 1
ATOM 8092 C C . GLU A 1 998 ? 8.286 -10.172 -37.629 1.00 62.81 998 GLU A C 1
ATOM 8094 O O . GLU A 1 998 ? 9.094 -10.911 -38.184 1.00 62.81 998 GLU A O 1
ATOM 8099 N N . THR A 1 999 ? 8.329 -9.943 -36.315 1.00 66.31 999 THR A N 1
ATOM 8100 C CA . THR A 1 999 ? 9.363 -10.398 -35.365 1.00 66.31 999 THR A CA 1
ATOM 8101 C C . THR A 1 999 ? 8.911 -11.525 -34.411 1.00 66.31 999 THR A C 1
ATOM 8103 O O . THR A 1 999 ? 7.723 -11.826 -34.275 1.00 66.31 999 THR A O 1
ATOM 8106 N N . TRP A 1 1000 ? 9.873 -12.110 -33.679 1.00 75.44 1000 TRP A N 1
ATOM 8107 C CA . TRP A 1 1000 ? 9.677 -13.112 -32.608 1.00 75.44 1000 TRP A CA 1
ATOM 8108 C C . TRP A 1 1000 ? 8.763 -12.633 -31.458 1.00 75.44 1000 TRP A C 1
ATOM 8110 O O . TRP A 1 1000 ? 8.194 -13.437 -30.719 1.00 75.44 1000 TRP A O 1
ATOM 8120 N N . GLU A 1 1001 ? 8.586 -11.316 -31.333 1.00 81.00 1001 GLU A N 1
ATOM 8121 C CA . GLU A 1 1001 ? 7.855 -10.617 -30.268 1.00 81.00 1001 GLU A CA 1
ATOM 8122 C C . GLU A 1 1001 ? 6.363 -10.993 -30.198 1.00 81.00 1001 GLU A C 1
ATOM 8124 O O . GLU A 1 1001 ? 5.718 -10.776 -29.171 1.00 81.00 1001 GLU A O 1
ATOM 8129 N N . CYS A 1 1002 ? 5.803 -11.603 -31.252 1.00 85.25 1002 CYS A N 1
ATOM 8130 C CA . CYS A 1 1002 ? 4.379 -11.951 -31.337 1.00 85.25 1002 CYS A CA 1
ATOM 8131 C C . CYS A 1 1002 ? 3.898 -12.826 -30.166 1.00 85.25 1002 CYS A C 1
ATOM 8133 O O . CYS A 1 1002 ? 2.852 -12.550 -29.578 1.00 85.25 1002 CYS A O 1
ATOM 8135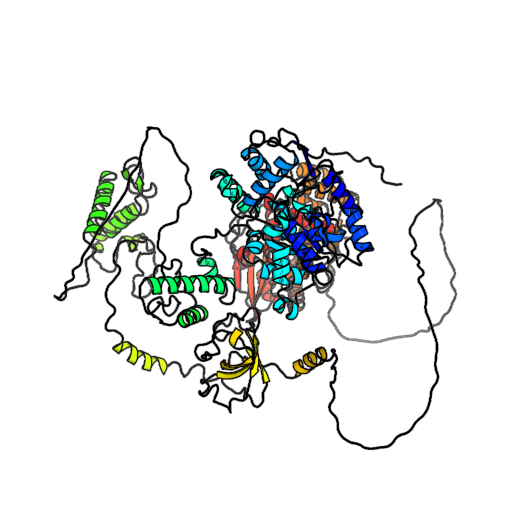 N N . GLY A 1 1003 ? 4.683 -13.833 -29.769 1.00 88.19 1003 GLY A N 1
ATOM 8136 C CA . GLY A 1 1003 ? 4.347 -14.691 -28.630 1.00 88.19 1003 GLY A CA 1
ATOM 8137 C C . GLY A 1 1003 ? 4.260 -13.909 -27.316 1.00 88.19 1003 GLY A C 1
ATOM 8138 O O . GLY A 1 1003 ? 3.345 -14.127 -26.526 1.00 88.19 1003 GLY A O 1
ATOM 8139 N N . TYR A 1 1004 ? 5.142 -12.925 -27.125 1.00 87.94 1004 TYR A N 1
ATOM 8140 C CA . TYR A 1 1004 ? 5.187 -12.075 -25.934 1.00 87.94 1004 TYR A CA 1
ATOM 8141 C C . TYR A 1 1004 ? 3.983 -11.130 -25.878 1.00 87.94 1004 TYR A C 1
ATOM 8143 O O . TYR A 1 1004 ? 3.386 -10.989 -24.811 1.00 87.94 1004 TYR A O 1
ATOM 8151 N N . TYR A 1 1005 ? 3.548 -10.567 -27.015 1.00 85.88 1005 TYR A N 1
ATOM 8152 C CA . TYR A 1 1005 ? 2.281 -9.824 -27.090 1.00 85.88 1005 TYR A CA 1
ATOM 8153 C C . TYR A 1 1005 ? 1.089 -10.682 -26.652 1.00 85.88 1005 TYR A C 1
ATOM 8155 O O . TYR A 1 1005 ? 0.259 -10.212 -25.874 1.00 85.88 1005 TYR A O 1
ATOM 8163 N N . ILE A 1 1006 ? 1.013 -11.943 -27.089 1.00 89.62 1006 ILE A N 1
ATOM 8164 C CA . ILE A 1 1006 ? -0.098 -12.837 -26.730 1.00 89.62 1006 ILE A CA 1
ATOM 8165 C C . ILE A 1 1006 ? -0.025 -13.282 -25.259 1.00 89.62 1006 ILE A C 1
ATOM 8167 O O . ILE A 1 1006 ? -1.039 -13.244 -24.557 1.00 89.62 1006 ILE A O 1
ATOM 8171 N N . MET A 1 1007 ? 1.161 -13.619 -24.743 1.00 89.75 1007 MET A N 1
ATOM 8172 C CA . MET A 1 1007 ? 1.361 -13.941 -23.323 1.00 89.75 1007 MET A CA 1
ATOM 8173 C C . MET A 1 1007 ? 1.000 -12.761 -22.405 1.00 89.75 1007 MET A C 1
ATOM 8175 O O . MET A 1 1007 ? 0.281 -12.935 -21.414 1.00 89.75 1007 MET A O 1
ATOM 8179 N N . LYS A 1 1008 ? 1.449 -11.549 -22.755 1.00 85.19 1008 LYS A N 1
ATOM 8180 C CA . LYS A 1 1008 ? 1.182 -10.313 -22.008 1.00 85.19 1008 LYS A CA 1
ATOM 8181 C C . LYS A 1 1008 ? -0.283 -9.880 -22.104 1.00 85.19 1008 LYS A C 1
ATOM 8183 O O . LYS A 1 1008 ? -0.845 -9.434 -21.106 1.00 85.19 1008 LYS A O 1
ATOM 8188 N N . ALA A 1 1009 ? -0.937 -10.090 -23.246 1.00 85.88 1009 ALA A N 1
ATOM 8189 C CA . ALA A 1 1009 ? -2.377 -9.895 -23.383 1.00 85.88 1009 ALA A CA 1
ATOM 8190 C C . ALA A 1 1009 ? -3.155 -10.784 -22.393 1.00 85.88 1009 ALA A C 1
ATOM 8192 O O . ALA A 1 1009 ? -3.932 -10.273 -21.585 1.00 85.88 1009 ALA A O 1
ATOM 8193 N N . MET A 1 1010 ? -2.897 -12.097 -22.383 1.00 88.88 1010 MET A N 1
ATOM 8194 C CA . MET A 1 1010 ? -3.561 -13.009 -21.440 1.00 88.88 1010 MET A CA 1
ATOM 8195 C C . MET A 1 1010 ? -3.234 -12.662 -19.972 1.00 88.88 1010 MET A C 1
ATOM 8197 O O . MET A 1 1010 ? -4.126 -12.717 -19.126 1.00 88.88 1010 MET A O 1
ATOM 8201 N N . TYR A 1 1011 ? -2.005 -12.210 -19.678 1.00 84.25 1011 TYR A N 1
ATOM 8202 C CA . TYR A 1 1011 ? -1.614 -11.706 -18.352 1.00 84.25 1011 TYR A CA 1
ATOM 8203 C C . TYR A 1 1011 ? -2.470 -10.518 -17.896 1.00 84.25 1011 TYR A C 1
ATOM 8205 O O . TYR A 1 1011 ? -3.074 -10.554 -16.824 1.00 84.25 1011 TYR A O 1
ATOM 8213 N N . ASP A 1 1012 ? -2.528 -9.448 -18.697 1.00 78.44 1012 ASP A N 1
ATOM 8214 C CA . ASP A 1 1012 ? -3.200 -8.212 -18.292 1.00 78.44 1012 ASP A CA 1
ATOM 8215 C C . ASP A 1 1012 ? -4.721 -8.402 -18.158 1.00 78.44 1012 ASP A C 1
ATOM 8217 O O . ASP A 1 1012 ? -5.338 -7.756 -17.308 1.00 78.44 1012 ASP A O 1
ATOM 8221 N N . PHE A 1 1013 ? -5.323 -9.325 -18.915 1.00 81.31 1013 PHE A N 1
ATOM 8222 C CA . PHE A 1 1013 ? -6.729 -9.702 -18.739 1.00 81.31 1013 PHE A CA 1
ATOM 8223 C C . PHE A 1 1013 ? -6.967 -10.494 -17.445 1.00 81.31 1013 PHE A C 1
ATOM 8225 O O . PHE A 1 1013 ? -7.831 -10.121 -16.659 1.00 81.31 1013 PHE A O 1
ATOM 8232 N N . VAL A 1 1014 ? -6.205 -11.569 -17.213 1.00 78.81 1014 VAL A N 1
ATOM 8233 C CA . VAL A 1 1014 ? -6.509 -12.579 -16.178 1.00 78.81 1014 VAL A CA 1
ATOM 8234 C C . VAL A 1 1014 ? -5.898 -12.241 -14.822 1.00 78.81 1014 VAL A C 1
ATOM 8236 O O . VAL A 1 1014 ? -6.558 -12.386 -13.798 1.00 78.81 1014 VAL A O 1
ATOM 8239 N N . ILE A 1 1015 ? -4.646 -11.779 -14.801 1.00 71.75 1015 ILE A N 1
ATOM 8240 C CA . ILE A 1 1015 ? -3.913 -11.479 -13.563 1.00 71.75 1015 ILE A CA 1
ATOM 8241 C C . ILE A 1 1015 ? -4.116 -10.022 -13.142 1.00 71.75 1015 ILE A C 1
ATOM 8243 O O . ILE A 1 1015 ? -4.230 -9.742 -11.952 1.00 71.75 1015 ILE A O 1
ATOM 8247 N N . CYS A 1 1016 ? -4.226 -9.088 -14.093 1.00 63.59 1016 CYS A N 1
ATOM 8248 C CA . CYS A 1 1016 ? -4.479 -7.680 -13.769 1.00 63.59 1016 CYS A CA 1
ATOM 8249 C C . CYS A 1 1016 ? -5.950 -7.234 -13.881 1.00 63.59 1016 CYS A C 1
ATOM 8251 O O . CYS A 1 1016 ? -6.232 -6.081 -13.554 1.00 63.59 1016 CYS A O 1
ATOM 8253 N N . CYS A 1 1017 ? -6.879 -8.087 -14.334 1.00 64.75 1017 CYS A N 1
ATOM 8254 C CA . CYS A 1 1017 ? -8.301 -7.745 -14.532 1.00 64.75 1017 CYS A CA 1
ATOM 8255 C C . CYS A 1 1017 ? -8.548 -6.535 -15.470 1.00 64.75 1017 CYS A C 1
ATOM 8257 O O . CYS A 1 1017 ? -9.547 -5.822 -15.348 1.00 64.75 1017 CYS A O 1
ATOM 8259 N N . LYS A 1 1018 ? -7.642 -6.264 -16.422 1.00 60.94 1018 LYS A N 1
ATOM 8260 C CA . LYS A 1 1018 ? -7.662 -5.064 -17.284 1.00 60.94 1018 LYS A CA 1
ATOM 8261 C C . LYS A 1 1018 ? -8.451 -5.269 -18.587 1.00 60.94 1018 LYS A C 1
ATOM 8263 O O . LYS A 1 1018 ? -7.949 -4.955 -19.667 1.00 60.94 1018 LYS A O 1
ATOM 8268 N N . GLU A 1 1019 ? -9.697 -5.744 -18.500 1.00 62.84 1019 GLU A N 1
ATOM 8269 C CA . GLU A 1 1019 ? -10.565 -6.025 -19.667 1.00 62.84 1019 GLU A CA 1
ATOM 8270 C C . GLU A 1 1019 ? -10.588 -4.872 -20.698 1.00 62.84 1019 GLU A C 1
ATOM 8272 O O . GLU A 1 1019 ? -10.530 -5.091 -21.906 1.00 62.84 1019 GLU A O 1
ATOM 8277 N N . HIS A 1 1020 ? -10.592 -3.624 -20.216 1.00 54.25 1020 HIS A N 1
ATOM 8278 C CA . HIS A 1 1020 ? -10.654 -2.412 -21.037 1.00 54.25 1020 HIS A CA 1
ATOM 8279 C C . HIS A 1 1020 ? -9.333 -2.026 -21.731 1.00 54.25 1020 HIS A C 1
ATOM 8281 O O . HIS A 1 1020 ? -9.374 -1.358 -22.764 1.00 54.25 1020 HIS A O 1
ATOM 8287 N N . LEU A 1 1021 ? -8.163 -2.418 -21.203 1.00 49.44 1021 LEU A N 1
ATOM 8288 C CA . LEU A 1 1021 ? -6.870 -2.068 -21.818 1.00 49.44 1021 LEU A CA 1
ATOM 8289 C C . LEU A 1 1021 ? -6.541 -2.948 -23.024 1.00 49.44 1021 LEU A C 1
ATOM 8291 O O . LEU A 1 1021 ? -5.807 -2.497 -23.900 1.00 49.44 1021 LEU A O 1
ATOM 8295 N N . MET A 1 1022 ? -7.126 -4.148 -23.122 1.00 56.00 1022 MET A N 1
ATOM 8296 C CA . MET A 1 1022 ? -6.966 -4.998 -24.307 1.00 56.00 1022 MET A CA 1
ATOM 8297 C C . MET A 1 1022 ? -7.364 -4.268 -25.591 1.00 56.00 1022 MET A C 1
ATOM 8299 O O . MET A 1 1022 ? -6.672 -4.369 -26.594 1.00 56.00 1022 MET A O 1
ATOM 8303 N N . MET A 1 1023 ? -8.463 -3.511 -25.550 1.00 51.69 1023 MET A N 1
ATOM 8304 C CA . MET A 1 1023 ? -9.119 -2.947 -26.734 1.00 51.69 1023 MET A CA 1
ATOM 8305 C C . MET A 1 1023 ? -8.351 -1.783 -27.391 1.00 51.69 1023 MET A C 1
ATOM 8307 O O . MET A 1 1023 ? -8.700 -1.386 -28.507 1.00 51.69 1023 MET A O 1
ATOM 8311 N N . HIS A 1 1024 ? -7.356 -1.209 -26.701 1.00 52.31 1024 HIS A N 1
ATOM 8312 C CA . HIS A 1 1024 ? -6.764 0.098 -27.027 1.00 52.31 1024 HIS A CA 1
ATOM 8313 C C . HIS A 1 1024 ? -5.236 0.188 -26.797 1.00 52.31 1024 HIS A C 1
ATOM 8315 O O . HIS A 1 1024 ? -4.706 1.292 -26.636 1.00 52.31 1024 HIS A O 1
ATOM 8321 N N . ASN A 1 1025 ? -4.509 -0.935 -26.731 1.00 55.81 1025 ASN A N 1
ATOM 8322 C CA . ASN A 1 1025 ? -3.079 -0.930 -26.387 1.00 55.81 1025 ASN A CA 1
ATOM 8323 C C . ASN A 1 1025 ? -2.169 -0.611 -27.593 1.00 55.81 1025 ASN A C 1
ATOM 8325 O O . ASN A 1 1025 ? -1.466 -1.468 -28.129 1.00 55.81 1025 ASN A O 1
ATOM 8329 N N . ASN A 1 1026 ? -2.188 0.649 -28.025 1.00 61.53 1026 ASN A N 1
ATOM 8330 C CA . ASN A 1 1026 ? -1.553 1.113 -29.265 1.00 61.53 1026 ASN A CA 1
ATOM 8331 C C . ASN A 1 1026 ? -0.042 1.429 -29.146 1.00 61.53 1026 ASN A C 1
ATOM 8333 O O . ASN A 1 1026 ? 0.502 2.102 -30.023 1.00 61.53 1026 ASN A O 1
ATOM 8337 N N . ARG A 1 1027 ? 0.644 0.994 -28.079 1.00 73.81 1027 ARG A N 1
ATOM 8338 C CA . ARG A 1 1027 ? 2.083 1.250 -27.862 1.00 73.81 1027 ARG A CA 1
ATOM 8339 C C . ARG A 1 1027 ? 2.917 -0.037 -27.930 1.00 73.81 1027 ARG A C 1
ATOM 8341 O O . ARG A 1 1027 ? 2.381 -1.094 -27.596 1.00 73.81 1027 ARG A O 1
ATOM 8348 N N . PRO A 1 1028 ? 4.207 0.031 -28.309 1.00 71.25 1028 PRO A N 1
ATOM 8349 C CA . PRO A 1 1028 ? 5.076 -1.136 -28.243 1.00 71.25 1028 PRO A CA 1
ATOM 8350 C C . PRO A 1 1028 ? 5.244 -1.624 -26.799 1.00 71.25 1028 PRO A C 1
ATOM 8352 O O . PRO A 1 1028 ? 5.182 -0.830 -25.850 1.00 71.25 1028 PRO A O 1
ATOM 8355 N N . LEU A 1 1029 ? 5.495 -2.925 -26.656 1.00 72.81 1029 LEU A N 1
ATOM 8356 C CA . LEU A 1 1029 ? 6.139 -3.491 -25.473 1.00 72.81 1029 LEU A CA 1
ATOM 8357 C C . LEU A 1 1029 ? 7.622 -3.119 -25.491 1.00 72.81 1029 LEU A C 1
ATOM 8359 O O . LEU A 1 1029 ? 8.300 -3.323 -26.498 1.00 72.81 1029 LEU A O 1
ATOM 8363 N N . PHE A 1 1030 ? 8.128 -2.578 -24.387 1.00 78.44 1030 PHE A N 1
ATOM 8364 C CA . PHE A 1 1030 ? 9.558 -2.322 -24.234 1.00 78.44 1030 PHE A CA 1
ATOM 8365 C C . PHE A 1 1030 ? 10.285 -3.569 -23.722 1.00 78.44 1030 PHE A C 1
ATOM 8367 O O . PHE A 1 1030 ? 9.705 -4.408 -23.031 1.00 78.44 1030 PHE A O 1
ATOM 8374 N N . LYS A 1 1031 ? 11.583 -3.674 -24.035 1.00 75.94 1031 LYS A N 1
ATOM 8375 C CA . LYS A 1 1031 ? 12.423 -4.811 -23.628 1.00 75.94 1031 LYS A CA 1
ATOM 8376 C C . LYS A 1 1031 ? 12.375 -5.047 -22.115 1.00 75.94 1031 LYS A C 1
ATOM 8378 O O . LYS A 1 1031 ? 12.214 -6.182 -21.695 1.00 75.94 1031 LYS A O 1
ATOM 8383 N N . ASP A 1 1032 ? 12.414 -3.987 -21.315 1.00 76.75 1032 ASP A N 1
ATOM 8384 C CA . ASP A 1 1032 ? 12.407 -4.100 -19.852 1.00 76.75 1032 ASP A CA 1
ATOM 8385 C C . ASP A 1 1032 ? 11.072 -4.649 -19.301 1.00 76.75 1032 ASP A C 1
ATOM 8387 O O . ASP A 1 1032 ? 11.063 -5.358 -18.299 1.00 76.75 1032 ASP A O 1
ATOM 8391 N N . GLU A 1 1033 ? 9.948 -4.404 -19.990 1.00 74.81 1033 GLU A N 1
ATOM 8392 C CA . GLU A 1 1033 ? 8.635 -4.971 -19.633 1.00 74.81 1033 GLU A CA 1
ATOM 8393 C C . GLU A 1 1033 ? 8.532 -6.458 -19.987 1.00 74.81 1033 GLU A C 1
ATOM 8395 O O . GLU A 1 1033 ? 7.880 -7.227 -19.279 1.00 74.81 1033 GLU A O 1
ATOM 8400 N N . ILE A 1 1034 ? 9.173 -6.867 -21.088 1.00 79.00 1034 ILE A N 1
ATOM 8401 C CA . ILE A 1 1034 ? 9.345 -8.280 -21.444 1.00 79.00 1034 ILE A CA 1
ATOM 8402 C C . ILE A 1 1034 ? 10.221 -8.964 -20.389 1.00 79.00 1034 ILE A C 1
ATOM 8404 O O . ILE A 1 1034 ? 9.877 -10.043 -19.919 1.00 79.00 1034 ILE A O 1
ATOM 8408 N N . ASP A 1 1035 ? 11.306 -8.322 -19.965 1.00 83.12 1035 ASP A N 1
ATOM 8409 C CA . ASP A 1 1035 ? 12.257 -8.870 -18.999 1.00 83.12 1035 ASP A CA 1
ATOM 8410 C C . ASP A 1 1035 ? 11.633 -9.055 -17.605 1.00 83.12 1035 ASP A C 1
ATOM 8412 O O . ASP A 1 1035 ? 11.789 -10.120 -17.006 1.00 83.12 1035 ASP A O 1
ATOM 8416 N N . GLU A 1 1036 ? 10.865 -8.077 -17.113 1.00 79.12 1036 GLU A N 1
ATOM 8417 C CA . GLU A 1 1036 ? 10.082 -8.204 -15.873 1.00 79.12 1036 GLU A CA 1
ATOM 8418 C C . GLU A 1 1036 ? 9.040 -9.333 -15.978 1.00 79.12 1036 GLU A C 1
ATOM 8420 O O . GLU A 1 1036 ? 8.920 -10.178 -15.083 1.00 79.12 1036 GLU A O 1
ATOM 8425 N N . PHE A 1 1037 ? 8.311 -9.386 -17.097 1.00 77.75 1037 PHE A N 1
ATOM 8426 C CA . PHE A 1 1037 ? 7.295 -10.406 -17.349 1.00 77.75 1037 PHE A CA 1
ATOM 8427 C C . PHE A 1 1037 ? 7.883 -11.827 -17.408 1.00 77.75 1037 PHE A C 1
ATOM 8429 O O . PHE A 1 1037 ? 7.308 -12.762 -16.838 1.00 77.75 1037 PHE A O 1
ATOM 8436 N N . ILE A 1 1038 ? 9.037 -12.000 -18.058 1.00 80.19 1038 ILE A N 1
ATOM 8437 C CA . ILE A 1 1038 ? 9.743 -13.281 -18.154 1.00 80.19 1038 ILE A CA 1
ATOM 8438 C C . ILE A 1 1038 ? 10.389 -13.668 -16.823 1.00 80.19 1038 ILE A C 1
ATOM 8440 O O . ILE A 1 1038 ? 10.284 -14.835 -16.444 1.00 80.19 1038 ILE A O 1
ATOM 8444 N N . GLU A 1 1039 ? 10.976 -12.728 -16.069 1.00 81.12 1039 GLU A N 1
ATOM 8445 C CA . GLU A 1 1039 ? 11.459 -12.996 -14.706 1.00 81.12 1039 GLU A CA 1
ATOM 8446 C C . GLU A 1 1039 ? 10.329 -13.571 -13.845 1.00 81.12 1039 GLU A C 1
ATOM 8448 O O . GLU A 1 1039 ? 10.502 -14.620 -13.224 1.00 81.12 1039 GLU A O 1
ATOM 8453 N N . HIS A 1 1040 ? 9.165 -12.914 -13.833 1.00 76.69 1040 HIS A N 1
ATOM 8454 C CA . HIS A 1 1040 ? 8.008 -13.350 -13.054 1.00 76.69 1040 HIS A CA 1
ATOM 8455 C C . HIS A 1 1040 ? 7.489 -14.720 -13.521 1.00 76.69 1040 HIS A C 1
ATOM 8457 O O . HIS A 1 1040 ? 7.286 -15.622 -12.706 1.00 76.69 1040 HIS A O 1
ATOM 8463 N N . THR A 1 1041 ? 7.315 -14.900 -14.832 1.00 74.31 1041 THR A N 1
ATOM 8464 C CA . THR A 1 1041 ? 6.741 -16.121 -15.419 1.00 74.31 1041 THR A CA 1
ATOM 8465 C C . THR A 1 1041 ? 7.648 -17.334 -15.216 1.00 74.31 1041 THR A C 1
ATOM 8467 O O . THR A 1 1041 ? 7.202 -18.337 -14.658 1.00 74.31 1041 THR A O 1
ATOM 8470 N N . LEU A 1 1042 ? 8.934 -17.246 -15.580 1.00 74.56 1042 LEU A N 1
ATOM 8471 C CA . LEU A 1 1042 ? 9.888 -18.347 -15.400 1.00 74.56 1042 LEU A CA 1
ATOM 8472 C C . LEU A 1 1042 ? 10.112 -18.677 -13.921 1.00 74.56 1042 LEU A C 1
ATOM 8474 O O . LEU A 1 1042 ? 10.178 -19.852 -13.561 1.00 74.56 1042 LEU A O 1
ATOM 8478 N N . LYS A 1 1043 ? 10.187 -17.669 -13.042 1.00 75.88 1043 LYS A N 1
ATOM 8479 C CA . LYS A 1 1043 ? 10.295 -17.888 -11.592 1.00 75.88 1043 LYS A CA 1
ATOM 8480 C C . LYS A 1 1043 ? 9.094 -18.668 -11.056 1.00 75.88 1043 LYS A C 1
ATOM 8482 O O . LYS A 1 1043 ? 9.295 -19.601 -10.283 1.00 75.88 1043 LYS A O 1
ATOM 8487 N N . ASN A 1 1044 ? 7.875 -18.325 -11.471 1.00 69.38 1044 ASN A N 1
ATOM 8488 C CA . ASN A 1 1044 ? 6.671 -19.029 -11.033 1.00 69.38 1044 ASN A CA 1
ATOM 8489 C C . ASN A 1 1044 ? 6.591 -20.441 -11.632 1.00 69.38 1044 ASN A C 1
ATOM 8491 O O . ASN A 1 1044 ? 6.282 -21.377 -10.899 1.00 69.38 1044 ASN A O 1
ATOM 8495 N N . PHE A 1 1045 ? 6.956 -20.635 -12.905 1.00 72.00 1045 PHE A N 1
ATOM 8496 C CA . PHE A 1 1045 ? 7.084 -21.974 -13.499 1.00 72.00 1045 PHE A CA 1
ATOM 8497 C C . PHE A 1 1045 ? 8.053 -22.855 -12.695 1.00 72.00 1045 PHE A C 1
ATOM 8499 O O . PHE A 1 1045 ? 7.704 -23.973 -12.331 1.00 72.00 1045 PHE A O 1
ATOM 8506 N N . MET A 1 1046 ? 9.234 -22.334 -12.339 1.00 66.62 1046 MET A N 1
ATOM 8507 C CA . MET A 1 1046 ? 10.215 -23.054 -11.515 1.00 66.62 1046 MET A CA 1
ATOM 8508 C C . MET A 1 1046 ? 9.754 -23.325 -10.073 1.00 66.62 1046 MET A C 1
ATOM 8510 O O . MET A 1 1046 ? 10.311 -24.204 -9.426 1.00 66.62 1046 MET A O 1
ATOM 8514 N N . ILE A 1 1047 ? 8.781 -22.577 -9.545 1.00 64.94 1047 ILE A N 1
ATOM 8515 C CA . ILE A 1 1047 ? 8.206 -22.819 -8.210 1.00 64.94 1047 ILE A CA 1
ATOM 8516 C C . ILE A 1 1047 ? 7.109 -23.890 -8.267 1.00 64.94 1047 ILE A C 1
ATOM 8518 O O . ILE A 1 1047 ? 6.994 -24.686 -7.341 1.00 64.94 1047 ILE A O 1
ATOM 8522 N N . ILE A 1 1048 ? 6.309 -23.909 -9.337 1.00 58.78 1048 ILE A N 1
ATOM 8523 C CA . ILE A 1 1048 ? 5.139 -24.792 -9.479 1.00 58.78 1048 ILE A CA 1
ATOM 8524 C C . ILE A 1 1048 ? 5.523 -26.161 -10.067 1.00 58.78 1048 ILE A C 1
ATOM 8526 O O . ILE A 1 1048 ? 4.901 -27.162 -9.729 1.00 58.78 1048 ILE A O 1
ATOM 8530 N N . PHE A 1 1049 ? 6.549 -26.209 -10.924 1.00 54.41 1049 PHE A N 1
ATOM 8531 C CA . PHE A 1 1049 ? 6.932 -27.394 -11.706 1.00 54.41 1049 PHE A CA 1
ATOM 8532 C C . PHE A 1 1049 ? 8.437 -27.729 -11.629 1.00 54.41 1049 PHE A C 1
ATOM 8534 O O . PHE A 1 1049 ? 8.950 -28.460 -12.469 1.00 54.41 1049 PHE A O 1
ATOM 8541 N N . GLY A 1 1050 ? 9.170 -27.145 -10.674 1.00 49.25 1050 GLY A N 1
ATOM 8542 C CA . GLY A 1 1050 ? 10.612 -27.362 -10.481 1.00 49.25 1050 GLY A CA 1
ATOM 8543 C C . GLY A 1 1050 ? 10.959 -28.355 -9.367 1.00 49.25 1050 GLY A C 1
ATOM 8544 O O . GLY A 1 1050 ? 11.950 -28.129 -8.669 1.00 49.25 1050 GLY A O 1
ATOM 8545 N N . GLN A 1 1051 ? 10.125 -29.382 -9.168 1.00 44.25 1051 GLN A N 1
ATOM 8546 C CA . GLN A 1 1051 ? 10.364 -30.532 -8.283 1.00 44.25 1051 GLN A CA 1
ATOM 8547 C C . GLN A 1 1051 ? 10.539 -31.800 -9.116 1.00 44.25 1051 GLN A C 1
ATOM 8549 O O . GLN A 1 1051 ? 9.737 -31.966 -10.060 1.00 44.25 1051 GLN A O 1
#

InterPro domains:
  IPR000863 Sulfotransferase domain [PF00685] (54-312)
  IPR003653 Ulp1 protease family, C-terminal catalytic domain [PF02902] (922-1010)
  IPR003653 Ulp1 protease family, C-terminal catalytic domain [PS50600] (854-1013)
  IPR027417 P-loop containing nucleoside triphosphate hydrolase [G3DSA:3.40.50.300] (5-314)
  IPR027417 P-loop containing nucleoside triphosphate hydrolase [SSF52540] (27-314)
  IPR029480 Transposase-associated domain [PF13963] (331-406)
  IPR038765 Papain-like cysteine peptidase superfamily [SSF54001] (838-1013)
  IPR058352 Domain of unknown function DUF8039 [PF26133] (607-697)